Protein AF-0000000078756841 (afdb_homodimer)

Sequence (1114 aa):
MSICERQRCGQIFNPTATHSRAKPRNRSRGTRVDTTYYTQLTDLILSEFYPRICCGEKVTKQSPTRELVLRCPTCHKEHSKLAGPFRKLRVPRWTISYLLKEAQVQYPKVLTVAEIKRRLGLSSTGTAYLLKRRIQLFASDLVPRMQEAFYRDNKLRFGDFRFPRDREADLTELVKDKPIPQADTLVLYSVGNLSNKGRKRFRRKGQTSSIYRSSSVDGRGEQVGTLVNTVAVKNGPAFFDSIPNQKAETVNPILFKYIPVHNPVFTDGGYSLPSMNHRTINHSLKSKDKRHTWSRGRWSKNGIHTQVAEGRQGILKRAFRSYGWLNPKYSTLALNEFTAIGNLRYFGLEDLLPDESKENPVRYQLDDNWSLRDSRNRNMPGHRGPVSELVSKQTYDAKTLLEIQHDERKSDAQRIKDTLTKVPDLKIRRRLQLENHRYRRWLKGKTTQDQRRKQRYYQTLAESIWHTIPSDSLIEIHDLARRHRISGKHIYRLLGIWTAAGLIETIDLNRKTKNKIIEYYDIRRLSPALLPILYIMPKAAVPEFNKRWHAKARRIAMSICERQRCGQIFNPTATHSRAKPRNRSRGTRVDTTYYTQLTDLILSEFYPRICCGEKVTKQSPTRELVLRCPTCHKEHSKLAGPFRKLRVPRWTISYLLKEAQVQYPKVLTVAEIKRRLGLSSTGTAYLLKRRIQLFASDLVPRMQEAFYRDNKLRFGDFRFPRDREADLTELVKDKPIPQADTLVLYSVGNLSNKGRKRFRRKGQTSSIYRSSSVDGRGEQVGTLVNTVAVKNGPAFFDSIPNQKAETVNPILFKYIPVHNPVFTDGGYSLPSMNHRTINHSLKSKDKRHTWSRGRWSKNGIHTQVAEGRQGILKRAFRSYGWLNPKYSTLALNEFTAIGNLRYFGLEDLLPDESKENPVRYQLDDNWSLRDSRNRNMPGHRGPVSELVSKQTYDAKTLLEIQHDERKSDAQRIKDTLTKVPDLKIRRRLQLENHRYRRWLKGKTTQDQRRKQRYYQTLAESIWHTIPSDSLIEIHDLARRHRISGKHIYRLLGIWTAAGLIETIDLNRKTKNKIIEYYDIRRLSPALLPILYIMPKAAVPEFNKRWHAKARRIA

Nearest PDB structures (foldseek):
  5f7q-assembly1_C  TM=6.980E-01  e=3.955E-01  Listeria monocytogenes EGD-e
  6cmv-assembly3_F  TM=5.482E-01  e=1.275E-01  Sulfolobus acidocaldarius
  5f7q-assembly1_J  TM=7.320E-01  e=6.967E-01  Listeria monocytogenes EGD-e
  8clj-assembly1_A  TM=6.416E-01  e=4.859E-01  Homo sapiens
  5f7q-assembly1_C  TM=6.870E-01  e=3.530E-01  Listeria monocytogenes EGD-e

Solvent-accessible surface area (backbone atoms only — not comparable to full-atom values): 63037 Å² total; per-residue (Å²): 136,87,76,86,86,86,75,66,73,80,47,71,98,62,89,70,91,76,72,94,68,72,75,70,69,85,68,71,84,55,63,60,47,50,54,65,60,22,32,52,51,31,49,49,48,30,55,59,72,44,58,51,72,52,97,92,35,76,48,77,46,67,41,92,86,41,89,57,33,28,34,27,87,83,82,57,51,78,38,68,53,53,44,78,57,45,46,87,62,89,62,68,61,25,54,55,37,46,50,51,51,48,39,49,42,45,51,77,47,68,80,49,50,69,35,48,20,57,55,58,60,49,91,46,67,66,58,26,43,52,51,51,49,30,52,21,47,50,21,49,62,45,37,62,49,52,35,48,53,47,23,51,51,49,45,69,73,27,67,85,48,73,60,68,89,56,84,81,51,71,37,43,80,78,43,69,90,47,73,56,38,13,34,42,75,46,74,46,61,60,59,54,64,73,44,47,65,48,23,68,77,69,77,64,71,66,73,68,45,39,20,37,42,21,49,73,67,72,64,49,26,36,49,57,21,38,39,32,41,33,42,20,29,64,99,54,57,52,44,56,40,72,42,94,59,75,46,46,83,58,45,46,64,58,47,49,60,45,38,53,74,62,34,57,35,28,27,39,59,72,62,68,68,100,32,80,24,52,47,67,34,46,67,78,38,52,26,88,50,82,89,34,69,58,24,76,56,21,56,47,48,53,66,39,47,43,60,58,26,51,51,54,46,51,50,50,54,36,26,50,38,71,61,63,77,61,62,33,43,49,39,36,34,55,35,22,30,54,27,32,53,65,27,43,81,76,44,46,71,75,76,59,44,69,60,84,83,62,76,77,55,91,66,75,74,71,71,74,84,68,61,81,71,78,90,70,82,82,85,62,88,79,80,65,52,74,55,52,52,56,47,62,73,45,45,37,82,61,53,42,25,45,52,45,49,43,66,65,49,58,57,73,64,50,49,50,50,56,58,43,64,66,43,80,53,60,71,53,28,51,52,47,47,52,49,47,51,51,48,49,50,43,53,65,69,76,41,52,73,66,46,49,49,48,28,47,49,47,44,26,44,46,53,57,49,53,70,67,52,60,78,67,33,80,43,46,46,58,55,52,15,60,73,66,71,44,62,54,68,59,53,50,50,50,52,50,47,31,36,74,37,57,38,31,45,70,44,73,58,58,64,82,67,87,81,76,78,73,46,41,33,36,34,34,61,56,40,90,64,92,69,98,61,84,63,69,54,56,81,89,53,59,50,71,57,45,44,50,48,33,57,51,47,45,71,67,84,137,88,78,86,84,88,77,70,73,86,47,70,100,58,90,68,90,79,78,86,74,76,72,72,69,83,69,69,84,54,64,59,46,50,54,66,60,22,33,50,50,31,50,47,49,31,55,60,73,44,58,48,69,50,96,92,33,76,49,77,45,67,41,92,86,42,89,57,33,27,35,26,86,85,82,57,51,78,39,67,53,55,44,79,58,45,47,86,62,89,61,68,62,24,54,56,38,46,50,51,50,48,39,50,42,46,52,75,44,68,82,50,51,69,34,48,19,56,56,60,60,50,90,46,67,65,60,24,44,51,51,50,48,27,50,22,46,51,21,52,62,45,38,60,48,52,36,50,51,47,22,52,52,48,44,70,73,28,66,85,48,73,59,68,90,55,83,82,52,71,36,42,81,76,43,68,90,47,71,57,38,13,32,40,76,46,73,46,60,62,57,55,63,72,46,46,66,49,20,71,76,75,75,64,72,66,71,68,46,39,20,36,42,20,48,72,68,72,64,49,25,38,49,57,20,38,38,32,42,32,42,20,29,63,100,54,56,53,44,55,40,71,41,94,58,73,46,48,84,57,45,45,63,57,48,49,60,45,38,53,72,63,35,57,36,28,26,38,61,72,62,67,69,99,32,81,24,52,46,67,34,46,66,78,38,51,26,88,49,82,89,35,69,57,25,77,56,23,55,48,49,52,64,40,47,43,59,57,24,51,51,54,46,50,49,48,55,37,27,51,38,71,62,65,75,61,62,35,44,49,41,37,35,55,35,24,32,53,29,32,53,64,30,43,83,77,43,42,70,76,75,58,43,69,59,82,84,58,73,80,60,83,60,75,72,69,68,74,82,68,60,82,70,71,88,72,80,83,83,65,85,79,78,65,52,74,58,53,51,56,48,62,74,44,45,37,82,64,54,44,25,44,53,45,48,40,67,64,50,58,57,72,64,51,51,51,49,57,58,42,64,66,44,80,53,61,71,52,28,51,52,48,48,52,49,45,51,52,48,50,50,43,51,65,69,76,41,53,74,66,47,47,50,48,28,46,49,49,45,24,45,45,54,56,47,54,71,68,50,60,76,67,34,80,42,47,46,58,55,52,16,60,72,66,72,44,62,53,66,59,53,50,52,50,53,50,48,31,37,58,34,54,36,31,46,69,44,74,62,62,64,88,62,85,86,68,74,77,48,41,32,37,35,32,62,58,43,92,64,90,68,98,66,82,64,70,56,58,78,82,59,34,31,66,64,34,33,59,51,32,59,52,45,50,73,67,88

Foldseek 3Di:
DDPDPPPPPVCVVPPDDDDPCPPPPPPQPFQPDDLVVLLVVLLVCLCQQPFDDDPNDTFDAADPVDRQWTARPPPRDIDGSQDDLRPPPPDRSSLLSVVLVVQLVPPVAHDDLVNSCVNGVPPDSVNSVSSLLSLLLVLVQLVLLVLVVLAVVLCVVCVPPADDLDLQAQCQVVCVPPFAKEKEKDKADFDDVVQVVLQPPPLPDDRLQRQFGRCPPPVWRFGFIWMWMWIDTVVAAIAIDTWNDLDQVTVVVVVCSRYPLAGAYEYEPSYDHPYNNYHYAHLCDQDPPPVTRGDPCRAPHSNGHRVRRVVVVVSVNVNCVVVVGDGQFQVQSRRSSSRSSRNCVVQPVVNSGPPPPPPPRVPPPPPPPPPPPDDPPDPDDDPQPPSRVSSNVRTDDTDTSLRVCLVSDDDLLVVLVVVLVPQPDPVLSVVLNVLVVVVVCCCVPVDDPVLNVVLSSLQSVLQSLVVVDDAQDKDWLVVSCVVRVHDSVSVVLSVLLCVLLVQWDWDFPPDPDDDDPGTIIGIHGLAPDDHRARSSDDSVCSDPSSNVNSVSRSVRD/DDPDDPPDPVQVVPPDDDDDDPPPPPPQPFQPDDLVVLLVVLLVCLCQAPFDDDPNDTFDAADPPDRQWTADPPPRDIDGSQDDLRPPPPDRSSLLSVVLVVQLVPPVAHDDLVNSCVNGVPPDSVNSVSSLLSLLLVLVLLVLLVLVVLAVVLCVQFVPPFDDLPLQAQCQVVCVPPFAKEKEKDKADFDDVVQVVLQPPPLDDDRLQRQFGRCPPPVWRFGFIWMWMWIDTDVAAIAIDTWNDLDQVTVVVVVCSRYPLAGAYEYEPSYDHPYNNYHYAHLCDQDPPPVTRGDPCRAPHSNGHRVRRVVVVVSVNVNCVVVVGDGQFQVQSRRSSSRSSRNCVVQPVVNSRPPPPDPPPCPPPPVPPPPPPDPPDDPDDDPQPPSRVSSNVRTDDTDISLRVCLVSDDDPLVVLVVVLVPQPDPVLSVVLNVLSVVVVCCCVPVDDPVLNVVLSSLVSVLQSLVVVDDAQDKDWLVVSCVVRVHDSVSVVLSVLLCVLLVQWDWDFPQDPDPVSPTTIIGIHGLAPDDHRARSSDDSVVRCVSSVVNSVSRSVRD

Secondary structure (DSSP, 8-state):
-------SGGGTT-----S-------------B-HHHHHHHHHHHHHHHS--EETTEE--PBPSS-TTEEE-TTT--EEES--GGGTT--S-THHHHHHHHHHHHHTTSPPPHHHHHHHHT-S-HHHHHHHHHHHHHHHHHHHHHHHHHHHHHHHHHHTT----S-TTS--HHHHTTS---EEEEEEES---HHHHHSS-SSSS-SGGGGGB--HHHHS---B-SEEEEEEE-TTS-EEEEEES---HHHHHHHHHTTS-TTS-EEEETT-----TTEEEE-TT-B-SSTT-SB-GGGTEETTEE-HHHHHHHHHHHHHHGGGSS--GGGHHHHHHHHHHHHHTTTS-GGGGS--TTS---------TT-----S----S-----HHHHHHHHT---PPPHHHHHHHHS--HHHHHHHHHHT---HHHHHHHHHHHHHHHHHHHHHS-HHHHHHHHHHHHHHHHHHHHS-TTEEEEHHHHHHHHT--HHHHHHHHHHHHHHTSEEEEE-----SS----EEEEEE--SS------SS-GGG--HHHHHHHHHHHTT-/-------SGGGTT-------------------B-HHHHHHHHHHHHHHHS--EETTEE--PBPSS-TTEEE-TTT--EEES--GGGTT--S-THHHHHHHHHHHHHTTSPPPHHHHHHHHT-S-HHHHHHHHHHHHHHHHHHHHHHHHHHHHHHHHHHTT----S-TTS--HHHHTTS---EEEEEEES---HHHHHTS-SSSS-SGGGGGB--HHHHS---B-SEEEEEEE-TTS-EEEEEES---HHHHHHHHHTTS-TTS-EEEETT-----TTEEEE-TT-B-SSTT-SB-GGGTEETTEE-HHHHHHHHHHHHHHGGGSS--GGGHHHHHHHHHHHHHTTTS-GGGGS--SSS---------TT-----TT---S-----HHHHHHHTT---PPPHHHHHHHHS--HHHHHHHHHHT---HHHHHHHHHHHHHHHHHHHHHS-HHHHHHHHHHHHHHHHHHHHS-TTEEEEHHHHHHHHT--HHHHHHHHHHHHHHTSEEEEE---S-SS--S-EEEEEE--SS------SS-TTTHHHHHHHHHHHHHTT-

Organism: Turneriella parva (strain ATCC BAA-1111 / DSM 21527 / NCTC 11395 / H) (NCBI:txid869212)

InterPro domains:
  IPR024445 ISXO2-like transposase domain [SM01126] (193-343)

pLDDT: mean 70.06, std 20.76, range [16.78, 97.31]

Radius of gyration: 36.75 Å; Cα contacts (8 Å, |Δi|>4): 1505; chains: 2; bounding box: 94×83×104 Å

Structure (mmCIF, N/CA/C/O backbone):
data_AF-0000000078756841-model_v1
#
loop_
_entity.id
_entity.type
_entity.pdbx_description
1 polymer 'ISXO2-like transposase domain-containing protein'
#
loop_
_atom_site.group_PDB
_atom_site.id
_atom_site.type_symbol
_atom_site.label_atom_id
_atom_site.label_alt_id
_atom_site.label_comp_id
_atom_site.label_asym_id
_atom_site.label_entity_id
_atom_site.label_seq_id
_atom_site.pdbx_PDB_ins_code
_atom_site.Cartn_x
_atom_site.Cartn_y
_atom_site.Cartn_z
_atom_site.occupancy
_atom_site.B_iso_or_equiv
_atom_site.auth_seq_id
_atom_site.auth_comp_id
_atom_site.auth_asym_id
_atom_site.auth_atom_id
_atom_site.pdbx_PDB_model_num
ATOM 1 N N . MET A 1 1 ? 17.844 -32.281 27.297 1 16.78 1 MET A N 1
ATOM 2 C CA . MET A 1 1 ? 19.125 -31.625 27.047 1 16.78 1 MET A CA 1
ATOM 3 C C . MET A 1 1 ? 19.109 -30.922 25.688 1 16.78 1 MET A C 1
ATOM 5 O O . MET A 1 1 ? 18.234 -31.172 24.859 1 16.78 1 MET A O 1
ATOM 9 N N . SER A 1 2 ? 20.406 -30.188 25.25 1 17.03 2 SER A N 1
ATOM 10 C CA . SER A 1 2 ? 20.844 -28.875 24.797 1 17.03 2 SER A CA 1
ATOM 11 C C . SER A 1 2 ? 20.75 -28.75 23.266 1 17.03 2 SER A C 1
ATOM 13 O O . SER A 1 2 ? 21.562 -29.344 22.547 1 17.03 2 SER A O 1
ATOM 15 N N . ILE A 1 3 ? 19.672 -29 22.703 1 20.23 3 ILE A N 1
ATOM 16 C CA . ILE A 1 3 ? 19.438 -29.016 21.266 1 20.23 3 ILE A CA 1
ATOM 17 C C . ILE A 1 3 ? 20.078 -27.781 20.641 1 20.23 3 ILE A C 1
ATOM 19 O O . ILE A 1 3 ? 19.922 -26.656 21.141 1 20.23 3 ILE A O 1
ATOM 23 N N . CYS A 1 4 ? 21.094 -27.828 19.578 1 19.42 4 CYS A N 1
ATOM 24 C CA . CYS A 1 4 ? 22.141 -27.047 18.938 1 19.42 4 CYS A CA 1
ATOM 25 C C . CYS A 1 4 ? 21.609 -25.656 18.562 1 19.42 4 CYS A C 1
ATOM 27 O O . CYS A 1 4 ? 20.422 -25.484 18.359 1 19.42 4 CYS A O 1
ATOM 29 N N . GLU A 1 5 ? 22.469 -24.469 18.641 1 20.86 5 GLU A N 1
ATOM 30 C CA . GLU A 1 5 ? 23.094 -23.156 18.469 1 20.86 5 GLU A CA 1
ATOM 31 C C . GLU A 1 5 ? 23.156 -22.75 17 1 20.86 5 GLU A C 1
ATOM 33 O O . GLU A 1 5 ? 24.203 -22.891 16.359 1 20.86 5 GLU A O 1
ATOM 38 N N . ARG A 1 6 ? 22.312 -23.266 16.125 1 23.23 6 ARG A N 1
ATOM 39 C CA . ARG A 1 6 ? 22.344 -23.156 14.672 1 23.23 6 ARG A CA 1
ATOM 40 C C . ARG A 1 6 ? 22.344 -21.703 14.234 1 23.23 6 ARG A C 1
ATOM 42 O O . ARG A 1 6 ? 21.281 -21.078 14.102 1 23.23 6 ARG A O 1
ATOM 49 N N . GLN A 1 7 ? 23.25 -20.797 14.758 1 21.09 7 GLN A N 1
ATOM 50 C CA . GLN A 1 7 ? 23.688 -19.422 14.539 1 21.09 7 GLN A CA 1
ATOM 51 C C . GLN A 1 7 ? 24.047 -19.188 13.07 1 21.09 7 GLN A C 1
ATOM 53 O O . GLN A 1 7 ? 23.875 -18.094 12.547 1 21.09 7 GLN A O 1
ATOM 58 N N . ARG A 1 8 ? 24.938 -20.062 12.359 1 23.27 8 ARG A N 1
ATOM 59 C CA . ARG A 1 8 ? 25.875 -19.703 11.312 1 23.27 8 ARG A CA 1
ATOM 60 C C . ARG A 1 8 ? 25.156 -19.406 10 1 23.27 8 ARG A C 1
ATOM 62 O O . ARG A 1 8 ? 25.766 -18.953 9.031 1 23.27 8 ARG A O 1
ATOM 69 N N . CYS A 1 9 ? 24.141 -20.125 9.719 1 23.91 9 CYS A N 1
ATOM 70 C CA . CYS A 1 9 ? 23.969 -20.609 8.359 1 23.91 9 CYS A CA 1
ATOM 71 C C . CYS A 1 9 ? 23.734 -19.438 7.398 1 23.91 9 CYS A C 1
ATOM 73 O O . CYS A 1 9 ? 23.797 -19.609 6.18 1 23.91 9 CYS A O 1
ATOM 75 N N . GLY A 1 10 ? 23.016 -18.484 7.801 1 27.31 10 GLY A N 1
ATOM 76 C CA . GLY A 1 10 ? 22.547 -17.703 6.672 1 27.31 10 GLY A CA 1
ATOM 77 C C . GLY A 1 10 ? 23.656 -16.922 5.988 1 27.31 10 GLY A C 1
ATOM 78 O O . GLY A 1 10 ? 23.391 -15.969 5.262 1 27.31 10 GLY A O 1
ATOM 79 N N . GLN A 1 11 ? 25.078 -17.328 6.25 1 25.95 11 GLN A N 1
ATOM 80 C CA . GLN A 1 11 ? 26.266 -16.547 5.922 1 25.95 11 GLN A CA 1
ATOM 81 C C . GLN A 1 11 ? 26.531 -16.562 4.422 1 25.95 11 GLN A C 1
ATOM 83 O O . GLN A 1 11 ? 27.531 -16.016 3.961 1 25.95 11 GLN A O 1
ATOM 88 N N . ILE A 1 12 ? 26.062 -17.406 3.674 1 29.25 12 ILE A N 1
ATOM 89 C CA . ILE A 1 12 ? 26.734 -17.797 2.445 1 29.25 12 ILE A CA 1
ATOM 90 C C . ILE A 1 12 ? 27.094 -16.562 1.632 1 29.25 12 ILE A C 1
ATOM 92 O O . ILE A 1 12 ? 27.953 -16.609 0.745 1 29.25 12 ILE A O 1
ATOM 96 N N . PHE A 1 13 ? 26.469 -15.508 1.58 1 29.23 13 PHE A N 1
ATOM 97 C CA . PHE A 1 13 ? 27.125 -14.531 0.711 1 29.23 13 PHE A CA 1
ATOM 98 C C . PHE A 1 13 ? 28.422 -14.031 1.337 1 29.23 13 PHE A C 1
ATOM 100 O O . PHE A 1 13 ? 28.828 -12.891 1.102 1 29.23 13 PHE A O 1
ATOM 107 N N . ASN A 1 14 ? 29.281 -15.023 2.348 1 24.34 14 ASN A N 1
ATOM 108 C CA . ASN A 1 14 ? 30.469 -14.789 3.148 1 24.34 14 ASN A CA 1
ATOM 109 C C . ASN A 1 14 ? 31.734 -15.18 2.395 1 24.34 14 ASN A C 1
ATOM 111 O O . ASN A 1 14 ? 31.953 -16.359 2.117 1 24.34 14 ASN A O 1
ATOM 115 N N . PRO A 1 15 ? 32.719 -14.414 1.656 1 23.69 15 PRO A N 1
ATOM 116 C CA . PRO A 1 15 ? 34.062 -14.773 1.183 1 23.69 15 PRO A CA 1
ATOM 117 C C . PRO A 1 15 ? 35.031 -15.086 2.322 1 23.69 15 PRO A C 1
ATOM 119 O O . PRO A 1 15 ? 35.375 -14.195 3.107 1 23.69 15 PRO A O 1
ATOM 122 N N . THR A 1 16 ? 35.281 -16.203 3.086 1 25.03 16 THR A N 1
ATOM 123 C CA . THR A 1 16 ? 36.188 -16.391 4.215 1 25.03 16 THR A CA 1
ATOM 124 C C . THR A 1 16 ? 37.625 -16.641 3.734 1 25.03 16 THR A C 1
ATOM 126 O O . THR A 1 16 ? 38.438 -17.156 4.48 1 25.03 16 THR A O 1
ATOM 129 N N . ALA A 1 17 ? 38.469 -16.156 2.811 1 23 17 ALA A N 1
ATOM 130 C CA . ALA A 1 17 ? 39.812 -16.734 2.828 1 23 17 ALA A CA 1
ATOM 131 C C . ALA A 1 17 ? 40.469 -16.516 4.184 1 23 17 ALA A C 1
ATOM 133 O O . ALA A 1 17 ? 40.156 -15.547 4.887 1 23 17 ALA A O 1
ATOM 134 N N . THR A 1 18 ? 41.406 -17.375 4.867 1 23.97 18 THR A N 1
ATOM 135 C CA . THR A 1 18 ? 42.125 -17.781 6.07 1 23.97 18 THR A CA 1
ATOM 136 C C . THR A 1 18 ? 43.125 -16.719 6.488 1 23.97 18 THR A C 1
ATOM 138 O O . THR A 1 18 ? 43.625 -16.734 7.617 1 23.97 18 THR A O 1
ATOM 141 N N . HIS A 1 19 ? 44.062 -16.109 5.746 1 23.12 19 HIS A N 1
ATOM 142 C CA . HIS A 1 19 ? 45.375 -15.812 6.316 1 23.12 19 HIS A CA 1
ATOM 143 C C . HIS A 1 19 ? 45.25 -15.016 7.609 1 23.12 19 HIS A C 1
ATOM 145 O O . HIS A 1 19 ? 44.188 -14.43 7.883 1 23.12 19 HIS A O 1
ATOM 151 N N . SER A 1 20 ? 46.531 -14.523 8.312 1 23.95 20 SER A N 1
ATOM 152 C CA . SER A 1 20 ? 46.844 -13.953 9.617 1 23.95 20 SER A CA 1
ATOM 153 C C . SER A 1 20 ? 45.844 -12.836 9.977 1 23.95 20 SER A C 1
ATOM 155 O O . SER A 1 20 ? 45.75 -11.852 9.25 1 23.95 20 SER A O 1
ATOM 157 N N . ARG A 1 21 ? 44.969 -13.109 10.805 1 26.19 21 ARG A N 1
ATOM 158 C CA . ARG A 1 21 ? 43.562 -12.781 11.016 1 26.19 21 ARG A CA 1
ATOM 159 C C . ARG A 1 21 ? 43.406 -11.508 11.844 1 26.19 21 ARG A C 1
ATOM 161 O O . ARG A 1 21 ? 43.188 -11.57 13.055 1 26.19 21 ARG A O 1
ATOM 168 N N . ALA A 1 22 ? 44.469 -10.625 11.953 1 24 22 ALA A N 1
ATOM 169 C CA . ALA A 1 22 ? 44.094 -9.438 12.711 1 24 22 ALA A CA 1
ATOM 170 C C . ALA A 1 22 ? 42.719 -8.914 12.25 1 24 22 ALA A C 1
ATOM 172 O O . ALA A 1 22 ? 42.5 -8.75 11.055 1 24 22 ALA A O 1
ATOM 173 N N . LYS A 1 23 ? 41.688 -9.102 13.133 1 27.48 23 LYS A N 1
ATOM 174 C CA . LYS A 1 23 ? 40.25 -8.922 12.984 1 27.48 23 LYS A CA 1
ATOM 175 C C . LYS A 1 23 ? 39.938 -7.594 12.305 1 27.48 23 LYS A C 1
ATOM 177 O O . LYS A 1 23 ? 40.188 -6.527 12.875 1 27.48 23 LYS A O 1
ATOM 182 N N . PRO A 1 24 ? 40.375 -7.586 11.023 1 26.84 24 PRO A N 1
ATOM 183 C CA . PRO A 1 24 ? 40.25 -6.199 10.57 1 26.84 24 PRO A CA 1
ATOM 184 C C . PRO A 1 24 ? 38.938 -5.555 11.008 1 26.84 24 PRO A C 1
ATOM 186 O O . PRO A 1 24 ? 37.938 -6.258 11.227 1 26.84 24 PRO A O 1
ATOM 189 N N . ARG A 1 25 ? 39 -4.414 11.602 1 26.88 25 ARG A N 1
ATOM 190 C CA . ARG A 1 25 ? 37.938 -3.469 11.992 1 26.88 25 ARG A CA 1
ATOM 191 C C . ARG A 1 25 ? 36.719 -3.611 11.094 1 26.88 25 ARG A C 1
ATOM 193 O O . ARG A 1 25 ? 36.812 -4.129 9.977 1 26.88 25 ARG A O 1
ATOM 200 N N . ASN A 1 26 ? 35.531 -3.334 11.734 1 26.2 26 ASN A N 1
ATOM 201 C CA . ASN A 1 26 ? 34.125 -3.297 11.336 1 26.2 26 ASN A CA 1
ATOM 202 C C . ASN A 1 26 ? 33.969 -2.91 9.867 1 26.2 26 ASN A C 1
ATOM 204 O O . ASN A 1 26 ? 33.875 -1.726 9.539 1 26.2 26 ASN A O 1
ATOM 208 N N . ARG A 1 27 ? 34.719 -3.455 9.039 1 28.3 27 ARG A N 1
ATOM 209 C CA . ARG A 1 27 ? 34.5 -3.035 7.656 1 28.3 27 ARG A CA 1
ATOM 210 C C . ARG A 1 27 ? 33.031 -3.109 7.281 1 28.3 27 ARG A C 1
ATOM 212 O O . ARG A 1 27 ? 32.375 -4.133 7.5 1 28.3 27 ARG A O 1
ATOM 219 N N . SER A 1 28 ? 32.312 -1.962 7.328 1 30.31 28 SER A N 1
ATOM 220 C CA . SER A 1 28 ? 30.906 -1.626 7.062 1 30.31 28 SER A CA 1
ATOM 221 C C . SER A 1 28 ? 30.344 -2.49 5.945 1 30.31 28 SER A C 1
ATOM 223 O O . SER A 1 28 ? 30.906 -2.572 4.859 1 30.31 28 SER A O 1
ATOM 225 N N . ARG A 1 29 ? 30.078 -3.637 6.023 1 37.28 29 ARG A N 1
ATOM 226 C CA . ARG A 1 29 ? 29.203 -4.402 5.137 1 37.28 29 ARG A CA 1
ATOM 227 C C . ARG A 1 29 ? 28.359 -3.48 4.273 1 37.28 29 ARG A C 1
ATOM 229 O O . ARG A 1 29 ? 27.172 -3.297 4.539 1 37.28 29 ARG A O 1
ATOM 236 N N . GLY A 1 30 ? 28.703 -2.139 4.039 1 40.84 30 GLY A N 1
ATOM 237 C CA . GLY A 1 30 ? 28.109 -0.903 3.559 1 40.84 30 GLY A CA 1
ATOM 238 C C . GLY A 1 30 ? 27.609 -1.001 2.133 1 40.84 30 GLY A C 1
ATOM 239 O O . GLY A 1 30 ? 27.906 -1.964 1.425 1 40.84 30 GLY A O 1
ATOM 240 N N . THR A 1 31 ? 26.656 0.024 1.727 1 54.31 31 THR A N 1
ATOM 241 C CA . THR A 1 31 ? 25.922 0.36 0.512 1 54.31 31 THR A CA 1
ATOM 242 C C . THR A 1 31 ? 26.875 0.531 -0.667 1 54.31 31 THR A C 1
ATOM 244 O O . THR A 1 31 ? 27.922 1.151 -0.533 1 54.31 31 THR A O 1
ATOM 247 N N . ARG A 1 32 ? 27.125 -0.546 -1.362 1 66.75 32 ARG A N 1
ATOM 248 C CA . ARG A 1 32 ? 27.891 -0.486 -2.602 1 66.75 32 ARG A CA 1
ATOM 249 C C . ARG A 1 32 ? 27.406 0.652 -3.492 1 66.75 32 ARG A C 1
ATOM 251 O O . ARG A 1 32 ? 26.953 0.418 -4.609 1 66.75 32 ARG A O 1
ATOM 258 N N . VAL A 1 33 ? 27.406 1.793 -2.754 1 78.44 33 VAL A N 1
ATOM 259 C CA . VAL A 1 33 ? 26.969 3 -3.441 1 78.44 33 VAL A CA 1
ATOM 260 C C . VAL A 1 33 ? 28.125 3.986 -3.557 1 78.44 33 VAL A C 1
ATOM 262 O O . VAL A 1 33 ? 29.156 3.828 -2.891 1 78.44 33 VAL A O 1
ATOM 265 N N . ASP A 1 34 ? 28.078 4.793 -4.469 1 79.19 34 ASP A N 1
ATOM 266 C CA . ASP A 1 34 ? 29.047 5.867 -4.633 1 79.19 34 ASP A CA 1
ATOM 267 C C . ASP A 1 34 ? 28.969 6.867 -3.482 1 79.19 34 ASP A C 1
ATOM 269 O O . ASP A 1 34 ? 28.25 7.863 -3.57 1 79.19 34 ASP A O 1
ATOM 273 N N . THR A 1 35 ? 29.797 6.684 -2.451 1 86.5 35 THR A N 1
ATOM 274 C CA . THR A 1 35 ? 29.703 7.484 -1.236 1 86.5 35 THR A CA 1
ATOM 275 C C . THR A 1 35 ? 30.25 8.891 -1.477 1 86.5 35 THR A C 1
ATOM 277 O O . THR A 1 35 ? 29.812 9.844 -0.828 1 86.5 35 THR A O 1
ATOM 280 N N . THR A 1 36 ? 31.125 9.055 -2.4 1 83.5 36 THR A N 1
ATOM 281 C CA . THR A 1 36 ? 31.703 10.359 -2.672 1 83.5 36 THR A CA 1
ATOM 282 C C . THR A 1 36 ? 30.688 11.297 -3.299 1 83.5 36 THR A C 1
ATOM 284 O O . THR A 1 36 ? 30.547 12.453 -2.889 1 83.5 36 THR A O 1
ATOM 287 N N . TYR A 1 37 ? 30.031 10.742 -4.199 1 85.62 37 TYR A N 1
ATOM 288 C CA . TYR A 1 37 ? 29 11.539 -4.863 1 85.62 37 TYR A CA 1
ATOM 289 C C . TYR A 1 37 ? 27.953 12.008 -3.871 1 85.62 37 TYR A C 1
ATOM 291 O O . TYR A 1 37 ? 27.578 13.188 -3.855 1 85.62 37 TYR A O 1
ATOM 299 N N . TYR A 1 38 ? 27.5 11.172 -3.064 1 89 38 TYR A N 1
ATOM 300 C CA . TYR A 1 38 ? 26.422 11.508 -2.141 1 89 38 TYR A CA 1
ATOM 301 C C . TYR A 1 38 ? 26.922 12.43 -1.035 1 89 38 TYR A C 1
ATOM 303 O O . TYR A 1 38 ? 26.156 13.25 -0.517 1 89 38 TYR A O 1
ATOM 311 N N . THR A 1 39 ? 28.172 12.305 -0.702 1 89.88 39 THR A N 1
ATOM 312 C CA . THR A 1 39 ? 28.734 13.234 0.27 1 89.88 39 THR A CA 1
ATOM 313 C C . THR A 1 39 ? 28.781 14.656 -0.297 1 89.88 39 THR A C 1
ATOM 315 O O . THR A 1 39 ? 28.406 15.609 0.386 1 89.88 39 THR A O 1
ATOM 318 N N . GLN A 1 40 ? 29.141 14.703 -1.543 1 86.62 40 GLN A N 1
ATOM 319 C CA . GLN A 1 40 ? 29.203 16.016 -2.189 1 86.62 40 GLN A CA 1
ATOM 320 C C . GLN A 1 40 ? 27.812 16.625 -2.316 1 86.62 40 GLN A C 1
ATOM 322 O O . GLN A 1 40 ? 27.625 17.828 -2.133 1 86.62 40 GLN A O 1
ATOM 327 N N . LEU A 1 41 ? 26.922 15.789 -2.66 1 88.88 41 LEU A N 1
ATOM 328 C CA . LEU A 1 41 ? 25.547 16.266 -2.797 1 88.88 41 LEU A CA 1
ATOM 329 C C . LEU A 1 41 ? 25 16.766 -1.459 1 88.88 41 LEU A C 1
ATOM 331 O O . LEU A 1 41 ? 24.297 17.766 -1.406 1 88.88 41 LEU A O 1
ATOM 335 N N . THR A 1 42 ? 25.312 16.078 -0.385 1 91.5 42 THR A N 1
ATOM 336 C CA . THR A 1 42 ? 24.875 16.5 0.942 1 91.5 42 THR A CA 1
ATOM 337 C C . THR A 1 42 ? 25.531 17.828 1.319 1 91.5 42 THR A C 1
ATOM 339 O O . THR A 1 42 ? 24.875 18.703 1.896 1 91.5 42 THR A O 1
ATOM 342 N N . ASP A 1 43 ? 26.734 17.938 0.951 1 87.56 43 ASP A N 1
ATOM 343 C CA . ASP A 1 43 ? 27.438 19.188 1.234 1 87.56 43 ASP A CA 1
ATOM 344 C C . ASP A 1 43 ? 26.812 20.359 0.472 1 87.56 43 ASP A C 1
ATOM 346 O O . ASP A 1 43 ? 26.719 21.469 0.995 1 87.56 43 ASP A O 1
ATOM 350 N N . LEU A 1 44 ? 26.453 20.047 -0.684 1 85.94 44 LEU A N 1
ATOM 351 C CA . LEU A 1 44 ? 25.781 21.078 -1.485 1 85.94 44 LEU A CA 1
ATOM 352 C C . LEU A 1 44 ? 24.453 21.484 -0.858 1 85.94 44 LEU A C 1
ATOM 354 O O . LEU A 1 44 ? 24.109 22.656 -0.813 1 85.94 44 LEU A O 1
ATOM 358 N N . ILE A 1 45 ? 23.703 20.531 -0.386 1 87.88 45 ILE A N 1
ATOM 359 C CA . ILE A 1 45 ? 22.422 20.781 0.25 1 87.88 45 ILE A CA 1
ATOM 360 C C . ILE A 1 45 ? 22.625 21.641 1.5 1 87.88 45 ILE A C 1
ATOM 362 O O . ILE A 1 45 ? 21.891 22.609 1.729 1 87.88 45 ILE A O 1
ATOM 366 N N . LEU A 1 46 ? 23.625 21.328 2.238 1 88.38 46 LEU A N 1
ATOM 367 C CA . LEU A 1 46 ? 23.922 22.062 3.465 1 88.38 46 LEU A CA 1
ATOM 368 C C . LEU A 1 46 ? 24.344 23.5 3.152 1 88.38 46 LEU A C 1
ATOM 370 O O . LEU A 1 46 ? 23.891 24.438 3.814 1 88.38 46 LEU A O 1
ATOM 374 N N . SER A 1 47 ? 25.109 23.656 2.127 1 84.81 47 SER A N 1
ATOM 375 C CA . SER A 1 47 ? 25.609 24.969 1.77 1 84.81 47 SER A CA 1
ATOM 376 C C . SER A 1 47 ? 24.516 25.844 1.177 1 84.81 47 SER A C 1
ATOM 378 O O . SER A 1 47 ? 24.5 27.062 1.399 1 84.81 47 SER A O 1
ATOM 380 N N . GLU A 1 48 ? 23.641 25.219 0.491 1 83.75 48 GLU A N 1
ATOM 381 C CA . GLU A 1 48 ? 22.641 26 -0.238 1 83.75 48 GLU A CA 1
ATOM 382 C C . GLU A 1 48 ? 21.391 26.234 0.61 1 83.75 48 GLU A C 1
ATOM 384 O O . GLU A 1 48 ? 20.812 27.312 0.572 1 83.75 48 GLU A O 1
ATOM 389 N N . PHE A 1 49 ? 21 25.297 1.339 1 86.75 49 PHE A N 1
ATOM 390 C CA . PHE A 1 49 ? 19.734 25.406 2.051 1 86.75 49 PHE A CA 1
ATOM 391 C C . PHE A 1 49 ? 19.953 25.875 3.484 1 86.75 49 PHE A C 1
ATOM 393 O O . PHE A 1 49 ? 19.062 26.469 4.094 1 86.75 49 PHE A O 1
ATOM 400 N N . TYR A 1 50 ? 21.172 25.547 3.979 1 86.75 50 TYR A N 1
ATOM 401 C CA . TYR A 1 50 ? 21.484 25.938 5.348 1 86.75 50 TYR A CA 1
ATOM 402 C C . TYR A 1 50 ? 22.828 26.641 5.418 1 86.75 50 TYR A C 1
ATOM 404 O O . TYR A 1 50 ? 23.734 26.188 6.125 1 86.75 50 TYR A O 1
ATOM 412 N N . PRO A 1 51 ? 22.891 27.766 4.773 1 85.88 51 PRO A N 1
ATOM 413 C CA . PRO A 1 51 ? 24.188 28.453 4.77 1 85.88 51 PRO A CA 1
ATOM 414 C C . PRO A 1 51 ? 24.562 29 6.145 1 85.88 51 PRO A C 1
ATOM 416 O O . PRO A 1 51 ? 23.703 29.469 6.887 1 85.88 51 PRO A O 1
ATOM 419 N N . ARG A 1 52 ? 25.859 28.859 6.398 1 84.19 52 ARG A N 1
ATOM 420 C CA . ARG A 1 52 ? 26.391 29.469 7.617 1 84.19 52 ARG A CA 1
ATOM 421 C C . ARG A 1 52 ? 26.844 30.906 7.363 1 84.19 52 ARG A C 1
ATOM 423 O O . ARG A 1 52 ? 27.703 31.141 6.508 1 84.19 52 ARG A O 1
ATOM 430 N N . ILE A 1 53 ? 26.188 31.766 8.055 1 85.06 53 ILE A N 1
ATOM 431 C CA . ILE A 1 53 ? 26.5 33.188 7.871 1 85.06 53 ILE A CA 1
ATOM 432 C C . ILE A 1 53 ? 27.266 33.688 9.086 1 85.06 53 ILE A C 1
ATOM 434 O O . ILE A 1 53 ? 26.844 33.5 10.227 1 85.06 53 ILE A O 1
ATOM 438 N N . CYS A 1 54 ? 28.438 34.125 8.797 1 83.69 54 CYS A N 1
ATOM 439 C CA . CYS A 1 54 ? 29.297 34.75 9.797 1 83.69 54 CYS A CA 1
ATOM 440 C C . CYS A 1 54 ? 29.859 36.062 9.281 1 83.69 54 CYS A C 1
ATOM 442 O O . CYS A 1 54 ? 30.406 36.125 8.18 1 83.69 54 CYS A O 1
ATOM 444 N N . CYS A 1 55 ? 29.75 37.156 10.07 1 87.5 55 CYS A N 1
ATOM 445 C CA . CYS A 1 55 ? 30.25 38.469 9.719 1 87.5 55 CYS A CA 1
ATOM 446 C C . CYS A 1 55 ? 29.594 38.969 8.438 1 87.5 55 CYS A C 1
ATOM 448 O O . CYS A 1 55 ? 30.266 39.562 7.578 1 87.5 55 CYS A O 1
ATOM 450 N N . GLY A 1 56 ? 28.297 38.625 8.25 1 79.5 56 GLY A N 1
ATOM 451 C CA . GLY A 1 56 ? 27.484 39.125 7.152 1 79.5 56 GLY A CA 1
ATOM 452 C C . GLY A 1 56 ? 27.672 38.344 5.859 1 79.5 56 GLY A C 1
ATOM 453 O O . GLY A 1 56 ? 27.078 38.688 4.84 1 79.5 56 GLY A O 1
ATOM 454 N N . GLU A 1 57 ? 28.609 37.406 5.898 1 82.12 57 GLU A N 1
ATOM 455 C CA . GLU A 1 57 ? 28.875 36.688 4.668 1 82.12 57 GLU A CA 1
ATOM 456 C C . GLU A 1 57 ? 28.719 35.156 4.879 1 82.12 57 GLU A C 1
ATOM 458 O O . GLU A 1 57 ? 28.797 34.688 6.008 1 82.12 57 GLU A O 1
ATOM 463 N N . LYS A 1 58 ? 28.484 34.5 3.715 1 86.31 58 LYS A N 1
ATOM 464 C CA . LYS A 1 58 ? 28.422 33.031 3.725 1 86.31 58 LYS A CA 1
ATOM 465 C C . LYS A 1 58 ? 29.812 32.438 3.918 1 86.31 58 LYS A C 1
ATOM 467 O O . LYS A 1 58 ? 30.766 32.812 3.23 1 86.31 58 LYS A O 1
ATOM 472 N N . VAL A 1 59 ? 29.859 31.578 4.941 1 87.06 59 VAL A N 1
ATOM 473 C CA . VAL A 1 59 ? 31.141 30.953 5.234 1 87.06 59 VAL A CA 1
ATOM 474 C C . VAL A 1 59 ? 31.344 29.734 4.328 1 87.06 59 VAL A C 1
ATOM 476 O O . VAL A 1 59 ? 30.547 28.781 4.375 1 87.06 59 VAL A O 1
ATOM 479 N N . THR A 1 60 ? 32.25 29.672 3.412 1 83.25 60 THR A N 1
ATOM 480 C CA . THR A 1 60 ? 32.438 28.578 2.463 1 83.25 60 THR A CA 1
ATOM 481 C C . THR A 1 60 ? 33.781 27.906 2.646 1 83.25 60 THR A C 1
ATOM 483 O O . THR A 1 60 ? 34 26.797 2.158 1 83.25 60 THR A O 1
ATOM 486 N N . LYS A 1 61 ? 34.656 28.578 3.389 1 84.12 61 LYS A N 1
ATOM 487 C CA . LYS A 1 61 ? 36 28.047 3.494 1 84.12 61 LYS A CA 1
ATOM 488 C C . LYS A 1 61 ? 36.062 26.875 4.477 1 84.12 61 LYS A C 1
ATOM 490 O O . LYS A 1 61 ? 35.719 27.031 5.648 1 84.12 61 LYS A O 1
ATOM 495 N N . GLN A 1 62 ? 36.531 25.656 3.98 1 86.75 62 GLN A N 1
ATOM 496 C CA . GLN A 1 62 ? 36.625 24.453 4.793 1 86.75 62 GLN A CA 1
ATOM 497 C C . GLN A 1 62 ? 38 24.375 5.504 1 86.75 62 GLN A C 1
ATOM 499 O O . GLN A 1 62 ? 39 24.766 4.945 1 86.75 62 GLN A O 1
ATOM 504 N N . SER A 1 63 ? 37.906 23.891 6.707 1 83.19 63 SER A N 1
ATOM 505 C CA . SER A 1 63 ? 39.156 23.641 7.438 1 83.19 63 SER A CA 1
ATOM 506 C C . SER A 1 63 ? 39.938 22.516 6.797 1 83.19 63 SER A C 1
ATOM 508 O O . SER A 1 63 ? 39.375 21.5 6.375 1 83.19 63 SER A O 1
ATOM 510 N N . PRO A 1 64 ? 41.156 22.641 6.641 1 78.5 64 PRO A N 1
ATOM 511 C CA . PRO A 1 64 ? 42 21.609 6.012 1 78.5 64 PRO A CA 1
ATOM 512 C C . PRO A 1 64 ? 42.094 20.328 6.855 1 78.5 64 PRO A C 1
ATOM 514 O O . PRO A 1 64 ? 42.281 19.25 6.312 1 78.5 64 PRO A O 1
ATOM 517 N N . THR A 1 65 ? 41.875 20.438 8.172 1 78.06 65 THR A N 1
ATOM 518 C CA . THR A 1 65 ? 42.125 19.297 9.055 1 78.06 65 THR A CA 1
ATOM 519 C C . THR A 1 65 ? 40.781 18.625 9.43 1 78.06 65 THR A C 1
ATOM 521 O O . THR A 1 65 ? 40.75 17.422 9.672 1 78.06 65 THR A O 1
ATOM 524 N N . ARG A 1 66 ? 39.844 19.438 9.531 1 81.81 66 ARG A N 1
ATOM 525 C CA . ARG A 1 66 ? 38.562 18.906 9.969 1 81.81 66 ARG A CA 1
ATOM 526 C C . ARG A 1 66 ? 37.5 19.047 8.867 1 81.81 66 ARG A C 1
ATOM 528 O O . ARG A 1 66 ? 37.094 20.156 8.531 1 81.81 66 ARG A O 1
ATOM 535 N N . GLU A 1 67 ? 37.031 18.016 8.398 1 84 67 GLU A N 1
ATOM 536 C CA . GLU A 1 67 ? 36.156 17.969 7.234 1 84 67 GLU A CA 1
ATOM 537 C C . GLU A 1 67 ? 34.781 18.594 7.539 1 84 67 GLU A C 1
ATOM 539 O O . GLU A 1 67 ? 34.125 19.125 6.641 1 84 67 GLU A O 1
ATOM 544 N N . LEU A 1 68 ? 34.375 18.672 8.758 1 88.19 68 LEU A N 1
ATOM 545 C CA . LEU A 1 68 ? 33 19.125 9.078 1 88.19 68 LEU A CA 1
ATOM 546 C C . LEU A 1 68 ? 33.031 20.531 9.664 1 88.19 68 LEU A C 1
ATOM 548 O O . LEU A 1 68 ? 32 21.016 10.141 1 88.19 68 LEU A O 1
ATOM 552 N N . VAL A 1 69 ? 34.188 21.25 9.547 1 90.44 69 VAL A N 1
ATOM 553 C CA . VAL A 1 69 ? 34.312 22.578 10.164 1 90.44 69 VAL A CA 1
ATOM 554 C C . VAL A 1 69 ? 34.594 23.625 9.086 1 90.44 69 VAL A C 1
ATOM 556 O O . VAL A 1 69 ? 35.375 23.391 8.172 1 90.44 69 VAL A O 1
ATOM 559 N N . LEU A 1 70 ? 33.844 24.703 9.156 1 89.94 70 LEU A N 1
ATOM 560 C CA . LEU A 1 70 ? 34.031 25.875 8.297 1 89.94 70 LEU A CA 1
ATOM 561 C C . LEU A 1 70 ? 34.625 27.031 9.086 1 89.94 70 LEU A C 1
ATOM 563 O O . LEU A 1 70 ? 34.312 27.203 10.266 1 89.94 70 LEU A O 1
ATOM 567 N N . ARG A 1 71 ? 35.469 27.75 8.414 1 89.75 71 ARG A N 1
ATOM 568 C CA . ARG A 1 71 ? 36.125 28.875 9.078 1 89.75 71 ARG A CA 1
ATOM 569 C C . ARG A 1 71 ? 35.781 30.188 8.359 1 89.75 71 ARG A C 1
ATOM 571 O O . ARG A 1 71 ? 35.969 30.297 7.145 1 89.75 71 ARG A O 1
ATOM 578 N N . CYS A 1 72 ? 35.312 31.125 9.156 1 89.06 72 CYS A N 1
ATOM 579 C CA . CYS A 1 72 ? 35.031 32.438 8.609 1 89.06 72 CYS A CA 1
ATOM 580 C C . CYS A 1 72 ? 36.312 33.156 8.172 1 89.06 72 CYS A C 1
ATOM 582 O O . CYS A 1 72 ? 37.281 33.156 8.914 1 89.06 72 CYS A O 1
ATOM 584 N N . PRO A 1 73 ? 36.25 33.688 7.07 1 85.44 73 PRO A N 1
ATOM 585 C CA . PRO A 1 73 ? 37.469 34.375 6.602 1 85.44 73 PRO A CA 1
ATOM 586 C C . PRO A 1 73 ? 37.719 35.688 7.32 1 85.44 73 PRO A C 1
ATOM 588 O O . PRO A 1 73 ? 38.844 36.156 7.406 1 85.44 73 PRO A O 1
ATOM 591 N N . THR A 1 74 ? 36.719 36.25 7.848 1 89.06 74 THR A N 1
ATOM 592 C CA . THR A 1 74 ? 36.812 37.562 8.477 1 89.06 74 THR A CA 1
ATOM 593 C C . THR A 1 74 ? 37.219 37.438 9.945 1 89.06 74 THR A C 1
ATOM 595 O O . THR A 1 74 ? 38.25 37.938 10.359 1 89.06 74 THR A O 1
ATOM 598 N N . CYS A 1 75 ? 36.469 36.75 10.75 1 90.12 75 CYS A N 1
ATOM 599 C CA . CYS A 1 75 ? 36.688 36.656 12.188 1 90.12 75 CYS A CA 1
ATOM 600 C C . CYS A 1 75 ? 37.375 35.375 12.562 1 90.12 75 CYS A C 1
ATOM 602 O O . CYS A 1 75 ? 37.812 35.188 13.711 1 90.12 75 CYS A O 1
ATOM 604 N N . HIS A 1 76 ? 37.438 34.406 11.742 1 86.88 76 HIS A N 1
ATOM 605 C CA . HIS A 1 76 ? 38.125 33.125 11.898 1 86.88 76 HIS A CA 1
ATOM 606 C C . HIS A 1 76 ? 37.406 32.219 12.898 1 86.88 76 HIS A C 1
ATOM 608 O O . HIS A 1 76 ? 37.969 31.234 13.367 1 86.88 76 HIS A O 1
ATOM 614 N N . LYS A 1 77 ? 36.219 32.594 13.148 1 88.19 77 LYS A N 1
ATOM 615 C CA . LYS A 1 77 ? 35.406 31.734 14 1 88.19 77 LYS A CA 1
ATOM 616 C C . LYS A 1 77 ? 35.062 30.438 13.281 1 88.19 77 LYS A C 1
ATOM 618 O O . LYS A 1 77 ? 34.781 30.438 12.07 1 88.19 77 LYS A O 1
ATOM 623 N N . GLU A 1 78 ? 35.031 29.328 14.062 1 88.25 78 GLU A N 1
ATOM 624 C CA . GLU A 1 78 ? 34.75 28.016 13.484 1 88.25 78 GLU A CA 1
ATOM 625 C C . GLU A 1 78 ? 33.25 27.672 13.617 1 88.25 78 GLU A C 1
ATOM 627 O O . GLU A 1 78 ? 32.625 27.938 14.648 1 88.25 78 GLU A O 1
ATOM 632 N N . HIS A 1 79 ? 32.781 27.266 12.453 1 86.62 79 HIS A N 1
ATOM 633 C CA . HIS A 1 79 ? 31.391 26.844 12.422 1 86.62 79 HIS A CA 1
ATOM 634 C C . HIS A 1 79 ? 31.266 25.406 11.922 1 86.62 79 HIS A C 1
ATOM 636 O O . HIS A 1 79 ? 32.094 24.938 11.133 1 86.62 79 HIS A O 1
ATOM 642 N N . SER A 1 80 ? 30.312 24.734 12.477 1 86.5 80 SER A N 1
ATOM 643 C CA . SER A 1 80 ? 30.047 23.391 11.984 1 86.5 80 SER A CA 1
ATOM 644 C C . SER A 1 80 ? 29.344 23.422 10.633 1 86.5 80 SER A C 1
ATOM 646 O O . SER A 1 80 ? 28.484 24.266 10.391 1 86.5 80 SER A O 1
ATOM 648 N N . LYS A 1 81 ? 29.672 22.5 9.758 1 86.94 81 LYS A N 1
ATOM 649 C CA . LYS A 1 81 ? 29.031 22.359 8.453 1 86.94 81 LYS A CA 1
ATOM 650 C C . LYS A 1 81 ? 27.609 21.828 8.594 1 86.94 81 LYS A C 1
ATOM 652 O O . LYS A 1 81 ? 26.766 22.062 7.734 1 86.94 81 LYS A O 1
ATOM 657 N N . LEU A 1 82 ? 27.422 21.031 9.625 1 88.5 82 LEU A N 1
ATOM 658 C CA . LEU A 1 82 ? 26.125 20.422 9.859 1 88.5 82 LEU A CA 1
ATOM 659 C C . LEU A 1 82 ? 25.156 21.422 10.484 1 88.5 82 LEU A C 1
ATOM 661 O O . LEU A 1 82 ? 25.469 22.031 11.508 1 88.5 82 LEU A O 1
ATOM 665 N N . ALA A 1 83 ? 24.062 21.688 9.789 1 86.25 83 ALA A N 1
ATOM 666 C CA . ALA A 1 83 ? 23.109 22.703 10.219 1 86.25 83 ALA A CA 1
ATOM 667 C C . ALA A 1 83 ? 21.672 22.234 10.039 1 86.25 83 ALA A C 1
ATOM 669 O O . ALA A 1 83 ? 21.422 21.234 9.367 1 86.25 83 ALA A O 1
ATOM 670 N N . GLY A 1 84 ? 20.797 22.891 10.758 1 86.75 84 GLY A N 1
ATOM 671 C CA . GLY A 1 84 ? 19.391 22.578 10.609 1 86.75 84 GLY A CA 1
ATOM 672 C C . GLY A 1 84 ? 19.016 21.219 11.141 1 86.75 84 GLY A C 1
ATOM 673 O O . GLY A 1 84 ? 19.344 20.875 12.273 1 86.75 84 GLY A O 1
ATOM 674 N N . PRO A 1 85 ? 18.266 20.469 10.266 1 90.38 85 PRO A N 1
ATOM 675 C CA . PRO A 1 85 ? 17.859 19.125 10.68 1 90.38 85 PRO A CA 1
ATOM 676 C C . PRO A 1 85 ? 19.031 18.156 10.797 1 90.38 85 PRO A C 1
ATOM 678 O O . PRO A 1 85 ? 18.906 17.078 11.383 1 90.38 85 PRO A O 1
ATOM 681 N N . PHE A 1 86 ? 20.203 18.609 10.32 1 90.88 86 PHE A N 1
ATOM 682 C CA . PHE A 1 86 ? 21.328 17.672 10.242 1 90.88 86 PHE A CA 1
ATOM 683 C C . PHE A 1 86 ? 22.375 18 11.297 1 90.88 86 PHE A C 1
ATOM 685 O O . PHE A 1 86 ? 23.5 17.484 11.242 1 90.88 86 PHE A O 1
ATOM 692 N N . ARG A 1 87 ? 21.969 18.766 12.25 1 86.81 87 ARG A N 1
ATOM 693 C CA . ARG A 1 87 ? 22.859 19.078 13.359 1 86.81 87 ARG A CA 1
ATOM 694 C C . ARG A 1 87 ? 23.156 17.828 14.18 1 86.81 87 ARG A C 1
ATOM 696 O O . ARG A 1 87 ? 22.266 17.016 14.438 1 86.81 87 ARG A O 1
ATOM 703 N N . LYS A 1 88 ? 24.406 17.641 14.547 1 83.5 88 LYS A N 1
ATOM 704 C CA . LYS A 1 88 ? 24.875 16.547 15.398 1 83.5 88 LYS A CA 1
ATOM 705 C C . LYS A 1 88 ? 24.625 15.195 14.742 1 83.5 88 LYS A C 1
ATOM 707 O O . LYS A 1 88 ? 24.219 14.234 15.414 1 83.5 88 LYS A O 1
ATOM 712 N N . LEU A 1 89 ? 24.812 15.156 13.484 1 88 89 LEU A N 1
ATOM 713 C CA . LEU A 1 89 ? 24.688 13.914 12.734 1 88 89 LEU A CA 1
ATOM 714 C C . LEU A 1 89 ? 25.797 12.938 13.102 1 88 89 LEU A C 1
ATOM 716 O O . LEU A 1 89 ? 26.984 13.289 13.031 1 88 89 LEU A O 1
ATOM 720 N N . ARG A 1 90 ? 25.422 11.734 13.508 1 82.06 90 ARG A N 1
ATOM 721 C CA . ARG A 1 90 ? 26.406 10.75 13.945 1 82.06 90 ARG A CA 1
ATOM 722 C C . ARG A 1 90 ? 26.641 9.688 12.875 1 82.06 90 ARG A C 1
ATOM 724 O O . ARG A 1 90 ? 27.406 8.75 13.07 1 82.06 90 ARG A O 1
ATOM 731 N N . VAL A 1 91 ? 25.953 9.75 11.781 1 88.81 91 VAL A N 1
ATOM 732 C CA . VAL A 1 91 ? 26.125 8.852 10.641 1 88.81 91 VAL A CA 1
ATOM 733 C C . VAL A 1 91 ? 26.844 9.586 9.508 1 88.81 91 VAL A C 1
ATOM 735 O O . VAL A 1 91 ? 26.859 10.812 9.477 1 88.81 91 VAL A O 1
ATOM 738 N N . PRO A 1 92 ? 27.453 8.812 8.656 1 89.94 92 PRO A N 1
ATOM 739 C CA . PRO A 1 92 ? 28.141 9.484 7.547 1 89.94 92 PRO A CA 1
ATOM 740 C C . PRO A 1 92 ? 27.203 10.375 6.734 1 89.94 92 PRO A C 1
ATOM 742 O O . PRO A 1 92 ? 26.031 10.031 6.547 1 89.94 92 PRO A O 1
ATOM 745 N N . ARG A 1 93 ? 27.781 11.406 6.207 1 90.19 93 ARG A N 1
ATOM 746 C CA . ARG A 1 93 ? 27 12.453 5.559 1 90.19 93 ARG A CA 1
ATOM 747 C C . ARG A 1 93 ? 26.375 11.938 4.27 1 90.19 93 ARG A C 1
ATOM 749 O O . ARG A 1 93 ? 25.328 12.438 3.842 1 90.19 93 ARG A O 1
ATOM 756 N N . TRP A 1 94 ? 26.984 10.969 3.658 1 90.69 94 TRP A N 1
ATOM 757 C CA . TRP A 1 94 ? 26.469 10.5 2.375 1 90.69 94 TRP A CA 1
ATOM 758 C C . TRP A 1 94 ? 25.109 9.852 2.541 1 90.69 94 TRP A C 1
ATOM 760 O O . TRP A 1 94 ? 24.344 9.742 1.577 1 90.69 94 TRP A O 1
ATOM 770 N N . THR A 1 95 ? 24.734 9.43 3.742 1 93.62 95 THR A N 1
ATOM 771 C CA . THR A 1 95 ? 23.5 8.703 3.982 1 93.62 95 THR A CA 1
ATOM 772 C C . THR A 1 95 ? 22.297 9.602 3.711 1 93.62 95 THR A C 1
ATOM 774 O O . THR A 1 95 ? 21.25 9.125 3.252 1 93.62 95 THR A O 1
ATOM 777 N N . ILE A 1 96 ? 22.484 10.852 3.9 1 93.5 96 ILE A N 1
ATOM 778 C CA . ILE A 1 96 ? 21.375 11.789 3.76 1 93.5 96 ILE A CA 1
ATOM 779 C C . ILE A 1 96 ? 20.953 11.867 2.295 1 93.5 96 ILE A C 1
ATOM 781 O O . ILE A 1 96 ? 19.797 11.617 1.962 1 93.5 96 ILE A O 1
ATOM 785 N N . SER A 1 97 ? 21.906 12.242 1.488 1 91.62 97 SER A N 1
ATOM 786 C CA . SER A 1 97 ? 21.578 12.391 0.074 1 91.62 97 SER A CA 1
ATOM 787 C C . SER A 1 97 ? 21.219 11.055 -0.559 1 91.62 97 SER A C 1
ATOM 789 O O . SER A 1 97 ? 20.391 10.992 -1.464 1 91.62 97 SER A O 1
ATOM 791 N N . TYR A 1 98 ? 21.844 10.039 -0.043 1 93.31 98 TYR A N 1
ATOM 792 C CA . TYR A 1 98 ? 21.516 8.711 -0.539 1 93.31 98 TYR A CA 1
ATOM 793 C C . TYR A 1 98 ? 20.047 8.367 -0.269 1 93.31 98 TYR A C 1
ATOM 795 O O . TYR A 1 98 ? 19.344 7.887 -1.158 1 93.31 98 TYR A O 1
ATOM 803 N N . LEU A 1 99 ? 19.578 8.633 0.914 1 94.69 99 LEU A N 1
ATOM 804 C CA . LEU A 1 99 ? 18.203 8.344 1.288 1 94.69 99 LEU A CA 1
ATOM 805 C C . LEU A 1 99 ? 17.219 9.258 0.545 1 94.69 99 LEU A C 1
ATOM 807 O O . LEU A 1 99 ? 16.125 8.836 0.181 1 94.69 99 LEU A O 1
ATOM 811 N N . LEU A 1 100 ? 17.609 10.461 0.348 1 92.62 100 LEU A N 1
ATOM 812 C CA . LEU A 1 100 ? 16.766 11.383 -0.41 1 92.62 100 LEU A CA 1
ATOM 813 C C . LEU A 1 100 ? 16.609 10.906 -1.849 1 92.62 100 LEU A C 1
ATOM 815 O O . LEU A 1 100 ? 15.5 10.945 -2.395 1 92.62 100 LEU A O 1
ATOM 819 N N . LYS A 1 101 ? 17.672 10.516 -2.406 1 90.69 101 LYS A N 1
ATOM 820 C CA . LYS A 1 101 ? 17.609 10 -3.771 1 90.69 101 LYS A CA 1
ATOM 821 C C . LYS A 1 101 ? 16.766 8.734 -3.84 1 90.69 101 LYS A C 1
ATOM 823 O O . LYS A 1 101 ? 15.977 8.547 -4.773 1 90.69 101 LYS A O 1
ATOM 828 N N . GLU A 1 102 ? 16.953 7.906 -2.871 1 93 102 GLU A N 1
ATOM 829 C CA . GLU A 1 102 ? 16.141 6.688 -2.816 1 93 102 GLU A CA 1
ATOM 830 C C . GLU A 1 102 ? 14.664 7.016 -2.688 1 93 102 GLU A C 1
ATOM 832 O O . GLU A 1 102 ? 13.82 6.363 -3.311 1 93 102 GLU A O 1
ATOM 837 N N . ALA A 1 103 ? 14.352 7.973 -1.879 1 93.75 103 ALA A N 1
ATOM 838 C CA . ALA A 1 103 ? 12.961 8.398 -1.725 1 93.75 103 ALA A CA 1
ATOM 839 C C . ALA A 1 103 ? 12.391 8.906 -3.047 1 93.75 103 ALA A C 1
ATOM 841 O O . ALA A 1 103 ? 11.227 8.641 -3.371 1 93.75 103 ALA A O 1
ATOM 842 N N . GLN A 1 104 ? 13.203 9.562 -3.787 1 90.5 104 GLN A N 1
ATOM 843 C CA . GLN A 1 104 ? 12.773 10.094 -5.074 1 90.5 104 GLN A CA 1
ATOM 844 C C . GLN A 1 104 ? 12.523 8.977 -6.082 1 90.5 104 GLN A C 1
ATOM 846 O O . GLN A 1 104 ? 11.516 8.984 -6.793 1 90.5 104 GLN A O 1
ATOM 851 N N . VAL A 1 105 ? 13.414 8.039 -6.082 1 90.94 105 VAL A N 1
ATOM 852 C CA . VAL A 1 105 ? 13.352 6.973 -7.074 1 90.94 105 VAL A CA 1
ATOM 853 C C . VAL A 1 105 ? 12.172 6.051 -6.77 1 90.94 105 VAL A C 1
ATOM 855 O O . VAL A 1 105 ? 11.508 5.559 -7.684 1 90.94 105 VAL A O 1
ATOM 858 N N . GLN A 1 106 ? 11.883 5.852 -5.539 1 93.5 106 GLN A N 1
ATOM 859 C CA . GLN A 1 106 ? 10.844 4.906 -5.145 1 93.5 106 GLN A CA 1
ATOM 860 C C . GLN A 1 106 ? 9.469 5.566 -5.152 1 93.5 106 GLN A C 1
ATOM 862 O O . GLN A 1 106 ? 8.445 4.883 -5.113 1 93.5 106 GLN A O 1
ATOM 867 N N . TYR A 1 107 ? 9.461 6.879 -5.23 1 92.38 107 TYR A N 1
ATOM 868 C CA . TYR A 1 107 ? 8.172 7.559 -5.242 1 92.38 107 TYR A CA 1
ATOM 869 C C . TYR A 1 107 ? 7.273 6.996 -6.336 1 92.38 107 TYR A C 1
ATOM 871 O O . TYR A 1 107 ? 7.715 6.793 -7.469 1 92.38 107 TYR A O 1
ATOM 879 N N . PRO A 1 108 ? 6.012 6.613 -6.035 1 92.06 108 PRO A N 1
ATOM 880 C CA . PRO A 1 108 ? 5.211 7.148 -4.93 1 92.06 108 PRO A CA 1
ATOM 881 C C . PRO A 1 108 ? 5.227 6.246 -3.699 1 92.06 108 PRO A C 1
ATOM 883 O O . PRO A 1 108 ? 4.473 6.477 -2.75 1 92.06 108 PRO A O 1
ATOM 886 N N . LYS A 1 109 ? 6.086 5.266 -3.641 1 92.56 109 LYS A N 1
ATOM 887 C CA . LYS A 1 109 ? 6.258 4.492 -2.414 1 92.56 109 LYS A CA 1
ATOM 888 C C . LYS A 1 109 ? 7.031 5.285 -1.366 1 92.56 109 LYS A C 1
ATOM 890 O O . LYS A 1 109 ? 7.855 6.137 -1.708 1 92.56 109 LYS A O 1
ATOM 895 N N . VAL A 1 110 ? 6.758 5.023 -0.104 1 93.44 110 VAL A N 1
ATOM 896 C CA . VAL A 1 110 ? 7.422 5.762 0.964 1 93.44 110 VAL A CA 1
ATOM 897 C C . VAL A 1 110 ? 8.578 4.93 1.526 1 93.44 110 VAL A C 1
ATOM 899 O O . VAL A 1 110 ? 8.57 3.701 1.427 1 93.44 110 VAL A O 1
ATOM 902 N N . LEU A 1 111 ? 9.555 5.582 2 1 94.06 111 LEU A N 1
ATOM 903 C CA . LEU A 1 111 ? 10.672 4.93 2.67 1 94.06 111 LEU A CA 1
ATOM 904 C C . LEU A 1 111 ? 10.344 4.652 4.133 1 94.06 111 LEU A C 1
ATOM 906 O O . LEU A 1 111 ? 10.102 5.582 4.906 1 94.06 111 LEU A O 1
ATOM 910 N N . THR A 1 112 ? 10.352 3.406 4.496 1 93 112 THR A N 1
ATOM 911 C CA . THR A 1 112 ? 10.047 3.051 5.879 1 93 112 THR A CA 1
ATOM 912 C C . THR A 1 112 ? 11.32 2.984 6.715 1 93 112 THR A C 1
ATOM 914 O O . THR A 1 112 ? 12.422 2.891 6.172 1 93 112 THR A O 1
ATOM 917 N N . VAL A 1 113 ? 11.148 3.082 8.047 1 93.12 113 VAL A N 1
ATOM 918 C CA . VAL A 1 113 ? 12.266 3.025 8.977 1 93.12 113 VAL A CA 1
ATOM 919 C C . VAL A 1 113 ? 12.961 1.669 8.875 1 93.12 113 VAL A C 1
ATOM 921 O O . VAL A 1 113 ? 14.195 1.592 8.867 1 93.12 113 VAL A O 1
ATOM 924 N N . ALA A 1 114 ? 12.188 0.626 8.758 1 90.5 114 ALA A N 1
ATOM 925 C CA . ALA A 1 114 ? 12.742 -0.718 8.625 1 90.5 114 ALA A CA 1
ATOM 926 C C . ALA A 1 114 ? 13.602 -0.838 7.371 1 90.5 114 ALA A C 1
ATOM 928 O O . ALA A 1 114 ? 14.656 -1.466 7.395 1 90.5 114 ALA A O 1
ATOM 929 N N . GLU A 1 115 ? 13.156 -0.253 6.312 1 93.38 115 GLU A N 1
ATOM 930 C CA . GLU A 1 115 ? 13.922 -0.285 5.074 1 93.38 115 GLU A CA 1
ATOM 931 C C . GLU A 1 115 ? 15.242 0.478 5.219 1 93.38 115 GLU A C 1
ATOM 933 O O . GLU A 1 115 ? 16.281 0.032 4.73 1 93.38 115 GLU A O 1
ATOM 938 N N . ILE A 1 116 ? 15.203 1.635 5.852 1 94.38 116 ILE A N 1
ATOM 939 C CA . ILE A 1 116 ? 16.406 2.436 6.07 1 94.38 116 ILE A CA 1
ATOM 940 C C . ILE A 1 116 ? 17.422 1.632 6.879 1 94.38 116 ILE A C 1
ATOM 942 O O . ILE A 1 116 ? 18.609 1.634 6.57 1 94.38 116 ILE A O 1
ATOM 946 N N . LYS A 1 117 ? 16.938 0.964 7.883 1 92.5 117 LYS A N 1
ATOM 947 C CA . LYS A 1 117 ? 17.812 0.142 8.719 1 92.5 117 LYS A CA 1
ATOM 948 C C . LYS A 1 117 ? 18.484 -0.951 7.902 1 92.5 117 LYS A C 1
ATOM 950 O O . LYS A 1 117 ? 19.703 -1.145 8 1 92.5 117 LYS A O 1
ATOM 955 N N . ARG A 1 118 ? 17.781 -1.588 7.051 1 88.12 118 ARG A N 1
ATOM 956 C CA . ARG A 1 118 ? 18.312 -2.678 6.242 1 88.12 118 ARG A CA 1
ATOM 957 C C . ARG A 1 118 ? 19.266 -2.15 5.168 1 88.12 118 ARG A C 1
ATOM 959 O O . ARG A 1 118 ? 20.312 -2.742 4.91 1 88.12 118 ARG A O 1
ATOM 966 N N . ARG A 1 119 ? 18.875 -1.056 4.582 1 90.69 119 ARG A N 1
ATOM 967 C CA . ARG A 1 119 ? 19.641 -0.478 3.48 1 90.69 119 ARG A CA 1
ATOM 968 C C . ARG A 1 119 ? 21.016 -0.005 3.949 1 90.69 119 ARG A C 1
ATOM 970 O O . ARG A 1 119 ? 22 -0.178 3.244 1 90.69 119 ARG A O 1
ATOM 977 N N . LEU A 1 120 ? 21.062 0.534 5.109 1 91 120 LEU A N 1
ATOM 978 C CA . LEU A 1 120 ? 22.312 1.104 5.609 1 91 120 LEU A CA 1
ATOM 979 C C . LEU A 1 120 ? 23.031 0.126 6.539 1 91 120 LEU A C 1
ATOM 981 O O . LEU A 1 120 ? 24.141 0.395 6.992 1 91 120 LEU A O 1
ATOM 985 N N . GLY A 1 121 ? 22.391 -1.005 6.781 1 86.38 121 GLY A N 1
ATOM 986 C CA . GLY A 1 121 ? 22.984 -1.992 7.664 1 86.38 121 GLY A CA 1
ATOM 987 C C . GLY A 1 121 ? 23.203 -1.479 9.078 1 86.38 121 GLY A C 1
ATOM 988 O O . GLY A 1 121 ? 24.25 -1.709 9.68 1 86.38 121 GLY A O 1
ATOM 989 N N . LEU A 1 122 ? 22.219 -0.76 9.531 1 88.06 122 LEU A N 1
ATOM 990 C CA . LEU A 1 122 ? 22.328 -0.193 10.875 1 88.06 122 LEU A CA 1
ATOM 991 C C . LEU A 1 122 ? 21.922 -1.215 11.93 1 88.06 122 LEU A C 1
ATOM 993 O O . LEU A 1 122 ? 21.031 -2.033 11.695 1 88.06 122 LEU A O 1
ATOM 997 N N . SER A 1 123 ? 22.5 -1.183 13.047 1 82 123 SER A N 1
ATOM 998 C CA . SER A 1 123 ? 22.203 -2.111 14.125 1 82 123 SER A CA 1
ATOM 999 C C . SER A 1 123 ? 21.031 -1.614 14.969 1 82 123 SER A C 1
ATOM 1001 O O . SER A 1 123 ? 20.219 -2.412 15.453 1 82 123 SER A O 1
ATOM 1003 N N . SER A 1 124 ? 20.969 -0.295 15.031 1 86.06 124 SER A N 1
ATOM 1004 C CA . SER A 1 124 ? 19.938 0.28 15.891 1 86.06 124 SER A CA 1
ATOM 1005 C C . SER A 1 124 ? 18.766 0.83 15.07 1 86.06 124 SER A C 1
ATOM 1007 O O . SER A 1 124 ? 18.984 1.546 14.094 1 86.06 124 SER A O 1
ATOM 1009 N N . THR A 1 125 ? 17.594 0.49 15.508 1 89.12 125 THR A N 1
ATOM 1010 C CA . THR A 1 125 ? 16.391 1.043 14.891 1 89.12 125 THR A CA 1
ATOM 1011 C C . THR A 1 125 ? 16.234 2.521 15.234 1 89.12 125 THR A C 1
ATOM 1013 O O . THR A 1 125 ? 15.672 3.291 14.453 1 89.12 125 THR A O 1
ATOM 1016 N N . GLY A 1 126 ? 16.812 2.898 16.375 1 88.38 126 GLY A N 1
ATOM 1017 C CA . GLY A 1 126 ? 16.75 4.293 16.797 1 88.38 126 GLY A CA 1
ATOM 1018 C C . GLY A 1 126 ? 17.484 5.227 15.844 1 88.38 126 GLY A C 1
ATOM 1019 O O . GLY A 1 126 ? 17 6.32 15.555 1 88.38 126 GLY A O 1
ATOM 1020 N N . THR A 1 127 ? 18.609 4.754 15.375 1 90.06 127 THR A N 1
ATOM 1021 C CA . THR A 1 127 ? 19.375 5.562 14.438 1 90.06 127 THR A CA 1
ATOM 1022 C C . THR A 1 127 ? 18.625 5.723 13.125 1 90.06 127 THR A C 1
ATOM 1024 O O . THR A 1 127 ? 18.609 6.809 12.539 1 90.06 127 THR A O 1
ATOM 1027 N N . ALA A 1 128 ? 18.016 4.672 12.656 1 93.12 128 ALA A N 1
ATOM 1028 C CA . ALA A 1 128 ? 17.219 4.73 11.43 1 93.12 128 ALA A CA 1
ATOM 1029 C C . ALA A 1 128 ? 16.031 5.672 11.594 1 93.12 128 ALA A C 1
ATOM 1031 O O . ALA A 1 128 ? 15.711 6.434 10.68 1 93.12 128 ALA A O 1
ATOM 1032 N N . TYR A 1 129 ? 15.469 5.582 12.734 1 92 129 TYR A N 1
ATOM 1033 C CA . TYR A 1 129 ? 14.328 6.434 13.039 1 92 129 TYR A CA 1
ATOM 1034 C C . TYR A 1 129 ? 14.727 7.902 13.039 1 92 129 TYR A C 1
ATOM 1036 O O . TYR A 1 129 ? 14.016 8.742 12.484 1 92 129 TYR A O 1
ATOM 1044 N N . LEU A 1 130 ? 15.812 8.195 13.633 1 90.94 130 LEU A N 1
ATOM 1045 C CA . LEU A 1 130 ? 16.281 9.578 13.68 1 90.94 130 LEU A CA 1
ATOM 1046 C C . LEU A 1 130 ? 16.625 10.086 12.281 1 90.94 130 LEU A C 1
ATOM 1048 O O . LEU A 1 130 ? 16.375 11.25 11.969 1 90.94 130 LEU A O 1
ATOM 1052 N N . LEU A 1 131 ? 17.203 9.242 11.484 1 93.62 131 LEU A N 1
ATOM 1053 C CA . LEU A 1 131 ? 17.531 9.633 10.117 1 93.62 131 LEU A CA 1
ATOM 1054 C C . LEU A 1 131 ? 16.266 9.945 9.328 1 93.62 131 LEU A C 1
ATOM 1056 O O . LEU A 1 131 ? 16.219 10.914 8.57 1 93.62 131 LEU A O 1
ATOM 1060 N N . LYS A 1 132 ? 15.266 9.141 9.508 1 94.62 132 LYS A N 1
ATOM 1061 C CA . LYS A 1 132 ? 13.984 9.391 8.844 1 94.62 132 LYS A CA 1
ATOM 1062 C C . LYS A 1 132 ? 13.398 10.727 9.273 1 94.62 132 LYS A C 1
ATOM 1064 O O . LYS A 1 132 ? 12.906 11.492 8.438 1 94.62 132 LYS A O 1
ATOM 1069 N N . ARG A 1 133 ? 13.523 10.984 10.531 1 93.44 133 ARG A N 1
ATOM 1070 C CA . ARG A 1 133 ? 13.008 12.242 11.047 1 93.44 133 ARG A CA 1
ATOM 1071 C C . ARG A 1 133 ? 13.758 13.43 10.453 1 93.44 133 ARG A C 1
ATOM 1073 O O . ARG A 1 133 ? 13.148 14.453 10.117 1 93.44 133 ARG A O 1
ATOM 1080 N N . ARG A 1 134 ? 14.992 13.281 10.289 1 93.75 134 ARG A N 1
ATOM 1081 C CA . ARG A 1 134 ? 15.797 14.352 9.719 1 93.75 134 ARG A CA 1
ATOM 1082 C C . ARG A 1 134 ? 15.406 14.617 8.266 1 93.75 134 ARG A C 1
ATOM 1084 O O . ARG A 1 134 ? 15.312 15.773 7.844 1 93.75 134 ARG A O 1
ATOM 1091 N N . ILE A 1 135 ? 15.156 13.562 7.539 1 94.88 135 ILE A N 1
ATOM 1092 C CA . ILE A 1 135 ? 14.719 13.703 6.152 1 94.88 135 ILE A CA 1
ATOM 1093 C C . ILE A 1 135 ? 13.352 14.375 6.109 1 94.88 135 ILE A C 1
ATOM 1095 O O . ILE A 1 135 ? 13.102 15.242 5.266 1 94.88 135 ILE A O 1
ATOM 1099 N N . GLN A 1 136 ? 12.508 13.992 7 1 95.69 136 GLN A N 1
ATOM 1100 C CA . GLN A 1 136 ? 11.172 14.57 7.07 1 95.69 136 GLN A CA 1
ATOM 1101 C C . GLN A 1 136 ? 11.227 16.062 7.422 1 95.69 136 GLN A C 1
ATOM 1103 O O . GLN A 1 136 ? 10.438 16.859 6.906 1 95.69 136 GLN A O 1
ATOM 1108 N N . LEU A 1 137 ? 12.156 16.375 8.258 1 93.94 137 LEU A N 1
ATOM 1109 C CA . LEU A 1 137 ? 12.32 17.781 8.641 1 93.94 137 LEU A CA 1
ATOM 1110 C C . LEU A 1 137 ? 12.836 18.594 7.465 1 93.94 137 LEU A C 1
ATOM 1112 O O . LEU A 1 137 ? 12.375 19.719 7.238 1 93.94 137 LEU A O 1
ATOM 1116 N N . PHE A 1 138 ? 13.773 18.094 6.77 1 93.81 138 PHE A N 1
ATOM 1117 C CA . PHE A 1 138 ? 14.258 18.781 5.578 1 93.81 138 PHE A CA 1
ATOM 1118 C C . PHE A 1 138 ? 13.133 18.984 4.578 1 93.81 138 PHE A C 1
ATOM 1120 O O . PHE A 1 138 ? 12.992 20.078 4.008 1 93.81 138 PHE A O 1
ATOM 1127 N N . ALA A 1 139 ? 12.344 17.922 4.355 1 94 139 ALA A N 1
ATOM 1128 C CA . ALA A 1 139 ? 11.188 18.016 3.467 1 94 139 ALA A CA 1
ATOM 1129 C C . ALA A 1 139 ? 10.203 19.078 3.945 1 94 139 ALA A C 1
ATOM 1131 O O . ALA A 1 139 ? 9.617 19.797 3.137 1 94 139 ALA A O 1
ATOM 1132 N N . SER A 1 140 ? 10.023 19.125 5.273 1 93.38 140 SER A N 1
ATOM 1133 C CA . SER A 1 140 ? 9.094 20.094 5.859 1 93.38 140 SER A CA 1
ATOM 1134 C C . SER A 1 140 ? 9.57 21.531 5.625 1 93.38 140 SER A C 1
ATOM 1136 O O . SER A 1 140 ? 8.758 22.453 5.59 1 93.38 140 SER A O 1
ATOM 1138 N N . ASP A 1 141 ? 10.844 21.672 5.434 1 90.06 141 ASP A N 1
ATOM 1139 C CA . ASP A 1 141 ? 11.391 23 5.129 1 90.06 141 ASP A CA 1
ATOM 1140 C C . ASP A 1 141 ? 11.18 23.344 3.658 1 90.06 141 ASP A C 1
ATOM 1142 O O . ASP A 1 141 ? 11.125 24.531 3.301 1 90.06 141 ASP A O 1
ATOM 1146 N N . LEU A 1 142 ? 11.07 22.375 2.822 1 90.75 142 LEU A N 1
ATOM 1147 C CA . LEU A 1 142 ? 10.93 22.594 1.389 1 90.75 142 LEU A CA 1
ATOM 1148 C C . LEU A 1 142 ? 9.484 22.922 1.031 1 90.75 142 LEU A C 1
ATOM 1150 O O . LEU A 1 142 ? 9.219 23.656 0.081 1 90.75 142 LEU A O 1
ATOM 1154 N N . VAL A 1 143 ? 8.508 22.375 1.794 1 93 143 VAL A N 1
ATOM 1155 C CA . VAL A 1 143 ? 7.094 22.422 1.431 1 93 143 VAL A CA 1
ATOM 1156 C C . VAL A 1 143 ? 6.605 23.875 1.408 1 93 143 VAL A C 1
ATOM 1158 O O . VAL A 1 143 ? 5.949 24.297 0.455 1 93 143 VAL A O 1
ATOM 1161 N N . PRO A 1 144 ? 6.973 24.734 2.418 1 89.56 144 PRO A N 1
ATOM 1162 C CA . PRO A 1 144 ? 6.508 26.125 2.375 1 89.56 144 PRO A CA 1
ATOM 1163 C C . PRO A 1 144 ? 7.027 26.875 1.154 1 89.56 144 PRO A C 1
ATOM 1165 O O . PRO A 1 144 ? 6.32 27.734 0.606 1 89.56 144 PRO A O 1
ATOM 1168 N N . ARG A 1 145 ? 8.188 26.531 0.724 1 87.5 145 ARG A N 1
ATOM 1169 C CA . ARG A 1 145 ? 8.742 27.172 -0.464 1 87.5 145 ARG A CA 1
ATOM 1170 C C . ARG A 1 145 ? 8 26.734 -1.721 1 87.5 145 ARG A C 1
ATOM 1172 O O . ARG A 1 145 ? 7.754 27.547 -2.617 1 87.5 145 ARG A O 1
ATOM 1179 N N . MET A 1 146 ? 7.742 25.5 -1.749 1 91.06 146 MET A N 1
ATOM 1180 C CA . MET A 1 146 ? 6.961 24.984 -2.869 1 91.06 146 MET A CA 1
ATOM 1181 C C . MET A 1 146 ? 5.562 25.594 -2.885 1 91.06 146 MET A C 1
ATOM 1183 O O . MET A 1 146 ? 5.027 25.906 -3.949 1 91.06 146 MET A O 1
ATOM 1187 N N . GLN A 1 147 ? 5.016 25.734 -1.711 1 92.12 147 GLN A N 1
ATOM 1188 C CA . GLN A 1 147 ? 3.691 26.328 -1.562 1 92.12 147 GLN A CA 1
ATOM 1189 C C . GLN A 1 147 ? 3.674 27.766 -2.074 1 92.12 147 GLN A C 1
ATOM 1191 O O . GLN A 1 147 ? 2.742 28.172 -2.771 1 92.12 147 GLN A O 1
ATOM 1196 N N . GLU A 1 148 ? 4.684 28.5 -1.737 1 87.88 148 GLU A N 1
ATOM 1197 C CA . GLU A 1 148 ? 4.781 29.891 -2.182 1 87.88 148 GLU A CA 1
ATOM 1198 C C . GLU A 1 148 ? 4.91 29.969 -3.701 1 87.88 148 GLU A C 1
ATOM 1200 O O . GLU A 1 148 ? 4.301 30.844 -4.332 1 87.88 148 GLU A O 1
ATOM 1205 N N . ALA A 1 149 ? 5.777 29.156 -4.199 1 86.31 149 ALA A N 1
ATOM 1206 C CA . ALA A 1 149 ? 5.938 29.125 -5.652 1 86.31 149 ALA A CA 1
ATOM 1207 C C . ALA A 1 149 ? 4.617 28.781 -6.34 1 86.31 149 ALA A C 1
ATOM 1209 O O . ALA A 1 149 ? 4.27 29.375 -7.363 1 86.31 149 ALA A O 1
ATOM 1210 N N . PHE A 1 150 ? 3.908 27.844 -5.809 1 90.12 150 PHE A N 1
ATOM 1211 C CA . PHE A 1 150 ? 2.615 27.438 -6.34 1 90.12 150 PHE A CA 1
ATOM 1212 C C . PHE A 1 150 ? 1.609 28.578 -6.273 1 90.12 150 PHE A C 1
ATOM 1214 O O . PHE A 1 150 ? 0.853 28.797 -7.219 1 90.12 150 PHE A O 1
ATOM 1221 N N . TYR A 1 151 ? 1.589 29.25 -5.16 1 90.44 151 TYR A N 1
ATOM 1222 C CA . TYR A 1 151 ? 0.714 30.406 -4.969 1 90.44 151 TYR A CA 1
ATOM 1223 C C . TYR A 1 151 ? 0.99 31.484 -6.016 1 90.44 151 TYR A C 1
ATOM 1225 O O . TYR A 1 151 ? 0.063 32 -6.648 1 90.44 151 TYR A O 1
ATOM 1233 N N . ARG A 1 152 ? 2.244 31.797 -6.242 1 86 152 ARG A N 1
ATOM 1234 C CA . ARG A 1 152 ? 2.643 32.812 -7.203 1 86 152 ARG A CA 1
ATOM 1235 C C . ARG A 1 152 ? 2.26 32.406 -8.625 1 86 152 ARG A C 1
ATOM 1237 O O . ARG A 1 152 ? 1.776 33.25 -9.398 1 86 152 ARG A O 1
ATOM 1244 N N . ASP A 1 153 ? 2.508 31.219 -8.898 1 85.62 153 ASP A N 1
ATOM 1245 C CA . ASP A 1 153 ? 2.176 30.719 -10.227 1 85.62 153 ASP A CA 1
ATOM 1246 C C . ASP A 1 153 ? 0.677 30.828 -10.492 1 85.62 153 ASP A C 1
ATOM 1248 O O . ASP A 1 153 ? 0.263 31.203 -11.594 1 85.62 153 ASP A O 1
ATOM 1252 N N . ASN A 1 154 ? -0.148 30.5 -9.523 1 87.31 154 ASN A N 1
ATOM 1253 C CA . ASN A 1 154 ? -1.597 30.578 -9.672 1 87.31 154 ASN A CA 1
ATOM 1254 C C . ASN A 1 154 ? -2.07 32.031 -9.781 1 87.31 154 ASN A C 1
ATOM 1256 O O . ASN A 1 154 ? -2.975 32.344 -10.562 1 87.31 154 ASN A O 1
ATOM 1260 N N . LYS A 1 155 ? -1.458 32.844 -9.039 1 87 155 LYS A N 1
ATOM 1261 C CA . LYS A 1 155 ? -1.807 34.281 -9.102 1 87 155 LYS A CA 1
ATOM 1262 C C . LYS A 1 155 ? -1.511 34.844 -10.484 1 87 155 LYS A C 1
ATOM 1264 O O . LYS A 1 155 ? -2.312 35.625 -11.023 1 87 155 LYS A O 1
ATOM 1269 N N . LEU A 1 156 ? -0.438 34.438 -11.023 1 85.94 156 LEU A N 1
ATOM 1270 C CA . LEU A 1 156 ? -0.036 34.938 -12.336 1 85.94 156 LEU A CA 1
ATOM 1271 C C . LEU A 1 156 ? -0.922 34.375 -13.43 1 85.94 156 LEU A C 1
ATOM 1273 O O . LEU A 1 156 ? -1.296 35.062 -14.375 1 85.94 156 LEU A O 1
ATOM 1277 N N . ARG A 1 157 ? -1.277 33.188 -13.297 1 84.94 157 ARG A N 1
ATOM 1278 C CA . ARG A 1 157 ? -2.016 32.5 -14.336 1 84.94 157 ARG A CA 1
ATOM 1279 C C . ARG A 1 157 ? -3.484 32.906 -14.344 1 84.94 157 ARG A C 1
ATOM 1281 O O . ARG A 1 157 ? -4.094 33.031 -15.406 1 84.94 157 ARG A O 1
ATOM 1288 N N . PHE A 1 158 ? -4.074 33.094 -13.133 1 87 158 PHE A N 1
ATOM 1289 C CA . PHE A 1 158 ? -5.52 33.281 -13.055 1 87 158 PHE A CA 1
ATOM 1290 C C . PHE A 1 158 ? -5.883 34.625 -12.461 1 87 158 PHE A C 1
ATOM 1292 O O . PHE A 1 158 ? -7.023 34.844 -12.047 1 87 158 PHE A O 1
ATOM 1299 N N . GLY A 1 159 ? -5.035 35.469 -12.305 1 76.62 159 GLY A N 1
ATOM 1300 C CA . GLY A 1 159 ? -5.277 36.75 -11.664 1 76.62 159 GLY A CA 1
ATOM 1301 C C . GLY A 1 159 ? -6.523 37.438 -12.18 1 76.62 159 GLY A C 1
ATOM 1302 O O . GLY A 1 159 ? -7.301 38 -11.391 1 76.62 159 GLY A O 1
ATOM 1303 N N . ASP A 1 160 ? -6.809 37.375 -13.43 1 80.75 160 ASP A N 1
ATOM 1304 C CA . ASP A 1 160 ? -7.93 38.094 -13.992 1 80.75 160 ASP A CA 1
ATOM 1305 C C . ASP A 1 160 ? -9.023 37.156 -14.484 1 80.75 160 ASP A C 1
ATOM 1307 O O . ASP A 1 160 ? -9.984 37.594 -15.133 1 80.75 160 ASP A O 1
ATOM 1311 N N . PHE A 1 161 ? -8.883 36 -14.141 1 85.56 161 PHE A N 1
ATOM 1312 C CA . PHE A 1 161 ? -9.82 35 -14.617 1 85.56 161 PHE A CA 1
ATOM 1313 C C . PHE A 1 161 ? -11.039 34.906 -13.703 1 85.56 161 PHE A C 1
ATOM 1315 O O . PHE A 1 161 ? -10.898 34.875 -12.477 1 85.56 161 PHE A O 1
ATOM 1322 N N . ARG A 1 162 ? -12.266 34.969 -14.305 1 85.75 162 ARG A N 1
ATOM 1323 C CA . ARG A 1 162 ? -13.5 34.844 -13.531 1 85.75 162 ARG A CA 1
ATOM 1324 C C . ARG A 1 162 ? -14.477 33.875 -14.195 1 85.75 162 ARG A C 1
ATOM 1326 O O . ARG A 1 162 ? -14.625 33.875 -15.422 1 85.75 162 ARG A O 1
ATOM 1333 N N . PHE A 1 163 ? -15.078 33.062 -13.336 1 87.88 163 PHE A N 1
ATOM 1334 C CA . PHE A 1 163 ? -16.172 32.25 -13.828 1 87.88 163 PHE A CA 1
ATOM 1335 C C . PHE A 1 163 ? -17.422 33.062 -14.086 1 87.88 163 PHE A C 1
ATOM 1337 O O . PHE A 1 163 ? -17.594 34.125 -13.484 1 87.88 163 PHE A O 1
ATOM 1344 N N . PRO A 1 164 ? -18.172 32.531 -15.031 1 83.75 164 PRO A N 1
ATOM 1345 C CA . PRO A 1 164 ? -19.453 33.219 -15.25 1 83.75 164 PRO A CA 1
ATOM 1346 C C . PRO A 1 164 ? -20.328 33.25 -14 1 83.75 164 PRO A C 1
ATOM 1348 O O . PRO A 1 164 ? -20.219 32.344 -13.148 1 83.75 164 PRO A O 1
ATOM 1351 N N . ARG A 1 165 ? -21.188 34.25 -13.852 1 81.06 165 ARG A N 1
ATOM 1352 C CA . ARG A 1 165 ? -22.047 34.438 -12.688 1 81.06 165 ARG A CA 1
ATOM 1353 C C . ARG A 1 165 ? -23.078 33.344 -12.586 1 81.06 165 ARG A C 1
ATOM 1355 O O . ARG A 1 165 ? -23.5 32.969 -11.484 1 81.06 165 ARG A O 1
ATOM 1362 N N . ASP A 1 166 ? -23.391 32.75 -13.742 1 78.12 166 ASP A N 1
ATOM 1363 C CA . ASP A 1 166 ? -24.328 31.625 -13.742 1 78.12 166 ASP A CA 1
ATOM 1364 C C . ASP A 1 166 ? -23.656 30.359 -13.25 1 78.12 166 ASP A C 1
ATOM 1366 O O . ASP A 1 166 ? -22.766 29.812 -13.922 1 78.12 166 ASP A O 1
ATOM 1370 N N . ARG A 1 167 ? -24.078 29.922 -12.094 1 76.69 167 ARG A N 1
ATOM 1371 C CA . ARG A 1 167 ? -23.469 28.766 -11.461 1 76.69 167 ARG A CA 1
ATOM 1372 C C . ARG A 1 167 ? -23.766 27.484 -12.234 1 76.69 167 ARG A C 1
ATOM 1374 O O . ARG A 1 167 ? -23.078 26.484 -12.086 1 76.69 167 ARG A O 1
ATOM 1381 N N . GLU A 1 168 ? -24.719 27.5 -13.031 1 77.38 168 GLU A N 1
ATOM 1382 C CA . GLU A 1 168 ? -25.109 26.312 -13.781 1 77.38 168 GLU A CA 1
ATOM 1383 C C . GLU A 1 168 ? -24.547 26.344 -15.203 1 77.38 168 GLU A C 1
ATOM 1385 O O . GLU A 1 168 ? -24.812 25.453 -16 1 77.38 168 GLU A O 1
ATOM 1390 N N . ALA A 1 169 ? -23.75 27.312 -15.414 1 80.31 169 ALA A N 1
ATOM 1391 C CA . ALA A 1 169 ? -23.188 27.438 -16.75 1 80.31 169 ALA A CA 1
ATOM 1392 C C . ALA A 1 169 ? -22.203 26.297 -17.031 1 80.31 169 ALA A C 1
ATOM 1394 O O . ALA A 1 169 ? -21.531 25.812 -16.125 1 80.31 169 ALA A O 1
ATOM 1395 N N . ASP A 1 170 ? -22.234 25.828 -18.234 1 84 170 ASP A N 1
ATOM 1396 C CA . ASP A 1 170 ? -21.297 24.797 -18.656 1 84 170 ASP A CA 1
ATOM 1397 C C . ASP A 1 170 ? -19.906 25.391 -18.891 1 84 170 ASP A C 1
ATOM 1399 O O . ASP A 1 170 ? -19.703 26.203 -19.781 1 84 170 ASP A O 1
ATOM 1403 N N . LEU A 1 171 ? -18.984 25.016 -18.094 1 87.5 171 LEU A N 1
ATOM 1404 C CA . LEU A 1 171 ? -17.625 25.578 -18.094 1 87.5 171 LEU A CA 1
ATOM 1405 C C . LEU A 1 171 ? -16.688 24.688 -18.906 1 87.5 171 LEU A C 1
ATOM 1407 O O . LEU A 1 171 ? -15.469 24.938 -18.922 1 87.5 171 LEU A O 1
ATOM 1411 N N . THR A 1 172 ? -17.109 23.672 -19.562 1 86.5 172 THR A N 1
ATOM 1412 C CA . THR A 1 172 ? -16.266 22.672 -20.234 1 86.5 172 THR A CA 1
ATOM 1413 C C . THR A 1 172 ? -15.289 23.328 -21.188 1 86.5 172 THR A C 1
ATOM 1415 O O . THR A 1 172 ? -14.094 23.031 -21.172 1 86.5 172 THR A O 1
ATOM 1418 N N . GLU A 1 173 ? -15.789 24.25 -21.969 1 84.62 173 GLU A N 1
ATOM 1419 C CA . GLU A 1 173 ? -14.922 24.891 -22.953 1 84.62 173 GLU A CA 1
ATOM 1420 C C . GLU A 1 173 ? -14.008 25.922 -22.297 1 84.62 173 GLU A C 1
ATOM 1422 O O . GLU A 1 173 ? -12.859 26.094 -22.719 1 84.62 173 GLU A O 1
ATOM 1427 N N . LEU A 1 174 ? -14.492 26.5 -21.25 1 85.19 174 LEU A N 1
ATOM 1428 C CA . LEU A 1 174 ? -13.742 27.547 -20.562 1 85.19 174 LEU A CA 1
ATOM 1429 C C . LEU A 1 174 ? -12.562 26.953 -19.797 1 85.19 174 LEU A C 1
ATOM 1431 O O . LEU A 1 174 ? -11.516 27.594 -19.672 1 85.19 174 LEU A O 1
ATOM 1435 N N . VAL A 1 175 ? -12.688 25.734 -19.297 1 85.56 175 VAL A N 1
ATOM 1436 C CA . VAL A 1 175 ? -11.703 25.188 -18.375 1 85.56 175 VAL A CA 1
ATOM 1437 C C . VAL A 1 175 ? -10.836 24.156 -19.109 1 85.56 175 VAL A C 1
ATOM 1439 O O . VAL A 1 175 ? -9.852 23.672 -18.547 1 85.56 175 VAL A O 1
ATOM 1442 N N . LYS A 1 176 ? -11.094 23.703 -20.281 1 79.62 176 LYS A N 1
ATOM 1443 C CA . LYS A 1 176 ? -10.461 22.609 -21.016 1 79.62 176 LYS A CA 1
ATOM 1444 C C . LYS A 1 176 ? -8.938 22.734 -20.969 1 79.62 176 LYS A C 1
ATOM 1446 O O . LYS A 1 176 ? -8.234 21.766 -20.719 1 79.62 176 LYS A O 1
ATOM 1451 N N . ASP A 1 177 ? -8.32 23.875 -21.188 1 78.31 177 ASP A N 1
ATOM 1452 C CA . ASP A 1 177 ? -6.867 23.953 -21.266 1 78.31 177 ASP A CA 1
ATOM 1453 C C . ASP A 1 177 ? -6.297 24.766 -20.094 1 78.31 177 ASP A C 1
ATOM 1455 O O . ASP A 1 177 ? -5.184 25.281 -20.188 1 78.31 177 ASP A O 1
ATOM 1459 N N . LYS A 1 178 ? -7.102 24.734 -19.016 1 85.25 178 LYS A N 1
ATOM 1460 C CA . LYS A 1 178 ? -6.621 25.484 -17.844 1 85.25 178 LYS A CA 1
ATOM 1461 C C . LYS A 1 178 ? -6.477 24.562 -16.641 1 85.25 178 LYS A C 1
ATOM 1463 O O . LYS A 1 178 ? -7.414 23.859 -16.266 1 85.25 178 LYS A O 1
ATOM 1468 N N . PRO A 1 179 ? -5.254 24.516 -16.156 1 88.25 179 PRO A N 1
ATOM 1469 C CA . PRO A 1 179 ? -5.039 23.688 -14.977 1 88.25 179 PRO A CA 1
ATOM 1470 C C . PRO A 1 179 ? -5.645 24.297 -13.711 1 88.25 179 PRO A C 1
ATOM 1472 O O . PRO A 1 179 ? -4.926 24.859 -12.891 1 88.25 179 PRO A O 1
ATOM 1475 N N . ILE A 1 180 ? -6.914 24.078 -13.531 1 91.31 180 ILE A N 1
ATOM 1476 C CA . ILE A 1 180 ? -7.617 24.625 -12.375 1 91.31 180 ILE A CA 1
ATOM 1477 C C . ILE A 1 180 ? -7.312 23.781 -11.133 1 91.31 180 ILE A C 1
ATOM 1479 O O . ILE A 1 180 ? -7.434 22.562 -11.164 1 91.31 180 ILE A O 1
ATOM 1483 N N . PRO A 1 181 ? -6.863 24.438 -10.062 1 92.75 181 PRO A N 1
ATOM 1484 C CA . PRO A 1 181 ? -6.613 23.703 -8.82 1 92.75 181 PRO A CA 1
ATOM 1485 C C . PRO A 1 181 ? -7.871 23.047 -8.266 1 92.75 181 PRO A C 1
ATOM 1487 O O . PRO A 1 181 ? -8.961 23.609 -8.352 1 92.75 181 PRO A O 1
ATOM 1490 N N . GLN A 1 182 ? -7.711 21.859 -7.754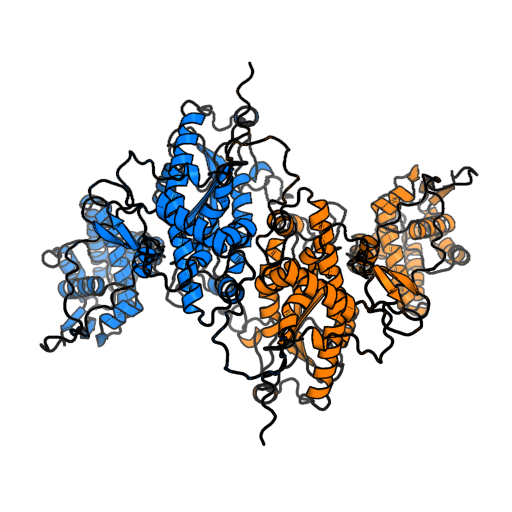 1 93.38 182 GLN A N 1
ATOM 1491 C CA . GLN A 1 182 ? -8.789 21.094 -7.141 1 93.38 182 GLN A CA 1
ATOM 1492 C C . GLN A 1 182 ? -8.469 20.75 -5.688 1 93.38 182 GLN A C 1
ATOM 1494 O O . GLN A 1 182 ? -7.312 20.5 -5.348 1 93.38 182 GLN A O 1
ATOM 1499 N N . ALA A 1 183 ? -9.484 20.766 -4.836 1 92.19 183 ALA A N 1
ATOM 1500 C CA . ALA A 1 183 ? -9.289 20.438 -3.426 1 92.19 183 ALA A CA 1
ATOM 1501 C C . ALA A 1 183 ? -10.32 19.406 -2.961 1 92.19 183 ALA A C 1
ATOM 1503 O O . ALA A 1 183 ? -11.469 19.422 -3.396 1 92.19 183 ALA A O 1
ATOM 1504 N N . ASP A 1 184 ? -9.891 18.5 -2.148 1 91.31 184 ASP A N 1
ATOM 1505 C CA . ASP A 1 184 ? -10.719 17.438 -1.574 1 91.31 184 ASP A CA 1
ATOM 1506 C C . ASP A 1 184 ? -10.133 16.938 -0.256 1 91.31 184 ASP A C 1
ATOM 1508 O O . ASP A 1 184 ? -8.984 17.25 0.077 1 91.31 184 ASP A O 1
ATOM 1512 N N . THR A 1 185 ? -10.992 16.297 0.516 1 89.75 185 THR A N 1
ATOM 1513 C CA . THR A 1 185 ? -10.523 15.766 1.786 1 89.75 185 THR A CA 1
ATOM 1514 C C . THR A 1 185 ? -10.461 14.242 1.736 1 89.75 185 THR A C 1
ATOM 1516 O O . THR A 1 185 ? -11.219 13.609 1.002 1 89.75 185 THR A O 1
ATOM 1519 N N . LEU A 1 186 ? -9.523 13.695 2.455 1 90.38 186 LEU A N 1
ATOM 1520 C CA . LEU A 1 186 ? -9.305 12.25 2.512 1 90.38 186 LEU A CA 1
ATOM 1521 C C . LEU A 1 186 ? -9.055 11.797 3.945 1 90.38 186 LEU A C 1
ATOM 1523 O O . LEU A 1 186 ? -8.375 12.484 4.711 1 90.38 186 LEU A O 1
ATOM 1527 N N . VAL A 1 187 ? -9.609 10.672 4.281 1 86.75 187 VAL A N 1
ATOM 1528 C CA . VAL A 1 187 ? -9.32 10.055 5.57 1 86.75 187 VAL A CA 1
ATOM 1529 C C . VAL A 1 187 ? -8.273 8.961 5.395 1 86.75 187 VAL A C 1
ATOM 1531 O O . VAL A 1 187 ? -8.438 8.07 4.555 1 86.75 187 VAL A O 1
ATOM 1534 N N . LEU A 1 188 ? -7.129 9.195 6.098 1 88.12 188 LEU A N 1
ATOM 1535 C CA . LEU A 1 188 ? -6.113 8.148 6.18 1 88.12 188 LEU A CA 1
ATOM 1536 C C . LEU A 1 188 ? -6.246 7.363 7.477 1 88.12 188 LEU A C 1
ATOM 1538 O O . LEU A 1 188 ? -6.328 7.949 8.555 1 88.12 188 LEU A O 1
ATOM 1542 N N . TYR A 1 189 ? -6.324 6.113 7.5 1 77.12 189 TYR A N 1
ATOM 1543 C CA . TYR A 1 189 ? -6.426 5.215 8.648 1 77.12 189 TYR A CA 1
ATOM 1544 C C . TYR A 1 189 ? -7.738 5.43 9.391 1 77.12 189 TYR A C 1
ATOM 1546 O O . TYR A 1 189 ? -8.086 6.559 9.742 1 77.12 189 TYR A O 1
ATOM 1554 N N . SER A 1 190 ? -8.562 4.512 9.289 1 71.06 190 SER A N 1
ATOM 1555 C CA . SER A 1 190 ? -9.859 4.602 9.961 1 71.06 190 SER A CA 1
ATOM 1556 C C . SER A 1 190 ? -9.984 3.557 11.062 1 71.06 190 SER A C 1
ATOM 1558 O O . SER A 1 190 ? -9.242 2.572 11.086 1 71.06 190 SER A O 1
ATOM 1560 N N . VAL A 1 191 ? -10.695 3.982 12.023 1 61.84 191 VAL A N 1
ATOM 1561 C CA . VAL A 1 191 ? -10.969 3.059 13.117 1 61.84 191 VAL A CA 1
ATOM 1562 C C . VAL A 1 191 ? -11.844 1.908 12.617 1 61.84 191 VAL A C 1
ATOM 1564 O O . VAL A 1 191 ? -12.742 2.111 11.797 1 61.84 191 VAL A O 1
ATOM 1567 N N . GLY A 1 192 ? -11.352 0.553 12.523 1 53.03 192 GLY A N 1
ATOM 1568 C CA . GLY A 1 192 ? -12.102 -0.621 12.109 1 53.03 192 GLY A CA 1
ATOM 1569 C C . GLY A 1 192 ? -13.484 -0.699 12.742 1 53.03 192 GLY A C 1
ATOM 1570 O O . GLY A 1 192 ? -13.828 0.121 13.594 1 53.03 192 GLY A O 1
ATOM 1571 N N . ASN A 1 193 ? -14.289 -1.695 12.219 1 45.56 193 ASN A N 1
ATOM 1572 C CA . ASN A 1 193 ? -15.656 -1.962 12.641 1 45.56 193 ASN A CA 1
ATOM 1573 C C . ASN A 1 193 ? -15.766 -2.039 14.164 1 45.56 193 ASN A C 1
ATOM 1575 O O . ASN A 1 193 ? -16.797 -1.685 14.734 1 45.56 193 ASN A O 1
ATOM 1579 N N . LEU A 1 194 ? -14.914 -2.729 14.75 1 42.78 194 LEU A N 1
ATOM 1580 C CA . LEU A 1 194 ? -15.102 -2.832 16.188 1 42.78 194 LEU A CA 1
ATOM 1581 C C . LEU A 1 194 ? -15.336 -1.459 16.812 1 42.78 194 LEU A C 1
ATOM 1583 O O . LEU A 1 194 ? -16.156 -1.314 17.719 1 42.78 194 LEU A O 1
ATOM 1587 N N . SER A 1 195 ? -14.367 -0.609 16.438 1 44 195 SER A N 1
ATOM 1588 C CA . SER A 1 195 ? -14.5 0.717 17.031 1 44 195 SER A CA 1
ATOM 1589 C C . SER A 1 195 ? -15.789 1.397 16.578 1 44 195 SER A C 1
ATOM 1591 O O . SER A 1 195 ? -16.344 2.232 17.297 1 44 195 SER A O 1
ATOM 1593 N N . ASN A 1 196 ? -16.188 1.036 15.375 1 40 196 ASN A N 1
ATOM 1594 C CA . ASN A 1 196 ? -17.406 1.635 14.852 1 40 196 ASN A CA 1
ATOM 1595 C C . ASN A 1 196 ? -18.641 1.075 15.547 1 40 196 ASN A C 1
ATOM 1597 O O . ASN A 1 196 ? -19.672 1.745 15.617 1 40 196 ASN A O 1
ATOM 1601 N N . LYS A 1 197 ? -18.625 -0.18 15.703 1 38.69 197 LYS A N 1
ATOM 1602 C CA . LYS A 1 197 ? -19.844 -0.705 16.312 1 38.69 197 LYS A CA 1
ATOM 1603 C C . LYS A 1 197 ? -20.141 -0.006 17.641 1 38.69 197 LYS A C 1
ATOM 1605 O O . LYS A 1 197 ? -21.312 0.146 18.016 1 38.69 197 LYS A O 1
ATOM 1610 N N . GLY A 1 198 ? -19.125 0.056 18.484 1 38.44 198 GLY A N 1
ATOM 1611 C CA . GLY A 1 198 ? -19.469 0.802 19.688 1 38.44 198 GLY A CA 1
ATOM 1612 C C . GLY A 1 198 ? -19.719 2.273 19.422 1 38.44 198 GLY A C 1
ATOM 1613 O O . GLY A 1 198 ? -19.844 3.064 20.359 1 38.44 198 GLY A O 1
ATOM 1614 N N . ARG A 1 199 ? -19.203 2.623 18.312 1 41 199 ARG A N 1
ATOM 1615 C CA . ARG A 1 199 ? -19.594 3.984 17.969 1 41 199 ARG A CA 1
ATOM 1616 C C . ARG A 1 199 ? -21.109 4.16 18.078 1 41 199 ARG A C 1
ATOM 1618 O O . ARG A 1 199 ? -21.875 3.369 17.516 1 41 199 ARG A O 1
ATOM 1625 N N . LYS A 1 200 ? -21.547 4.387 19.203 1 36.34 200 LYS A N 1
ATOM 1626 C CA . LYS A 1 200 ? -22.891 4.938 19.094 1 36.34 200 LYS A CA 1
ATOM 1627 C C . LYS A 1 200 ? -23.172 5.414 17.672 1 36.34 200 LYS A C 1
ATOM 1629 O O . LYS A 1 200 ? -22.281 5.977 17.016 1 36.34 200 LYS A O 1
ATOM 1634 N N . ARG A 1 201 ? -24.125 4.887 16.922 1 35.66 201 ARG A N 1
ATOM 1635 C CA . ARG A 1 201 ? -24.625 5.293 15.609 1 35.66 201 ARG A CA 1
ATOM 1636 C C . ARG A 1 201 ? -24.016 6.629 15.188 1 35.66 201 ARG A C 1
ATOM 1638 O O . ARG A 1 201 ? -23.453 7.348 16.016 1 35.66 201 ARG A O 1
ATOM 1645 N N . PHE A 1 202 ? -24.734 7.465 14.297 1 38.28 202 PHE A N 1
ATOM 1646 C CA . PHE A 1 202 ? -24.969 8.539 13.344 1 38.28 202 PHE A CA 1
ATOM 1647 C C . PHE A 1 202 ? -24.641 9.898 13.961 1 38.28 202 PHE A C 1
ATOM 1649 O O . PHE A 1 202 ? -25.141 10.93 13.508 1 38.28 202 PHE A O 1
ATOM 1656 N N . ARG A 1 203 ? -24.234 9.898 15.18 1 37.84 203 ARG A N 1
ATOM 1657 C CA . ARG A 1 203 ? -24.328 11.336 15.406 1 37.84 203 ARG A CA 1
ATOM 1658 C C . ARG A 1 203 ? -23.391 12.102 14.484 1 37.84 203 ARG A C 1
ATOM 1660 O O . ARG A 1 203 ? -23.672 13.242 14.102 1 37.84 203 ARG A O 1
ATOM 1667 N N . ARG A 1 204 ? -22.062 11.633 14.484 1 45.12 204 ARG A N 1
ATOM 1668 C CA . ARG A 1 204 ? -21.266 12.43 13.555 1 45.12 204 ARG A CA 1
ATOM 1669 C C . ARG A 1 204 ? -21.203 11.766 12.188 1 45.12 204 ARG A C 1
ATOM 1671 O O . ARG A 1 204 ? -20.953 10.562 12.078 1 45.12 204 ARG A O 1
ATOM 1678 N N . LYS A 1 205 ? -22.062 12.133 11.422 1 50.22 205 LYS A N 1
ATOM 1679 C CA . LYS A 1 205 ? -22.156 11.82 10 1 50.22 205 LYS A CA 1
ATOM 1680 C C . LYS A 1 205 ? -20.938 12.336 9.234 1 50.22 205 LYS A C 1
ATOM 1682 O O . LYS A 1 205 ? -20.297 13.297 9.664 1 50.22 205 LYS A O 1
ATOM 1687 N N . GLY A 1 206 ? -20.172 11.57 8.492 1 58.59 206 GLY A N 1
ATOM 1688 C CA . GLY A 1 206 ? -19.219 12 7.48 1 58.59 206 GLY A CA 1
ATOM 1689 C C . GLY A 1 206 ? -17.844 11.406 7.672 1 58.59 206 GLY A C 1
ATOM 1690 O O . GLY A 1 206 ? -17.656 10.477 8.461 1 58.59 206 GLY A O 1
ATOM 1691 N N . GLN A 1 207 ? -16.844 11.734 7.074 1 62.22 207 GLN A N 1
ATOM 1692 C CA . GLN A 1 207 ? -15.461 11.25 7.027 1 62.22 207 GLN A CA 1
ATOM 1693 C C . GLN A 1 207 ? -14.75 11.484 8.359 1 62.22 207 GLN A C 1
ATOM 1695 O O . GLN A 1 207 ? -13.883 10.703 8.75 1 62.22 207 GLN A O 1
ATOM 1700 N N . THR A 1 208 ? -15.141 12.453 9.148 1 68 208 THR A N 1
ATOM 1701 C CA . THR A 1 208 ? -14.453 12.844 10.375 1 68 208 THR A CA 1
ATOM 1702 C C . THR A 1 208 ? -14.742 11.844 11.492 1 68 208 THR A C 1
ATOM 1704 O O . THR A 1 208 ? -13.922 11.672 12.398 1 68 208 THR A O 1
ATOM 1707 N N . SER A 1 209 ? -15.836 11.242 11.414 1 66.94 209 SER A N 1
ATOM 1708 C CA . SER A 1 209 ? -16.203 10.32 12.477 1 66.94 209 SER A CA 1
ATOM 1709 C C . SER A 1 209 ? -15.375 9.047 12.422 1 66.94 209 SER A C 1
ATOM 1711 O O . SER A 1 209 ? -15.211 8.359 13.438 1 66.94 209 SER A O 1
ATOM 1713 N N . SER A 1 210 ? -14.812 8.852 11.352 1 72.56 210 SER A N 1
ATOM 1714 C CA . SER A 1 210 ? -14.117 7.582 11.172 1 72.56 210 SER A CA 1
ATOM 1715 C C . SER A 1 210 ? -12.688 7.652 11.711 1 72.56 210 SER A C 1
ATOM 1717 O O . SER A 1 210 ? -11.984 6.641 11.75 1 72.56 210 SER A O 1
ATOM 1719 N N . ILE A 1 211 ? -12.352 8.773 12.18 1 78.38 211 ILE A N 1
ATOM 1720 C CA . ILE A 1 211 ? -10.953 8.867 12.578 1 78.38 211 ILE A CA 1
ATOM 1721 C C . ILE A 1 211 ? -10.859 8.945 14.102 1 78.38 211 ILE A C 1
ATOM 1723 O O . ILE A 1 211 ? -9.758 9.016 14.656 1 78.38 211 ILE A O 1
ATOM 1727 N N . TYR A 1 212 ? -12.023 8.945 14.75 1 72.62 212 TYR A N 1
ATOM 1728 C CA . TYR A 1 212 ? -12.039 9.039 16.203 1 72.62 212 TYR A CA 1
ATOM 1729 C C . TYR A 1 212 ? -12.555 7.75 16.828 1 72.62 212 TYR A C 1
ATOM 1731 O O . TYR A 1 212 ? -13.492 7.133 16.312 1 72.62 212 TYR A O 1
ATOM 1739 N N . ARG A 1 213 ? -11.922 7.293 17.859 1 67.75 213 ARG A N 1
ATOM 1740 C CA . ARG A 1 213 ? -12.375 6.117 18.594 1 67.75 213 ARG A CA 1
ATOM 1741 C C . ARG A 1 213 ? -13.656 6.418 19.375 1 67.75 213 ARG A C 1
ATOM 1743 O O . ARG A 1 213 ? -13.914 7.574 19.719 1 67.75 213 ARG A O 1
ATOM 1750 N N . SER A 1 214 ? -14.523 5.254 19.531 1 58.34 214 SER A N 1
ATOM 1751 C CA . SER A 1 214 ? -15.766 5.418 20.281 1 58.34 214 SER A CA 1
ATOM 1752 C C . SER A 1 214 ? -15.492 5.723 21.75 1 58.34 214 SER A C 1
ATOM 1754 O O . SER A 1 214 ? -14.539 5.203 22.328 1 58.34 214 SER A O 1
ATOM 1756 N N . SER A 1 215 ? -16.109 6.789 22.266 1 51.81 215 SER A N 1
ATOM 1757 C CA . SER A 1 215 ? -15.984 7.141 23.672 1 51.81 215 SER A CA 1
ATOM 1758 C C . SER A 1 215 ? -16.344 5.961 24.578 1 51.81 215 SER A C 1
ATOM 1760 O O . SER A 1 215 ? -15.859 5.867 25.703 1 51.81 215 SER A O 1
ATOM 1762 N N . SER A 1 216 ? -17.297 5.176 24 1 47.47 216 SER A N 1
ATOM 1763 C CA . SER A 1 216 ? -17.781 4.105 24.875 1 47.47 216 SER A CA 1
ATOM 1764 C C . SER A 1 216 ? -16.734 3.002 25 1 47.47 216 SER A C 1
ATOM 1766 O O . SER A 1 216 ? -16.812 2.172 25.906 1 47.47 216 SER A O 1
ATOM 1768 N N . VAL A 1 217 ? -16.172 2.771 23.922 1 44.69 217 VAL A N 1
ATOM 1769 C CA . VAL A 1 217 ? -15.328 1.586 23.969 1 44.69 217 VAL A CA 1
ATOM 1770 C C . VAL A 1 217 ? -14.156 1.836 24.922 1 44.69 217 VAL A C 1
ATOM 1772 O O . VAL A 1 217 ? -13.867 1.016 25.797 1 44.69 217 VAL A O 1
ATOM 1775 N N . ASP A 1 218 ? -13.305 2.68 24.609 1 44.75 218 ASP A N 1
ATOM 1776 C CA . ASP A 1 218 ? -12.141 2.777 25.5 1 44.75 218 ASP A CA 1
ATOM 1777 C C . ASP A 1 218 ? -12.156 4.094 26.266 1 44.75 218 ASP A C 1
ATOM 1779 O O . ASP A 1 218 ? -11.219 4.383 27.016 1 44.75 218 ASP A O 1
ATOM 1783 N N . GLY A 1 219 ? -13.266 4.633 26.422 1 44.31 219 GLY A N 1
ATOM 1784 C CA . GLY A 1 219 ? -13.375 5.875 27.172 1 44.31 219 GLY A CA 1
ATOM 1785 C C . GLY A 1 219 ? -12.57 7.008 26.578 1 44.31 219 GLY A C 1
ATOM 1786 O O . GLY A 1 219 ? -12.641 8.148 27.047 1 44.31 219 GLY A O 1
ATOM 1787 N N . ARG A 1 220 ? -11.609 6.781 25.719 1 50.69 220 ARG A N 1
ATOM 1788 C CA . ARG A 1 220 ? -10.578 7.77 25.422 1 50.69 220 ARG A CA 1
ATOM 1789 C C . ARG A 1 220 ? -10.906 8.539 24.141 1 50.69 220 ARG A C 1
ATOM 1791 O O . ARG A 1 220 ? -10.453 9.672 23.953 1 50.69 220 ARG A O 1
ATOM 1798 N N . GLY A 1 221 ? -11.984 8.32 23.312 1 59.59 221 GLY A N 1
ATOM 1799 C CA . GLY A 1 221 ? -12.391 9.062 22.125 1 59.59 221 GLY A CA 1
ATOM 1800 C C . GLY A 1 221 ? -11.227 9.664 21.375 1 59.59 221 GLY A C 1
ATOM 1801 O O . GLY A 1 221 ? -11.359 10.727 20.75 1 59.59 221 GLY A O 1
ATOM 1802 N N . GLU A 1 222 ? -10.031 9.258 21.469 1 66.88 222 GLU A N 1
ATOM 1803 C CA . GLU A 1 222 ? -8.805 9.805 20.891 1 66.88 222 GLU A CA 1
ATOM 1804 C C . GLU A 1 222 ? -8.805 9.664 19.359 1 66.88 222 GLU A C 1
ATOM 1806 O O . GLU A 1 222 ? -9.492 8.797 18.812 1 66.88 222 GLU A O 1
ATOM 1811 N N . GLN A 1 223 ? -8.289 10.719 18.766 1 76.06 223 GLN A N 1
ATOM 1812 C CA . GLN A 1 223 ? -8.102 10.648 17.328 1 76.06 223 GLN A CA 1
ATOM 1813 C C . GLN A 1 223 ? -7.102 9.555 16.953 1 76.06 223 GLN A C 1
ATOM 1815 O O . GLN A 1 223 ? -5.977 9.539 17.453 1 76.06 223 GLN A O 1
ATOM 1820 N N . VAL A 1 224 ? -7.516 8.664 16.109 1 77.06 224 VAL A N 1
ATOM 1821 C CA . VAL A 1 224 ? -6.645 7.566 15.711 1 77.06 224 VAL A CA 1
ATOM 1822 C C . VAL A 1 224 ? -6.305 7.691 14.227 1 77.06 224 VAL A C 1
ATOM 1824 O O . VAL A 1 224 ? -5.23 7.273 13.789 1 77.06 224 VAL A O 1
ATOM 1827 N N . GLY A 1 225 ? -7.191 8.281 13.508 1 82.44 225 GLY A N 1
ATOM 1828 C CA . GLY A 1 225 ? -6.953 8.438 12.078 1 82.44 225 GLY A CA 1
ATOM 1829 C C . GLY A 1 225 ? -6.52 9.836 11.695 1 82.44 225 GLY A C 1
ATOM 1830 O O . GLY A 1 225 ? -6.348 10.695 12.562 1 82.44 225 GLY A O 1
ATOM 1831 N N . THR A 1 226 ? -6.141 10.031 10.484 1 87.75 226 THR A N 1
ATOM 1832 C CA . THR A 1 226 ? -5.676 11.32 9.977 1 87.75 226 THR A CA 1
ATOM 1833 C C . THR A 1 226 ? -6.586 11.82 8.852 1 87.75 226 THR A C 1
ATOM 1835 O O . THR A 1 226 ? -6.906 11.07 7.93 1 87.75 226 THR A O 1
ATOM 1838 N N . LEU A 1 227 ? -7.109 13.016 9.055 1 88.94 227 LEU A N 1
ATOM 1839 C CA . LEU A 1 227 ? -7.84 13.711 8 1 88.94 227 LEU A CA 1
ATOM 1840 C C . LEU A 1 227 ? -6.906 14.602 7.191 1 88.94 227 LEU A C 1
ATOM 1842 O O . LEU A 1 227 ? -6.125 15.367 7.762 1 88.94 227 LEU A O 1
ATOM 1846 N N . VAL A 1 228 ? -6.957 14.453 5.855 1 93.69 228 VAL A N 1
ATOM 1847 C CA . VAL A 1 228 ? -6 15.148 5 1 93.69 228 VAL A CA 1
ATOM 1848 C C . VAL A 1 228 ? -6.746 16.047 4.016 1 93.69 228 VAL A C 1
ATOM 1850 O O . VAL A 1 228 ? -7.723 15.625 3.395 1 93.69 228 VAL A O 1
ATOM 1853 N N . ASN A 1 229 ? -6.367 17.281 3.975 1 93.31 229 ASN A N 1
ATOM 1854 C CA . ASN A 1 229 ? -6.789 18.172 2.9 1 93.31 229 ASN A CA 1
ATOM 1855 C C . ASN A 1 229 ? -5.832 18.109 1.712 1 93.31 229 ASN A C 1
ATOM 1857 O O . ASN A 1 229 ? -4.621 18.25 1.878 1 93.31 229 ASN A O 1
ATOM 1861 N N . THR A 1 230 ? -6.371 17.891 0.538 1 95.81 230 THR A N 1
ATOM 1862 C CA . THR A 1 230 ? -5.566 17.734 -0.67 1 95.81 230 THR A CA 1
ATOM 1863 C C . THR A 1 230 ? -5.824 18.891 -1.637 1 95.81 230 THR A C 1
ATOM 1865 O O . THR A 1 230 ? -6.977 19.234 -1.905 1 95.81 230 THR A O 1
ATOM 1868 N N . VAL A 1 231 ? -4.793 19.531 -2.086 1 95.56 231 VAL A N 1
ATOM 1869 C CA . VAL A 1 231 ? -4.828 20.5 -3.172 1 95.56 231 VAL A CA 1
ATOM 1870 C C . VAL A 1 231 ? -3.967 20.016 -4.336 1 95.56 231 VAL A C 1
ATOM 1872 O O . VAL A 1 231 ? -2.779 19.719 -4.16 1 95.56 231 VAL A O 1
ATOM 1875 N N . ALA A 1 232 ? -4.57 19.875 -5.508 1 95.44 232 ALA A N 1
ATOM 1876 C CA . ALA A 1 232 ? -3.82 19.312 -6.629 1 95.44 232 ALA A CA 1
ATOM 1877 C C . ALA A 1 232 ? -4.227 19.984 -7.941 1 95.44 232 ALA A C 1
ATOM 1879 O O . ALA A 1 232 ? -5.34 20.5 -8.062 1 95.44 232 ALA A O 1
ATOM 1880 N N . VAL A 1 233 ? -3.352 20.031 -8.828 1 93.38 233 VAL A N 1
ATOM 1881 C CA . VAL A 1 233 ? -3.58 20.516 -10.18 1 93.38 233 VAL A CA 1
ATOM 1882 C C . VAL A 1 233 ? -3.211 19.438 -11.195 1 93.38 233 VAL A C 1
ATOM 1884 O O . VAL A 1 233 ? -2.295 18.641 -10.961 1 93.38 233 VAL A O 1
ATOM 1887 N N . LYS A 1 234 ? -3.939 19.422 -12.266 1 89.44 234 LYS A N 1
ATOM 1888 C CA . LYS A 1 234 ? -3.666 18.438 -13.312 1 89.44 234 LYS A CA 1
ATOM 1889 C C . LYS A 1 234 ? -2.264 18.625 -13.883 1 89.44 234 LYS A C 1
ATOM 1891 O O . LYS A 1 234 ? -1.865 19.75 -14.227 1 89.44 234 LYS A O 1
ATOM 1896 N N . ASN A 1 235 ? -1.456 17.547 -13.945 1 84.94 235 ASN A N 1
ATOM 1897 C CA . ASN A 1 235 ? -0.082 17.547 -14.438 1 84.94 235 ASN A CA 1
ATOM 1898 C C . ASN A 1 235 ? 0.777 18.562 -13.688 1 84.94 235 ASN A C 1
ATOM 1900 O O . ASN A 1 235 ? 1.602 19.25 -14.297 1 84.94 235 ASN A O 1
ATOM 1904 N N . GLY A 1 236 ? 0.444 18.75 -12.445 1 90.25 236 GLY A N 1
ATOM 1905 C CA . GLY A 1 236 ? 1.152 19.703 -11.594 1 90.25 236 GLY A CA 1
ATOM 1906 C C . GLY A 1 236 ? 1.373 19.188 -10.18 1 90.25 236 GLY A C 1
ATOM 1907 O O . GLY A 1 236 ? 1.274 17.984 -9.938 1 90.25 236 GLY A O 1
ATOM 1908 N N . PRO A 1 237 ? 1.755 20.109 -9.344 1 93.25 237 PRO A N 1
ATOM 1909 C CA . PRO A 1 237 ? 2.072 19.703 -7.973 1 93.25 237 PRO A CA 1
ATOM 1910 C C . PRO A 1 237 ? 0.827 19.375 -7.152 1 93.25 237 PRO A C 1
ATOM 1912 O O . PRO A 1 237 ? -0.289 19.719 -7.551 1 93.25 237 PRO A O 1
ATOM 1915 N N . ALA A 1 238 ? 1 18.609 -6.129 1 96.19 238 ALA A N 1
ATOM 1916 C CA . ALA A 1 238 ? -0.041 18.25 -5.168 1 96.19 238 ALA A CA 1
ATOM 1917 C C . ALA A 1 238 ? 0.431 18.5 -3.736 1 96.19 238 ALA A C 1
ATOM 1919 O O . ALA A 1 238 ? 1.591 18.234 -3.406 1 96.19 238 ALA A O 1
ATOM 1920 N N . PHE A 1 239 ? -0.398 19.031 -2.928 1 97 239 PHE A N 1
ATOM 1921 C CA . PHE A 1 239 ? -0.093 19.328 -1.534 1 97 239 PHE A CA 1
ATOM 1922 C C . PHE A 1 239 ? -1.06 18.609 -0.6 1 97 239 PHE A C 1
ATOM 1924 O O . PHE A 1 239 ? -2.254 18.516 -0.888 1 97 239 PHE A O 1
ATOM 1931 N N . PHE A 1 240 ? -0.563 18.141 0.472 1 96.88 240 PHE A N 1
ATOM 1932 C CA . PHE A 1 240 ? -1.338 17.391 1.459 1 96.88 240 PHE A CA 1
ATOM 1933 C C . PHE A 1 240 ? -1.145 17.984 2.852 1 96.88 240 PHE A C 1
ATOM 1935 O O . PHE A 1 240 ? -0.017 18.078 3.344 1 96.88 240 PHE A O 1
ATOM 1942 N N . ASP A 1 241 ? -2.248 18.359 3.529 1 94 241 ASP A N 1
ATOM 1943 C CA . ASP A 1 241 ? -2.193 18.938 4.871 1 94 241 ASP A CA 1
ATOM 1944 C C . ASP A 1 241 ? -3.049 18.125 5.848 1 94 241 ASP A C 1
ATOM 1946 O O . ASP A 1 241 ? -4.168 17.734 5.52 1 94 241 ASP A O 1
ATOM 1950 N N . SER A 1 242 ? -2.467 17.844 7.008 1 91.31 242 SER A N 1
ATOM 1951 C CA . SER A 1 242 ? -3.258 17.25 8.086 1 91.31 242 SER A CA 1
ATOM 1952 C C . SER A 1 242 ? -4.219 18.281 8.688 1 91.31 242 SER A C 1
ATOM 1954 O O . SER A 1 242 ? -3.811 19.391 9.039 1 91.31 242 SER A O 1
ATOM 1956 N N . ILE A 1 243 ? -5.488 17.922 8.773 1 86.88 243 ILE A N 1
ATOM 1957 C CA . ILE A 1 243 ? -6.48 18.844 9.328 1 86.88 243 ILE A CA 1
ATOM 1958 C C . ILE A 1 243 ? -7.32 18.109 10.375 1 86.88 243 ILE A C 1
ATOM 1960 O O . ILE A 1 243 ? -7.527 16.891 10.281 1 86.88 243 ILE A O 1
ATOM 1964 N N . PRO A 1 244 ? -7.809 18.828 11.328 1 77.31 244 PRO A N 1
ATOM 1965 C CA . PRO A 1 244 ? -8.586 18.203 12.391 1 77.31 244 PRO A CA 1
ATOM 1966 C C . PRO A 1 244 ? -10.039 17.938 11.984 1 77.31 244 PRO A C 1
ATOM 1968 O O . PRO A 1 244 ? -10.672 17.016 12.5 1 77.31 244 PRO A O 1
ATOM 1971 N N . ASN A 1 245 ? -10.578 18.812 11.117 1 76.75 245 ASN A N 1
ATOM 1972 C CA . ASN A 1 245 ? -11.961 18.703 10.672 1 76.75 245 ASN A CA 1
ATOM 1973 C C . ASN A 1 245 ? -12.172 19.344 9.312 1 76.75 245 ASN A C 1
ATOM 1975 O O . ASN A 1 245 ? -11.25 19.938 8.75 1 76.75 245 ASN A O 1
ATOM 1979 N N . GLN A 1 246 ? -13.328 19.234 8.82 1 78.94 246 GLN A N 1
ATOM 1980 C CA . GLN A 1 246 ? -13.633 19.734 7.488 1 78.94 246 GLN A CA 1
ATOM 1981 C C . GLN A 1 246 ? -14.453 21.031 7.566 1 78.94 246 GLN A C 1
ATOM 1983 O O . GLN A 1 246 ? -15.156 21.375 6.621 1 78.94 246 GLN A O 1
ATOM 1988 N N . LYS A 1 247 ? -14.375 21.656 8.625 1 73.75 247 LYS A N 1
ATOM 1989 C CA . LYS A 1 247 ? -15.125 22.906 8.773 1 73.75 247 LYS A CA 1
ATOM 1990 C C . LYS A 1 247 ? -14.492 24.031 7.961 1 73.75 247 LYS A C 1
ATOM 1992 O O . LYS A 1 247 ? -13.273 24.047 7.762 1 73.75 247 LYS A O 1
ATOM 1997 N N . ALA A 1 248 ? -15.289 24.969 7.547 1 75.88 248 ALA A N 1
ATOM 1998 C CA . ALA A 1 248 ? -14.836 26.078 6.707 1 75.88 248 ALA A CA 1
ATOM 1999 C C . ALA A 1 248 ? -13.781 26.922 7.426 1 75.88 248 ALA A C 1
ATOM 2001 O O . ALA A 1 248 ? -12.82 27.375 6.809 1 75.88 248 ALA A O 1
ATOM 2002 N N . GLU A 1 249 ? -13.969 27.062 8.672 1 74 249 GLU A N 1
ATOM 2003 C CA . GLU A 1 249 ? -13.055 27.875 9.453 1 74 249 GLU A CA 1
ATOM 2004 C C . GLU A 1 249 ? -11.648 27.281 9.477 1 74 249 GLU A C 1
ATOM 2006 O O . GLU A 1 249 ? -10.656 28 9.609 1 74 249 GLU A O 1
ATOM 2011 N N . THR A 1 250 ? -11.586 26.016 9.297 1 78.25 250 THR A N 1
ATOM 2012 C CA . THR A 1 250 ? -10.297 25.312 9.328 1 78.25 250 THR A CA 1
ATOM 2013 C C . THR A 1 250 ? -9.734 25.172 7.918 1 78.25 250 THR A C 1
ATOM 2015 O O . THR A 1 250 ? -8.547 25.438 7.684 1 78.25 250 THR A O 1
ATOM 2018 N N . VAL A 1 251 ? -10.516 24.781 6.988 1 84.12 251 VAL A N 1
ATOM 2019 C CA . VAL A 1 251 ? -10.055 24.391 5.66 1 84.12 251 VAL A CA 1
ATOM 2020 C C . VAL A 1 251 ? -9.797 25.641 4.816 1 84.12 251 VAL A C 1
ATOM 2022 O O . VAL A 1 251 ? -8.852 25.672 4.023 1 84.12 251 VAL A O 1
ATOM 2025 N N . ASN A 1 252 ? -10.57 26.719 5.004 1 81.5 252 ASN A N 1
ATOM 2026 C CA . ASN A 1 252 ? -10.469 27.891 4.145 1 81.5 252 ASN A CA 1
ATOM 2027 C C . ASN A 1 252 ? -9.102 28.562 4.281 1 81.5 252 ASN A C 1
ATOM 2029 O O . ASN A 1 252 ? -8.43 28.812 3.283 1 81.5 252 ASN A O 1
ATOM 2033 N N . PRO A 1 253 ? -8.742 28.797 5.516 1 81.75 253 PRO A N 1
ATOM 2034 C CA . PRO A 1 253 ? -7.426 29.422 5.645 1 81.75 253 PRO A CA 1
ATOM 2035 C C . PRO A 1 253 ? -6.309 28.578 5.035 1 81.75 253 PRO A C 1
ATOM 2037 O O . PRO A 1 253 ? -5.332 29.125 4.516 1 81.75 253 PRO A O 1
ATOM 2040 N N . ILE A 1 254 ? -6.387 27.359 5.125 1 85.69 254 ILE A N 1
ATOM 2041 C CA . ILE A 1 254 ? -5.367 26.469 4.586 1 85.69 254 ILE A CA 1
ATOM 2042 C C . ILE A 1 254 ? -5.367 26.547 3.061 1 85.69 254 ILE A C 1
ATOM 2044 O O . ILE A 1 254 ? -4.309 26.609 2.434 1 85.69 254 ILE A O 1
ATOM 2048 N N . LEU A 1 255 ? -6.5 26.562 2.459 1 87.75 255 LEU A N 1
ATOM 2049 C CA . LEU A 1 255 ? -6.621 26.641 1.007 1 87.75 255 LEU A CA 1
ATOM 2050 C C . LEU A 1 255 ? -6.047 27.953 0.476 1 87.75 255 LEU A C 1
ATOM 2052 O O . LEU A 1 255 ? -5.422 27.969 -0.586 1 87.75 255 LEU A O 1
ATOM 2056 N N . PHE A 1 256 ? -6.246 28.984 1.234 1 86.12 256 PHE A N 1
ATOM 2057 C CA . PHE A 1 256 ? -5.836 30.312 0.781 1 86.12 256 PHE A CA 1
ATOM 2058 C C . PHE A 1 256 ? -4.32 30.469 0.859 1 86.12 256 PHE A C 1
ATOM 2060 O O . PHE A 1 256 ? -3.754 31.391 0.282 1 86.12 256 PHE A O 1
ATOM 2067 N N . LYS A 1 257 ? -3.689 29.531 1.55 1 85.44 257 LYS A N 1
ATOM 2068 C CA . LYS A 1 257 ? -2.23 29.5 1.51 1 85.44 257 LYS A CA 1
ATOM 2069 C C . LYS A 1 257 ? -1.723 29.062 0.141 1 85.44 257 LYS A C 1
ATOM 2071 O O . LYS A 1 257 ? -0.602 29.391 -0.249 1 85.44 257 LYS A O 1
ATOM 2076 N N . TYR A 1 258 ? -2.535 28.328 -0.583 1 89.06 258 TYR A N 1
ATOM 2077 C CA . TYR A 1 258 ? -2.133 27.75 -1.862 1 89.06 258 TYR A CA 1
ATOM 2078 C C . TYR A 1 258 ? -2.73 28.531 -3.023 1 89.06 258 TYR A C 1
ATOM 2080 O O . TYR A 1 258 ? -2.111 28.656 -4.082 1 89.06 258 TYR A O 1
ATOM 2088 N N . ILE A 1 259 ? -3.949 29 -2.787 1 88.5 259 ILE A N 1
ATOM 2089 C CA . ILE A 1 259 ? -4.723 29.594 -3.869 1 88.5 259 ILE A CA 1
ATOM 2090 C C . ILE A 1 259 ? -5.234 30.969 -3.441 1 88.5 259 ILE A C 1
ATOM 2092 O O . ILE A 1 259 ? -5.945 31.094 -2.441 1 88.5 259 ILE A O 1
ATOM 2096 N N . PRO A 1 260 ? -4.914 31.875 -4.27 1 84.69 260 PRO A N 1
ATOM 2097 C CA . PRO A 1 260 ? -5.473 33.188 -3.951 1 84.69 260 PRO A CA 1
ATOM 2098 C C . PRO A 1 260 ? -7 33.188 -3.914 1 84.69 260 PRO A C 1
ATOM 2100 O O . PRO A 1 260 ? -7.641 32.438 -4.672 1 84.69 260 PRO A O 1
ATOM 2103 N N . VAL A 1 261 ? -7.617 34 -3.137 1 80.69 261 VAL A N 1
ATOM 2104 C CA . VAL A 1 261 ? -9.039 34.031 -2.811 1 80.69 261 VAL A CA 1
ATOM 2105 C C . VAL A 1 261 ? -9.859 34.188 -4.086 1 80.69 261 VAL A C 1
ATOM 2107 O O . VAL A 1 261 ? -10.922 33.562 -4.23 1 80.69 261 VAL A O 1
ATOM 2110 N N . HIS A 1 262 ? -9.422 34.875 -5.09 1 81.31 262 HIS A N 1
ATOM 2111 C CA . HIS A 1 262 ? -10.242 35.156 -6.266 1 81.31 262 HIS A CA 1
ATOM 2112 C C . HIS A 1 262 ? -9.883 34.219 -7.418 1 81.31 262 HIS A C 1
ATOM 2114 O O . HIS A 1 262 ? -10.461 34.312 -8.5 1 81.31 262 HIS A O 1
ATOM 2120 N N . ASN A 1 263 ? -8.953 33.312 -7.195 1 88.12 263 ASN A N 1
ATOM 2121 C CA . ASN A 1 263 ? -8.57 32.344 -8.219 1 88.12 263 ASN A CA 1
ATOM 2122 C C . ASN A 1 263 ? -9.586 31.219 -8.328 1 88.12 263 ASN A C 1
ATOM 2124 O O . ASN A 1 263 ? -10.297 30.938 -7.367 1 88.12 263 ASN A O 1
ATOM 2128 N N . PRO A 1 264 ? -9.734 30.656 -9.469 1 89.88 264 PRO A N 1
ATOM 2129 C CA . PRO A 1 264 ? -10.672 29.531 -9.641 1 89.88 264 PRO A CA 1
ATOM 2130 C C . PRO A 1 264 ? -10.234 28.281 -8.883 1 89.88 264 PRO A C 1
ATOM 2132 O O . PRO A 1 264 ? -9.039 27.984 -8.82 1 89.88 264 PRO A O 1
ATOM 2135 N N . VAL A 1 265 ? -11.195 27.594 -8.289 1 90.56 265 VAL A N 1
ATOM 2136 C CA . VAL A 1 265 ? -10.922 26.375 -7.551 1 90.56 265 VAL A CA 1
ATOM 2137 C C . VAL A 1 265 ? -12.141 25.453 -7.602 1 90.56 265 VAL A C 1
ATOM 2139 O O . VAL A 1 265 ? -13.281 25.922 -7.484 1 90.56 265 VAL A O 1
ATOM 2142 N N . PHE A 1 266 ? -11.922 24.188 -7.887 1 90.62 266 PHE A N 1
ATOM 2143 C CA . PHE A 1 266 ? -12.953 23.156 -7.801 1 90.62 266 PHE A CA 1
ATOM 2144 C C . PHE A 1 266 ? -12.828 22.375 -6.5 1 90.62 266 PHE A C 1
ATOM 2146 O O . PHE A 1 266 ? -11.734 21.922 -6.141 1 90.62 266 PHE A O 1
ATOM 2153 N N . THR A 1 267 ? -13.883 22.266 -5.746 1 89.31 267 THR A N 1
ATOM 2154 C CA . THR A 1 267 ? -13.844 21.484 -4.516 1 89.31 267 THR A CA 1
ATOM 2155 C C . THR A 1 267 ? -15.023 20.516 -4.453 1 89.31 267 THR A C 1
ATOM 2157 O O . THR A 1 267 ? -15.938 20.594 -5.27 1 89.31 267 THR A O 1
ATOM 2160 N N . ASP A 1 268 ? -14.844 19.578 -3.512 1 82.31 268 ASP A N 1
ATOM 2161 C CA . ASP A 1 268 ? -15.984 18.719 -3.211 1 82.31 268 ASP A CA 1
ATOM 2162 C C . ASP A 1 268 ? -17.078 19.5 -2.498 1 82.31 268 ASP A C 1
ATOM 2164 O O . ASP A 1 268 ? -16.859 20.625 -2.043 1 82.31 268 ASP A O 1
ATOM 2168 N N . GLY A 1 269 ? -18.266 18.969 -2.471 1 75.31 269 GLY A N 1
ATOM 2169 C CA . GLY A 1 269 ? -19.422 19.641 -1.911 1 75.31 269 GLY A CA 1
ATOM 2170 C C . GLY A 1 269 ? -19.281 19.969 -0.437 1 75.31 269 GLY A C 1
ATOM 2171 O O . GLY A 1 269 ? -20.016 20.781 0.101 1 75.31 269 GLY A O 1
ATOM 2172 N N . GLY A 1 270 ? -18.266 19.453 0.135 1 71.69 270 GLY A N 1
ATOM 2173 C CA . GLY A 1 270 ? -18.094 19.703 1.559 1 71.69 270 GLY A CA 1
ATOM 2174 C C . GLY A 1 270 ? -17.406 21.016 1.862 1 71.69 270 GLY A C 1
ATOM 2175 O O . GLY A 1 270 ? -17.422 21.484 3 1 71.69 270 GLY A O 1
ATOM 2176 N N . TYR A 1 271 ? -16.891 21.703 0.857 1 78.12 271 TYR A N 1
ATOM 2177 C CA . TYR A 1 271 ? -16.172 22.953 1.05 1 78.12 271 TYR A CA 1
ATOM 2178 C C . TYR A 1 271 ? -17.094 24.141 0.875 1 78.12 271 TYR A C 1
ATOM 2180 O O . TYR A 1 271 ? -18 24.125 0.036 1 78.12 271 TYR A O 1
ATOM 2188 N N . SER A 1 272 ? -17.031 25.109 1.719 1 76.62 272 SER A N 1
ATOM 2189 C CA . SER A 1 272 ? -17.734 26.375 1.556 1 76.62 272 SER A CA 1
ATOM 2190 C C . SER A 1 272 ? -16.75 27.547 1.467 1 76.62 272 SER A C 1
ATOM 2192 O O . SER A 1 272 ? -16.094 27.891 2.455 1 76.62 272 SER A O 1
ATOM 2194 N N . LEU A 1 273 ? -16.531 27.984 0.218 1 76.44 273 LEU A N 1
ATOM 2195 C CA . LEU A 1 273 ? -15.641 29.125 0.022 1 76.44 273 LEU A CA 1
ATOM 2196 C C . LEU A 1 273 ? -16.422 30.359 -0.419 1 76.44 273 LEU A C 1
ATOM 2198 O O . LEU A 1 273 ? -17.344 30.25 -1.238 1 76.44 273 LEU A O 1
ATOM 2202 N N . PRO A 1 274 ? -16.109 31.5 0.208 1 69.19 274 PRO A N 1
ATOM 2203 C CA . PRO A 1 274 ? -16.797 32.75 -0.143 1 69.19 274 PRO A CA 1
ATOM 2204 C C . PRO A 1 274 ? -16.328 33.312 -1.479 1 69.19 274 PRO A C 1
ATOM 2206 O O . PRO A 1 274 ? -16.359 34.531 -1.67 1 69.19 274 PRO A O 1
ATOM 2209 N N . SER A 1 275 ? -15.961 32.562 -2.475 1 72.75 275 SER A N 1
ATOM 2210 C CA . SER A 1 275 ? -15.461 33.094 -3.732 1 72.75 275 SER A CA 1
ATOM 2211 C C . SER A 1 275 ? -16.391 32.75 -4.895 1 72.75 275 SER A C 1
ATOM 2213 O O . SER A 1 275 ? -16.984 31.688 -4.922 1 72.75 275 SER A O 1
ATOM 2215 N N . MET A 1 276 ? -16.5 33.812 -5.781 1 70.19 276 MET A N 1
ATOM 2216 C CA . MET A 1 276 ? -17.281 33.625 -6.996 1 70.19 276 MET A CA 1
ATOM 2217 C C . MET A 1 276 ? -16.609 32.625 -7.926 1 70.19 276 MET A C 1
ATOM 2219 O O . MET A 1 276 ? -17.25 32.031 -8.789 1 70.19 276 MET A O 1
ATOM 2223 N N . ASN A 1 277 ? -15.375 32.438 -7.758 1 82.56 277 ASN A N 1
ATOM 2224 C CA . ASN A 1 277 ? -14.641 31.547 -8.648 1 82.56 277 ASN A CA 1
ATOM 2225 C C . ASN A 1 277 ? -14.5 30.141 -8.062 1 82.56 277 ASN A C 1
ATOM 2227 O O . ASN A 1 277 ? -13.625 29.375 -8.461 1 82.56 277 ASN A O 1
ATOM 2231 N N . HIS A 1 278 ? -15.344 29.906 -7.121 1 84.88 278 HIS A N 1
ATOM 2232 C CA . HIS A 1 278 ? -15.398 28.594 -6.5 1 84.88 278 HIS A CA 1
ATOM 2233 C C . HIS A 1 278 ? -16.562 27.766 -7.043 1 84.88 278 HIS A C 1
ATOM 2235 O O . HIS A 1 278 ? -17.688 28.266 -7.113 1 84.88 278 HIS A O 1
ATOM 2241 N N . ARG A 1 279 ? -16.266 26.625 -7.512 1 86.19 279 ARG A N 1
ATOM 2242 C CA . ARG A 1 279 ? -17.312 25.688 -7.953 1 86.19 279 ARG A CA 1
ATOM 2243 C C . ARG A 1 279 ? -17.188 24.359 -7.234 1 86.19 279 ARG A C 1
ATOM 2245 O O . ARG A 1 279 ? -16.078 23.922 -6.91 1 86.19 279 ARG A O 1
ATOM 2252 N N . THR A 1 280 ? -18.297 23.75 -6.969 1 83.31 280 THR A N 1
ATOM 2253 C CA . THR A 1 280 ? -18.297 22.516 -6.199 1 83.31 280 THR A CA 1
ATOM 2254 C C . THR A 1 280 ? -19 21.406 -6.973 1 83.31 280 THR A C 1
ATOM 2256 O O . THR A 1 280 ? -19.797 21.672 -7.867 1 83.31 280 THR A O 1
ATOM 2259 N N . ILE A 1 281 ? -18.562 20.188 -6.738 1 77.69 281 ILE A N 1
ATOM 2260 C CA . ILE A 1 281 ? -19.219 19 -7.273 1 77.69 281 ILE A CA 1
ATOM 2261 C C . ILE A 1 281 ? -19.688 18.109 -6.129 1 77.69 281 ILE A C 1
ATOM 2263 O O . ILE A 1 281 ? -19 17.969 -5.113 1 77.69 281 ILE A O 1
ATOM 2267 N N . ASN A 1 282 ? -20.875 17.656 -6.242 1 69.06 282 ASN A N 1
ATOM 2268 C CA . ASN A 1 282 ? -21.453 16.781 -5.227 1 69.06 282 ASN A CA 1
ATOM 2269 C C . ASN A 1 282 ? -21.281 15.305 -5.598 1 69.06 282 ASN A C 1
ATOM 2271 O O . ASN A 1 282 ? -21.953 14.805 -6.496 1 69.06 282 ASN A O 1
ATOM 2275 N N . HIS A 1 283 ? -20.453 14.68 -4.906 1 64.25 283 HIS A N 1
ATOM 2276 C CA . HIS A 1 283 ? -20.156 13.281 -5.191 1 64.25 283 HIS A CA 1
ATOM 2277 C C . HIS A 1 283 ? -21.266 12.367 -4.664 1 64.25 283 HIS A C 1
ATOM 2279 O O . HIS A 1 283 ? -21.312 11.18 -5 1 64.25 283 HIS A O 1
ATOM 2285 N N . SER A 1 284 ? -22.141 12.875 -3.898 1 59.91 284 SER A N 1
ATOM 2286 C CA . SER A 1 284 ? -23.188 12.055 -3.303 1 59.91 284 SER A CA 1
ATOM 2287 C C . SER A 1 284 ? -24.453 12.062 -4.16 1 59.91 284 SER A C 1
ATOM 2289 O O . SER A 1 284 ? -25.469 11.484 -3.779 1 59.91 284 SER A O 1
ATOM 2291 N N . LEU A 1 285 ? -24.219 12.719 -5.285 1 60.16 285 LEU A N 1
ATOM 2292 C CA . LEU A 1 285 ? -25.406 12.844 -6.109 1 60.16 285 LEU A CA 1
ATOM 2293 C C . LEU A 1 285 ? -25.875 11.477 -6.602 1 60.16 285 LEU A C 1
ATOM 2295 O O . LEU A 1 285 ? -25.078 10.703 -7.137 1 60.16 285 LEU A O 1
ATOM 2299 N N . LYS A 1 286 ? -27 11.031 -6.203 1 56.69 286 LYS A N 1
ATOM 2300 C CA . LYS A 1 286 ? -27.625 9.766 -6.574 1 56.69 286 LYS A CA 1
ATOM 2301 C C . LYS A 1 286 ? -28.344 9.883 -7.91 1 56.69 286 LYS A C 1
ATOM 2303 O O . LYS A 1 286 ? -28.766 10.977 -8.305 1 56.69 286 LYS A O 1
ATOM 2308 N N . SER A 1 287 ? -28.172 8.844 -8.734 1 51.25 287 SER A N 1
ATOM 2309 C CA . SER A 1 287 ? -28.875 8.828 -10.008 1 51.25 287 SER A CA 1
ATOM 2310 C C . SER A 1 287 ? -30.391 8.836 -9.812 1 51.25 287 SER A C 1
ATOM 2312 O O . SER A 1 287 ? -30.906 8.281 -8.828 1 51.25 287 SER A O 1
ATOM 2314 N N . LYS A 1 288 ? -31.062 9.742 -10.406 1 53.22 288 LYS A N 1
ATOM 2315 C CA . LYS A 1 288 ? -32.531 9.695 -10.445 1 53.22 288 LYS A CA 1
ATOM 2316 C C . LYS A 1 288 ? -33 8.328 -10.914 1 53.22 288 LYS A C 1
ATOM 2318 O O . LYS A 1 288 ? -34.156 7.93 -10.617 1 53.22 288 LYS A O 1
ATOM 2323 N N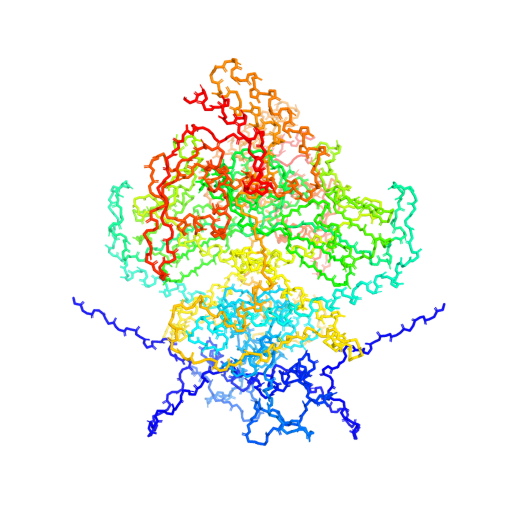 . ASP A 1 289 ? -32.188 7.754 -11.727 1 44.81 289 ASP A N 1
ATOM 2324 C CA . ASP A 1 289 ? -32.562 6.426 -12.219 1 44.81 289 ASP A CA 1
ATOM 2325 C C . ASP A 1 289 ? -32.219 5.352 -11.188 1 44.81 289 ASP A C 1
ATOM 2327 O O . ASP A 1 289 ? -31.062 5.234 -10.766 1 44.81 289 ASP A O 1
ATOM 2331 N N . LYS A 1 290 ? -33.156 4.754 -10.586 1 45.91 290 LYS A N 1
ATOM 2332 C CA . LYS A 1 290 ? -33.125 3.752 -9.523 1 45.91 290 LYS A CA 1
ATOM 2333 C C . LYS A 1 290 ? -32.094 2.668 -9.828 1 45.91 290 LYS A C 1
ATOM 2335 O O . LYS A 1 290 ? -31.609 1.989 -8.922 1 45.91 290 LYS A O 1
ATOM 2340 N N . ARG A 1 291 ? -31.844 2.494 -11.07 1 44.84 291 ARG A N 1
ATOM 2341 C CA . ARG A 1 291 ? -30.953 1.424 -11.508 1 44.84 291 ARG A CA 1
ATOM 2342 C C . ARG A 1 291 ? -29.516 1.738 -11.148 1 44.84 291 ARG A C 1
ATOM 2344 O O . ARG A 1 291 ? -28.656 0.844 -11.133 1 44.84 291 ARG A O 1
ATOM 2351 N N . HIS A 1 292 ? -29.375 3.115 -11.109 1 47.75 292 HIS A N 1
ATOM 2352 C CA . HIS A 1 292 ? -28.016 3.557 -10.82 1 47.75 292 HIS A CA 1
ATOM 2353 C C . HIS A 1 292 ? -27.938 4.238 -9.461 1 47.75 292 HIS A C 1
ATOM 2355 O O . HIS A 1 292 ? -28.781 5.07 -9.125 1 47.75 292 HIS A O 1
ATOM 2361 N N . THR A 1 293 ? -27.328 3.648 -8.562 1 48.53 293 THR A N 1
ATOM 2362 C CA . THR A 1 293 ? -27.25 4.277 -7.246 1 48.53 293 THR A CA 1
ATOM 2363 C C . THR A 1 293 ? -26.578 5.645 -7.348 1 48.53 293 THR A C 1
ATOM 2365 O O . THR A 1 293 ? -27.031 6.605 -6.711 1 48.53 293 THR A O 1
ATOM 2368 N N . TRP A 1 294 ? -25.641 5.773 -8.148 1 51.66 294 TRP A N 1
ATOM 2369 C CA . TRP A 1 294 ? -24.891 7.023 -8.18 1 51.66 294 TRP A CA 1
ATOM 2370 C C . TRP A 1 294 ? -25.047 7.723 -9.531 1 51.66 294 TRP A C 1
ATOM 2372 O O . TRP A 1 294 ? -25.141 7.062 -10.562 1 51.66 294 TRP A O 1
ATOM 2382 N N . SER A 1 295 ? -25.469 8.977 -9.586 1 48.06 295 SER A N 1
ATOM 2383 C CA . SER A 1 295 ? -25.594 9.789 -10.789 1 48.06 295 SER A CA 1
ATOM 2384 C C . SER A 1 295 ? -24.25 9.945 -11.492 1 48.06 295 SER A C 1
ATOM 2386 O O . SER A 1 295 ? -23.203 9.953 -10.844 1 48.06 295 SER A O 1
ATOM 2388 N N . ARG A 1 296 ? -24.188 9.734 -12.828 1 50.41 296 ARG A N 1
ATOM 2389 C CA . ARG A 1 296 ? -23.016 10.031 -13.633 1 50.41 296 ARG A CA 1
ATOM 2390 C C . ARG A 1 296 ? -22.469 11.422 -13.312 1 50.41 296 ARG A C 1
ATOM 2392 O O . ARG A 1 296 ? -21.25 11.648 -13.398 1 50.41 296 ARG A O 1
ATOM 2399 N N . GLY A 1 297 ? -23.359 12.32 -13.008 1 49.97 297 GLY A N 1
ATOM 2400 C CA . GLY A 1 297 ? -23 13.711 -12.773 1 49.97 297 GLY A CA 1
ATOM 2401 C C . GLY A 1 297 ? -22.219 13.914 -11.484 1 49.97 297 GLY A C 1
ATOM 2402 O O . GLY A 1 297 ? -21.812 15.031 -11.172 1 49.97 297 GLY A O 1
ATOM 2403 N N . ARG A 1 298 ? -22.062 12.836 -10.789 1 55.09 298 ARG A N 1
ATOM 2404 C CA . ARG A 1 298 ? -21.391 12.922 -9.492 1 55.09 298 ARG A CA 1
ATOM 2405 C C . ARG A 1 298 ? -19.891 13.102 -9.672 1 55.09 298 ARG A C 1
ATOM 2407 O O . ARG A 1 298 ? -19.203 13.617 -8.781 1 55.09 298 ARG A O 1
ATOM 2414 N N . TRP A 1 299 ? -19.484 12.766 -10.836 1 58.88 299 TRP A N 1
ATOM 2415 C CA . TRP A 1 299 ? -18.031 12.82 -11.039 1 58.88 299 TRP A CA 1
ATOM 2416 C C . TRP A 1 299 ? -17.641 14.078 -11.789 1 58.88 299 TRP A C 1
ATOM 2418 O O . TRP A 1 299 ? -16.594 14.68 -11.508 1 58.88 299 TRP A O 1
ATOM 2428 N N . SER A 1 300 ? -18.406 14.398 -12.781 1 68.31 300 SER A N 1
ATOM 2429 C CA . SER A 1 300 ? -18.156 15.586 -13.602 1 68.31 300 SER A CA 1
ATOM 2430 C C . SER A 1 300 ? -19.469 16.203 -14.094 1 68.31 300 SER A C 1
ATOM 2432 O O . SER A 1 300 ? -20.359 15.477 -14.547 1 68.31 300 SER A O 1
ATOM 2434 N N . LYS A 1 301 ? -19.766 17.391 -13.688 1 71.81 301 LYS A N 1
ATOM 2435 C CA . LYS A 1 301 ? -20.922 18.125 -14.172 1 71.81 301 LYS A CA 1
ATOM 2436 C C . LYS A 1 301 ? -20.516 19.484 -14.75 1 71.81 301 LYS A C 1
ATOM 2438 O O . LYS A 1 301 ? -19.891 20.297 -14.07 1 71.81 301 LYS A O 1
ATOM 2443 N N . ASN A 1 302 ? -20.828 19.766 -15.961 1 76.5 302 ASN A N 1
ATOM 2444 C CA . ASN A 1 302 ? -20.594 21.047 -16.609 1 76.5 302 ASN A CA 1
ATOM 2445 C C . ASN A 1 302 ? -19.109 21.422 -16.594 1 76.5 302 ASN A C 1
ATOM 2447 O O . ASN A 1 302 ? -18.766 22.578 -16.328 1 76.5 302 ASN A O 1
ATOM 2451 N N . GLY A 1 303 ? -18.25 20.391 -16.625 1 79.56 303 GLY A N 1
ATOM 2452 C CA . GLY A 1 303 ? -16.812 20.641 -16.672 1 79.56 303 GLY A CA 1
ATOM 2453 C C . GLY A 1 303 ? -16.172 20.703 -15.297 1 79.56 303 GLY A C 1
ATOM 2454 O O . GLY A 1 303 ? -14.961 20.875 -15.18 1 79.56 303 GLY A O 1
ATOM 2455 N N . ILE A 1 304 ? -17.016 20.594 -14.328 1 84.12 304 ILE A N 1
ATOM 2456 C CA . ILE A 1 304 ? -16.531 20.656 -12.953 1 84.12 304 ILE A CA 1
ATOM 2457 C C . ILE A 1 304 ? -16.281 19.25 -12.43 1 84.12 304 ILE A C 1
ATOM 2459 O O . ILE A 1 304 ? -17.141 18.375 -12.539 1 84.12 304 ILE A O 1
ATOM 2463 N N . HIS A 1 305 ? -15.078 19.031 -11.984 1 84 305 HIS A N 1
ATOM 2464 C CA . HIS A 1 305 ? -14.758 17.734 -11.406 1 84 305 HIS A CA 1
ATOM 2465 C C . HIS A 1 305 ? -13.609 17.844 -10.406 1 84 305 HIS A C 1
ATOM 2467 O O . HIS A 1 305 ? -12.875 18.828 -10.406 1 84 305 HIS A O 1
ATOM 2473 N N . THR A 1 306 ? -13.492 16.906 -9.531 1 87.56 306 THR A N 1
ATOM 2474 C CA . THR A 1 306 ? -12.398 16.828 -8.57 1 87.56 306 THR A CA 1
ATOM 2475 C C . THR A 1 306 ? -11.609 15.539 -8.758 1 87.56 306 THR A C 1
ATOM 2477 O O . THR A 1 306 ? -11.109 14.961 -7.793 1 87.56 306 THR A O 1
ATOM 2480 N N . GLN A 1 307 ? -11.539 15.094 -9.984 1 85.19 307 GLN A N 1
ATOM 2481 C CA . GLN A 1 307 ? -10.922 13.812 -10.305 1 85.19 307 GLN A CA 1
ATOM 2482 C C . GLN A 1 307 ? -9.422 13.844 -10.055 1 85.19 307 GLN A C 1
ATOM 2484 O O . GLN A 1 307 ? -8.82 12.828 -9.703 1 85.19 307 GLN A O 1
ATOM 2489 N N . VAL A 1 308 ? -8.812 15.008 -10.273 1 89.75 308 VAL A N 1
ATOM 2490 C CA . VAL A 1 308 ? -7.371 15.141 -10.102 1 89.75 308 VAL A CA 1
ATOM 2491 C C . VAL A 1 308 ? -7.012 14.961 -8.633 1 89.75 308 VAL A C 1
ATOM 2493 O O . VAL A 1 308 ? -6.102 14.195 -8.297 1 89.75 308 VAL A O 1
ATOM 2496 N N . ALA A 1 309 ? -7.766 15.594 -7.789 1 92.56 309 ALA A N 1
ATOM 2497 C CA . ALA A 1 309 ? -7.535 15.461 -6.352 1 92.56 309 ALA A CA 1
ATOM 2498 C C . ALA A 1 309 ? -7.785 14.031 -5.887 1 92.56 309 ALA A C 1
ATOM 2500 O O . ALA A 1 309 ? -7.027 13.492 -5.078 1 92.56 309 ALA A O 1
ATOM 2501 N N . GLU A 1 310 ? -8.812 13.422 -6.363 1 88.81 310 GLU A N 1
ATOM 2502 C CA . GLU A 1 310 ? -9.133 12.047 -6 1 88.81 310 GLU A CA 1
ATOM 2503 C C . GLU A 1 310 ? -8.031 11.086 -6.449 1 88.81 310 GLU A C 1
ATOM 2505 O O . GLU A 1 310 ? -7.703 10.141 -5.734 1 88.81 310 GLU A O 1
ATOM 2510 N N . GLY A 1 311 ? -7.551 11.359 -7.648 1 90.19 311 GLY A N 1
ATOM 2511 C CA . GLY A 1 311 ? -6.449 10.547 -8.141 1 90.19 311 GLY A CA 1
ATOM 2512 C C . GLY A 1 311 ? -5.211 10.633 -7.266 1 90.19 311 GLY A C 1
ATOM 2513 O O . GLY A 1 311 ? -4.59 9.617 -6.957 1 90.19 311 GLY A O 1
ATOM 2514 N N . ARG A 1 312 ? -4.859 11.812 -6.906 1 94.25 312 ARG A N 1
ATOM 2515 C CA . ARG A 1 312 ? -3.693 12 -6.047 1 94.25 312 ARG A CA 1
ATOM 2516 C C . ARG A 1 312 ? -3.928 11.398 -4.668 1 94.25 312 ARG A C 1
ATOM 2518 O O . ARG A 1 312 ? -2.994 10.891 -4.039 1 94.25 312 ARG A O 1
ATOM 2525 N N . GLN A 1 313 ? -5.172 11.438 -4.215 1 94.31 313 GLN A N 1
ATOM 2526 C CA . GLN A 1 313 ? -5.516 10.82 -2.939 1 94.31 313 GLN A CA 1
ATOM 2527 C C . GLN A 1 313 ? -5.363 9.305 -3.004 1 94.31 313 GLN A C 1
ATOM 2529 O O . GLN A 1 313 ? -4.945 8.672 -2.029 1 94.31 313 GLN A O 1
ATOM 2534 N N . GLY A 1 314 ? -5.793 8.797 -4.121 1 91 314 GLY A N 1
ATOM 2535 C CA . GLY A 1 314 ? -5.59 7.371 -4.297 1 91 314 GLY A CA 1
ATOM 2536 C C . GLY A 1 314 ? -4.133 6.961 -4.191 1 91 314 GLY A C 1
ATOM 2537 O O . GLY A 1 314 ? -3.814 5.938 -3.578 1 91 314 GLY A O 1
ATOM 2538 N N . ILE A 1 315 ? -3.264 7.746 -4.723 1 92.25 315 ILE A N 1
ATOM 2539 C CA . ILE A 1 315 ? -1.829 7.484 -4.672 1 92.25 315 ILE A CA 1
ATOM 2540 C C . ILE A 1 315 ? -1.341 7.586 -3.227 1 92.25 315 ILE A C 1
ATOM 2542 O O . ILE A 1 315 ? -0.582 6.73 -2.764 1 92.25 315 ILE A O 1
ATOM 2546 N N . LEU A 1 316 ? -1.775 8.586 -2.564 1 94.44 316 LEU A N 1
ATOM 2547 C CA . LEU A 1 316 ? -1.395 8.789 -1.17 1 94.44 316 LEU A CA 1
ATOM 2548 C C . LEU A 1 316 ? -1.852 7.617 -0.308 1 94.44 316 LEU A C 1
ATOM 2550 O O . LEU A 1 316 ? -1.092 7.125 0.529 1 94.44 316 LEU A O 1
ATOM 2554 N N . LYS A 1 317 ? -3.059 7.188 -0.483 1 90.12 317 LYS A N 1
ATOM 2555 C CA . LYS A 1 317 ? -3.609 6.078 0.287 1 90.12 317 LYS A CA 1
ATOM 2556 C C . LYS A 1 317 ? -2.777 4.812 0.1 1 90.12 317 LYS A C 1
ATOM 2558 O O . LYS A 1 317 ? -2.471 4.117 1.07 1 90.12 317 LYS A O 1
ATOM 2563 N N . ARG A 1 318 ? -2.439 4.582 -1.072 1 88.12 318 ARG A N 1
ATOM 2564 C CA . ARG A 1 318 ? -1.649 3.391 -1.367 1 88.12 318 ARG A CA 1
ATOM 2565 C C . ARG A 1 318 ? -0.264 3.484 -0.735 1 88.12 318 ARG A C 1
ATOM 2567 O O . ARG A 1 318 ? 0.236 2.504 -0.178 1 88.12 318 ARG A O 1
ATOM 2574 N N . ALA A 1 319 ? 0.318 4.605 -0.838 1 91.75 319 ALA A N 1
ATOM 2575 C CA . ALA A 1 319 ? 1.662 4.816 -0.307 1 91.75 319 ALA A CA 1
ATOM 2576 C C . ALA A 1 319 ? 1.682 4.66 1.212 1 91.75 319 ALA A C 1
ATOM 2578 O O . ALA A 1 319 ? 2.561 3.994 1.763 1 91.75 319 ALA A O 1
ATOM 2579 N N . PHE A 1 320 ? 0.718 5.191 1.88 1 91.81 320 PHE A N 1
ATOM 2580 C CA . PHE A 1 320 ? 0.742 5.273 3.336 1 91.81 320 PHE A CA 1
ATOM 2581 C C . PHE A 1 320 ? 0.329 3.949 3.961 1 91.81 320 PHE A C 1
ATOM 2583 O O . PHE A 1 320 ? 0.506 3.742 5.164 1 91.81 320 PHE A O 1
ATOM 2590 N N . ARG A 1 321 ? -0.147 3.088 3.152 1 85.62 321 ARG A N 1
ATOM 2591 C CA . ARG A 1 321 ? -0.443 1.759 3.676 1 85.62 321 ARG A CA 1
ATOM 2592 C C . ARG A 1 321 ? 0.83 1.052 4.129 1 85.62 321 ARG A C 1
ATOM 2594 O O . ARG A 1 321 ? 0.789 0.192 5.008 1 85.62 321 ARG A O 1
ATOM 2601 N N . SER A 1 322 ? 1.905 1.448 3.562 1 86.06 322 SER A N 1
ATOM 2602 C CA . SER A 1 322 ? 3.184 0.84 3.914 1 86.06 322 SER A CA 1
ATOM 2603 C C . SER A 1 322 ? 3.57 1.162 5.355 1 86.06 322 SER A C 1
ATOM 2605 O O . SER A 1 322 ? 4.348 0.43 5.973 1 86.06 322 SER A O 1
ATOM 2607 N N . TYR A 1 323 ? 3.043 2.244 5.879 1 85.12 323 TYR A N 1
ATOM 2608 C CA . TYR A 1 323 ? 3.326 2.611 7.262 1 85.12 323 TYR A CA 1
ATOM 2609 C C . TYR A 1 323 ?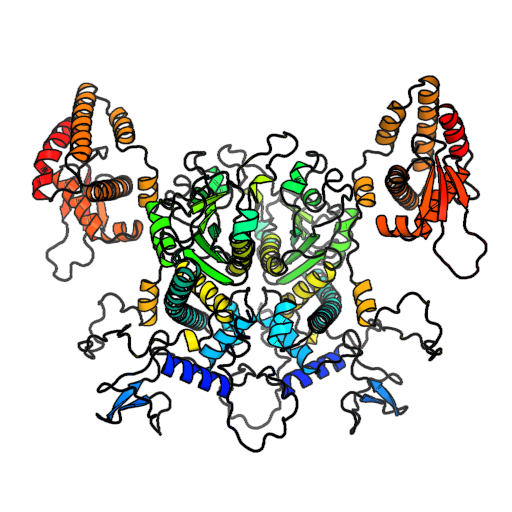 2.479 1.793 8.227 1 85.12 323 TYR A C 1
ATOM 2611 O O . TYR A 1 323 ? 2.771 1.736 9.43 1 85.12 323 TYR A O 1
ATOM 2619 N N . GLY A 1 324 ? 1.46 1.049 7.664 1 77.5 324 GLY A N 1
ATOM 2620 C CA . GLY A 1 324 ? 0.475 0.461 8.555 1 77.5 324 GLY A CA 1
ATOM 2621 C C . GLY A 1 324 ? -0.359 1.495 9.289 1 77.5 324 GLY A C 1
ATOM 2622 O O . GLY A 1 324 ? -1.128 2.232 8.672 1 77.5 324 GLY A O 1
ATOM 2623 N N . TRP A 1 325 ? -0.091 1.666 10.57 1 79.5 325 TRP A N 1
ATOM 2624 C CA . TRP A 1 325 ? -0.718 2.73 11.344 1 79.5 325 TRP A CA 1
ATOM 2625 C C . TRP A 1 325 ? 0.274 3.854 11.625 1 79.5 325 TRP A C 1
ATOM 2627 O O . TRP A 1 325 ? 1.435 3.598 11.961 1 79.5 325 TRP A O 1
ATOM 2637 N N . LEU A 1 326 ? -0.166 5.012 11.328 1 84.56 326 LEU A N 1
ATOM 2638 C CA . LEU A 1 326 ? 0.631 6.199 11.609 1 84.56 326 LEU A CA 1
ATOM 2639 C C . LEU A 1 326 ? -0.019 7.047 12.695 1 84.56 326 LEU A C 1
ATOM 2641 O O . LEU A 1 326 ? -1.19 7.414 12.586 1 84.56 326 LEU A O 1
ATOM 2645 N N . ASN A 1 327 ? 0.765 7.223 13.75 1 82.62 327 ASN A N 1
ATOM 2646 C CA . ASN A 1 327 ? 0.285 8.141 14.781 1 82.62 327 ASN A CA 1
ATOM 2647 C C . ASN A 1 327 ? -0.014 9.516 14.203 1 82.62 327 ASN A C 1
ATOM 2649 O O . ASN A 1 327 ? 0.842 10.125 13.562 1 82.62 327 ASN A O 1
ATOM 2653 N N . PRO A 1 328 ? -1.265 9.945 14.438 1 85.81 328 PRO A N 1
ATOM 2654 C CA . PRO A 1 328 ? -1.635 11.25 13.883 1 85.81 328 PRO A CA 1
ATOM 2655 C C . PRO A 1 328 ? -0.668 12.359 14.289 1 85.81 328 PRO A C 1
ATOM 2657 O O . PRO A 1 328 ? -0.501 13.336 13.555 1 85.81 328 PRO A O 1
ATOM 2660 N N . LYS A 1 329 ? 0.019 12.242 15.398 1 82.56 329 LYS A N 1
ATOM 2661 C CA . LYS A 1 329 ? 0.975 13.234 15.883 1 82.56 329 LYS A CA 1
ATOM 2662 C C . LYS A 1 329 ? 2.055 13.508 14.836 1 82.56 329 LYS A C 1
ATOM 2664 O O . LYS A 1 329 ? 2.506 14.648 14.688 1 82.56 329 LYS A O 1
ATOM 2669 N N . TYR A 1 330 ? 2.387 12.555 14.109 1 89.44 330 TYR A N 1
ATOM 2670 C CA . TYR A 1 330 ? 3.488 12.688 13.156 1 89.44 330 TYR A CA 1
ATOM 2671 C C . TYR A 1 330 ? 2.973 12.742 11.727 1 89.44 330 TYR A C 1
ATOM 2673 O O . TYR A 1 330 ? 3.744 12.594 10.773 1 89.44 330 TYR A O 1
ATOM 2681 N N . SER A 1 331 ? 1.675 12.977 11.562 1 92.56 331 SER A N 1
ATOM 2682 C CA . SER A 1 331 ? 1.061 12.969 10.242 1 92.56 331 SER A CA 1
ATOM 2683 C C . SER A 1 331 ? 1.598 14.109 9.375 1 92.56 331 SER A C 1
ATOM 2685 O O . SER A 1 331 ? 1.837 13.922 8.18 1 92.56 331 SER A O 1
ATOM 2687 N N . THR A 1 332 ? 1.868 15.227 10 1 93.69 332 THR A N 1
ATOM 2688 C CA . THR A 1 332 ? 2.363 16.375 9.242 1 93.69 332 THR A CA 1
ATOM 2689 C C . THR A 1 332 ? 3.732 16.078 8.641 1 93.69 332 THR A C 1
ATOM 2691 O O . THR A 1 332 ? 3.992 16.406 7.48 1 93.69 332 THR A O 1
ATOM 2694 N N . LEU A 1 333 ? 4.574 15.469 9.43 1 94.88 333 LEU A N 1
ATOM 2695 C CA . LEU A 1 333 ? 5.914 15.125 8.961 1 94.88 333 LEU A CA 1
ATOM 2696 C C . LEU A 1 333 ? 5.848 14.133 7.801 1 94.88 333 LEU A C 1
ATOM 2698 O O . LEU A 1 333 ? 6.531 14.312 6.789 1 94.88 333 LEU A O 1
ATOM 2702 N N . ALA A 1 334 ? 5.051 13.164 7.965 1 95.38 334 ALA A N 1
ATOM 2703 C CA . ALA A 1 334 ? 4.926 12.141 6.93 1 95.38 334 ALA A CA 1
ATOM 2704 C C . ALA A 1 334 ? 4.34 12.727 5.648 1 95.38 334 ALA A C 1
ATOM 2706 O O . ALA A 1 334 ? 4.809 12.422 4.547 1 95.38 334 ALA A O 1
ATOM 2707 N N . LEU A 1 335 ? 3.344 13.547 5.785 1 96.62 335 LEU A N 1
ATOM 2708 C CA . LEU A 1 335 ? 2.701 14.156 4.625 1 96.62 335 LEU A CA 1
ATOM 2709 C C . LEU A 1 335 ? 3.643 15.133 3.934 1 96.62 335 LEU A C 1
ATOM 271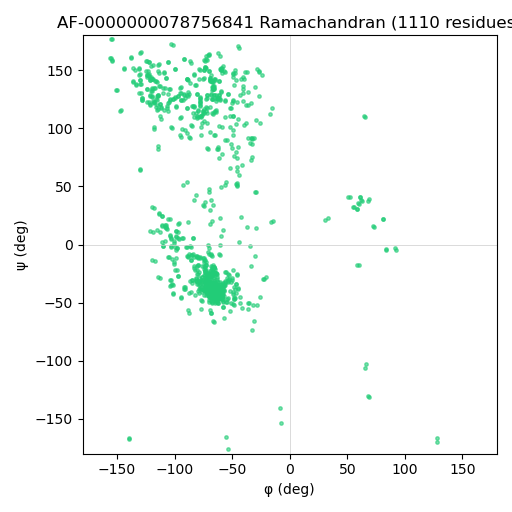1 O O . LEU A 1 335 ? 3.674 15.203 2.703 1 96.62 335 LEU A O 1
ATOM 2715 N N . ASN A 1 336 ? 4.414 15.883 4.73 1 96.69 336 ASN A N 1
ATOM 2716 C CA . ASN A 1 336 ? 5.391 16.797 4.152 1 96.69 336 ASN A CA 1
ATOM 2717 C C . ASN A 1 336 ? 6.449 16.047 3.348 1 96.69 336 ASN A C 1
ATOM 2719 O O . ASN A 1 336 ? 6.867 16.5 2.283 1 96.69 336 ASN A O 1
ATOM 2723 N N . GLU A 1 337 ? 6.871 14.977 3.889 1 96.5 337 GLU A N 1
ATOM 2724 C CA . GLU A 1 337 ? 7.844 14.156 3.166 1 96.5 337 GLU A CA 1
ATOM 2725 C C . GLU A 1 337 ? 7.297 13.727 1.809 1 96.5 337 GLU A C 1
ATOM 2727 O O . GLU A 1 337 ? 7.973 13.875 0.787 1 96.5 337 GLU A O 1
ATOM 2732 N N . PHE A 1 338 ? 6.129 13.219 1.827 1 97.25 338 PHE A N 1
ATOM 2733 C CA . PHE A 1 338 ? 5.508 12.734 0.602 1 97.25 338 PHE A CA 1
ATOM 2734 C C . PHE A 1 338 ? 5.297 13.867 -0.391 1 97.25 338 PHE A C 1
ATOM 2736 O O . PHE A 1 338 ? 5.531 13.703 -1.59 1 97.25 338 PHE A O 1
ATOM 2743 N N . THR A 1 339 ? 4.832 14.992 0.11 1 96.81 339 THR A N 1
ATOM 2744 C CA . THR A 1 339 ? 4.574 16.156 -0.717 1 96.81 339 THR A CA 1
ATOM 2745 C C . THR A 1 339 ? 5.867 16.672 -1.349 1 96.81 339 THR A C 1
ATOM 2747 O O . THR A 1 339 ? 5.926 16.906 -2.559 1 96.81 339 THR A O 1
ATOM 2750 N N . ALA A 1 340 ? 6.867 16.844 -0.558 1 95.25 340 ALA A N 1
ATOM 2751 C CA . ALA A 1 340 ? 8.125 17.422 -1.033 1 95.25 340 ALA A CA 1
ATOM 2752 C C . ALA A 1 340 ? 8.773 16.531 -2.088 1 95.25 340 ALA A C 1
ATOM 2754 O O . ALA A 1 340 ? 9.164 17 -3.156 1 95.25 340 ALA A O 1
ATOM 2755 N N . ILE A 1 341 ? 8.836 15.266 -1.799 1 94.25 341 ILE A N 1
ATOM 2756 C CA . ILE A 1 341 ? 9.492 14.344 -2.715 1 94.25 341 ILE A CA 1
ATOM 2757 C C . ILE A 1 341 ? 8.711 14.266 -4.023 1 94.25 341 ILE A C 1
ATOM 2759 O O . ILE A 1 341 ? 9.297 14.234 -5.105 1 94.25 341 ILE A O 1
ATOM 2763 N N . GLY A 1 342 ? 7.434 14.227 -3.932 1 92.5 342 GLY A N 1
ATOM 2764 C CA . GLY A 1 342 ? 6.598 14.148 -5.117 1 92.5 342 GLY A CA 1
ATOM 2765 C C . GLY A 1 342 ? 6.668 15.391 -5.984 1 92.5 342 GLY A C 1
ATOM 2766 O O . GLY A 1 342 ? 6.543 15.312 -7.207 1 92.5 342 GLY A O 1
ATOM 2767 N N . ASN A 1 343 ? 6.836 16.5 -5.348 1 93.12 343 ASN A N 1
ATOM 2768 C CA . ASN A 1 343 ? 6.777 17.766 -6.074 1 93.12 343 ASN A CA 1
ATOM 2769 C C . ASN A 1 343 ? 8.148 18.172 -6.594 1 93.12 343 ASN A C 1
ATOM 2771 O O . ASN A 1 343 ? 8.281 19.172 -7.309 1 93.12 343 ASN A O 1
ATOM 2775 N N . LEU A 1 344 ? 9.172 17.406 -6.305 1 87.38 344 LEU A N 1
ATOM 2776 C CA . LEU A 1 344 ? 10.516 17.719 -6.789 1 87.38 344 LEU A CA 1
ATOM 2777 C C . LEU A 1 344 ? 10.578 17.609 -8.305 1 87.38 344 LEU A C 1
ATOM 2779 O O . LEU A 1 344 ? 11.484 18.172 -8.938 1 87.38 344 LEU A O 1
ATOM 2783 N N . ARG A 1 345 ? 9.68 16.953 -8.867 1 79.94 345 ARG A N 1
ATOM 2784 C CA . ARG A 1 345 ? 9.641 16.828 -10.32 1 79.94 345 ARG A CA 1
ATOM 2785 C C . ARG A 1 345 ? 9.172 18.109 -10.977 1 79.94 345 ARG A C 1
ATOM 2787 O O . ARG A 1 345 ? 9.445 18.359 -12.148 1 79.94 345 ARG A O 1
ATOM 2794 N N . TYR A 1 346 ? 8.5 18.875 -10.156 1 82.81 346 TYR A N 1
ATOM 2795 C CA . TYR A 1 346 ? 7.934 20.094 -10.711 1 82.81 346 TYR A CA 1
ATOM 2796 C C . TYR A 1 346 ? 8.75 21.312 -10.297 1 82.81 346 TYR A C 1
ATOM 2798 O O . TYR A 1 346 ? 8.75 22.328 -10.984 1 82.81 346 TYR A O 1
ATOM 2806 N N . PHE A 1 347 ? 9.336 21.125 -9.039 1 80.12 347 PHE A N 1
ATOM 2807 C CA . PHE A 1 347 ? 10.102 22.25 -8.492 1 80.12 347 PHE A CA 1
ATOM 2808 C C . PHE A 1 347 ? 11.578 21.891 -8.375 1 80.12 347 PHE A C 1
ATOM 2810 O O . PHE A 1 347 ? 11.945 20.984 -7.621 1 80.12 347 PHE A O 1
ATOM 2817 N N . GLY A 1 348 ? 12.383 21.953 -9.32 1 68.94 348 GLY A N 1
ATOM 2818 C CA . GLY A 1 348 ? 13.797 21.656 -9.133 1 68.94 348 GLY A CA 1
ATOM 2819 C C . GLY A 1 348 ? 14.352 22.219 -7.84 1 68.94 348 GLY A C 1
ATOM 2820 O O . GLY A 1 348 ? 13.867 23.234 -7.344 1 68.94 348 GLY A O 1
ATOM 2821 N N . LEU A 1 349 ? 15.227 21.609 -7.164 1 69.69 349 LEU A N 1
ATOM 2822 C CA . LEU A 1 349 ? 15.82 22.047 -5.906 1 69.69 349 LEU A CA 1
ATOM 2823 C C . LEU A 1 349 ? 16.406 23.453 -6.047 1 69.69 349 LEU A C 1
ATOM 2825 O O . LEU A 1 349 ? 16.406 24.219 -5.086 1 69.69 349 LEU A O 1
ATOM 2829 N N . GLU A 1 350 ? 16.812 23.766 -7.203 1 64.88 350 GLU A N 1
ATOM 2830 C CA . GLU A 1 350 ? 17.422 25.062 -7.445 1 64.88 350 GLU A CA 1
ATOM 2831 C C . GLU A 1 350 ? 16.391 26.188 -7.312 1 64.88 350 GLU A C 1
ATOM 2833 O O . GLU A 1 350 ? 16.719 27.281 -6.871 1 64.88 350 GLU A O 1
ATOM 2838 N N . ASP A 1 351 ? 15.172 25.812 -7.691 1 66.31 351 ASP A N 1
ATOM 2839 C CA . ASP A 1 351 ? 14.109 26.812 -7.629 1 66.31 351 ASP A CA 1
ATOM 2840 C C . ASP A 1 351 ? 13.656 27.047 -6.188 1 66.31 351 ASP A C 1
ATOM 2842 O O . ASP A 1 351 ? 12.992 28.031 -5.891 1 66.31 351 ASP A O 1
ATOM 2846 N N . LEU A 1 352 ? 14.141 26.141 -5.371 1 71.19 352 LEU A N 1
ATOM 2847 C CA . LEU A 1 352 ? 13.648 26.188 -4 1 71.19 352 LEU A CA 1
ATOM 2848 C C . LEU A 1 352 ? 14.688 26.797 -3.068 1 71.19 352 LEU A C 1
ATOM 2850 O O . LEU A 1 352 ? 14.508 26.812 -1.849 1 71.19 352 LEU A O 1
ATOM 2854 N N . LEU A 1 353 ? 15.719 27.281 -3.756 1 70.31 353 LEU A N 1
ATOM 2855 C CA . LEU A 1 353 ? 16.781 27.891 -2.969 1 70.31 353 LEU A CA 1
ATOM 2856 C C . LEU A 1 353 ? 16.297 29.188 -2.32 1 70.31 353 LEU A C 1
ATOM 2858 O O . LEU A 1 353 ? 15.469 29.906 -2.889 1 70.31 353 LEU A O 1
ATOM 2862 N N . PRO A 1 354 ? 16.516 29.312 -1.022 1 58.06 354 PRO A N 1
ATOM 2863 C CA . PRO A 1 354 ? 16.094 30.547 -0.356 1 58.06 354 PRO A CA 1
ATOM 2864 C C . PRO A 1 354 ? 16.562 31.797 -1.087 1 58.06 354 PRO A C 1
ATOM 2866 O O . PRO A 1 354 ? 17.625 31.797 -1.699 1 58.06 354 PRO A O 1
ATOM 2869 N N . ASP A 1 355 ? 15.641 32.594 -1.718 1 52.62 355 ASP A N 1
ATOM 2870 C CA . ASP A 1 355 ? 16.031 33.906 -2.268 1 52.62 355 ASP A CA 1
ATOM 2871 C C . ASP A 1 355 ? 17 34.625 -1.337 1 52.62 355 ASP A C 1
ATOM 2873 O O . ASP A 1 355 ? 16.719 34.812 -0.153 1 52.62 355 ASP A O 1
ATOM 2877 N N . GLU A 1 356 ? 18.25 34.656 -1.62 1 45.88 356 GLU A N 1
ATOM 2878 C CA . GLU A 1 356 ? 19.25 35.438 -0.871 1 45.88 356 GLU A CA 1
ATOM 2879 C C . GLU A 1 356 ? 18.672 36.75 -0.371 1 45.88 356 GLU A C 1
ATOM 2881 O O . GLU A 1 356 ? 19.094 37.281 0.664 1 45.88 356 GLU A O 1
ATOM 2886 N N . SER A 1 357 ? 18 37.594 -1.185 1 38.16 357 SER A N 1
ATOM 2887 C CA . SER A 1 357 ? 17.531 38.906 -0.776 1 38.16 357 SER A CA 1
ATOM 2888 C C . SER A 1 357 ? 16.484 38.812 0.327 1 38.16 357 SER A C 1
ATOM 2890 O O . SER A 1 357 ? 16.172 39.812 0.991 1 38.16 357 SER A O 1
ATOM 2892 N N . LYS A 1 358 ? 15.508 38.062 0.306 1 39.31 358 LYS A N 1
ATOM 2893 C CA . LYS A 1 358 ? 14.5 38 1.359 1 39.31 358 LYS A CA 1
ATOM 2894 C C . LYS A 1 358 ? 15.055 37.344 2.621 1 39.31 358 LYS A C 1
ATOM 2896 O O . LYS A 1 358 ? 15.719 36.312 2.551 1 39.31 358 LYS A O 1
ATOM 2901 N N . GLU A 1 359 ? 15.25 38.031 3.838 1 31.86 359 GLU A N 1
ATOM 2902 C CA . GLU A 1 359 ? 15.742 37.844 5.199 1 31.86 359 GLU A CA 1
ATOM 2903 C C . GLU A 1 359 ? 15.25 36.531 5.781 1 31.86 359 GLU A C 1
ATOM 2905 O O . GLU A 1 359 ? 15.797 36.031 6.773 1 31.86 359 GLU A O 1
ATOM 2910 N N . ASN A 1 360 ? 13.984 36.281 5.582 1 28.97 360 ASN A N 1
ATOM 2911 C CA . ASN A 1 360 ? 13.438 35.469 6.668 1 28.97 360 ASN A CA 1
ATOM 2912 C C . ASN A 1 360 ? 14.016 34.062 6.656 1 28.97 360 ASN A C 1
ATOM 2914 O O . ASN A 1 360 ? 13.477 33.156 6.004 1 28.97 360 ASN A O 1
ATOM 2918 N N . PRO A 1 361 ? 15.156 33.844 6.395 1 30.97 361 PRO A N 1
ATOM 2919 C CA . PRO A 1 361 ? 15.461 32.406 6.566 1 30.97 361 PRO A CA 1
ATOM 2920 C C . PRO A 1 361 ? 14.922 31.859 7.879 1 30.97 361 PRO A C 1
ATOM 2922 O O . PRO A 1 361 ? 14.648 32.625 8.812 1 30.97 361 PRO A O 1
ATOM 2925 N N . VAL A 1 362 ? 14.367 30.609 8 1 31.3 362 VAL A N 1
ATOM 2926 C CA . VAL A 1 362 ? 14.242 30 9.312 1 31.3 362 VAL A CA 1
ATOM 2927 C C . VAL A 1 362 ? 15.523 30.203 10.117 1 31.3 362 VAL A C 1
ATOM 2929 O O . VAL A 1 362 ? 16.547 29.578 9.836 1 31.3 362 VAL A O 1
ATOM 2932 N N . ARG A 1 363 ? 15.977 31.422 10.391 1 27.56 363 ARG A N 1
ATOM 2933 C CA . ARG A 1 363 ? 17 31.672 11.391 1 27.56 363 ARG A CA 1
ATOM 2934 C C . ARG A 1 363 ? 16.719 30.891 12.672 1 27.56 363 ARG A C 1
ATOM 2936 O O . ARG A 1 363 ? 15.727 31.141 13.352 1 27.56 363 ARG A O 1
ATOM 2943 N N . TYR A 1 364 ? 17.078 29.703 12.758 1 28.62 364 TYR A N 1
ATOM 2944 C CA . TYR A 1 364 ? 17.188 29.219 14.125 1 28.62 364 TYR A CA 1
ATOM 2945 C C . TYR A 1 364 ? 18.047 30.156 14.969 1 28.62 364 TYR A C 1
ATOM 2947 O O . TYR A 1 364 ? 19.234 30.328 14.703 1 28.62 364 TYR A O 1
ATOM 2955 N N . GLN A 1 365 ? 17.719 31.422 15.289 1 26.06 365 GLN A N 1
ATOM 2956 C CA . GLN A 1 365 ? 18.453 32.125 16.344 1 26.06 365 GLN A CA 1
ATOM 2957 C C . GLN A 1 365 ? 18.891 31.156 17.438 1 26.06 365 GLN A C 1
ATOM 2959 O O . GLN A 1 365 ? 18.047 30.516 18.078 1 26.06 365 GLN A O 1
ATOM 2964 N N . LEU A 1 366 ? 20.047 30.641 17.297 1 26.3 366 LEU A N 1
ATOM 2965 C CA . LEU A 1 366 ? 20.75 30.172 18.484 1 26.3 366 LEU A CA 1
ATOM 2966 C C . LEU A 1 366 ? 20.719 31.234 19.578 1 26.3 366 LEU A C 1
ATOM 2968 O O . LEU A 1 366 ? 21.203 32.344 19.375 1 26.3 366 LEU A O 1
ATOM 2972 N N . ASP A 1 367 ? 19.766 31.578 20.359 1 25.89 367 ASP A N 1
ATOM 2973 C CA . ASP A 1 367 ? 20.031 32.344 21.578 1 25.89 367 ASP A CA 1
ATOM 2974 C C . ASP A 1 367 ? 21.422 32.031 22.125 1 25.89 367 ASP A C 1
ATOM 2976 O O . ASP A 1 367 ? 21.844 30.891 22.188 1 25.89 367 ASP A O 1
ATOM 2980 N N . ASP A 1 368 ? 22.422 32.906 22.031 1 26.03 368 ASP A N 1
ATOM 2981 C CA . ASP A 1 368 ? 23.719 33.031 22.688 1 26.03 368 ASP A CA 1
ATOM 2982 C C . ASP A 1 368 ? 23.672 32.5 24.125 1 26.03 368 ASP A C 1
ATOM 2984 O O . ASP A 1 368 ? 24.703 32.125 24.672 1 26.03 368 ASP A O 1
ATOM 2988 N N . ASN A 1 369 ? 22.672 32.969 24.984 1 25.28 369 ASN A N 1
ATOM 2989 C CA . ASN A 1 369 ? 22.781 32.594 26.391 1 25.28 369 ASN A CA 1
ATOM 2990 C C . ASN A 1 369 ? 22.797 31.078 26.594 1 25.28 369 ASN A C 1
ATOM 2992 O O . ASN A 1 369 ? 22.453 30.594 27.672 1 25.28 369 ASN A O 1
ATOM 2996 N N . TRP A 1 370 ? 22.953 30.312 25.609 1 25.38 370 TRP A N 1
ATOM 2997 C CA . TRP A 1 370 ? 23.281 28.953 26.062 1 25.38 370 TRP A CA 1
ATOM 2998 C C . TRP A 1 370 ? 24.688 28.906 26.656 1 25.38 370 TRP A C 1
ATOM 3000 O O . TRP A 1 370 ? 25.672 28.844 25.922 1 25.38 370 TRP A O 1
ATOM 3010 N N . SER A 1 371 ? 25.031 29.859 27.562 1 23.53 371 SER A N 1
ATOM 3011 C CA . SER A 1 371 ? 26.078 29.469 28.516 1 23.53 371 SER A CA 1
ATOM 3012 C C . SER A 1 371 ? 26.047 27.984 28.797 1 23.53 371 SER A C 1
ATOM 3014 O O . SER A 1 371 ? 25 27.344 28.688 1 23.53 371 SER A O 1
ATOM 3016 N N . LEU A 1 372 ? 27.312 27.375 28.797 1 25.34 372 LEU A N 1
ATOM 3017 C CA . LEU A 1 372 ? 27.875 26.141 29.328 1 25.34 372 LEU A CA 1
ATOM 3018 C C . LEU A 1 372 ? 27.25 25.812 30.688 1 25.34 372 LEU A C 1
ATOM 3020 O O . LEU A 1 372 ? 27.891 26 31.734 1 25.34 372 LEU A O 1
ATOM 3024 N N . ARG A 1 373 ? 26.125 26.406 31.109 1 25.42 373 ARG A N 1
ATOM 3025 C CA . ARG A 1 373 ? 25.859 26.062 32.5 1 25.42 373 ARG A CA 1
ATOM 3026 C C . ARG A 1 373 ? 26.172 24.594 32.75 1 25.42 373 ARG A C 1
ATOM 3028 O O . ARG A 1 373 ? 26.047 23.75 31.875 1 25.42 373 ARG A O 1
ATOM 3035 N N . ASP A 1 374 ? 26.938 24.359 33.938 1 24.06 374 ASP A N 1
ATOM 3036 C CA . ASP A 1 374 ? 27.484 23.234 34.656 1 24.06 374 ASP A CA 1
ATOM 3037 C C . ASP A 1 374 ? 26.547 22.031 34.594 1 24.06 374 ASP A C 1
ATOM 3039 O O . ASP A 1 374 ? 25.328 22.172 34.531 1 24.06 374 ASP A O 1
ATOM 3043 N N . SER A 1 375 ? 27.031 20.812 34.25 1 25.88 375 SER A N 1
ATOM 3044 C CA . SER A 1 375 ? 26.797 19.375 34.188 1 25.88 375 SER A CA 1
ATOM 3045 C C . SER A 1 375 ? 25.781 18.953 35.25 1 25.88 375 SER A C 1
ATOM 3047 O O . SER A 1 375 ? 25.25 17.844 35.188 1 25.88 375 SER A O 1
ATOM 3049 N N . ARG A 1 376 ? 25.812 19.406 36.594 1 26.39 376 ARG A N 1
ATOM 3050 C CA . ARG A 1 376 ? 25.422 18.625 37.75 1 26.39 376 ARG A CA 1
ATOM 3051 C C . ARG A 1 376 ? 23.906 18.656 37.938 1 26.39 376 ARG A C 1
ATOM 3053 O O . ARG A 1 376 ? 23.375 18.047 38.875 1 26.39 376 ARG A O 1
ATOM 3060 N N . ASN A 1 377 ? 23.312 19.875 37.781 1 25.27 377 ASN A N 1
ATOM 3061 C CA . ASN A 1 377 ? 22 19.75 38.406 1 25.27 377 ASN A CA 1
ATOM 3062 C C . ASN A 1 377 ? 21.078 18.828 37.625 1 25.27 377 ASN A C 1
ATOM 3064 O O . ASN A 1 377 ? 20.766 19.094 36.469 1 25.27 377 ASN A O 1
ATOM 3068 N N . ARG A 1 378 ? 20.781 17.516 37.781 1 30.23 378 ARG A N 1
ATOM 3069 C CA . ARG A 1 378 ? 20.203 16.172 37.625 1 30.23 378 ARG A CA 1
ATOM 3070 C C . ARG A 1 378 ? 18.734 16.266 37.219 1 30.23 378 ARG A C 1
ATOM 3072 O O . ARG A 1 378 ? 18.219 15.391 36.531 1 30.23 378 ARG A O 1
ATOM 3079 N N . ASN A 1 379 ? 17.75 16.953 37.906 1 27.53 379 ASN A N 1
ATOM 3080 C CA . ASN A 1 379 ? 16.297 16.922 38 1 27.53 379 ASN A CA 1
ATOM 3081 C C . ASN A 1 379 ? 15.664 17.766 36.906 1 27.53 379 ASN A C 1
ATOM 3083 O O . ASN A 1 379 ? 14.539 18.25 37.062 1 27.53 379 ASN A O 1
ATOM 3087 N N . MET A 1 380 ? 16.344 18.641 36.031 1 31.14 380 MET A N 1
ATOM 3088 C CA . MET A 1 380 ? 15.648 19.594 35.188 1 31.14 380 MET A CA 1
ATOM 3089 C C . MET A 1 380 ? 14.859 18.891 34.094 1 31.14 380 MET A C 1
ATOM 3091 O O . MET A 1 380 ? 15.281 17.859 33.594 1 31.14 380 MET A O 1
ATOM 3095 N N . PRO A 1 381 ? 13.586 19.297 33.531 1 35.62 381 PRO A N 1
ATOM 3096 C CA . PRO A 1 381 ? 12.797 18.531 32.562 1 35.62 381 PRO A CA 1
ATOM 3097 C C . PRO A 1 381 ? 13.586 18.188 31.297 1 35.62 381 PRO A C 1
ATOM 3099 O O . PRO A 1 381 ? 14.453 18.953 30.875 1 35.62 381 PRO A O 1
ATOM 3102 N N . GLY A 1 382 ? 14.07 16.984 30.844 1 39.69 382 GLY A N 1
ATOM 3103 C CA . GLY A 1 382 ? 14.945 16.328 29.891 1 39.69 382 GLY A CA 1
ATOM 3104 C C . GLY A 1 382 ? 15.07 17.062 28.578 1 39.69 382 GLY A C 1
ATOM 3105 O O . GLY A 1 382 ? 14.062 17.469 27.984 1 39.69 382 GLY A O 1
ATOM 3106 N N . HIS A 1 383 ? 16 18.016 28.188 1 44.94 383 HIS A N 1
ATOM 3107 C CA . HIS A 1 383 ? 16.391 18.766 26.984 1 44.94 383 HIS A CA 1
ATOM 3108 C C . HIS A 1 383 ? 16.172 17.922 25.734 1 44.94 383 HIS A C 1
ATOM 3110 O O . HIS A 1 383 ? 16.703 16.828 25.609 1 44.94 383 HIS A O 1
ATOM 3116 N N . ARG A 1 384 ? 15.094 17.984 25.109 1 57.03 384 ARG A N 1
ATOM 3117 C CA . ARG A 1 384 ? 14.859 17.312 23.844 1 57.03 384 ARG A CA 1
ATOM 3118 C C . ARG A 1 384 ? 15.953 17.641 22.844 1 57.03 384 ARG A C 1
ATOM 3120 O O . ARG A 1 384 ? 16.516 18.734 22.859 1 57.03 384 ARG A O 1
ATOM 3127 N N . GLY A 1 385 ? 16.797 16.75 22.312 1 64.75 385 GLY A N 1
ATOM 3128 C CA . GLY A 1 385 ? 17.75 16.922 21.234 1 64.75 385 GLY A CA 1
ATOM 3129 C C . GLY A 1 385 ? 17.25 17.828 20.125 1 64.75 385 GLY A C 1
ATOM 3130 O O . GLY A 1 385 ? 16.047 18.094 20.031 1 64.75 385 GLY A O 1
ATOM 3131 N N . PRO A 1 386 ? 18.25 18.578 19.453 1 69.94 386 PRO A N 1
ATOM 3132 C CA . PRO A 1 386 ? 17.875 19.531 18.422 1 69.94 386 PRO A CA 1
ATOM 3133 C C . PRO A 1 386 ? 16.828 18.969 17.453 1 69.94 386 PRO A C 1
ATOM 3135 O O . PRO A 1 386 ? 15.914 19.688 17.047 1 69.94 386 PRO A O 1
ATOM 3138 N N . VAL A 1 387 ? 16.953 17.797 17.141 1 77.25 387 VAL A N 1
ATOM 3139 C CA . VAL A 1 387 ? 16.031 17.188 16.188 1 77.25 387 VAL A CA 1
ATOM 3140 C C . VAL A 1 387 ? 14.648 17.062 16.828 1 77.25 387 VAL A C 1
ATOM 3142 O O . VAL A 1 387 ? 13.633 17.328 16.188 1 77.25 387 VAL A O 1
ATOM 3145 N N . SER A 1 388 ? 14.711 16.688 18.062 1 76.38 388 SER A N 1
ATOM 3146 C CA . SER A 1 388 ? 13.438 16.531 18.766 1 76.38 388 SER A CA 1
ATOM 3147 C C . SER A 1 388 ? 12.695 17.859 18.859 1 76.38 388 SER A C 1
ATOM 3149 O O . SER A 1 388 ? 11.461 17.891 18.766 1 76.38 388 SER A O 1
ATOM 3151 N N . GLU A 1 389 ? 13.422 18.875 19 1 75.19 389 GLU A N 1
ATOM 3152 C CA . GLU A 1 389 ? 12.82 20.203 19.062 1 75.19 389 GLU A CA 1
ATOM 3153 C C . GLU A 1 389 ? 12.195 20.578 17.719 1 75.19 389 GLU A C 1
ATOM 3155 O O . GLU A 1 389 ? 11.086 21.125 17.672 1 75.19 389 GLU A O 1
ATOM 3160 N N . LEU A 1 390 ? 12.961 20.328 16.703 1 80.75 390 LEU A N 1
ATOM 3161 C CA . LEU A 1 390 ? 12.453 20.641 15.367 1 80.75 390 LEU A CA 1
ATOM 3162 C C . LEU A 1 390 ? 11.219 19.797 15.055 1 80.75 390 LEU A C 1
ATOM 3164 O O . LEU A 1 390 ? 10.281 20.297 14.414 1 80.75 390 LEU A O 1
ATOM 3168 N N . VAL A 1 391 ? 11.203 18.609 15.508 1 81.5 391 VAL A N 1
ATOM 3169 C CA . VAL A 1 391 ? 10.086 17.719 15.258 1 81.5 391 VAL A CA 1
ATOM 3170 C C . VAL A 1 391 ? 8.844 18.219 16 1 81.5 391 VAL A C 1
ATOM 3172 O O . VAL A 1 391 ? 7.734 18.156 15.461 1 81.5 391 VAL A O 1
ATOM 3175 N N . SER A 1 392 ? 9.078 18.719 17.125 1 77.44 392 SER A N 1
ATOM 3176 C CA . SER A 1 392 ? 7.961 19.188 17.938 1 77.44 392 SER A CA 1
ATOM 3177 C C . SER A 1 392 ? 7.223 20.328 17.266 1 77.44 392 SER A C 1
ATOM 3179 O O . SER A 1 392 ? 6.016 20.5 17.438 1 77.44 392 SER A O 1
ATOM 3181 N N . LYS A 1 393 ? 7.934 21.016 16.422 1 74.62 393 LYS A N 1
ATOM 3182 C CA . LYS A 1 393 ? 7.328 22.156 15.734 1 74.62 393 LYS A CA 1
ATOM 3183 C C . LYS A 1 393 ? 6.473 21.688 14.562 1 74.62 393 LYS A C 1
ATOM 3185 O O . LYS A 1 393 ? 5.645 22.438 14.047 1 74.62 393 LYS A O 1
ATOM 3190 N N . GLN A 1 394 ? 6.684 20.484 14.148 1 81.56 394 GLN A N 1
ATOM 3191 C CA . GLN A 1 394 ? 5.984 19.969 12.977 1 81.56 394 GLN A CA 1
ATOM 3192 C C . GLN A 1 394 ? 4.977 18.891 13.359 1 81.56 394 GLN A C 1
ATOM 3194 O O . GLN A 1 394 ? 4.531 18.109 12.516 1 81.56 394 GLN A O 1
ATOM 3199 N N . THR A 1 395 ? 4.652 18.781 14.5 1 79.5 395 THR A N 1
ATOM 3200 C CA . THR A 1 395 ? 3.725 17.75 14.93 1 79.5 395 THR A CA 1
ATOM 3201 C C . THR A 1 395 ? 2.283 18.25 14.844 1 79.5 395 THR A C 1
ATOM 3203 O O . THR A 1 395 ? 2.021 19.438 14.961 1 79.5 395 THR A O 1
ATOM 3206 N N . TYR A 1 396 ? 1.418 17.328 14.453 1 79.06 396 TYR A N 1
ATOM 3207 C CA . TYR A 1 396 ? -0.023 17.547 14.398 1 79.06 396 TYR A CA 1
ATOM 3208 C C . TYR A 1 396 ? -0.657 17.391 15.773 1 79.06 396 TYR A C 1
ATOM 3210 O O . TYR A 1 396 ? -0.354 16.438 16.5 1 79.06 396 TYR A O 1
ATOM 3218 N N . ASP A 1 397 ? -1.395 18.359 16.094 1 69.25 397 ASP A N 1
ATOM 3219 C CA . ASP A 1 397 ? -2.088 18.281 17.375 1 69.25 397 ASP A CA 1
ATOM 3220 C C . ASP A 1 397 ? -3.414 17.547 17.234 1 69.25 397 ASP A C 1
ATOM 3222 O O . ASP A 1 397 ? -4.438 18.141 16.906 1 69.25 397 ASP A O 1
ATOM 3226 N N . ALA A 1 398 ? -3.371 16.25 17.453 1 68.69 398 ALA A N 1
ATOM 3227 C CA . ALA A 1 398 ? -4.57 15.422 17.344 1 68.69 398 ALA A CA 1
ATOM 3228 C C . ALA A 1 398 ? -5.586 15.789 18.422 1 68.69 398 ALA A C 1
ATOM 3230 O O . ALA A 1 398 ? -5.211 16.094 19.562 1 68.69 398 ALA A O 1
ATOM 3231 N N . LYS A 1 399 ? -6.844 15.922 18.016 1 62 399 LYS A N 1
ATOM 3232 C CA . LYS A 1 399 ? -7.887 16.297 18.969 1 62 399 LYS A CA 1
ATOM 3233 C C . LYS A 1 399 ? -8.055 15.227 20.047 1 62 399 LYS A C 1
ATOM 3235 O O . LYS A 1 399 ? -8.039 14.031 19.75 1 62 399 LYS A O 1
ATOM 3240 N N . THR A 1 400 ? -7.957 15.734 21.188 1 56.94 400 THR A N 1
ATOM 3241 C CA . THR A 1 400 ? -8.164 14.836 22.328 1 56.94 400 THR A CA 1
ATOM 3242 C C . THR A 1 400 ? -9.641 14.469 22.453 1 56.94 400 THR A C 1
ATOM 3244 O O . THR A 1 400 ? -10.5 15.078 21.812 1 56.94 400 THR A O 1
ATOM 3247 N N . LEU A 1 401 ? -9.828 13.438 23.094 1 55.78 401 LEU A N 1
ATOM 3248 C CA . LEU A 1 401 ? -11.203 13.008 23.344 1 55.78 401 LEU A CA 1
ATOM 3249 C C . LEU A 1 401 ? -12.039 14.156 23.875 1 55.78 401 LEU A C 1
ATOM 3251 O O . LEU A 1 401 ? -13.195 14.336 23.484 1 55.78 401 LEU A O 1
ATOM 3255 N N . LEU A 1 402 ? -11.414 14.891 24.781 1 51.81 402 LEU A N 1
ATOM 3256 C CA . LEU A 1 402 ? -12.125 15.992 25.422 1 51.81 402 LEU A CA 1
ATOM 3257 C C . LEU A 1 402 ? -12.508 17.062 24.406 1 51.81 402 LEU A C 1
ATOM 3259 O O . LEU A 1 402 ? -13.609 17.609 24.453 1 51.81 402 LEU A O 1
ATOM 3263 N N . GLU A 1 403 ? -11.648 17.25 23.484 1 56.81 403 GLU A N 1
ATOM 3264 C CA . GLU A 1 403 ? -11.906 18.25 22.469 1 56.81 403 GLU A CA 1
ATOM 3265 C C . GLU A 1 403 ? -13 17.812 21.5 1 56.81 403 GLU A C 1
ATOM 3267 O O . GLU A 1 403 ? -13.844 18.609 21.094 1 56.81 403 GLU A O 1
ATOM 3272 N N . ILE A 1 404 ? -12.938 16.594 21.234 1 57.84 404 ILE A N 1
ATOM 3273 C CA . ILE A 1 404 ? -13.914 16.031 20.312 1 57.84 404 ILE A CA 1
ATOM 3274 C C . ILE A 1 404 ? -15.305 16.062 20.938 1 57.84 404 ILE A C 1
ATOM 3276 O O . ILE A 1 404 ? -16.281 16.406 20.281 1 57.84 404 ILE A O 1
ATOM 3280 N N . GLN A 1 405 ? -15.281 15.562 22.156 1 53.38 405 GLN A N 1
ATOM 3281 C CA . GLN A 1 405 ? -16.547 15.602 22.891 1 53.38 405 GLN A CA 1
ATOM 3282 C C . GLN A 1 405 ? -17.094 17.016 22.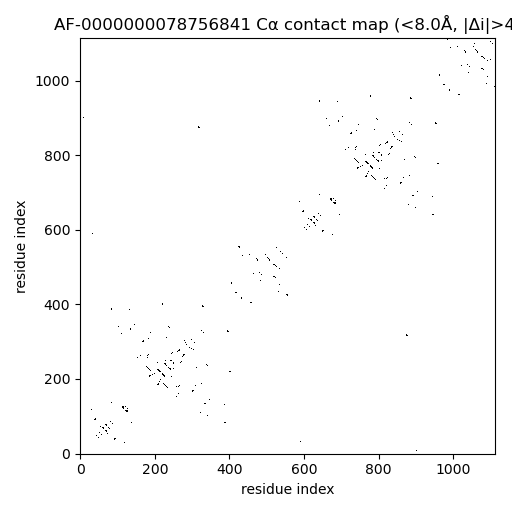984 1 53.38 405 GLN A C 1
ATOM 3284 O O . GLN A 1 405 ? -18.297 17.234 22.891 1 53.38 405 GLN A O 1
ATOM 3289 N N . HIS A 1 406 ? -16.109 17.812 23.078 1 50.38 406 HIS A N 1
ATOM 3290 C CA . HIS A 1 406 ? -16.5 19.219 23.141 1 50.38 406 HIS A CA 1
ATOM 3291 C C . HIS A 1 406 ? -17.125 19.688 21.828 1 50.38 406 HIS A C 1
ATOM 3293 O O . HIS A 1 406 ? -18.109 20.438 21.828 1 50.38 406 HIS A O 1
ATOM 3299 N N . ASP A 1 407 ? -16.5 19.141 20.844 1 52.12 407 ASP A N 1
ATOM 3300 C CA . ASP A 1 407 ? -16.969 19.547 19.531 1 52.12 407 ASP A CA 1
ATOM 3301 C C . ASP A 1 407 ? -18.344 18.938 19.234 1 52.12 407 ASP A C 1
ATOM 3303 O O . ASP A 1 407 ? -19.156 19.547 18.531 1 52.12 407 ASP A O 1
ATOM 3307 N N . GLU A 1 408 ? -18.516 17.688 19.594 1 49.06 408 GLU A N 1
ATOM 3308 C CA . GLU A 1 408 ? -19.766 16.953 19.344 1 49.06 408 GLU A CA 1
ATOM 3309 C C . GLU A 1 408 ? -20.875 17.422 20.266 1 49.06 408 GLU A C 1
ATOM 3311 O O . GLU A 1 408 ? -22.062 17.203 19.984 1 49.06 408 GLU A O 1
ATOM 3316 N N . ARG A 1 409 ? -20.531 17.688 21.5 1 45.94 409 ARG A N 1
ATOM 3317 C CA . ARG A 1 409 ? -21.578 17.969 22.469 1 45.94 409 ARG A CA 1
ATOM 3318 C C . ARG A 1 409 ? -22.547 19.031 21.953 1 45.94 409 ARG A C 1
ATOM 3320 O O . ARG A 1 409 ? -22.125 19.984 21.281 1 45.94 409 ARG A O 1
ATOM 3327 N N . LYS A 1 410 ? -23.766 18.531 21.938 1 45.91 410 LYS A N 1
ATOM 3328 C CA . LYS A 1 410 ? -24.969 19.344 21.781 1 45.91 410 LYS A CA 1
ATOM 3329 C C . LYS A 1 410 ? -24.734 20.766 22.281 1 45.91 410 LYS A C 1
ATOM 3331 O O . LYS A 1 410 ? -23.828 21.016 23.078 1 45.91 410 LYS A O 1
ATOM 3336 N N . SER A 1 411 ? -25.359 21.703 21.734 1 47.78 411 SER A N 1
ATOM 3337 C CA . SER A 1 411 ? -25.391 23.078 22.219 1 47.78 411 SER A CA 1
ATOM 3338 C C . SER A 1 411 ? -25.391 23.125 23.75 1 47.78 411 SER A C 1
ATOM 3340 O O . SER A 1 411 ? -25.891 22.203 24.391 1 47.78 411 SER A O 1
ATOM 3342 N N . ASP A 1 412 ? -24.312 23.797 24.375 1 48.72 412 ASP A N 1
ATOM 3343 C CA . ASP A 1 412 ? -24.312 24.031 25.828 1 48.72 412 ASP A CA 1
ATOM 3344 C C . ASP A 1 412 ? -25.734 24 26.375 1 48.72 412 ASP A C 1
ATOM 3346 O O . ASP A 1 412 ? -25.969 23.438 27.453 1 48.72 412 ASP A O 1
ATOM 3350 N N . ALA A 1 413 ? -26.5 24.391 25.469 1 51.84 413 ALA A N 1
ATOM 3351 C CA . ALA A 1 413 ? -27.875 24.531 25.906 1 51.84 413 ALA A CA 1
ATOM 3352 C C . ALA A 1 413 ? -28.516 23.156 26.109 1 51.84 413 ALA A C 1
ATOM 3354 O O . ALA A 1 413 ? -29.219 22.938 27.109 1 51.84 413 ALA A O 1
ATOM 3355 N N . GLN A 1 414 ? -28.219 22.297 25.281 1 55.72 414 GLN A N 1
ATOM 3356 C CA . GLN A 1 414 ? -28.875 21 25.391 1 55.72 414 GLN A CA 1
ATOM 3357 C C . GLN A 1 414 ? -28.25 20.141 26.484 1 55.72 414 GLN A C 1
ATOM 3359 O O . GLN A 1 414 ? -28.953 19.438 27.203 1 55.72 414 GLN A O 1
ATOM 3364 N N . ARG A 1 415 ? -27.156 20.25 26.703 1 55.31 415 ARG A N 1
ATOM 3365 C CA . ARG A 1 415 ? -26.453 19.516 27.75 1 55.31 415 ARG A CA 1
ATOM 3366 C C . ARG A 1 415 ? -26.906 19.984 29.141 1 55.31 415 ARG A C 1
ATOM 3368 O O . ARG A 1 415 ? -27.109 19.172 30.031 1 55.31 415 ARG A O 1
ATOM 3375 N N . ILE A 1 416 ? -26.922 21.203 29.172 1 57.16 416 ILE A N 1
ATOM 3376 C CA . ILE A 1 416 ? -27.422 21.797 30.406 1 57.16 416 ILE A CA 1
ATOM 3377 C C . ILE A 1 416 ? -28.859 21.312 30.656 1 57.16 416 ILE A C 1
ATOM 3379 O O . ILE A 1 416 ? -29.219 20.969 31.781 1 57.16 416 ILE A O 1
ATOM 3383 N N . LYS A 1 417 ? -29.484 21.25 29.531 1 59.56 417 LYS A N 1
ATOM 3384 C CA . LYS A 1 417 ? -30.859 20.781 29.656 1 59.56 417 LYS A CA 1
ATOM 3385 C C . LYS A 1 417 ? -30.922 19.344 30.141 1 59.56 417 LYS A C 1
ATOM 3387 O O . LYS A 1 417 ? -31.719 19 31.016 1 59.56 417 LYS A O 1
ATOM 3392 N N . ASP A 1 418 ? -30.047 18.609 29.688 1 61.53 418 ASP A N 1
ATOM 3393 C CA . ASP A 1 418 ? -30.047 17.203 30.016 1 61.53 418 ASP A CA 1
ATOM 3394 C C . ASP A 1 418 ? -29.594 16.969 31.453 1 61.53 418 ASP A C 1
ATOM 3396 O O . ASP A 1 418 ? -30.109 16.109 32.156 1 61.53 418 ASP A O 1
ATOM 3400 N N . THR A 1 419 ? -28.609 17.703 31.875 1 58.44 419 THR A N 1
ATOM 3401 C CA . THR A 1 419 ? -28.109 17.625 33.25 1 58.44 419 THR A CA 1
ATOM 3402 C C . THR A 1 419 ? -29.156 18.125 34.25 1 58.44 419 THR A C 1
ATOM 3404 O O . THR A 1 419 ? -29.312 17.562 35.312 1 58.44 419 THR A O 1
ATOM 3407 N N . LEU A 1 420 ? -29.859 19.109 33.719 1 62 420 LEU A N 1
ATOM 3408 C CA . LEU A 1 420 ? -30.891 19.703 34.562 1 62 420 LEU A CA 1
ATOM 3409 C C . LEU A 1 420 ? -32.062 18.75 34.75 1 62 420 LEU A C 1
ATOM 3411 O O . LEU A 1 420 ? -32.719 18.766 35.781 1 62 420 LEU A O 1
ATOM 3415 N N . THR A 1 421 ? -32.125 17.938 33.812 1 64.88 421 THR A N 1
ATOM 3416 C CA . THR A 1 421 ? -33.25 16.984 33.906 1 64.88 421 THR A CA 1
ATOM 3417 C C . THR A 1 421 ? -32.969 15.938 34.969 1 64.88 421 THR A C 1
ATOM 3419 O O . THR A 1 421 ? -33.875 15.328 35.531 1 64.88 421 THR A O 1
ATOM 3422 N N . LYS A 1 422 ? -31.797 15.852 35.375 1 60.66 422 LYS A N 1
ATOM 3423 C CA . LYS A 1 422 ? -31.406 14.859 36.375 1 60.66 422 LYS A CA 1
ATOM 3424 C C . LYS A 1 422 ? -31.594 15.398 37.812 1 60.66 422 LYS A C 1
ATOM 3426 O O . LYS A 1 422 ? -31.484 14.648 38.781 1 60.66 422 LYS A O 1
ATOM 3431 N N . VAL A 1 423 ? -31.828 16.578 37.875 1 59.88 423 VAL A N 1
ATOM 3432 C CA . VAL A 1 423 ? -32.094 17.172 39.156 1 59.88 423 VAL A CA 1
ATOM 3433 C C . VAL A 1 423 ? -33.531 16.844 39.594 1 59.88 423 VAL A C 1
ATOM 3435 O O . VAL A 1 423 ? -34.5 17.203 38.906 1 59.88 423 VAL A O 1
ATOM 3438 N N . PRO A 1 424 ? -33.562 16.016 40.594 1 64.25 424 PRO A N 1
ATOM 3439 C CA . PRO A 1 424 ? -34.875 15.523 41.031 1 64.25 424 PRO A CA 1
ATOM 3440 C C . PRO A 1 424 ? -35.812 16.641 41.5 1 64.25 424 PRO A C 1
ATOM 3442 O O . PRO A 1 424 ? -37.031 16.594 41.25 1 64.25 424 PRO A O 1
ATOM 3445 N N . ASP A 1 425 ? -35.344 17.625 42.281 1 64.5 425 ASP A N 1
ATOM 3446 C CA . ASP A 1 425 ? -36.188 18.688 42.812 1 64.5 425 ASP A CA 1
ATOM 3447 C C . ASP A 1 425 ? -36.562 19.703 41.75 1 64.5 425 ASP A C 1
ATOM 3449 O O . ASP A 1 425 ? -35.688 20.344 41.156 1 64.5 425 ASP A O 1
ATOM 3453 N N . LEU A 1 426 ? -37.781 19.766 41.5 1 69.69 426 LEU A N 1
ATOM 3454 C CA . LEU A 1 426 ? -38.312 20.594 40.406 1 69.69 426 LEU A CA 1
ATOM 3455 C C . LEU A 1 426 ? -38.031 22.062 40.656 1 69.69 426 LEU A C 1
ATOM 3457 O O . LEU A 1 426 ? -37.75 22.812 39.719 1 69.69 426 LEU A O 1
ATOM 3461 N N . LYS A 1 427 ? -38.188 22.438 41.938 1 65.94 427 LYS A N 1
ATOM 3462 C CA . LYS A 1 427 ? -37.938 23.844 42.25 1 65.94 427 LYS A CA 1
ATOM 3463 C C . LYS A 1 427 ? -36.469 24.203 42 1 65.94 427 LYS A C 1
ATOM 3465 O O . LYS A 1 427 ? -36.188 25.266 41.438 1 65.94 427 LYS A O 1
ATOM 3470 N N . ILE A 1 428 ? -35.656 23.344 42.312 1 63.75 428 ILE A N 1
ATOM 3471 C CA . ILE A 1 428 ? -34.219 23.562 42.094 1 63.75 428 ILE A CA 1
ATOM 3472 C C . ILE A 1 428 ? -33.906 23.484 40.594 1 63.75 428 ILE A C 1
ATOM 3474 O O . ILE A 1 428 ? -33.125 24.266 40.094 1 63.75 428 ILE A O 1
ATOM 3478 N N . ARG A 1 429 ? -34.625 22.672 40 1 66.19 429 ARG A N 1
ATOM 3479 C CA . ARG A 1 429 ? -34.438 22.5 38.562 1 66.19 429 ARG A CA 1
ATOM 3480 C C . ARG A 1 429 ? -34.781 23.781 37.812 1 66.19 429 ARG A C 1
ATOM 3482 O O . ARG A 1 429 ? -34.062 24.219 36.906 1 66.19 429 ARG A O 1
ATOM 3489 N N . ARG A 1 430 ? -35.906 24.25 38.188 1 70.81 430 ARG A N 1
ATOM 3490 C CA . ARG A 1 430 ? -36.344 25.469 37.562 1 70.81 430 ARG A CA 1
ATOM 3491 C C . ARG A 1 430 ? -35.406 26.625 37.844 1 70.81 430 ARG A C 1
ATOM 3493 O O . ARG A 1 430 ? -35.125 27.438 36.969 1 70.81 430 ARG A O 1
ATOM 3500 N N . ARG A 1 431 ? -34.906 26.719 39 1 67.38 431 ARG A N 1
ATOM 3501 C CA . ARG A 1 431 ? -34 27.781 39.375 1 67.38 431 ARG A CA 1
ATOM 3502 C C . ARG A 1 431 ? -32.688 27.625 38.594 1 67.38 431 ARG A C 1
ATOM 3504 O O . ARG A 1 431 ? -32.125 28.625 38.125 1 67.38 431 ARG A O 1
ATOM 3511 N N . LEU A 1 432 ? -32.375 26.422 38.5 1 67.06 432 LEU A N 1
ATOM 3512 C CA . LEU A 1 432 ? -31.141 26.156 37.75 1 67.06 432 LEU A CA 1
ATOM 3513 C C . LEU A 1 432 ? -31.312 26.422 36.281 1 67.06 432 LEU A C 1
ATOM 3515 O O . LEU A 1 432 ? -30.391 26.891 35.625 1 67.06 432 LEU A O 1
ATOM 3519 N N . GLN A 1 433 ? -32.469 26.203 35.875 1 69.31 433 GLN A N 1
ATOM 3520 C CA . GLN A 1 433 ? -32.75 26.5 34.469 1 69.31 433 GLN A CA 1
ATOM 3521 C C . GLN A 1 433 ? -32.719 28 34.219 1 69.31 433 GLN A C 1
ATOM 3523 O O . GLN A 1 433 ? -32.188 28.438 33.188 1 69.31 433 GLN A O 1
ATOM 3528 N N . LEU A 1 434 ? -33.25 28.703 35.125 1 69.94 434 LEU A N 1
ATOM 3529 C CA . LEU A 1 434 ? -33.25 30.156 35 1 69.94 434 LEU A CA 1
ATOM 3530 C C . LEU A 1 434 ? -31.828 30.688 35.031 1 69.94 434 LEU A C 1
ATOM 3532 O O . LEU A 1 434 ? -31.469 31.578 34.25 1 69.94 434 LEU A O 1
ATOM 3536 N N . GLU A 1 435 ? -31.062 30.109 35.906 1 66.38 435 GLU A N 1
ATOM 3537 C CA . GLU A 1 435 ? -29.656 30.531 36 1 66.38 435 GLU A CA 1
ATOM 3538 C C . GLU A 1 435 ? -28.891 30.141 34.719 1 66.38 435 GLU A C 1
ATOM 3540 O O . GLU A 1 435 ? -28.016 30.891 34.281 1 66.38 435 GLU A O 1
ATOM 3545 N N . ASN A 1 436 ? -29.25 29.062 34.25 1 64.19 436 ASN A N 1
ATOM 3546 C CA . ASN A 1 436 ? -28.641 28.641 33 1 64.19 436 ASN A CA 1
ATOM 3547 C C . ASN A 1 436 ? -28.969 29.594 31.859 1 64.19 436 ASN A C 1
ATOM 3549 O O . ASN A 1 436 ? -28.109 29.875 31.031 1 64.19 436 ASN A O 1
ATOM 3553 N N . HIS A 1 437 ? -30.141 29.984 31.844 1 67.56 437 HIS A N 1
ATOM 3554 C CA . HIS A 1 437 ? -30.547 30.953 30.828 1 67.56 437 HIS A CA 1
ATOM 3555 C C . HIS A 1 437 ? -29.766 32.25 30.969 1 67.56 437 HIS A C 1
ATOM 3557 O O . HIS A 1 437 ? -29.344 32.844 29.969 1 67.56 437 HIS A O 1
ATOM 3563 N N . ARG A 1 438 ? -29.594 32.656 32.156 1 65.69 438 ARG A N 1
ATOM 3564 C CA . ARG A 1 438 ? -28.812 33.844 32.406 1 65.69 438 ARG A CA 1
ATOM 3565 C C . ARG A 1 438 ? -27.359 33.656 31.984 1 65.69 438 ARG A C 1
ATOM 3567 O O . ARG A 1 438 ? -26.75 34.562 31.391 1 65.69 438 ARG A O 1
ATOM 3574 N N . TYR A 1 439 ? -26.891 32.5 32.281 1 63.47 439 TYR A N 1
ATOM 3575 C CA . TYR A 1 439 ? -25.531 32.125 31.922 1 63.47 439 TYR A CA 1
ATOM 3576 C C . TYR A 1 439 ? -25.344 32.156 30.422 1 63.47 439 TYR A C 1
ATOM 3578 O O . TYR A 1 439 ? -24.375 32.75 29.922 1 63.47 439 TYR A O 1
ATOM 3586 N N . ARG A 1 440 ? -26.219 31.625 29.812 1 65.94 440 ARG A N 1
ATOM 3587 C CA . ARG A 1 440 ? -26.125 31.562 28.359 1 65.94 440 ARG A CA 1
ATOM 3588 C C . ARG A 1 440 ? -26.234 32.969 27.75 1 65.94 440 ARG A C 1
ATOM 3590 O O . ARG A 1 440 ? -25.531 33.25 26.781 1 65.94 440 ARG A O 1
ATOM 3597 N N . ARG A 1 441 ? -27.094 33.688 28.266 1 66.38 441 ARG A N 1
ATOM 3598 C CA . ARG A 1 441 ? -27.234 35.062 27.797 1 66.38 441 ARG A CA 1
ATOM 3599 C C . ARG A 1 441 ? -25.953 35.875 28.031 1 66.38 441 ARG A C 1
ATOM 3601 O O . ARG A 1 441 ? -25.531 36.656 27.172 1 66.38 441 ARG A O 1
ATOM 3608 N N . TRP A 1 442 ? -25.406 35.594 29.156 1 67.12 442 TRP A N 1
ATOM 3609 C CA . TRP A 1 442 ? -24.172 36.281 29.484 1 67.12 442 TRP A CA 1
ATOM 3610 C C . TRP A 1 442 ? -23.047 35.844 28.547 1 67.12 442 TRP A C 1
ATOM 3612 O O . TRP A 1 442 ? -22.281 36.656 28.031 1 67.12 442 TRP A O 1
ATOM 3622 N N . LEU A 1 443 ? -22.969 34.594 28.312 1 66.06 443 LEU A N 1
ATOM 3623 C CA . LEU A 1 443 ? -21.938 34 27.453 1 66.06 443 LEU A CA 1
ATOM 3624 C C . LEU A 1 443 ? -22.062 34.531 26.031 1 66.06 443 LEU A C 1
ATOM 3626 O O . LEU A 1 443 ? -21.062 34.812 25.359 1 66.06 443 LEU A O 1
ATOM 3630 N N . LYS A 1 444 ? -23.188 34.625 25.609 1 68.44 444 LYS A N 1
ATOM 3631 C CA . LYS A 1 444 ? -23.438 35.094 24.266 1 68.44 444 LYS A CA 1
ATOM 3632 C C . LYS A 1 444 ? -23.25 36.594 24.172 1 68.44 444 LYS A C 1
ATOM 3634 O O . LYS A 1 444 ? -22.75 37.125 23.156 1 68.44 444 LYS A O 1
ATOM 3639 N N . GLY A 1 445 ? -23.656 37.281 25.125 1 67.81 445 GLY A N 1
ATOM 3640 C CA . GLY A 1 445 ? -23.688 38.719 25.078 1 67.81 445 GLY A CA 1
ATOM 3641 C C . GLY A 1 445 ? -22.375 39.375 25.469 1 67.81 445 GLY A C 1
ATOM 3642 O O . GLY A 1 445 ? -21.969 40.375 24.875 1 67.81 445 GLY A O 1
ATOM 3643 N N . LYS A 1 446 ? -21.656 38.844 26.547 1 64 446 LYS A N 1
ATOM 3644 C CA . LYS A 1 446 ? -20.562 39.625 27.141 1 64 446 LYS A CA 1
ATOM 3645 C C . LYS A 1 446 ? -19.219 38.969 26.844 1 64 446 LYS A C 1
ATOM 3647 O O . LYS A 1 446 ? -18.172 39.406 27.328 1 64 446 LYS A O 1
ATOM 3652 N N . THR A 1 447 ? -19.219 37.906 26.109 1 65.75 447 THR A N 1
ATOM 3653 C CA . THR A 1 447 ? -17.938 37.25 25.891 1 65.75 447 THR A CA 1
ATOM 3654 C C . THR A 1 447 ? -17.594 37.219 24.406 1 65.75 447 THR A C 1
ATOM 3656 O O . THR A 1 447 ? -18.469 37.312 23.547 1 65.75 447 THR A O 1
ATOM 3659 N N . THR A 1 448 ? -16.281 37.406 24.203 1 68.38 448 THR A N 1
ATOM 3660 C CA . THR A 1 448 ? -15.766 37.312 22.844 1 68.38 448 THR A CA 1
ATOM 3661 C C . THR A 1 448 ? -15.773 35.875 22.344 1 68.38 448 THR A C 1
ATOM 3663 O O . THR A 1 448 ? -15.922 34.938 23.125 1 68.38 448 THR A O 1
ATOM 3666 N N . GLN A 1 449 ? -15.664 35.75 21.094 1 64.44 449 GLN A N 1
ATOM 3667 C CA . GLN A 1 449 ? -15.641 34.438 20.453 1 64.44 449 GLN A CA 1
ATOM 3668 C C . GLN A 1 449 ? -14.508 33.594 21 1 64.44 449 GLN A C 1
ATOM 3670 O O . GLN A 1 449 ? -14.672 32.375 21.203 1 64.44 449 GLN A O 1
ATOM 3675 N N . ASP A 1 450 ? -13.453 34.219 21.266 1 66.75 450 ASP A N 1
ATOM 3676 C CA . ASP A 1 450 ? -12.305 33.5 21.797 1 66.75 450 ASP A CA 1
ATOM 3677 C C . ASP A 1 450 ? -12.586 33 23.219 1 66.75 450 ASP A C 1
ATOM 3679 O O . ASP A 1 450 ? -12.203 31.875 23.562 1 66.75 450 ASP A O 1
ATOM 3683 N N . GLN A 1 451 ? -13.25 33.781 23.953 1 70.62 451 GLN A N 1
ATOM 3684 C CA . GLN A 1 451 ? -13.609 33.375 25.312 1 70.62 451 GLN A CA 1
ATOM 3685 C C . GLN A 1 451 ? -14.602 32.219 25.328 1 70.62 451 GLN A C 1
ATOM 3687 O O . GLN A 1 451 ? -14.508 31.328 26.156 1 70.62 451 GLN A O 1
ATOM 3692 N N . ARG A 1 452 ? -15.352 32.375 24.391 1 68.75 452 ARG A N 1
ATOM 3693 C CA . ARG A 1 452 ? -16.328 31.281 24.297 1 68.75 452 ARG A CA 1
ATOM 3694 C C . ARG A 1 452 ? -15.648 29.969 23.922 1 68.75 452 ARG A C 1
ATOM 3696 O O . ARG A 1 452 ? -16.016 28.906 24.422 1 68.75 452 ARG A O 1
ATOM 3703 N N . ARG A 1 453 ? -14.711 30.156 23.172 1 68.44 453 ARG A N 1
ATOM 3704 C CA . ARG A 1 453 ? -13.938 28.984 22.781 1 68.44 453 ARG A CA 1
ATOM 3705 C C . ARG A 1 453 ? -13.203 28.391 23.984 1 68.44 453 ARG A C 1
ATOM 3707 O O . ARG A 1 453 ? -13.18 27.172 24.172 1 68.44 453 ARG A O 1
ATOM 3714 N N . LYS A 1 454 ? -12.656 29.25 24.734 1 70.75 454 LYS A N 1
ATOM 3715 C CA . LYS A 1 454 ? -11.945 28.828 25.938 1 70.75 454 LYS A CA 1
ATOM 3716 C C . LYS A 1 454 ? -12.898 28.172 26.938 1 70.75 454 LYS A C 1
ATOM 3718 O O . LYS A 1 454 ? -12.562 27.172 27.578 1 70.75 454 LYS A O 1
ATOM 3723 N N . GLN A 1 455 ? -14 28.781 27.047 1 72.12 455 GLN A N 1
ATOM 3724 C CA . GLN A 1 455 ? -15.016 28.234 27.953 1 72.12 455 GLN A CA 1
ATOM 3725 C C . GLN A 1 455 ? -15.422 26.828 27.547 1 72.12 455 GLN A C 1
ATOM 3727 O O . GLN A 1 455 ? -15.516 25.938 28.391 1 72.12 455 GLN A O 1
ATOM 3732 N N . ARG A 1 456 ? -15.625 26.766 26.359 1 69.12 456 ARG A N 1
ATOM 3733 C CA . ARG A 1 456 ? -16.016 25.453 25.859 1 69.12 456 ARG A CA 1
ATOM 3734 C C . ARG A 1 456 ? -14.914 24.422 26.109 1 69.12 456 ARG A C 1
ATOM 3736 O O . ARG A 1 456 ? -15.203 23.281 26.484 1 69.12 456 ARG A O 1
ATOM 3743 N N . TYR A 1 457 ? -13.75 24.859 25.891 1 70.19 457 TYR A N 1
ATOM 3744 C CA . TYR A 1 457 ? -12.602 24 26.125 1 70.19 457 TYR A CA 1
ATOM 3745 C C . TYR A 1 457 ? -12.562 23.516 27.578 1 70.19 457 TYR A C 1
ATOM 3747 O O . TYR A 1 457 ? -12.492 22.312 27.844 1 70.19 457 TYR A O 1
ATOM 3755 N N . TYR A 1 458 ? -12.609 24.422 28.469 1 73.69 458 TYR A N 1
ATOM 3756 C CA . TYR A 1 458 ? -12.492 24.078 29.891 1 73.69 458 TYR A CA 1
ATOM 3757 C C . TYR A 1 458 ? -13.719 23.312 30.375 1 73.69 458 TYR A C 1
ATOM 3759 O O . TYR A 1 458 ? -13.617 22.453 31.234 1 73.69 458 TYR A O 1
ATOM 3767 N N . GLN A 1 459 ? -14.766 23.547 29.75 1 71 459 GLN A N 1
ATOM 3768 C CA . GLN A 1 459 ? -15.961 22.828 30.141 1 71 459 GLN A CA 1
ATOM 3769 C C . GLN A 1 459 ? -15.867 21.344 29.75 1 71 459 GLN A C 1
ATOM 3771 O O . GLN A 1 459 ? -16.219 20.469 30.531 1 71 459 GLN A O 1
ATOM 3776 N N . THR A 1 460 ? -15.43 21.219 28.672 1 70.5 460 THR A N 1
ATOM 3777 C CA . THR A 1 460 ? -15.25 19.859 28.203 1 70.5 460 THR A CA 1
ATOM 3778 C C . THR A 1 460 ? -14.219 19.125 29.047 1 70.5 460 THR A C 1
ATOM 3780 O O . THR A 1 460 ? -14.414 17.969 29.406 1 70.5 460 THR A O 1
ATOM 3783 N N . LEU A 1 461 ? -13.211 19.781 29.203 1 73.31 461 LEU A N 1
ATOM 3784 C CA . LEU A 1 461 ? -12.164 19.219 30.047 1 73.31 461 LEU A CA 1
ATOM 3785 C C . LEU A 1 461 ? -12.703 18.906 31.438 1 73.31 461 LEU A C 1
ATOM 3787 O O . LEU A 1 461 ? -12.398 17.844 32 1 73.31 461 LEU A O 1
ATOM 3791 N N . ALA A 1 462 ? -13.398 19.75 31.922 1 75.31 462 ALA A N 1
ATOM 3792 C CA . ALA A 1 462 ? -13.969 19.609 33.25 1 75.31 462 ALA A CA 1
ATOM 3793 C C . ALA A 1 462 ? -14.883 18.391 33.344 1 75.31 462 ALA A C 1
ATOM 3795 O O . ALA A 1 462 ? -14.82 17.625 34.312 1 75.31 462 ALA A O 1
ATOM 3796 N N . GLU A 1 463 ? -15.602 18.219 32.406 1 70.5 463 GLU A N 1
ATOM 3797 C CA . GLU A 1 463 ? -16.516 17.094 32.406 1 70.5 463 GLU A CA 1
ATOM 3798 C C . GLU A 1 463 ? -15.758 15.766 32.344 1 70.5 463 GLU A C 1
ATOM 3800 O O . GLU A 1 463 ? -16.125 14.805 33.031 1 70.5 463 GLU A O 1
ATOM 3805 N N . SER A 1 464 ? -14.781 15.781 31.578 1 70.38 464 SER A N 1
ATOM 3806 C CA . SER A 1 464 ? -13.969 14.578 31.469 1 70.38 464 SER A CA 1
ATOM 3807 C C . SER A 1 464 ? -13.281 14.242 32.781 1 70.38 464 SER A C 1
ATOM 3809 O O . SER A 1 464 ? -13.25 13.078 33.188 1 70.38 464 SER A O 1
ATOM 3811 N N . ILE A 1 465 ? -12.82 15.266 33.312 1 73.75 465 ILE A N 1
ATOM 3812 C CA . ILE A 1 465 ? -12.047 15.062 34.531 1 73.75 465 ILE A CA 1
ATOM 3813 C C . ILE A 1 465 ? -12.992 14.789 35.719 1 73.75 465 ILE A C 1
ATOM 3815 O O . ILE A 1 465 ? -12.68 13.992 36.594 1 73.75 465 ILE A O 1
ATOM 3819 N N . TRP A 1 466 ? -14.086 15.328 35.688 1 74.19 466 TRP A N 1
ATOM 3820 C CA . TRP A 1 466 ? -15.047 15.195 36.75 1 74.19 466 TRP A CA 1
ATOM 3821 C C . TRP A 1 466 ? -15.445 13.742 36.969 1 74.19 466 TRP A C 1
ATOM 3823 O O . TRP A 1 466 ? -15.523 13.266 38.094 1 74.19 466 TRP A O 1
ATOM 3833 N N . HIS A 1 467 ? -15.531 13.117 35.844 1 68.81 467 HIS A N 1
ATOM 3834 C CA . HIS A 1 467 ? -15.984 11.734 35.938 1 68.81 467 HIS A CA 1
ATOM 3835 C C . HIS A 1 467 ? -14.859 10.805 36.344 1 68.81 467 HIS A C 1
ATOM 3837 O O . HIS A 1 467 ? -15.102 9.711 36.844 1 68.81 467 HIS A O 1
ATOM 3843 N N . THR A 1 468 ? -13.719 11.203 36.125 1 68.75 468 THR A N 1
ATOM 3844 C CA . THR A 1 468 ? -12.578 10.367 36.5 1 68.75 468 THR A CA 1
ATOM 3845 C C . THR A 1 468 ? -12.211 10.547 37.969 1 68.75 468 THR A C 1
ATOM 3847 O O . THR A 1 468 ? -11.453 9.75 38.531 1 68.75 468 THR A O 1
ATOM 3850 N N . ILE A 1 469 ? -12.633 11.562 38.562 1 65.31 469 ILE A N 1
ATOM 3851 C CA . ILE A 1 469 ? -12.305 11.828 39.938 1 65.31 469 ILE A CA 1
ATOM 3852 C C . ILE A 1 469 ? -13.305 11.109 40.844 1 65.31 469 ILE A C 1
ATOM 3854 O O . ILE A 1 469 ? -14.508 11.383 40.812 1 65.31 469 ILE A O 1
ATOM 3858 N N . PRO A 1 470 ? -12.789 10.016 41.375 1 63.03 470 PRO A N 1
ATOM 3859 C CA . PRO A 1 470 ? -13.68 9.344 42.312 1 63.03 470 PRO A CA 1
ATOM 3860 C C . PRO A 1 470 ? -14.078 10.242 43.5 1 63.03 470 PRO A C 1
ATOM 3862 O O . PRO A 1 470 ? -13.367 11.203 43.812 1 63.03 470 PRO A O 1
ATOM 3865 N N . SER A 1 471 ? -15.305 9.977 44.062 1 62.38 471 SER A N 1
ATOM 3866 C CA . SER A 1 471 ? -15.742 10.656 45.25 1 62.38 471 SER A CA 1
ATOM 3867 C C . SER A 1 471 ? -14.82 10.336 46.438 1 62.38 471 SER A C 1
ATOM 3869 O O . SER A 1 471 ? -14.477 9.172 46.656 1 62.38 471 SER A O 1
ATOM 3871 N N . ASP A 1 472 ? -14.234 11.398 47.156 1 60.97 472 ASP A N 1
ATOM 3872 C CA . ASP A 1 472 ? -13.469 11.305 48.406 1 60.97 472 ASP A CA 1
ATOM 3873 C C . ASP A 1 472 ? -12.133 10.602 48.156 1 60.97 472 ASP A C 1
ATOM 3875 O O . ASP A 1 472 ? -11.812 9.625 48.844 1 60.97 472 ASP A O 1
ATOM 3879 N N . SER A 1 473 ? -11.555 10.867 47.125 1 66.06 473 SER A N 1
ATOM 3880 C CA . SER A 1 473 ? -10.305 10.148 46.844 1 66.06 473 SER A CA 1
ATOM 3881 C C . SER A 1 473 ? -9.133 11.117 46.688 1 66.06 473 SER A C 1
ATOM 3883 O O . SER A 1 473 ? -9.328 12.289 46.375 1 66.06 473 SER A O 1
ATOM 3885 N N . LEU A 1 474 ? -7.973 10.508 47 1 63.53 474 LEU A N 1
ATOM 3886 C CA . LEU A 1 474 ? -6.684 11.164 46.812 1 63.53 474 LEU A CA 1
ATOM 3887 C C . LEU A 1 474 ? -6.254 11.086 45.344 1 63.53 474 LEU A C 1
ATOM 3889 O O . LEU A 1 474 ? -6.25 10.008 44.75 1 63.53 474 LEU A O 1
ATOM 3893 N N . ILE A 1 475 ? -6.188 12.336 44.75 1 66.44 475 ILE A N 1
ATOM 3894 C CA . ILE A 1 475 ? -5.824 12.328 43.344 1 66.44 475 ILE A CA 1
ATOM 3895 C C . ILE A 1 475 ? -4.469 13.016 43.156 1 66.44 475 ILE A C 1
ATOM 3897 O O . ILE A 1 475 ? -4.184 14.023 43.812 1 66.44 475 ILE A O 1
ATOM 3901 N N . GLU A 1 476 ? -3.547 12.367 42.469 1 65.69 476 GLU A N 1
ATOM 3902 C CA . GLU A 1 476 ? -2.281 12.953 42.062 1 65.69 476 GLU A CA 1
ATOM 3903 C C . GLU A 1 476 ? -2.447 13.719 40.75 1 65.69 476 GLU A C 1
ATOM 3905 O O . GLU A 1 476 ? -2.871 13.141 39.719 1 65.69 476 GLU A O 1
ATOM 3910 N N . ILE A 1 477 ? -2.162 15.07 40.781 1 68 477 ILE A N 1
ATOM 3911 C CA . ILE A 1 477 ? -2.383 15.961 39.625 1 68 477 ILE A CA 1
ATOM 3912 C C . ILE A 1 477 ? -1.571 15.477 38.438 1 68 477 ILE A C 1
ATOM 3914 O O . ILE A 1 477 ? -2.051 15.5 37.312 1 68 477 ILE A O 1
ATOM 3918 N N . HIS A 1 478 ? -0.43 15.062 38.719 1 64.81 478 HIS A N 1
ATOM 3919 C CA . HIS A 1 478 ? 0.408 14.617 37.625 1 64.81 478 HIS A CA 1
ATOM 3920 C C . HIS A 1 478 ? -0.166 13.367 36.969 1 64.81 478 HIS A C 1
ATOM 3922 O O . HIS A 1 478 ? -0.08 13.203 35.75 1 64.81 478 HIS A O 1
ATOM 3928 N N . ASP A 1 479 ? -0.732 12.617 37.781 1 67.06 479 ASP A N 1
ATOM 3929 C CA . ASP A 1 479 ? -1.353 11.414 37.219 1 67.06 479 ASP A CA 1
ATOM 3930 C C . ASP A 1 479 ? -2.553 11.758 36.344 1 67.06 479 ASP A C 1
ATOM 3932 O O . ASP A 1 479 ? -2.732 11.18 35.281 1 67.06 479 ASP A O 1
ATOM 3936 N N . LEU A 1 480 ? -3.287 12.664 36.844 1 69.81 480 LEU A N 1
ATOM 3937 C CA . LEU A 1 480 ? -4.445 13.109 36.094 1 69.81 480 LEU A CA 1
ATOM 3938 C C . LEU A 1 480 ? -4.012 13.789 34.812 1 69.81 480 LEU A C 1
ATOM 3940 O O . LEU A 1 480 ? -4.629 13.594 33.75 1 69.81 480 LEU A O 1
ATOM 3944 N N . ALA A 1 481 ? -2.982 14.508 34.938 1 71.44 481 ALA A N 1
ATOM 3945 C CA . ALA A 1 481 ? -2.439 15.203 33.75 1 71.44 481 ALA A CA 1
ATOM 3946 C C . ALA A 1 481 ? -1.934 14.219 32.719 1 71.44 481 ALA A C 1
ATOM 3948 O O . ALA A 1 481 ? -2.164 14.398 31.516 1 71.44 481 ALA A O 1
ATOM 3949 N N . ARG A 1 482 ? -1.287 13.289 33.219 1 65.19 482 ARG A N 1
ATOM 3950 C CA . ARG A 1 482 ? -0.773 12.25 32.312 1 65.19 482 ARG A CA 1
ATOM 3951 C C . ARG A 1 482 ? -1.912 11.469 31.672 1 65.19 482 ARG A C 1
ATOM 3953 O O . ARG A 1 482 ? -1.872 11.195 30.469 1 65.19 482 ARG A O 1
ATOM 3960 N N . ARG A 1 483 ? -2.859 11.242 32.5 1 64.81 483 ARG A N 1
ATOM 3961 C CA . ARG A 1 483 ? -3.982 10.438 32.031 1 64.81 483 ARG A CA 1
ATOM 3962 C C . ARG A 1 483 ? -4.754 11.164 30.938 1 64.81 483 ARG A C 1
ATOM 3964 O O . ARG A 1 483 ? -5.215 10.539 29.984 1 64.81 483 ARG A O 1
ATOM 3971 N N . HIS A 1 484 ? -4.789 12.445 31.172 1 66.81 484 HIS A N 1
ATOM 3972 C CA . HIS A 1 484 ? -5.594 13.227 30.234 1 66.81 484 HIS A CA 1
ATOM 3973 C C . HIS A 1 484 ? -4.711 13.969 29.234 1 66.81 484 HIS A C 1
ATOM 3975 O O . HIS A 1 484 ? -5.211 14.734 28.422 1 66.81 484 HIS A O 1
ATOM 3981 N N . ARG A 1 485 ? -3.375 13.648 29.359 1 62.28 485 ARG A N 1
ATOM 3982 C CA . ARG A 1 485 ? -2.361 14.203 28.453 1 62.28 485 ARG A CA 1
ATOM 3983 C C . ARG A 1 485 ? -2.488 15.719 28.359 1 62.28 485 ARG A C 1
ATOM 3985 O O . ARG A 1 485 ? -2.49 16.281 27.266 1 62.28 485 ARG A O 1
ATOM 3992 N N . ILE A 1 486 ? -2.732 16.391 29.484 1 69.38 486 ILE A N 1
ATOM 3993 C CA . ILE A 1 486 ? -2.826 17.844 29.594 1 69.38 486 ILE A CA 1
ATOM 3994 C C . ILE A 1 486 ? -1.808 18.359 30.609 1 69.38 486 ILE A C 1
ATOM 3996 O O . ILE A 1 486 ? -1.295 17.594 31.422 1 69.38 486 ILE A O 1
ATOM 4000 N N . SER A 1 487 ? -1.504 19.656 30.391 1 70.75 487 SER A N 1
ATOM 4001 C CA . SER A 1 487 ? -0.606 20.297 31.344 1 70.75 487 SER A CA 1
ATOM 4002 C C . SER A 1 487 ? -1.248 20.375 32.719 1 70.75 487 SER A C 1
ATOM 4004 O O . SER A 1 487 ? -2.467 20.531 32.844 1 70.75 487 SER A O 1
ATOM 4006 N N . GLY A 1 488 ? -0.462 20.188 33.688 1 70.31 488 GLY A N 1
ATOM 4007 C CA . GLY A 1 488 ? -0.926 20.297 35.062 1 70.31 488 GLY A CA 1
ATOM 4008 C C . GLY A 1 488 ? -1.56 21.641 35.375 1 70.31 488 GLY A C 1
ATOM 4009 O O . GLY A 1 488 ? -2.436 21.75 36.219 1 70.31 488 GLY A O 1
ATOM 4010 N N . LYS A 1 489 ? -1.177 22.609 34.594 1 73.56 489 LYS A N 1
ATOM 4011 C CA . LYS A 1 489 ? -1.704 23.953 34.812 1 73.56 489 LYS A CA 1
ATOM 4012 C C . LYS A 1 489 ? -3.211 24 34.562 1 73.56 489 LYS A C 1
ATOM 4014 O O . LYS A 1 489 ? -3.939 24.688 35.281 1 73.56 489 LYS A O 1
ATOM 4019 N N . HIS A 1 490 ? -3.668 23.266 33.688 1 75.81 490 HIS A N 1
ATOM 4020 C CA . HIS A 1 490 ? -5.094 23.25 33.375 1 75.81 490 HIS A CA 1
ATOM 4021 C C . HIS A 1 490 ? -5.883 22.531 34.469 1 75.81 490 HIS A C 1
ATOM 4023 O O . HIS A 1 490 ? -6.996 22.938 34.812 1 75.81 490 HIS A O 1
ATOM 4029 N N . ILE A 1 491 ? -5.227 21.609 35 1 77 491 ILE A N 1
ATOM 4030 C CA . ILE A 1 491 ? -5.895 20.859 36.062 1 77 491 ILE A CA 1
ATOM 4031 C C . ILE A 1 491 ? -5.996 21.719 37.312 1 77 491 ILE A C 1
ATOM 4033 O O . ILE A 1 491 ? -7.039 21.75 37.969 1 77 491 ILE A O 1
ATOM 4037 N N . TYR A 1 492 ? -4.93 22.469 37.531 1 75.31 492 TYR A N 1
ATOM 4038 C CA . TYR A 1 492 ? -4.934 23.391 38.656 1 75.31 492 TYR A CA 1
ATOM 4039 C C . TYR A 1 492 ? -6.023 24.438 38.531 1 75.31 492 TYR A C 1
ATOM 4041 O O . TYR A 1 492 ? -6.703 24.781 39.5 1 75.31 492 TYR A O 1
ATOM 4049 N N . ARG A 1 493 ? -6.156 24.844 37.438 1 76.12 493 ARG A N 1
ATOM 4050 C CA . ARG A 1 493 ? -7.184 25.859 37.156 1 76.12 493 ARG A CA 1
ATOM 4051 C C . ARG A 1 493 ? -8.578 25.281 37.406 1 76.12 493 ARG A C 1
ATOM 4053 O O . ARG A 1 493 ? -9.414 25.922 38.062 1 76.12 493 ARG A O 1
ATOM 4060 N N . LEU A 1 494 ? -8.773 24.141 37 1 79.94 494 LEU A N 1
ATOM 4061 C CA . LEU A 1 494 ? -10.078 23.5 37.156 1 79.94 494 LEU A CA 1
ATOM 4062 C C . LEU A 1 494 ? -10.375 23.25 38.625 1 79.94 494 LEU A C 1
ATOM 4064 O O . LEU A 1 494 ? -11.461 23.578 39.125 1 79.94 494 LEU A O 1
ATOM 4068 N N . LEU A 1 495 ? -9.391 22.797 39.281 1 76.62 495 LEU A N 1
ATOM 4069 C CA . LEU A 1 495 ? -9.578 22.5 40.719 1 76.62 495 LEU A CA 1
ATOM 4070 C C . LEU A 1 495 ? -9.789 23.781 41.5 1 76.62 495 LEU A C 1
ATOM 4072 O O . LEU A 1 495 ? -10.602 23.812 42.438 1 76.62 495 LEU A O 1
ATOM 4076 N N . GLY A 1 496 ? -9.039 24.75 41.062 1 73.31 496 GLY A N 1
ATOM 4077 C CA . GLY A 1 496 ? -9.211 26.047 41.719 1 73.31 496 GLY A CA 1
ATOM 4078 C C . GLY A 1 496 ? -10.602 26.625 41.531 1 73.31 496 GLY A C 1
ATOM 4079 O O . GLY A 1 496 ? -11.211 27.094 42.5 1 73.31 496 GLY A O 1
ATOM 4080 N N . ILE A 1 497 ? -11.102 26.469 40.375 1 75.12 497 ILE A N 1
ATOM 4081 C CA . ILE A 1 497 ? -12.414 27.031 40.062 1 75.12 497 ILE A CA 1
ATOM 4082 C C . ILE A 1 497 ? -13.5 26.188 40.75 1 75.12 497 ILE A C 1
ATOM 4084 O O . ILE A 1 497 ? -14.461 26.734 41.281 1 75.12 497 ILE A O 1
ATOM 4088 N N . TRP A 1 498 ? -13.281 24.969 40.812 1 77.06 498 TRP A N 1
ATOM 4089 C CA . TRP A 1 498 ? -14.25 24.078 41.438 1 77.06 498 TRP A CA 1
ATOM 4090 C C . TRP A 1 498 ? -14.297 24.328 42.938 1 77.06 498 TRP A C 1
ATOM 4092 O O . TRP A 1 498 ? -15.367 24.312 43.531 1 77.06 498 TRP A O 1
ATOM 4102 N N . THR A 1 499 ? -13.156 24.594 43.5 1 73.81 499 THR A N 1
ATOM 4103 C CA . THR A 1 499 ? -13.078 24.875 44.906 1 73.81 499 THR A CA 1
ATOM 4104 C C . THR A 1 499 ? -13.742 26.219 45.219 1 73.81 499 THR A C 1
ATOM 4106 O O . THR A 1 499 ? -14.5 26.328 46.188 1 73.81 499 THR A O 1
ATOM 4109 N N . ALA A 1 500 ? -13.406 27.094 44.375 1 71.75 500 ALA A N 1
ATOM 4110 C CA . ALA A 1 500 ? -13.992 28.422 44.562 1 71.75 500 ALA A CA 1
ATOM 4111 C C . ALA A 1 500 ? -15.508 28.375 44.375 1 71.75 500 ALA A C 1
ATOM 4113 O O . ALA A 1 500 ? -16.234 29.125 45.031 1 71.75 500 ALA A O 1
ATOM 4114 N N . ALA A 1 501 ? -15.898 27.484 43.5 1 69.94 501 ALA A N 1
ATOM 4115 C CA . ALA A 1 501 ? -17.328 27.359 43.219 1 69.94 501 ALA A CA 1
ATOM 4116 C C . ALA A 1 501 ? -18 26.469 44.281 1 69.94 501 ALA A C 1
ATOM 4118 O O . ALA A 1 501 ? -19.234 26.359 44.281 1 69.94 501 ALA A O 1
ATOM 4119 N N . GLY A 1 502 ? -17.203 25.812 45.094 1 68.69 502 GLY A N 1
ATOM 4120 C CA . GLY A 1 502 ? -17.75 24.984 46.156 1 68.69 502 GLY A CA 1
ATOM 4121 C C . GLY A 1 502 ? -18.188 23.609 45.656 1 68.69 502 GLY A C 1
ATOM 4122 O O . GLY A 1 502 ? -19.062 22.984 46.25 1 68.69 502 GLY A O 1
ATOM 4123 N N . LEU A 1 503 ? -17.656 23.172 44.562 1 72.69 503 LEU A N 1
ATOM 4124 C CA . LEU A 1 503 ? -18.016 21.859 44.031 1 72.69 503 LEU A CA 1
ATOM 4125 C C . LEU A 1 503 ? -17.172 20.75 44.688 1 72.69 503 LEU A C 1
ATOM 4127 O O . LEU A 1 503 ? -17.625 19.625 44.812 1 72.69 503 LEU A O 1
ATOM 4131 N N . ILE A 1 504 ? -16.016 21.219 44.938 1 73.06 504 ILE A N 1
ATOM 4132 C CA . ILE A 1 504 ? -15.102 20.266 45.562 1 73.06 504 ILE A CA 1
ATOM 4133 C C . ILE A 1 504 ? -14.383 20.938 46.719 1 73.06 504 ILE A C 1
ATOM 4135 O O . ILE A 1 504 ? -14.336 22.172 46.812 1 73.06 504 ILE A O 1
ATOM 4139 N N . GLU A 1 505 ? -14.094 20.047 47.625 1 75.25 505 GLU A N 1
ATOM 4140 C CA . GLU A 1 505 ? -13.188 20.469 48.688 1 75.25 505 GLU A CA 1
ATOM 4141 C C . GLU A 1 505 ? -11.805 19.859 48.5 1 75.25 505 GLU A C 1
ATOM 4143 O O . GLU A 1 505 ? -11.68 18.656 48.25 1 75.25 505 GLU A O 1
ATOM 4148 N N . THR A 1 506 ? -10.945 20.719 48.281 1 70.5 506 THR A N 1
ATOM 4149 C CA . THR A 1 506 ? -9.586 20.219 48.062 1 70.5 506 THR A CA 1
ATOM 4150 C C . THR A 1 506 ? -8.734 20.469 49.312 1 70.5 506 THR A C 1
ATOM 4152 O O . THR A 1 506 ? -8.852 21.5 49.969 1 70.5 506 THR A O 1
ATOM 4155 N N . ILE A 1 507 ? -8.188 19.406 49.781 1 65.38 507 ILE A N 1
ATOM 4156 C CA . ILE A 1 507 ? -7.18 19.516 50.844 1 65.38 507 ILE A CA 1
ATOM 4157 C C . ILE A 1 507 ? -5.785 19.328 50.219 1 65.38 507 ILE A C 1
ATOM 4159 O O . ILE A 1 507 ? -5.504 18.297 49.625 1 65.38 507 ILE A O 1
ATOM 4163 N N . ASP A 1 508 ? -5.141 20.422 50 1 60.16 508 ASP A N 1
ATOM 4164 C CA . ASP A 1 508 ? -3.764 20.391 49.531 1 60.16 508 ASP A CA 1
ATOM 4165 C C . ASP A 1 508 ? -2.855 19.641 50.531 1 60.16 508 ASP A C 1
ATOM 4167 O O . ASP A 1 508 ? -2.672 20.094 51.656 1 60.16 508 ASP A O 1
ATOM 4171 N N . LEU A 1 509 ? -2.639 18.438 50.094 1 56.88 509 LEU A N 1
ATOM 4172 C CA . LEU A 1 509 ? -1.775 17.672 51 1 56.88 509 LEU A CA 1
ATOM 4173 C C . LEU A 1 509 ? -0.306 17.984 50.719 1 56.88 509 LEU A C 1
ATOM 4175 O O . LEU A 1 509 ? 0.58 17.312 51.281 1 56.88 509 LEU A O 1
ATOM 4179 N N . ASN A 1 510 ? -0.111 18.922 49.844 1 50.94 510 ASN A N 1
ATOM 4180 C CA . ASN A 1 510 ? 1.289 19.219 49.562 1 50.94 510 ASN A CA 1
ATOM 4181 C C . ASN A 1 510 ? 2.037 19.641 50.812 1 50.94 510 ASN A C 1
ATOM 4183 O O . ASN A 1 510 ? 1.67 20.625 51.469 1 50.94 510 ASN A O 1
ATOM 4187 N N . ARG A 1 511 ? 2.396 18.656 51.656 1 43.25 511 ARG A N 1
ATOM 4188 C CA . ARG A 1 511 ? 3.414 19.047 52.625 1 43.25 511 ARG A CA 1
ATOM 4189 C C . ARG A 1 511 ? 4.477 19.922 51.969 1 43.25 511 ARG A C 1
ATOM 4191 O O . ARG A 1 511 ? 4.762 19.797 50.781 1 43.25 511 ARG A O 1
ATOM 4198 N N . LYS A 1 512 ? 4.977 21.078 52.594 1 38.69 512 LYS A N 1
ATOM 4199 C CA . LYS A 1 512 ? 6.039 22.062 52.375 1 38.69 512 LYS A CA 1
ATOM 4200 C C . LYS A 1 512 ? 7.27 21.422 51.75 1 38.69 512 LYS A C 1
ATOM 4202 O O . LYS A 1 512 ? 8.352 22 51.75 1 38.69 512 LYS A O 1
ATOM 4207 N N . THR A 1 513 ? 7.422 20.047 51.438 1 37.03 513 THR A N 1
ATOM 4208 C CA . THR A 1 513 ? 8.836 19.906 51.125 1 37.03 513 THR A CA 1
ATOM 4209 C C . THR A 1 513 ? 9.164 20.672 49.844 1 37.03 513 THR A C 1
ATOM 4211 O O . THR A 1 513 ? 8.32 20.797 48.969 1 37.03 513 THR A O 1
ATOM 4214 N N . LYS A 1 514 ? 10.227 21.438 49.75 1 37.09 514 LYS A N 1
ATOM 4215 C CA . LYS A 1 514 ? 10.844 22.297 48.75 1 37.09 514 LYS A CA 1
ATOM 4216 C C . LYS A 1 514 ? 10.602 21.75 47.344 1 37.09 514 LYS A C 1
ATOM 4218 O O . LYS A 1 514 ? 10.367 22.516 46.406 1 37.09 514 LYS A O 1
ATOM 4223 N N . ASN A 1 515 ? 11.312 20.625 46.969 1 35.22 515 ASN A N 1
ATOM 4224 C CA . ASN A 1 515 ? 11.609 20.203 45.594 1 35.22 515 ASN A CA 1
ATOM 4225 C C . ASN A 1 515 ? 10.391 19.562 44.938 1 35.22 515 ASN A C 1
ATOM 4227 O O . ASN A 1 515 ? 10.406 19.281 43.719 1 35.22 515 ASN A O 1
ATOM 4231 N N . LYS A 1 516 ? 9.719 18.422 45.562 1 40.59 516 LYS A N 1
ATOM 4232 C CA . LYS A 1 516 ? 9.047 17.312 44.906 1 40.59 516 LYS A CA 1
ATOM 4233 C C . LYS A 1 516 ? 7.668 17.703 44.375 1 40.59 516 LYS A C 1
ATOM 4235 O O . LYS A 1 516 ? 6.816 18.156 45.156 1 40.59 516 LYS A O 1
ATOM 4240 N N . ILE A 1 517 ? 7.48 17.969 43.125 1 39.09 517 ILE A N 1
ATOM 4241 C CA . ILE A 1 517 ? 6.516 18.406 42.125 1 39.09 517 ILE A CA 1
ATOM 4242 C C . ILE A 1 517 ? 5.23 17.594 42.25 1 39.09 517 ILE A C 1
ATOM 4244 O O . ILE A 1 517 ? 4.289 17.781 41.469 1 39.09 517 ILE A O 1
ATOM 4248 N N . ILE A 1 518 ? 5.234 16.406 42.844 1 48.75 518 ILE A N 1
ATOM 4249 C CA . ILE A 1 518 ? 4 15.656 42.625 1 48.75 518 ILE A CA 1
ATOM 4250 C C . ILE A 1 518 ? 2.893 16.219 43.531 1 48.75 518 ILE A C 1
ATOM 4252 O O . ILE A 1 518 ? 3.033 16.266 44.75 1 48.75 518 ILE A O 1
ATOM 4256 N N . GLU A 1 519 ? 2.09 17.078 43.156 1 58.41 519 GLU A N 1
ATOM 4257 C CA . GLU A 1 519 ? 0.982 17.703 43.875 1 58.41 519 GLU A CA 1
ATOM 4258 C C . GLU A 1 519 ? -0.18 16.734 44.062 1 58.41 519 GLU A C 1
ATOM 4260 O O . GLU A 1 519 ? -0.674 16.156 43.094 1 58.41 519 GLU A O 1
ATOM 4265 N N . TYR A 1 520 ? -0.269 16.219 45.438 1 59.53 520 TYR A N 1
ATOM 4266 C CA . TYR A 1 520 ? -1.413 15.391 45.781 1 59.53 520 TYR A CA 1
ATOM 4267 C C . TYR A 1 520 ? -2.562 16.234 46.312 1 59.53 520 TYR A C 1
ATOM 4269 O O . TYR A 1 520 ? -2.346 17.172 47.094 1 59.53 520 TYR A O 1
ATOM 4277 N N . TYR A 1 521 ? -3.699 16.125 45.781 1 64.81 521 TYR A N 1
ATOM 4278 C CA . TYR A 1 521 ? -4.898 16.797 46.25 1 64.81 521 TYR A CA 1
ATOM 4279 C C . TYR A 1 521 ? -5.938 15.773 46.719 1 64.81 521 TYR A C 1
ATOM 4281 O O . TYR A 1 521 ? -6.148 14.758 46.062 1 64.81 521 TYR A O 1
ATOM 4289 N N . ASP A 1 522 ? -6.258 15.883 48.031 1 66.56 522 ASP A N 1
ATOM 4290 C CA . ASP A 1 522 ? -7.453 15.172 48.5 1 66.56 522 ASP A CA 1
ATOM 4291 C C . ASP A 1 522 ? -8.719 15.906 48.062 1 66.56 522 ASP A C 1
ATOM 4293 O O . ASP A 1 522 ? -8.914 17.078 48.375 1 66.56 522 ASP A O 1
ATOM 4297 N N . ILE A 1 523 ? -9.523 15.242 47.188 1 70.19 523 ILE A N 1
ATOM 4298 C CA . ILE A 1 523 ? -10.695 15.891 46.625 1 70.19 523 ILE A CA 1
ATOM 4299 C C . ILE A 1 523 ? -11.961 15.227 47.156 1 70.19 523 ILE A C 1
ATOM 4301 O O . ILE A 1 523 ? -12.078 14 47.156 1 70.19 523 ILE A O 1
ATOM 4305 N N . ARG A 1 524 ? -12.75 16.031 47.844 1 72.69 524 ARG A N 1
ATOM 4306 C CA . ARG A 1 524 ? -14.086 15.617 48.25 1 72.69 524 ARG A CA 1
ATOM 4307 C C . ARG A 1 524 ? -15.164 16.297 47.406 1 72.69 524 ARG A C 1
ATOM 4309 O O . ARG A 1 524 ? -15.219 17.516 47.344 1 72.69 524 ARG A O 1
ATOM 4316 N N . ARG A 1 525 ? -15.945 15.492 46.781 1 72.69 525 ARG A N 1
ATOM 4317 C CA . ARG A 1 525 ? -17.031 16.016 45.938 1 72.69 525 ARG A CA 1
ATOM 4318 C C . ARG A 1 525 ? -18.203 16.469 46.812 1 72.69 525 ARG A C 1
ATOM 4320 O O . ARG A 1 525 ? -18.625 15.758 47.719 1 72.69 525 ARG A O 1
ATOM 4327 N N . LEU A 1 526 ? -18.484 17.641 46.594 1 69.31 526 LEU A N 1
ATOM 4328 C CA . LEU A 1 526 ? -19.609 18.188 47.344 1 69.31 526 LEU A CA 1
ATOM 4329 C C . LEU A 1 526 ? -20.875 18.156 46.5 1 69.31 526 LEU A C 1
ATOM 4331 O O . LEU A 1 526 ? -21.984 18.234 47.031 1 69.31 526 LEU A O 1
ATOM 4335 N N . SER A 1 527 ? -20.578 18.094 45.156 1 67.25 527 SER A N 1
ATOM 4336 C CA . SER A 1 527 ? -21.719 18.078 44.25 1 67.25 527 SER A CA 1
ATOM 4337 C C . SER A 1 527 ? -21.766 16.797 43.438 1 67.25 527 SER A C 1
ATOM 4339 O O . SER A 1 527 ? -20.734 16.297 43 1 67.25 527 SER A O 1
ATOM 4341 N N . PRO A 1 528 ? -22.875 16.281 43.375 1 63.19 528 PRO A N 1
ATOM 4342 C CA . PRO A 1 528 ? -22.984 15.023 42.625 1 63.19 528 PRO A CA 1
ATOM 4343 C C . PRO A 1 528 ? -22.766 15.203 41.125 1 63.19 528 PRO A C 1
ATOM 4345 O O . PRO A 1 528 ? -22.344 14.266 40.438 1 63.19 528 PRO A O 1
ATOM 4348 N N . ALA A 1 529 ? -23.094 16.375 40.688 1 64.88 529 ALA A N 1
ATOM 4349 C CA . ALA A 1 529 ? -22.969 16.578 39.25 1 64.88 529 ALA A CA 1
ATOM 4350 C C . ALA A 1 529 ? -22.219 17.859 38.938 1 64.88 529 ALA A C 1
ATOM 4352 O O . ALA A 1 529 ? -22.203 18.797 39.75 1 64.88 529 ALA A O 1
ATOM 4353 N N . LEU A 1 530 ? -21.469 17.766 37.844 1 68.31 530 LEU A N 1
ATOM 4354 C CA . LEU A 1 530 ? -20.781 18.969 37.375 1 68.31 530 LEU A CA 1
ATOM 4355 C C . LEU A 1 530 ? -21.734 19.859 36.594 1 68.31 530 LEU A C 1
ATOM 4357 O O . LEU A 1 530 ? -22.266 19.438 35.562 1 68.31 530 LEU A O 1
ATOM 4361 N N . LEU A 1 531 ? -22.094 20.969 37.156 1 60.97 531 LEU A N 1
ATOM 4362 C CA . LEU A 1 531 ? -22.969 21.922 36.5 1 60.97 531 LEU A CA 1
ATOM 4363 C C . LEU A 1 531 ? -22.172 22.875 35.625 1 60.97 531 LEU A C 1
ATOM 4365 O O . LEU A 1 531 ? -20.953 23.047 35.812 1 60.97 531 LEU A O 1
ATOM 4369 N N . PRO A 1 532 ? -22.734 23.5 34.656 1 62.03 532 PRO A N 1
ATOM 4370 C CA . PRO A 1 532 ? -22 24.406 33.781 1 62.03 532 PRO A CA 1
ATOM 4371 C C . PRO A 1 532 ? -21.453 25.625 34.5 1 62.03 532 PRO A C 1
ATOM 4373 O O . PRO A 1 532 ? -22.188 26.328 35.188 1 62.03 532 PRO A O 1
ATOM 4376 N N . ILE A 1 533 ? -20.062 25.734 34.594 1 67.81 533 ILE A N 1
ATOM 4377 C CA . ILE A 1 533 ? -19.344 26.797 35.281 1 67.81 533 ILE A CA 1
ATOM 4378 C C . ILE A 1 533 ? -18.547 27.594 34.25 1 67.81 533 ILE A C 1
ATOM 4380 O O . ILE A 1 533 ? -18.141 27.062 33.188 1 67.81 533 ILE A O 1
ATOM 4384 N N . LEU A 1 534 ? -18.578 28.938 34.5 1 67 534 LEU A N 1
ATOM 4385 C CA . LEU A 1 534 ? -17.734 29.797 33.688 1 67 534 LEU A CA 1
ATOM 4386 C C . LEU A 1 534 ? -16.25 29.594 34 1 67 534 LEU A C 1
ATOM 4388 O O . LEU A 1 534 ? -15.836 29.781 35.156 1 67 534 LEU A O 1
ATOM 4392 N N . TYR A 1 535 ? -15.523 29.188 33.094 1 72.38 535 TYR A N 1
ATOM 4393 C CA . TYR A 1 535 ? -14.109 28.875 33.344 1 72.38 535 TYR A CA 1
ATOM 4394 C C . TYR A 1 535 ? -13.227 30.016 32.812 1 72.38 535 TYR A C 1
ATOM 4396 O O . TYR A 1 535 ? -12.008 30 33.031 1 72.38 535 TYR A O 1
ATOM 4404 N N . ILE A 1 536 ? -13.648 30.969 32.031 1 66.75 536 ILE A N 1
ATOM 4405 C CA . ILE A 1 536 ? -12.844 32 31.422 1 66.75 536 ILE A CA 1
ATOM 4406 C C . ILE A 1 536 ? -12.562 33.125 32.438 1 66.75 536 ILE A C 1
ATOM 4408 O O . ILE A 1 536 ? -11.672 33.938 32.219 1 66.75 536 ILE A O 1
ATOM 4412 N N . MET A 1 537 ? -13.234 33.312 33.5 1 57.38 537 MET A N 1
ATOM 4413 C CA . MET A 1 537 ? -13.078 34.438 34.406 1 57.38 537 MET A CA 1
ATOM 4414 C C . MET A 1 537 ? -11.977 34.156 35.438 1 57.38 537 MET A C 1
ATOM 4416 O O . MET A 1 537 ? -11.727 33 35.781 1 57.38 537 MET A O 1
ATOM 4420 N N . PRO A 1 538 ? -11.133 35.188 35.75 1 52.47 538 PRO A N 1
ATOM 4421 C CA . PRO A 1 538 ? -10.086 35.031 36.781 1 52.47 538 PRO A CA 1
ATOM 4422 C C . PRO A 1 538 ? -10.602 34.406 38.062 1 52.47 538 PRO A C 1
ATOM 4424 O O . PRO A 1 538 ? -11.797 34.5 38.375 1 52.47 538 PRO A O 1
ATOM 4427 N N . LYS A 1 539 ? -9.727 33.594 38.781 1 50.59 539 LYS A N 1
ATOM 4428 C CA . LYS A 1 539 ? -10.023 32.906 40.031 1 50.59 539 LYS A CA 1
ATOM 4429 C C . LYS A 1 539 ? -10.781 33.812 41 1 50.59 539 LYS A C 1
ATOM 4431 O O . LYS A 1 539 ? -11.742 33.375 41.625 1 50.59 539 LYS A O 1
ATOM 4436 N N . ALA A 1 540 ? -10.18 34.938 41.125 1 49.84 540 ALA A N 1
ATOM 4437 C CA . ALA A 1 540 ? -10.648 35.875 42.125 1 49.84 540 ALA A CA 1
ATOM 4438 C C . ALA A 1 540 ? -12.039 36.406 41.75 1 49.84 540 ALA A C 1
ATOM 4440 O O . ALA A 1 540 ? -12.781 36.875 42.625 1 49.84 540 ALA A O 1
ATOM 4441 N N . ALA A 1 541 ? -12.328 36.531 40.469 1 48.28 541 ALA A N 1
ATOM 4442 C CA . ALA A 1 541 ? -13.617 37.094 40.062 1 48.28 541 ALA A CA 1
ATOM 4443 C C . ALA A 1 541 ? -14.617 36 39.75 1 48.28 541 ALA A C 1
ATOM 4445 O O . ALA A 1 541 ? -15.352 36.094 38.75 1 48.28 541 ALA A O 1
ATOM 4446 N N . VAL A 1 542 ? -14.43 34.906 40 1 48.69 542 VAL A N 1
ATOM 4447 C CA . VAL A 1 542 ? -15.461 33.875 39.875 1 48.69 542 VAL A CA 1
ATOM 4448 C C . VAL A 1 542 ? -16.828 34.469 40.188 1 48.69 542 VAL A C 1
ATOM 4450 O O . VAL A 1 542 ? -17.094 34.875 41.312 1 48.69 542 VAL A O 1
ATOM 4453 N N . PRO A 1 543 ? -17.5 35.062 39.156 1 50.16 543 PRO A N 1
ATOM 4454 C CA . PRO A 1 543 ? -18.688 35.906 39.344 1 50.16 543 PRO A CA 1
ATOM 4455 C C . PRO A 1 543 ? -19.703 35.25 40.281 1 50.16 543 PRO A C 1
ATOM 4457 O O . PRO A 1 543 ? -19.656 34.031 40.531 1 50.16 543 PRO A O 1
ATOM 4460 N N . GLU A 1 544 ? -20.438 36.125 40.969 1 55.19 544 GLU A N 1
ATOM 4461 C CA . GLU A 1 544 ? -21.656 35.906 41.719 1 55.19 544 GLU A CA 1
ATOM 4462 C C . GLU A 1 544 ? -22.516 34.812 41.062 1 55.19 544 GLU A C 1
ATOM 4464 O O . GLU A 1 544 ? -23.203 34.062 41.75 1 55.19 544 GLU A O 1
ATOM 4469 N N . PHE A 1 545 ? -22.172 34.625 39.875 1 55.03 545 PHE A N 1
ATOM 4470 C CA . PHE A 1 545 ? -23.016 33.688 39.156 1 55.03 545 PHE A CA 1
ATOM 4471 C C . PHE A 1 545 ? -22.703 32.25 39.562 1 55.03 545 PHE A C 1
ATOM 4473 O O . PHE A 1 545 ? -23.609 31.453 39.812 1 55.03 545 PHE A O 1
ATOM 4480 N N . ASN A 1 546 ? -21.438 31.938 39.562 1 58.44 546 ASN A N 1
ATOM 4481 C CA . ASN A 1 546 ? -21.078 30.578 39.906 1 58.44 546 ASN A CA 1
ATOM 4482 C C . ASN A 1 546 ? -21.484 30.234 41.344 1 58.44 546 ASN A C 1
ATOM 4484 O O . ASN A 1 546 ? -21.969 29.125 41.625 1 58.44 546 ASN A O 1
ATOM 4488 N N . LYS A 1 547 ? -21.266 31.188 42.125 1 58.5 547 LYS A N 1
ATOM 4489 C CA . LYS A 1 547 ? -21.656 30.984 43.531 1 58.5 547 LYS A CA 1
ATOM 4490 C C . LYS A 1 547 ? -23.172 30.797 43.656 1 58.5 547 LYS A C 1
ATOM 4492 O O . LYS A 1 547 ? -23.641 29.953 44.406 1 58.5 547 LYS A O 1
ATOM 4497 N N . ARG A 1 548 ? -23.828 31.594 42.906 1 56.47 548 ARG A N 1
ATOM 4498 C CA . ARG A 1 548 ? -25.281 31.516 42.938 1 56.47 548 ARG A CA 1
ATOM 4499 C C . ARG A 1 548 ? -25.781 30.188 42.375 1 56.47 548 ARG A C 1
ATOM 4501 O O . ARG A 1 548 ? -26.672 29.562 42.938 1 56.47 548 ARG A O 1
ATOM 4508 N N . TRP A 1 549 ? -25.125 29.844 41.406 1 56.22 549 TRP A N 1
ATOM 4509 C CA . TRP A 1 549 ? -25.516 28.594 40.75 1 56.22 549 TRP A CA 1
ATOM 4510 C C . TRP A 1 549 ? -25.188 27.406 41.656 1 56.22 549 TRP A C 1
ATOM 4512 O O . TRP A 1 549 ? -26.031 26.531 41.844 1 56.22 549 TRP A O 1
ATOM 4522 N N . HIS A 1 550 ? -24.062 27.422 42.125 1 56.75 550 HIS A N 1
ATOM 4523 C CA . HIS A 1 550 ? -23.625 26.297 42.938 1 56.75 550 HIS A CA 1
ATOM 4524 C C . HIS A 1 550 ? -24.312 26.281 44.281 1 56.75 550 HIS A C 1
ATOM 4526 O O . HIS A 1 550 ? -24.625 25.219 44.812 1 56.75 550 HIS A O 1
ATOM 4532 N N . ALA A 1 551 ? -24.531 27.438 44.781 1 59.22 551 ALA A N 1
ATOM 4533 C CA . ALA A 1 551 ? -25.297 27.5 46.031 1 59.22 551 ALA A CA 1
ATOM 4534 C C . ALA A 1 551 ? -26.688 26.891 45.844 1 59.22 551 ALA A C 1
ATOM 4536 O O . ALA A 1 551 ? -27.188 26.203 46.75 1 59.22 551 ALA A O 1
ATOM 4537 N N . LYS A 1 552 ? -27.125 27.125 44.656 1 55.72 552 LYS A N 1
ATOM 4538 C CA . LYS A 1 552 ? -28.453 26.594 44.406 1 55.72 552 LYS A CA 1
ATOM 4539 C C . LYS A 1 552 ? -28.406 25.109 44.062 1 55.72 552 LYS A C 1
ATOM 4541 O O . LYS A 1 552 ? -29.297 24.344 44.438 1 55.72 552 LYS A O 1
ATOM 4546 N N . ALA A 1 553 ? -27.312 24.812 43.5 1 55.62 553 ALA A N 1
ATOM 4547 C CA . ALA A 1 553 ? -27.141 23.406 43.156 1 55.62 553 ALA A CA 1
ATOM 4548 C C . ALA A 1 553 ? -26.75 22.562 44.344 1 55.62 553 ALA A C 1
ATOM 4550 O O . ALA A 1 553 ? -27.094 21.391 44.438 1 55.62 553 ALA A O 1
ATOM 4551 N N . ARG A 1 554 ? -25.969 23.094 45.25 1 54.06 554 ARG A N 1
ATOM 4552 C CA . ARG A 1 554 ? -25.609 22.438 46.5 1 54.06 554 ARG A CA 1
ATOM 4553 C C . ARG A 1 554 ? -26.859 22.047 47.281 1 54.06 554 ARG A C 1
ATOM 4555 O O . ARG A 1 554 ? -26.844 21.078 48.031 1 54.06 554 ARG A O 1
ATOM 4562 N N . ARG A 1 555 ? -27.828 22.812 47.125 1 49.94 555 ARG A N 1
ATOM 4563 C CA . ARG A 1 555 ? -29.062 22.469 47.844 1 49.94 555 ARG A CA 1
ATOM 4564 C C . ARG A 1 555 ? -29.703 21.234 47.25 1 49.94 555 ARG A C 1
ATOM 4566 O O . ARG A 1 555 ? -30.625 20.656 47.812 1 49.94 555 ARG A O 1
ATOM 4573 N N . ILE A 1 556 ? -29.141 20.891 46.219 1 47.56 556 ILE A N 1
ATOM 4574 C CA . ILE A 1 556 ? -29.656 19.703 45.531 1 47.56 556 ILE A CA 1
ATOM 4575 C C . ILE A 1 556 ? -28.891 18.469 46.031 1 47.56 556 ILE A C 1
ATOM 4577 O O . ILE A 1 556 ? -29.453 17.375 46.094 1 47.56 556 ILE A O 1
ATOM 4581 N N . ALA A 1 557 ? -27.656 18.609 46.281 1 45.28 557 ALA A N 1
ATOM 4582 C CA . ALA A 1 557 ? -26.922 17.484 46.844 1 45.28 557 ALA A CA 1
ATOM 4583 C C . ALA A 1 557 ? -27.297 17.219 48.312 1 45.28 557 ALA A C 1
ATOM 4585 O O . ALA A 1 557 ? -27.484 18.172 49.062 1 45.28 557 ALA A O 1
ATOM 4586 N N . MET B 1 1 ? 0.269 34 -32.438 1 17.14 1 MET B N 1
ATOM 4587 C CA . MET B 1 1 ? 1.688 33.719 -32.656 1 17.14 1 MET B CA 1
ATOM 4588 C C . MET B 1 1 ? 2.297 33.062 -31.422 1 17.14 1 MET B C 1
ATOM 4590 O O . MET B 1 1 ? 1.722 33.125 -30.328 1 17.14 1 MET B O 1
ATOM 4594 N N . SER B 1 2 ? 3.797 32.5 -31.5 1 17.11 2 SER B N 1
ATOM 4595 C CA . SER B 1 2 ? 4.578 31.297 -31.312 1 17.11 2 SER B CA 1
ATOM 4596 C C . SER B 1 2 ? 5.117 31.219 -29.891 1 17.11 2 SER B C 1
ATOM 4598 O O . SER B 1 2 ? 6.059 31.922 -29.531 1 17.11 2 SER B O 1
ATOM 4600 N N . ILE B 1 3 ? 4.363 31.359 -28.906 1 19.75 3 ILE B N 1
ATOM 4601 C CA . ILE B 1 3 ? 4.789 31.484 -27.516 1 19.75 3 ILE B CA 1
ATOM 4602 C C . ILE B 1 3 ? 5.781 30.375 -27.172 1 19.75 3 ILE B C 1
ATOM 4604 O O . ILE B 1 3 ? 5.566 29.203 -27.531 1 19.75 3 ILE B O 1
ATOM 4608 N N . CYS B 1 4 ? 7.121 30.609 -26.641 1 19.03 4 CYS B N 1
ATOM 4609 C CA . CYS B 1 4 ? 8.445 30.047 -26.438 1 19.03 4 CYS B CA 1
ATOM 4610 C C . CYS B 1 4 ? 8.352 28.656 -25.812 1 19.03 4 CYS B C 1
ATOM 4612 O O . CYS B 1 4 ? 7.379 28.344 -25.125 1 19.03 4 CYS B O 1
ATOM 4614 N N . GLU B 1 5 ? 9.328 27.594 -26.125 1 19.67 5 GLU B N 1
ATOM 4615 C CA . GLU B 1 5 ? 10.125 26.375 -26.219 1 19.67 5 GLU B CA 1
ATOM 4616 C C . GLU B 1 5 ? 10.758 26.031 -24.875 1 19.67 5 GLU B C 1
ATOM 4618 O O . GLU B 1 5 ? 11.93 26.344 -24.625 1 19.67 5 GLU B O 1
ATOM 4623 N N . ARG B 1 6 ? 10.258 26.469 -23.75 1 22.31 6 ARG B N 1
ATOM 4624 C CA . ARG B 1 6 ? 10.883 26.422 -22.438 1 22.31 6 ARG B CA 1
ATOM 4625 C C . ARG B 1 6 ? 11.281 25 -22.062 1 22.31 6 ARG B C 1
ATOM 4627 O O . ARG B 1 6 ? 10.461 24.234 -21.562 1 22.31 6 ARG B O 1
ATOM 4634 N N . GLN B 1 7 ? 12.086 24.203 -22.906 1 19.78 7 GLN B N 1
ATOM 4635 C CA . GLN B 1 7 ? 12.758 22.906 -22.922 1 19.78 7 GLN B CA 1
ATOM 4636 C C . GLN B 1 7 ? 13.625 22.719 -21.688 1 19.78 7 GLN B C 1
ATOM 4638 O O . GLN B 1 7 ? 13.68 21.625 -21.125 1 19.78 7 GLN B O 1
ATOM 4643 N N . ARG B 1 8 ? 14.68 23.641 -21.328 1 21.56 8 ARG B N 1
ATOM 4644 C CA . ARG B 1 8 ? 16.016 23.328 -20.812 1 21.56 8 ARG B CA 1
ATOM 4645 C C . ARG B 1 8 ? 15.961 23 -19.328 1 21.56 8 ARG B C 1
ATOM 4647 O O . ARG B 1 8 ? 16.938 22.5 -18.766 1 21.56 8 ARG B O 1
ATOM 4654 N N . CYS B 1 9 ? 15.172 23.672 -18.609 1 22.42 9 CYS B N 1
ATOM 4655 C CA . CYS B 1 9 ? 15.633 24.188 -17.328 1 22.42 9 CYS B CA 1
ATOM 4656 C C . CYS B 1 9 ? 15.93 23.062 -16.344 1 22.42 9 CYS B C 1
ATOM 4658 O O . CYS B 1 9 ? 16.453 23.297 -15.258 1 22.42 9 CYS B O 1
ATOM 4660 N N . GLY B 1 10 ? 15.18 22.031 -16.359 1 25.88 10 GLY B N 1
ATOM 4661 C CA . GLY B 1 10 ? 15.289 21.281 -15.117 1 25.88 10 GLY B CA 1
ATOM 4662 C C . GLY B 1 10 ? 16.641 20.641 -14.93 1 25.88 10 GLY B C 1
ATOM 4663 O O . GLY B 1 10 ? 16.781 19.703 -14.141 1 25.88 10 GLY B O 1
ATOM 4664 N N . GLN B 1 11 ? 17.797 21.141 -15.664 1 25.11 11 GLN B N 1
ATOM 4665 C CA . GLN B 1 11 ? 19.109 20.516 -15.852 1 25.11 11 GLN B CA 1
ATOM 4666 C C . GLN B 1 11 ? 19.922 20.562 -14.562 1 25.11 11 GLN B C 1
ATOM 4668 O O . GLN B 1 11 ? 21.094 20.141 -14.547 1 25.11 11 GLN B O 1
ATOM 4673 N N . ILE B 1 12 ? 19.719 21.359 -13.664 1 27.66 12 ILE B N 1
ATOM 4674 C CA . ILE B 1 12 ? 20.797 21.859 -12.805 1 27.66 12 ILE B CA 1
ATOM 4675 C C . ILE B 1 12 ? 21.578 20.688 -12.227 1 27.66 12 ILE B C 1
ATOM 4677 O O . ILE B 1 12 ? 22.719 20.844 -11.797 1 27.66 12 ILE B O 1
ATOM 4681 N N . PHE B 1 13 ? 21.156 19.609 -11.805 1 27.75 13 PHE B N 1
ATOM 4682 C CA . PHE B 1 13 ? 22.219 18.766 -11.266 1 27.75 13 PHE B CA 1
ATOM 4683 C C . PHE B 1 13 ? 23.172 18.328 -12.367 1 27.75 13 PHE B C 1
ATOM 4685 O O . PHE B 1 13 ? 23.531 17.141 -12.445 1 27.75 13 PHE B O 1
ATOM 4692 N N . ASN B 1 14 ? 23.469 19.344 -13.609 1 23.59 14 ASN B N 1
ATOM 4693 C CA . ASN B 1 14 ? 24.234 19.25 -14.844 1 23.59 14 ASN B CA 1
ATOM 4694 C C . ASN B 1 14 ? 25.672 19.734 -14.656 1 23.59 14 ASN B C 1
ATOM 4696 O O . ASN B 1 14 ? 25.891 20.922 -14.406 1 23.59 14 ASN B O 1
ATOM 4700 N N . PRO B 1 15 ? 26.906 19.047 -14.438 1 23.17 15 PRO B N 1
ATOM 4701 C CA . PRO B 1 15 ? 28.297 19.5 -14.555 1 23.17 15 PRO B CA 1
ATOM 4702 C C . PRO B 1 15 ? 28.656 19.953 -15.969 1 23.17 15 PRO B C 1
ATOM 4704 O O . PRO B 1 15 ? 28.719 19.125 -16.891 1 23.17 15 PRO B O 1
ATOM 4707 N N . THR B 1 16 ? 28.344 21.094 -16.688 1 24.16 16 THR B N 1
ATOM 4708 C CA . THR B 1 16 ? 28.688 21.359 -18.078 1 24.16 16 THR B CA 1
ATOM 4709 C C . THR B 1 16 ? 30.109 21.891 -18.188 1 24.16 16 THR B C 1
ATOM 4711 O O . THR B 1 16 ? 30.484 22.469 -19.203 1 24.16 16 THR B O 1
ATOM 4714 N N . ALA B 1 17 ? 31.312 21.672 -17.609 1 22.34 17 ALA B N 1
ATOM 4715 C CA . ALA B 1 17 ? 32.375 22.5 -18.156 1 22.34 17 ALA B CA 1
ATOM 4716 C C . ALA B 1 17 ? 32.531 22.297 -19.656 1 22.34 17 ALA B C 1
ATOM 4718 O O . ALA B 1 17 ? 32.156 21.25 -20.188 1 22.34 17 ALA B O 1
ATOM 4719 N N . THR B 1 18 ? 33.062 23.25 -20.656 1 23.16 18 THR B N 1
ATOM 4720 C CA . THR B 1 18 ? 33.219 23.75 -22.031 1 23.16 18 THR B CA 1
ATOM 4721 C C . THR B 1 18 ? 34.062 22.781 -22.859 1 23.16 18 THR B C 1
ATOM 4723 O O . THR B 1 18 ? 34.031 22.828 -24.094 1 23.16 18 THR B O 1
ATOM 4726 N N . HIS B 1 19 ? 35.281 22.344 -22.594 1 21.69 19 HIS B N 1
ATOM 4727 C CA . HIS B 1 19 ? 36.312 22.141 -23.625 1 21.69 19 HIS B CA 1
ATOM 4728 C C . HIS B 1 19 ? 35.781 21.203 -24.719 1 21.69 19 HIS B C 1
ATOM 4730 O O . HIS B 1 19 ? 34.812 20.484 -24.516 1 21.69 19 HIS B O 1
ATOM 4736 N N . SER B 1 20 ? 36.781 20.594 -25.703 1 23.02 20 SER B N 1
ATOM 4737 C CA . SER B 1 20 ? 36.719 20 -27.031 1 23.02 20 SER B CA 1
ATOM 4738 C C . SER B 1 20 ? 35.594 18.953 -27.094 1 23.02 20 SER B C 1
ATOM 4740 O O . SER B 1 20 ? 35.312 18.281 -26.094 1 23.02 20 SER B O 1
ATOM 4742 N N . ARG B 1 21 ? 34.719 18.891 -28.266 1 25.16 21 ARG B N 1
ATOM 4743 C CA . ARG B 1 21 ? 33.406 18.5 -28.766 1 25.16 21 ARG B CA 1
ATOM 4744 C C . ARG B 1 21 ? 33.25 16.969 -28.781 1 25.16 21 ARG B C 1
ATOM 4746 O O . ARG B 1 21 ? 32.312 16.453 -29.344 1 25.16 21 ARG B O 1
ATOM 4753 N N . ALA B 1 22 ? 34.281 16.234 -28.984 1 23.39 22 ALA B N 1
ATOM 4754 C CA . ALA B 1 22 ? 33.844 14.875 -29.297 1 23.39 22 ALA B CA 1
ATOM 4755 C C . ALA B 1 22 ? 32.875 14.352 -28.234 1 23.39 22 ALA B C 1
ATOM 4757 O O . ALA B 1 22 ? 33.188 14.359 -27.047 1 23.39 22 ALA B O 1
ATOM 4758 N N . LYS B 1 23 ? 31.531 14.391 -28.594 1 26.83 23 LYS B N 1
ATOM 4759 C CA . LYS B 1 23 ? 30.328 14.086 -27.844 1 26.83 23 LYS B CA 1
ATOM 4760 C C . LYS B 1 23 ? 30.516 12.836 -26.984 1 26.83 23 LYS B C 1
ATOM 4762 O O . LYS B 1 23 ? 30.703 11.734 -27.516 1 26.83 23 LYS B O 1
ATOM 4767 N N . PRO B 1 24 ? 31.391 13.031 -25.969 1 26.11 24 PRO B N 1
ATOM 4768 C CA . PRO B 1 24 ? 31.672 11.727 -25.375 1 26.11 24 PRO B CA 1
ATOM 4769 C C . PRO B 1 24 ? 30.422 10.859 -25.25 1 26.11 24 PRO B C 1
ATOM 4771 O O . PRO B 1 24 ? 29.312 11.383 -25.141 1 26.11 24 PRO B O 1
ATOM 4774 N N . ARG B 1 25 ? 30.484 9.672 -25.844 1 26.47 25 ARG B N 1
ATOM 4775 C CA . ARG B 1 25 ? 29.547 8.555 -25.781 1 26.47 25 ARG B CA 1
ATOM 4776 C C . ARG B 1 25 ? 28.719 8.609 -24.5 1 26.47 25 ARG B C 1
ATOM 4778 O O . ARG B 1 25 ? 29.125 9.234 -23.516 1 26.47 25 ARG B O 1
ATOM 4785 N N . ASN B 1 26 ? 27.422 8.148 -24.672 1 26.09 26 ASN B N 1
ATOM 4786 C CA . ASN B 1 26 ? 26.297 7.938 -23.781 1 26.09 26 ASN B CA 1
ATOM 4787 C C . ASN B 1 26 ? 26.75 7.605 -22.359 1 26.09 26 ASN B C 1
ATOM 4789 O O . ASN B 1 26 ? 27 6.445 -22.031 1 26.09 26 ASN B O 1
ATOM 4793 N N . ARG B 1 27 ? 27.672 8.312 -21.875 1 28.41 27 ARG B N 1
ATOM 4794 C CA . ARG B 1 27 ? 28.031 7.941 -20.516 1 28.41 27 ARG B CA 1
ATOM 4795 C C . ARG B 1 27 ? 26.797 7.832 -19.625 1 28.41 27 ARG B C 1
ATOM 4797 O O . ARG B 1 27 ? 25.984 8.766 -19.562 1 28.41 27 ARG B O 1
ATOM 4804 N N . SER B 1 28 ? 26.234 6.602 -19.469 1 30.19 28 SER B N 1
ATOM 4805 C CA . SER B 1 28 ? 25.078 6.086 -18.75 1 30.19 28 SER B CA 1
ATOM 4806 C C . SER B 1 28 ? 24.844 6.871 -17.453 1 30.19 28 SER B C 1
ATOM 4808 O O . SER B 1 28 ? 25.766 7.055 -16.656 1 30.19 28 SER B O 1
ATOM 4810 N N . ARG B 1 29 ? 24.391 7.941 -17.391 1 37.41 29 ARG B N 1
ATOM 4811 C CA . ARG B 1 29 ? 23.828 8.586 -16.203 1 37.41 29 ARG B CA 1
ATOM 4812 C C . ARG B 1 29 ? 23.531 7.57 -15.117 1 37.41 29 ARG B C 1
ATOM 4814 O O . ARG B 1 29 ? 22.359 7.266 -14.852 1 37.41 29 ARG B O 1
ATOM 4821 N N . GLY B 1 30 ? 24.125 6.289 -15.086 1 41.16 30 GLY B N 1
ATOM 4822 C CA . GLY B 1 30 ? 23.922 5.004 -14.445 1 41.16 30 GLY B CA 1
ATOM 4823 C C . GLY B 1 30 ? 24.031 5.066 -12.93 1 41.16 30 GLY B C 1
ATOM 4824 O O . GLY B 1 30 ? 24.469 6.078 -12.383 1 41.16 30 GLY B O 1
ATOM 4825 N N . THR B 1 31 ? 23.5 3.922 -12.227 1 54.19 31 THR B N 1
ATOM 4826 C CA . THR B 1 31 ? 23.359 3.523 -10.828 1 54.19 31 THR B CA 1
ATOM 4827 C C . THR B 1 31 ? 24.703 3.529 -10.125 1 54.19 31 THR B C 1
ATOM 4829 O O . THR B 1 31 ? 25.703 3.057 -10.672 1 54.19 31 THR B O 1
ATOM 4832 N N . ARG B 1 32 ? 25.047 4.656 -9.547 1 66.69 32 ARG B N 1
ATOM 4833 C CA . ARG B 1 32 ? 26.234 4.754 -8.711 1 66.69 32 ARG B CA 1
ATOM 4834 C C . ARG B 1 32 ? 26.312 3.582 -7.734 1 66.69 32 ARG B C 1
ATOM 4836 O O . ARG B 1 32 ? 26.312 3.779 -6.52 1 66.69 32 ARG B O 1
ATOM 4843 N N . VAL B 1 33 ? 26.172 2.432 -8.445 1 78.31 33 VAL B N 1
ATOM 4844 C CA . VAL B 1 33 ? 26.219 1.191 -7.676 1 78.31 33 VAL B CA 1
ATOM 4845 C C . VAL B 1 33 ? 27.469 0.395 -8.055 1 78.31 33 VAL B C 1
ATOM 4847 O O . VAL B 1 33 ? 28.125 0.687 -9.062 1 78.31 33 VAL B O 1
ATOM 4850 N N . ASP B 1 34 ? 27.906 -0.389 -7.23 1 78.94 34 ASP B N 1
ATOM 4851 C CA . ASP B 1 34 ? 29.016 -1.298 -7.496 1 78.94 34 ASP B CA 1
ATOM 4852 C C . ASP B 1 34 ? 28.625 -2.334 -8.555 1 78.94 34 ASP B C 1
ATOM 4854 O O . ASP B 1 34 ? 28.156 -3.426 -8.219 1 78.94 34 ASP B O 1
ATOM 4858 N N . THR B 1 35 ? 28.938 -2.057 -9.828 1 86.31 35 THR B N 1
ATOM 4859 C CA . THR B 1 35 ? 28.5 -2.9 -10.93 1 86.31 35 THR B CA 1
ATOM 4860 C C . THR B 1 35 ? 29.297 -4.199 -10.969 1 86.31 35 THR B C 1
ATOM 4862 O O . THR B 1 35 ? 28.797 -5.23 -11.422 1 86.31 35 THR B O 1
ATOM 4865 N N . THR B 1 36 ? 30.484 -4.199 -10.469 1 83.19 36 THR B N 1
ATOM 4866 C CA . THR B 1 36 ? 31.312 -5.395 -10.492 1 83.19 36 THR B CA 1
ATOM 4867 C C . THR B 1 36 ? 30.766 -6.453 -9.539 1 83.19 36 THR B C 1
ATOM 4869 O O . THR B 1 36 ? 30.672 -7.629 -9.898 1 83.19 36 THR B O 1
ATOM 4872 N N . TYR B 1 37 ? 30.453 -5.973 -8.438 1 85.31 37 TYR B N 1
ATOM 4873 C CA . TYR B 1 37 ? 29.906 -6.895 -7.449 1 85.31 37 TYR B CA 1
ATOM 4874 C C . TYR B 1 37 ? 28.625 -7.551 -7.961 1 85.31 37 TYR B C 1
ATOM 4876 O O . TYR B 1 37 ? 28.469 -8.773 -7.875 1 85.31 37 TYR B O 1
ATOM 4884 N N . TYR B 1 38 ? 27.781 -6.816 -8.5 1 88.94 38 TYR B N 1
ATOM 4885 C CA . TYR B 1 38 ? 26.484 -7.336 -8.93 1 88.94 38 TYR B CA 1
ATOM 4886 C C . TYR B 1 38 ? 26.641 -8.211 -10.172 1 88.94 38 TYR B C 1
ATOM 4888 O O . TYR B 1 38 ? 25.859 -9.148 -10.375 1 88.94 38 TYR B O 1
ATOM 4896 N N . THR B 1 39 ? 27.625 -7.902 -10.969 1 89.69 39 THR B N 1
ATOM 4897 C CA . THR B 1 39 ? 27.891 -8.766 -12.117 1 89.69 39 THR B CA 1
ATOM 4898 C C . THR B 1 39 ? 28.359 -10.141 -11.656 1 89.69 39 THR B C 1
ATOM 4900 O O . THR B 1 39 ? 27.906 -11.164 -12.172 1 89.69 39 THR B O 1
ATOM 4903 N N . GLN B 1 40 ? 29.188 -10.109 -10.656 1 86.38 40 GLN B N 1
ATOM 4904 C CA . GLN B 1 40 ? 29.688 -11.367 -10.125 1 86.38 40 GLN B CA 1
ATOM 4905 C C . GLN B 1 40 ? 28.578 -12.18 -9.484 1 86.38 40 GLN B C 1
ATOM 4907 O O . GLN B 1 40 ? 28.516 -13.398 -9.617 1 86.38 40 GLN B O 1
ATOM 4912 N N . LEU B 1 41 ? 27.781 -11.477 -8.797 1 88.69 41 LEU B N 1
ATOM 4913 C CA . LEU B 1 41 ? 26.656 -12.148 -8.148 1 88.69 41 LEU B CA 1
ATOM 4914 C C . LEU B 1 41 ? 25.719 -12.766 -9.18 1 88.69 41 LEU B C 1
ATOM 4916 O O . LEU B 1 41 ? 25.203 -13.867 -8.977 1 88.69 41 LEU B O 1
ATOM 4920 N N . THR B 1 42 ? 25.453 -12.07 -10.242 1 91.44 42 THR B N 1
ATOM 4921 C CA . THR B 1 42 ? 24.609 -12.602 -11.312 1 91.44 42 THR B CA 1
ATOM 4922 C C . THR B 1 42 ? 25.25 -13.82 -11.953 1 91.44 42 THR B C 1
ATOM 4924 O O . THR B 1 42 ? 24.578 -14.805 -12.258 1 91.44 42 THR B O 1
ATOM 4927 N N . ASP B 1 43 ? 26.516 -13.742 -12.102 1 87.44 43 ASP B N 1
ATOM 4928 C CA . ASP B 1 43 ? 27.234 -14.875 -12.68 1 87.44 43 ASP B CA 1
ATOM 4929 C C . ASP B 1 43 ? 27.141 -16.109 -11.773 1 87.44 43 ASP B C 1
ATOM 4931 O O . ASP B 1 43 ? 27.016 -17.234 -12.25 1 87.44 43 ASP B O 1
ATOM 4935 N N . LEU B 1 44 ? 27.203 -15.82 -10.555 1 85.81 44 LEU B N 1
ATOM 4936 C CA . LEU B 1 44 ? 27.078 -16.906 -9.586 1 85.81 44 LEU B CA 1
ATOM 4937 C C . LEU B 1 44 ? 25.688 -17.516 -9.656 1 85.81 44 LEU B C 1
ATOM 4939 O O . LEU B 1 44 ? 25.531 -18.75 -9.602 1 85.81 44 LEU B O 1
ATOM 4943 N N . ILE B 1 45 ? 24.672 -16.719 -9.758 1 87.75 45 ILE B N 1
ATOM 4944 C CA . ILE B 1 45 ? 23.297 -17.188 -9.844 1 87.75 45 ILE B CA 1
ATOM 4945 C C . ILE B 1 45 ? 23.109 -18.047 -11.102 1 87.75 45 ILE B C 1
ATOM 4947 O O . ILE B 1 45 ? 22.5 -19.109 -11.055 1 87.75 45 ILE B O 1
ATOM 4951 N N . LEU B 1 46 ? 23.688 -17.594 -12.164 1 88.38 46 LEU B N 1
ATOM 4952 C CA . LEU B 1 46 ? 23.578 -18.312 -13.43 1 88.38 46 LEU B CA 1
ATOM 4953 C C . LEU B 1 46 ? 24.312 -19.656 -13.352 1 88.38 46 LEU B C 1
ATOM 4955 O O . LEU B 1 46 ? 23.781 -20.672 -13.82 1 88.38 46 LEU B O 1
ATOM 4959 N N . SER B 1 47 ? 25.422 -19.672 -12.719 1 84.56 47 SER B N 1
ATOM 4960 C CA . SER B 1 47 ? 26.219 -20.875 -12.633 1 84.56 47 SER B CA 1
ATOM 4961 C C . SER B 1 47 ? 25.594 -21.891 -11.68 1 84.56 47 SER B C 1
ATOM 4963 O O . SER B 1 47 ? 25.672 -23.109 -11.914 1 84.56 47 SER B O 1
ATOM 4965 N N . GLU B 1 48 ? 24.969 -21.375 -10.695 1 83.69 48 GLU B N 1
ATOM 4966 C CA . GLU B 1 48 ? 24.469 -22.281 -9.656 1 83.69 48 GLU B CA 1
ATOM 4967 C C . GLU B 1 48 ? 23.047 -22.719 -9.953 1 83.69 48 GLU B C 1
ATOM 4969 O O . GLU B 1 48 ? 22.688 -23.875 -9.727 1 83.69 48 GLU B O 1
ATOM 4974 N N . PHE B 1 49 ? 22.266 -21.891 -10.43 1 86.56 49 PHE B N 1
ATOM 4975 C CA . PHE B 1 49 ? 20.844 -22.219 -10.594 1 86.56 49 PHE B CA 1
ATOM 4976 C C . PHE B 1 49 ? 20.547 -22.688 -12.016 1 86.56 49 PHE B C 1
ATOM 4978 O O . PHE B 1 49 ? 19.594 -23.422 -12.242 1 86.56 49 PHE B O 1
ATOM 4985 N N . TYR B 1 50 ? 21.406 -22.172 -12.93 1 86.69 50 TYR B N 1
ATOM 4986 C CA . TYR B 1 50 ? 21.203 -22.562 -14.32 1 86.69 50 TYR B CA 1
ATOM 4987 C C . TYR B 1 50 ? 22.516 -23.047 -14.945 1 86.69 50 TYR B C 1
ATOM 4989 O O . TYR B 1 50 ? 22.984 -22.484 -15.938 1 86.69 50 TYR B O 1
ATOM 4997 N N . PRO B 1 51 ? 22.984 -24.141 -14.414 1 85.88 51 PRO B N 1
ATOM 4998 C CA . PRO B 1 51 ? 24.266 -24.625 -14.938 1 85.88 51 PRO B CA 1
ATOM 4999 C C . PRO B 1 51 ? 24.156 -25.141 -16.375 1 85.88 51 PRO B C 1
ATOM 5001 O O . PRO B 1 51 ? 23.141 -25.766 -16.734 1 85.88 51 PRO B O 1
ATOM 5004 N N . ARG B 1 52 ? 25.203 -24.812 -17.109 1 83.94 52 ARG B N 1
ATOM 5005 C CA . ARG B 1 52 ? 25.297 -25.375 -18.453 1 83.94 52 ARG B CA 1
ATOM 5006 C C . ARG B 1 52 ? 26.031 -26.719 -18.438 1 83.94 52 ARG B C 1
ATOM 5008 O O . ARG B 1 52 ? 27.172 -26.797 -18 1 83.94 52 ARG B O 1
ATOM 5015 N N . ILE B 1 53 ? 25.281 -27.703 -18.844 1 85 53 ILE B N 1
ATOM 5016 C CA . ILE B 1 53 ? 25.859 -29.047 -18.844 1 85 53 ILE B CA 1
ATOM 5017 C C . ILE B 1 53 ? 26.156 -29.484 -20.281 1 85 53 ILE B C 1
ATOM 5019 O O . ILE B 1 53 ? 25.281 -29.406 -21.141 1 85 53 ILE B O 1
ATOM 5023 N N . CYS B 1 54 ? 27.375 -29.688 -20.484 1 83.69 54 CYS B N 1
ATOM 5024 C CA . CYS B 1 54 ? 27.859 -30.203 -21.75 1 83.69 54 CYS B CA 1
ATOM 5025 C C . CYS B 1 54 ? 28.781 -31.406 -21.547 1 83.69 54 CYS B C 1
ATOM 5027 O O . CYS B 1 54 ? 29.703 -31.344 -20.75 1 83.69 54 CYS B O 1
ATOM 5029 N N . CYS B 1 55 ? 28.547 -32.531 -22.266 1 87.25 55 CYS B N 1
ATOM 5030 C CA . CYS B 1 55 ? 29.328 -33.75 -22.172 1 87.25 55 CYS B CA 1
ATOM 5031 C C . CYS B 1 55 ? 29.312 -34.312 -20.75 1 87.25 55 CYS B C 1
ATOM 5033 O O . CYS B 1 55 ? 30.344 -34.75 -20.25 1 87.25 55 CYS B O 1
ATOM 5035 N N . GLY B 1 56 ? 28.156 -34.156 -20.062 1 79.5 56 GLY B N 1
ATOM 5036 C CA . GLY B 1 56 ? 27.922 -34.75 -18.766 1 79.5 56 GLY B CA 1
ATOM 5037 C C . GLY B 1 56 ? 28.5 -33.906 -17.625 1 79.5 56 GLY B C 1
ATOM 5038 O O . GLY B 1 56 ? 28.406 -34.312 -16.453 1 79.5 56 GLY B O 1
ATOM 5039 N N . GLU B 1 57 ? 29.172 -32.844 -17.984 1 82.19 57 GLU B N 1
ATOM 5040 C CA . GLU B 1 57 ? 29.797 -32.062 -16.938 1 82.19 57 GLU B CA 1
ATOM 5041 C C . GLU B 1 57 ? 29.344 -30.594 -17.016 1 82.19 57 GLU B C 1
ATOM 5043 O O . GLU B 1 57 ? 28.891 -30.141 -18.078 1 82.19 57 GLU B O 1
ATOM 5048 N N . LYS B 1 58 ? 29.484 -29.906 -15.844 1 86.25 58 LYS B N 1
ATOM 5049 C CA . LYS B 1 58 ? 29.203 -28.469 -15.789 1 86.25 58 LYS B CA 1
ATOM 5050 C C . LYS B 1 58 ? 30.297 -27.672 -16.484 1 86.25 58 LYS B C 1
ATOM 5052 O O . LYS B 1 58 ? 31.484 -27.891 -16.234 1 86.25 58 LYS B O 1
ATOM 5057 N N . VAL B 1 59 ? 29.828 -26.875 -17.422 1 86.94 59 VAL B N 1
ATOM 5058 C CA . VAL B 1 59 ? 30.766 -26.062 -18.172 1 86.94 59 VAL B CA 1
ATOM 5059 C C . VAL B 1 59 ? 31.125 -24.797 -17.375 1 86.94 59 VAL B C 1
ATOM 5061 O O . VAL B 1 59 ? 30.25 -23.984 -17.078 1 86.94 59 VAL B O 1
ATOM 5064 N N . THR B 1 60 ? 32.312 -24.578 -16.906 1 83.19 60 THR B N 1
ATOM 5065 C CA . THR B 1 60 ? 32.656 -23.438 -16.062 1 83.19 60 THR B CA 1
ATOM 5066 C C . THR B 1 60 ? 33.719 -22.578 -16.734 1 83.19 60 THR B C 1
ATOM 5068 O O . THR B 1 60 ? 33.969 -21.438 -16.344 1 83.19 60 THR B O 1
ATOM 5071 N N . LYS B 1 61 ? 34.344 -23.141 -17.797 1 84 61 LYS B N 1
ATOM 5072 C CA . LYS B 1 61 ? 35.438 -22.406 -18.406 1 84 61 LYS B CA 1
ATOM 5073 C C . LYS B 1 61 ? 34.938 -21.281 -19.297 1 84 61 LYS B C 1
ATOM 5075 O O . LYS B 1 61 ? 34.188 -21.516 -20.234 1 84 61 LYS B O 1
ATOM 5080 N N . GLN B 1 62 ? 35.375 -20 -18.984 1 86.81 62 GLN B N 1
ATOM 5081 C CA . GLN B 1 62 ? 34.969 -18.812 -19.734 1 86.81 62 GLN B CA 1
ATOM 5082 C C . GLN B 1 62 ? 35.906 -18.547 -20.906 1 86.81 62 GLN B C 1
ATOM 5084 O O . GLN B 1 62 ? 37.094 -18.766 -20.797 1 86.81 62 GLN B O 1
ATOM 5089 N N . SER B 1 63 ? 35.281 -18.125 -21.969 1 83.19 63 SER B N 1
ATOM 5090 C CA . SER B 1 63 ? 36.094 -17.703 -23.125 1 83.19 63 SER B CA 1
ATOM 5091 C C . SER B 1 63 ? 36.906 -16.453 -22.812 1 83.19 63 SER B C 1
ATOM 5093 O O . SER B 1 63 ? 36.406 -15.531 -22.172 1 83.19 63 SER B O 1
ATOM 5095 N N . PRO B 1 64 ? 38.094 -16.406 -23.156 1 78.38 64 PRO B N 1
ATOM 5096 C CA . PRO B 1 64 ? 38.938 -15.242 -22.875 1 78.38 64 PRO B CA 1
ATOM 5097 C C . PRO B 1 64 ? 38.5 -14 -23.656 1 78.38 64 PRO B C 1
ATOM 5099 O O . PRO B 1 64 ? 38.75 -12.875 -23.203 1 78.38 64 PRO B O 1
ATOM 5102 N N . THR B 1 65 ? 37.812 -14.156 -24.781 1 77.94 65 THR B N 1
ATOM 5103 C CA . THR B 1 65 ? 37.5 -13.023 -25.656 1 77.94 65 THR B CA 1
ATOM 5104 C C . THR B 1 65 ? 36.062 -12.57 -25.453 1 77.94 65 THR B C 1
ATOM 5106 O O . THR B 1 65 ? 35.75 -11.391 -25.641 1 77.94 65 THR B O 1
ATOM 5109 N N . ARG B 1 66 ? 35.281 -13.508 -25.203 1 81.69 66 ARG B N 1
ATOM 5110 C CA . ARG B 1 66 ? 33.844 -13.195 -25.078 1 81.69 66 ARG B CA 1
ATOM 5111 C C . ARG B 1 66 ? 33.344 -13.445 -23.656 1 81.69 66 ARG B C 1
ATOM 5113 O O . ARG B 1 66 ? 33.281 -14.594 -23.219 1 81.69 66 ARG B O 1
ATOM 5120 N N . GLU B 1 67 ? 32.938 -12.492 -23.016 1 83.81 67 GLU B N 1
ATOM 5121 C CA . GLU B 1 67 ? 32.594 -12.539 -21.594 1 83.81 67 GLU B CA 1
ATOM 5122 C C . GLU B 1 67 ? 31.328 -13.375 -21.359 1 83.81 67 GLU B C 1
ATOM 5124 O O . GLU B 1 67 ? 31.156 -13.969 -20.297 1 83.81 67 GLU B O 1
ATOM 5129 N N . LEU B 1 68 ? 30.469 -13.555 -22.312 1 88.19 68 LEU B N 1
ATOM 5130 C CA . LEU B 1 68 ? 29.188 -14.203 -22.078 1 88.19 68 LEU B CA 1
ATOM 5131 C C . LEU B 1 68 ? 29.172 -15.609 -22.672 1 88.19 68 LEU B C 1
ATOM 5133 O O . LEU B 1 68 ? 28.125 -16.266 -22.719 1 88.19 68 LEU B O 1
ATOM 5137 N N . VAL B 1 69 ? 30.406 -16.156 -23.047 1 90.44 69 VAL B N 1
ATOM 5138 C CA . VAL B 1 69 ? 30.453 -17.453 -23.703 1 90.44 69 VAL B CA 1
ATOM 5139 C C . VAL B 1 69 ? 31.281 -18.422 -22.859 1 90.44 69 VAL B C 1
ATOM 5141 O O . VAL B 1 69 ? 32.344 -18.047 -22.328 1 90.44 69 VAL B O 1
ATOM 5144 N N . LEU B 1 70 ? 30.734 -19.594 -22.656 1 89.81 70 LEU B N 1
ATOM 5145 C CA . LEU B 1 70 ? 31.422 -20.688 -21.969 1 89.81 70 LEU B CA 1
ATOM 5146 C C . LEU B 1 70 ? 31.828 -21.781 -22.969 1 89.81 70 LEU B C 1
ATOM 5148 O O . LEU B 1 70 ? 31.109 -22.031 -23.938 1 89.81 70 LEU B O 1
ATOM 5152 N N . ARG B 1 71 ? 32.969 -22.328 -22.703 1 89.88 71 ARG B N 1
ATOM 5153 C CA . ARG B 1 71 ? 33.469 -23.375 -23.594 1 89.88 71 ARG B CA 1
ATOM 5154 C C . ARG B 1 71 ? 33.656 -24.688 -22.859 1 89.88 71 ARG B C 1
ATOM 5156 O O . ARG B 1 71 ? 34.281 -24.734 -21.797 1 89.88 71 ARG B O 1
ATOM 5163 N N . CYS B 1 72 ? 33.031 -25.719 -23.438 1 89.06 72 CYS B N 1
ATOM 5164 C CA . CYS B 1 72 ? 33.188 -27.047 -22.859 1 89.06 72 CYS B CA 1
ATOM 5165 C C . CYS B 1 72 ? 34.625 -27.547 -22.984 1 89.06 72 CYS B C 1
ATOM 5167 O O . CYS B 1 72 ? 35.219 -27.453 -24.047 1 89.06 72 CYS B O 1
ATOM 5169 N N . PRO B 1 73 ? 35.094 -28.047 -21.969 1 85.38 73 PRO B N 1
ATOM 5170 C CA . PRO B 1 73 ? 36.469 -28.531 -22.016 1 85.38 73 PRO B CA 1
ATOM 5171 C C . PRO B 1 73 ? 36.594 -29.828 -22.812 1 85.38 73 PRO B C 1
ATOM 5173 O O . PRO B 1 73 ? 37.688 -30.109 -23.359 1 85.38 73 PRO B O 1
ATOM 5176 N N . THR B 1 74 ? 35.562 -30.562 -22.922 1 89.06 74 THR B N 1
ATOM 5177 C CA . THR B 1 74 ? 35.625 -31.859 -23.594 1 89.06 74 THR B CA 1
ATOM 5178 C C . THR B 1 74 ? 35.375 -31.719 -25.094 1 89.06 74 THR B C 1
ATOM 5180 O O . THR B 1 74 ? 36.25 -32.062 -25.891 1 89.06 74 THR B O 1
ATOM 5183 N N . CYS B 1 75 ? 34.281 -31.156 -25.516 1 90.12 75 CYS B N 1
ATOM 5184 C CA . CYS B 1 75 ? 33.906 -31.094 -26.922 1 90.12 75 CYS B CA 1
ATOM 5185 C C . CYS B 1 75 ? 34.219 -29.719 -27.5 1 90.12 75 CYS B C 1
ATOM 5187 O O . CYS B 1 75 ? 34.094 -29.516 -28.719 1 90.12 75 CYS B O 1
ATOM 5189 N N . HIS B 1 76 ? 34.438 -28.719 -26.734 1 86.94 76 HIS B N 1
ATOM 5190 C CA . HIS B 1 76 ? 34.812 -27.359 -27.109 1 86.94 76 HIS B CA 1
ATOM 5191 C C . HIS B 1 76 ? 33.625 -26.609 -27.719 1 86.94 76 HIS B C 1
ATOM 5193 O O . HIS B 1 76 ? 33.812 -25.562 -28.344 1 86.94 76 HIS B O 1
ATOM 5199 N N . LYS B 1 77 ? 32.5 -27.172 -27.516 1 88.12 77 LYS B N 1
ATOM 5200 C CA . LYS B 1 77 ? 31.312 -26.453 -27.953 1 88.12 77 LYS B CA 1
ATOM 5201 C C . LYS B 1 77 ? 31.078 -25.219 -27.094 1 88.12 77 LYS B C 1
ATOM 5203 O O . LYS B 1 77 ? 31.297 -25.219 -25.891 1 88.12 77 LYS B O 1
ATOM 5208 N N . GLU B 1 78 ? 30.594 -24.141 -27.781 1 88.06 78 GLU B N 1
ATOM 5209 C CA . GLU B 1 78 ? 30.359 -22.875 -27.094 1 88.06 78 GLU B CA 1
ATOM 5210 C C . GLU B 1 78 ? 28.906 -22.75 -26.625 1 88.06 78 GLU B C 1
ATOM 5212 O O . GLU B 1 78 ? 27.984 -23.141 -27.344 1 88.06 78 GLU B O 1
ATOM 5217 N N . HIS B 1 79 ? 28.859 -22.391 -25.359 1 86.56 79 HIS B N 1
ATOM 5218 C CA . HIS B 1 79 ? 27.547 -22.172 -24.766 1 86.56 79 HIS B CA 1
ATOM 5219 C C . HIS B 1 79 ? 27.422 -20.766 -24.219 1 86.56 79 HIS B C 1
ATOM 5221 O O . HIS B 1 79 ? 28.422 -20.156 -23.812 1 86.56 79 HIS B O 1
ATOM 5227 N N . SER B 1 80 ? 26.234 -20.266 -24.312 1 86.38 80 SER B N 1
ATOM 5228 C CA . SER B 1 80 ? 25.984 -18.953 -23.719 1 86.38 80 SER B CA 1
ATOM 5229 C C . SER B 1 80 ? 25.891 -19.047 -22.203 1 86.38 80 SER B C 1
ATOM 5231 O O . SER B 1 80 ? 25.328 -20 -21.656 1 86.38 80 SER B O 1
ATOM 5233 N N . LYS B 1 81 ? 26.406 -18.047 -21.5 1 86.81 81 LYS B N 1
ATOM 5234 C CA . LYS B 1 81 ? 26.328 -17.984 -20.047 1 86.81 81 LYS B CA 1
ATOM 5235 C C . LYS B 1 81 ? 24.906 -17.656 -19.594 1 86.81 81 LYS B C 1
ATOM 5237 O O . LYS B 1 81 ? 24.5 -18.016 -18.484 1 86.81 81 LYS B O 1
ATOM 5242 N N . LEU B 1 82 ? 24.203 -16.922 -20.438 1 88.44 82 LEU B N 1
ATOM 5243 C CA . LEU B 1 82 ? 22.844 -16.531 -20.125 1 88.44 82 LEU B CA 1
ATOM 5244 C C . LEU B 1 82 ? 21.875 -17.688 -20.359 1 88.44 82 LEU B C 1
ATOM 5246 O O . LEU B 1 82 ? 21.828 -18.266 -21.453 1 88.44 82 LEU B O 1
ATOM 5250 N N . ALA B 1 83 ? 21.188 -18.094 -19.281 1 86 83 ALA B N 1
ATOM 5251 C CA . ALA B 1 83 ? 20.312 -19.266 -19.344 1 86 83 ALA B CA 1
ATOM 5252 C C . ALA B 1 83 ? 19 -19.016 -18.594 1 86 83 ALA B C 1
ATOM 5254 O O . ALA B 1 83 ? 18.891 -18.047 -17.844 1 86 83 ALA B O 1
ATOM 5255 N N . GLY B 1 84 ? 18.031 -19.828 -18.922 1 86.62 84 GLY B N 1
ATOM 5256 C CA . GLY B 1 84 ? 16.766 -19.734 -18.234 1 86.62 84 GLY B CA 1
ATOM 5257 C C . GLY B 1 84 ? 16 -18.453 -18.531 1 86.62 84 GLY B C 1
ATOM 5258 O O . GLY B 1 84 ? 15.812 -18.094 -19.688 1 86.62 84 GLY B O 1
ATOM 5259 N N . PRO B 1 85 ? 15.555 -17.797 -17.406 1 90.31 85 PRO B N 1
ATOM 5260 C CA . PRO B 1 85 ? 14.82 -16.547 -17.594 1 90.31 85 PRO B CA 1
ATOM 5261 C C . PRO B 1 85 ? 15.695 -15.414 -18.125 1 90.31 85 PRO B C 1
ATOM 5263 O O . PRO B 1 85 ? 15.18 -14.391 -18.578 1 90.31 85 PRO B O 1
ATOM 5266 N N . PHE B 1 86 ? 17.016 -15.664 -18.156 1 90.75 86 PHE B N 1
ATOM 5267 C CA . PHE B 1 86 ? 17.922 -14.57 -18.5 1 90.75 86 PHE B CA 1
ATOM 5268 C C . PHE B 1 86 ? 18.5 -14.758 -19.891 1 90.75 86 PHE B C 1
ATOM 5270 O O . PHE B 1 86 ? 19.453 -14.078 -20.266 1 90.75 86 PHE B O 1
ATOM 5277 N N . ARG B 1 87 ? 17.875 -15.609 -20.641 1 86.56 87 ARG B N 1
ATOM 5278 C CA . ARG B 1 87 ? 18.297 -15.805 -22.016 1 86.56 87 ARG B CA 1
ATOM 5279 C C . ARG B 1 87 ? 18.062 -14.547 -22.844 1 86.56 87 ARG B C 1
ATOM 5281 O O . ARG B 1 87 ? 17.031 -13.891 -22.703 1 86.56 87 ARG B O 1
ATOM 5288 N N . LYS B 1 88 ? 19.016 -14.18 -23.672 1 83.44 88 LYS B N 1
ATOM 5289 C CA . LYS B 1 88 ? 18.922 -13.062 -24.609 1 83.44 88 LYS B CA 1
ATOM 5290 C C . LYS B 1 88 ? 18.75 -11.742 -23.859 1 83.44 88 LYS B C 1
ATOM 5292 O O . LYS B 1 88 ? 17.984 -10.875 -24.281 1 83.44 88 LYS B O 1
ATOM 5297 N N . LEU B 1 89 ? 19.422 -11.648 -22.766 1 87.94 89 LEU B N 1
ATOM 5298 C CA . LEU B 1 89 ? 19.422 -10.414 -21.984 1 87.94 89 LEU B CA 1
ATOM 5299 C C . LEU B 1 89 ? 20.141 -9.305 -22.734 1 87.94 89 LEU B C 1
ATOM 5301 O O . LEU B 1 89 ? 21.297 -9.469 -23.141 1 87.94 89 LEU B O 1
ATOM 5305 N N . ARG B 1 90 ? 19.453 -8.18 -22.922 1 81.88 90 ARG B N 1
ATOM 5306 C CA . ARG B 1 90 ? 20.047 -7.074 -23.672 1 81.88 90 ARG B CA 1
ATOM 5307 C C . ARG B 1 90 ? 20.516 -5.961 -22.75 1 81.88 90 ARG B C 1
ATOM 5309 O O . ARG B 1 90 ? 21.016 -4.934 -23.203 1 81.88 90 ARG B O 1
ATOM 5316 N N . VAL B 1 91 ? 20.328 -6.094 -21.469 1 88.69 91 VAL B N 1
ATOM 5317 C CA . VAL B 1 91 ? 20.797 -5.145 -20.469 1 88.69 91 VAL B CA 1
ATOM 5318 C C . VAL B 1 91 ? 22 -5.73 -19.734 1 88.69 91 VAL B C 1
ATOM 5320 O O . VAL B 1 91 ? 22.219 -6.945 -19.75 1 88.69 91 VAL B O 1
ATOM 5323 N N . PRO B 1 92 ? 22.781 -4.848 -19.172 1 89.88 92 PRO B N 1
ATOM 5324 C CA . PRO B 1 92 ? 23.938 -5.375 -18.438 1 89.88 92 PRO B CA 1
ATOM 5325 C C . PRO B 1 92 ? 23.531 -6.367 -17.344 1 89.88 92 PRO B C 1
ATOM 5327 O O . PRO B 1 92 ? 22.484 -6.195 -16.703 1 89.88 92 PRO B O 1
ATOM 5330 N N . ARG B 1 93 ? 24.438 -7.293 -17.141 1 90.19 93 ARG B N 1
ATOM 5331 C CA . ARG B 1 93 ? 24.125 -8.422 -16.266 1 90.19 93 ARG B CA 1
ATOM 5332 C C . ARG B 1 93 ? 23.984 -7.969 -14.812 1 90.19 93 ARG B C 1
ATOM 5334 O O . ARG B 1 93 ? 23.281 -8.602 -14.023 1 90.19 93 ARG B O 1
ATOM 5341 N N . TRP B 1 94 ? 24.641 -6.902 -14.461 1 90.62 94 TRP B N 1
ATOM 5342 C CA . TRP B 1 94 ? 24.609 -6.477 -13.062 1 90.62 94 TRP B CA 1
ATOM 5343 C C . TRP B 1 94 ? 23.203 -6.047 -12.656 1 90.62 94 TRP B C 1
ATOM 5345 O O . TRP B 1 94 ? 22.875 -6.027 -11.469 1 90.62 94 TRP B O 1
ATOM 5355 N N . THR B 1 95 ? 22.344 -5.715 -13.609 1 93.69 95 THR B N 1
ATOM 5356 C CA . THR B 1 95 ? 21.016 -5.191 -13.32 1 93.69 95 THR B CA 1
ATOM 5357 C C . THR B 1 95 ? 20.156 -6.25 -12.625 1 93.69 95 THR B C 1
ATOM 5359 O O . THR B 1 95 ? 19.328 -5.922 -11.781 1 93.69 95 THR B O 1
ATOM 5362 N N . ILE B 1 96 ? 20.438 -7.453 -12.914 1 93.5 96 ILE B N 1
ATOM 5363 C CA . ILE B 1 96 ? 19.625 -8.539 -12.383 1 93.5 96 ILE B CA 1
ATOM 5364 C C . ILE B 1 96 ? 19.828 -8.641 -10.875 1 93.5 96 ILE B C 1
ATOM 5366 O O . ILE B 1 96 ? 18.875 -8.555 -10.102 1 93.5 96 ILE B O 1
ATOM 5370 N N . SER B 1 97 ? 21.062 -8.859 -10.516 1 91.5 97 SER B N 1
ATOM 5371 C CA . SER B 1 97 ? 21.359 -9.016 -9.094 1 91.5 97 SER B CA 1
ATOM 5372 C C . SER B 1 97 ? 21.078 -7.723 -8.328 1 91.5 97 SER B C 1
ATOM 5374 O O . SER B 1 97 ? 20.672 -7.762 -7.16 1 91.5 97 SER B O 1
ATOM 5376 N N . TYR B 1 98 ? 21.297 -6.641 -9.008 1 93.19 98 TYR B N 1
ATOM 5377 C CA . TYR B 1 98 ? 21 -5.355 -8.383 1 93.19 98 TYR B CA 1
ATOM 5378 C C . TYR B 1 98 ? 19.516 -5.246 -8.047 1 93.19 98 TYR B C 1
ATOM 5380 O O . TYR B 1 98 ? 19.156 -4.848 -6.938 1 93.19 98 TYR B O 1
ATOM 5388 N N . LEU B 1 99 ? 18.656 -5.629 -8.953 1 94.69 99 LEU B N 1
ATOM 5389 C CA . LEU B 1 99 ? 17.203 -5.559 -8.742 1 94.69 99 LEU B CA 1
ATOM 5390 C C . LEU B 1 99 ? 16.75 -6.582 -7.711 1 94.69 99 LEU B C 1
ATOM 5392 O O . LEU B 1 99 ? 15.836 -6.32 -6.93 1 94.69 99 LEU B O 1
ATOM 5396 N N . LEU B 1 100 ? 17.375 -7.699 -7.715 1 92.56 100 LEU B N 1
ATOM 5397 C CA . LEU B 1 100 ? 17.047 -8.711 -6.715 1 92.56 100 LEU B CA 1
ATOM 5398 C C . LEU B 1 100 ? 17.391 -8.219 -5.312 1 92.56 100 LEU B C 1
ATOM 5400 O O . LEU B 1 100 ? 16.609 -8.406 -4.379 1 92.56 100 LEU B O 1
ATOM 5404 N N . LYS B 1 101 ? 18.516 -7.66 -5.211 1 90.5 101 LYS B N 1
ATOM 5405 C CA . LYS B 1 101 ? 18.922 -7.121 -3.914 1 90.5 101 LYS B CA 1
ATOM 5406 C C . LYS B 1 101 ? 17.984 -5.992 -3.48 1 90.5 101 LYS B C 1
ATOM 5408 O O . LYS B 1 101 ? 17.625 -5.898 -2.307 1 90.5 101 LYS B O 1
ATOM 5413 N N . GLU B 1 102 ? 17.656 -5.172 -4.418 1 92.94 102 GLU B N 1
ATOM 5414 C CA . GLU B 1 102 ? 16.719 -4.094 -4.113 1 92.94 102 GLU B CA 1
ATOM 5415 C C . GLU B 1 102 ? 15.375 -4.645 -3.656 1 92.94 102 GLU B C 1
ATOM 5417 O O . GLU B 1 102 ? 14.758 -4.109 -2.73 1 92.94 102 GLU B O 1
ATOM 5422 N N . ALA B 1 103 ? 14.914 -5.664 -4.305 1 93.69 103 ALA B N 1
ATOM 5423 C CA . ALA B 1 103 ? 13.656 -6.297 -3.91 1 93.69 103 ALA B CA 1
ATOM 5424 C C . ALA B 1 103 ? 13.742 -6.844 -2.486 1 93.69 103 ALA B C 1
ATOM 5426 O O . ALA B 1 103 ? 12.773 -6.75 -1.725 1 93.69 103 ALA B O 1
ATOM 5427 N N . GLN B 1 104 ? 14.859 -7.34 -2.145 1 90.5 104 GLN B N 1
ATOM 5428 C CA . GLN B 1 104 ? 15.062 -7.891 -0.807 1 90.5 104 GLN B CA 1
ATOM 5429 C C . GLN B 1 104 ? 15.062 -6.785 0.247 1 90.5 104 GLN B C 1
ATOM 5431 O O . GLN B 1 104 ? 14.438 -6.922 1.297 1 90.5 104 GLN B O 1
ATOM 5436 N N . VAL B 1 105 ? 15.734 -5.738 -0.074 1 90.75 105 VAL B N 1
ATOM 5437 C CA . VAL B 1 105 ? 15.906 -4.66 0.893 1 90.75 105 VAL B CA 1
ATOM 5438 C C . VAL B 1 105 ? 14.578 -3.936 1.106 1 90.75 105 VAL B C 1
ATOM 5440 O O . VAL B 1 105 ? 14.266 -3.52 2.225 1 90.75 105 VAL B O 1
ATOM 5443 N N . GLN B 1 106 ? 13.797 -3.818 0.099 1 93.5 106 GLN B N 1
ATOM 5444 C CA . GLN B 1 106 ? 12.562 -3.053 0.175 1 93.5 106 GLN B CA 1
ATOM 5445 C C . GLN B 1 106 ? 11.414 -3.914 0.7 1 93.5 106 GLN B C 1
ATOM 5447 O O . GLN B 1 106 ? 10.367 -3.393 1.087 1 93.5 106 GLN B O 1
ATOM 5452 N N . TYR B 1 107 ? 11.641 -5.211 0.73 1 92.25 107 TYR B N 1
ATOM 5453 C CA . TYR B 1 107 ? 10.57 -6.074 1.228 1 92.25 107 TYR B CA 1
ATOM 5454 C C . TYR B 1 107 ? 10.102 -5.621 2.605 1 92.25 107 TYR B C 1
ATOM 5456 O O . TYR B 1 107 ? 10.922 -5.32 3.479 1 92.25 107 TYR B O 1
ATOM 5464 N N . PRO B 1 108 ? 8.789 -5.445 2.838 1 92.06 108 PRO B N 1
ATOM 5465 C CA . PRO B 1 108 ? 7.707 -6.129 2.121 1 92.06 108 PRO B CA 1
ATOM 5466 C C . PRO B 1 108 ? 7.102 -5.27 1.013 1 92.06 108 PRO B C 1
ATOM 5468 O O . PRO B 1 108 ? 6.074 -5.637 0.436 1 92.06 108 PRO B O 1
ATOM 5471 N N . LYS B 1 109 ? 7.707 -4.172 0.647 1 92.56 109 LYS B N 1
ATOM 5472 C CA . LYS B 1 109 ? 7.262 -3.418 -0.52 1 92.56 109 LYS B CA 1
ATOM 5473 C C . LYS B 1 109 ? 7.668 -4.113 -1.815 1 92.56 109 LYS B C 1
ATOM 5475 O O . LYS B 1 109 ? 8.68 -4.82 -1.856 1 92.56 109 LYS B O 1
ATOM 5480 N N . VAL B 1 110 ? 6.891 -3.934 -2.857 1 93.44 110 VAL B N 1
ATOM 5481 C CA . VAL B 1 110 ? 7.18 -4.594 -4.125 1 93.44 110 VAL B CA 1
ATOM 5482 C C . VAL B 1 110 ? 7.875 -3.617 -5.07 1 93.44 110 VAL B C 1
ATOM 5484 O O . VAL B 1 110 ? 7.727 -2.4 -4.938 1 93.44 110 VAL B O 1
ATOM 5487 N N . LEU B 1 111 ? 8.672 -4.133 -5.926 1 94.06 111 LEU B N 1
ATOM 5488 C CA . LEU B 1 111 ? 9.32 -3.336 -6.957 1 94.06 111 LEU B CA 1
ATOM 5489 C C . LEU B 1 111 ? 8.406 -3.154 -8.164 1 94.06 111 LEU B C 1
ATOM 5491 O O . LEU B 1 111 ? 8.008 -4.133 -8.797 1 94.06 111 LEU B O 1
ATOM 5495 N N . THR B 1 112 ? 8.086 -1.93 -8.469 1 93.12 112 THR B N 1
ATOM 5496 C CA . THR B 1 112 ? 7.215 -1.665 -9.602 1 93.12 112 THR B CA 1
ATOM 5497 C C . THR B 1 112 ? 8.031 -1.436 -10.875 1 93.12 112 THR B C 1
ATOM 5499 O O . THR B 1 112 ? 9.234 -1.162 -10.805 1 93.12 112 THR B O 1
ATOM 5502 N N . VAL B 1 113 ? 7.379 -1.596 -12.031 1 93.25 113 VAL B N 1
ATOM 5503 C CA . VAL B 1 113 ? 8.023 -1.398 -13.328 1 93.25 113 VAL B CA 1
ATOM 5504 C C . VAL B 1 113 ? 8.492 0.05 -13.453 1 93.25 113 VAL B C 1
ATOM 5506 O O . VAL B 1 113 ? 9.602 0.312 -13.922 1 93.25 113 VAL B O 1
ATOM 5509 N N . ALA B 1 114 ? 7.676 0.962 -13.016 1 90.62 114 ALA B N 1
ATOM 5510 C CA . ALA B 1 114 ? 8.031 2.379 -13.062 1 90.62 114 ALA B CA 1
ATOM 5511 C C . ALA B 1 114 ? 9.281 2.662 -12.242 1 90.62 114 ALA B C 1
ATOM 5513 O O . ALA B 1 114 ? 10.148 3.439 -12.656 1 90.62 114 ALA B O 1
ATOM 5514 N N . GLU B 1 115 ? 9.383 2.047 -11.109 1 93.38 115 GLU B N 1
ATOM 5515 C CA . GLU B 1 115 ? 10.562 2.23 -10.273 1 93.38 115 GLU B CA 1
ATOM 5516 C C . GLU B 1 115 ? 11.812 1.666 -10.945 1 93.38 115 GLU B C 1
ATOM 5518 O O . GLU B 1 115 ? 12.883 2.275 -10.891 1 93.38 115 GLU B O 1
ATOM 5523 N N . ILE B 1 116 ? 11.695 0.497 -11.555 1 94.38 116 ILE B N 1
ATOM 5524 C CA . ILE B 1 116 ? 12.82 -0.122 -12.25 1 94.38 116 ILE B CA 1
ATOM 5525 C C . ILE B 1 116 ? 13.305 0.797 -13.367 1 94.38 116 ILE B C 1
ATOM 5527 O O . ILE B 1 116 ? 14.508 0.98 -13.555 1 94.38 116 ILE B O 1
ATOM 5531 N N . LYS B 1 117 ? 12.383 1.363 -14.078 1 92.62 117 LYS B N 1
ATOM 5532 C CA . LYS B 1 117 ? 12.719 2.279 -15.164 1 92.62 117 LYS B CA 1
ATOM 5533 C C . LYS B 1 117 ? 13.492 3.484 -14.648 1 92.62 117 LYS B C 1
ATOM 5535 O O . LYS B 1 117 ? 14.531 3.852 -15.211 1 92.62 117 LYS B O 1
ATOM 5540 N N . ARG B 1 118 ? 13.086 4.027 -13.57 1 88.19 118 ARG B N 1
ATOM 5541 C CA . ARG B 1 118 ? 13.734 5.211 -13 1 88.19 118 ARG B CA 1
ATOM 5542 C C . ARG B 1 118 ? 15.094 4.859 -12.406 1 88.19 118 ARG B C 1
ATOM 5544 O O . ARG B 1 118 ? 16.062 5.605 -12.562 1 88.19 118 ARG B O 1
ATOM 5551 N N . ARG B 1 119 ? 15.133 3.74 -11.75 1 90.81 119 ARG B N 1
ATOM 5552 C CA . ARG B 1 119 ? 16.344 3.314 -11.047 1 90.81 119 ARG B CA 1
ATOM 5553 C C . ARG B 1 119 ? 17.469 3.035 -12.031 1 90.81 119 ARG B C 1
ATOM 5555 O O . ARG B 1 119 ? 18.625 3.371 -11.766 1 90.81 119 ARG B O 1
ATOM 5562 N N . LEU B 1 120 ? 17.141 2.482 -13.141 1 91.06 120 LEU B N 1
ATOM 5563 C CA . LEU B 1 120 ? 18.172 2.088 -14.102 1 91.06 120 LEU B CA 1
ATOM 5564 C C . LEU B 1 120 ? 18.297 3.133 -15.203 1 91.06 120 LEU B C 1
ATOM 5566 O O . LEU B 1 120 ? 19.172 3.018 -16.078 1 91.06 120 LEU B O 1
ATOM 5570 N N . GLY B 1 121 ? 17.469 4.152 -15.141 1 86.44 121 GLY B N 1
ATOM 5571 C CA . GLY B 1 121 ? 17.516 5.191 -16.156 1 86.44 121 GLY B CA 1
ATOM 5572 C C . GLY B 1 121 ? 17.234 4.676 -17.547 1 86.44 121 GLY B C 1
ATOM 5573 O O . GLY B 1 121 ? 17.906 5.043 -18.516 1 86.44 121 GLY B O 1
ATOM 5574 N N . LEU B 1 122 ? 16.266 3.803 -17.609 1 88.19 122 LEU B N 1
ATOM 5575 C CA . LEU B 1 122 ? 15.922 3.215 -18.891 1 88.19 122 LEU B CA 1
ATOM 5576 C C . LEU B 1 122 ? 14.984 4.133 -19.672 1 88.19 122 LEU B C 1
ATOM 5578 O O . LEU B 1 122 ? 14.148 4.816 -19.094 1 88.19 122 LEU B O 1
ATOM 5582 N N . SER B 1 123 ? 15.094 4.16 -20.938 1 82.25 123 SER B N 1
ATOM 5583 C CA . SER B 1 123 ? 14.25 5 -21.781 1 82.25 123 SER B CA 1
ATOM 5584 C C . SER B 1 123 ? 12.938 4.309 -22.109 1 82.25 123 SER B C 1
ATOM 5586 O O . SER B 1 123 ? 11.898 4.961 -22.234 1 82.25 123 SER B O 1
ATOM 5588 N N . SER B 1 124 ? 13.047 2.996 -22.172 1 86.31 124 SER B N 1
ATOM 5589 C CA . SER B 1 124 ? 11.867 2.248 -22.594 1 86.31 124 SER B CA 1
ATOM 5590 C C . SER B 1 124 ? 11.211 1.555 -21.391 1 86.31 124 SER B C 1
ATOM 5592 O O . SER B 1 124 ? 11.883 0.91 -20.594 1 86.31 124 SER B O 1
ATOM 5594 N N . THR B 1 125 ? 9.914 1.692 -21.328 1 89.25 125 THR B N 1
ATOM 5595 C CA . THR B 1 125 ? 9.148 0.986 -20.297 1 89.25 125 THR B CA 1
ATOM 5596 C C . THR B 1 125 ? 9.094 -0.508 -20.609 1 89.25 125 THR B C 1
ATOM 5598 O O . THR B 1 125 ? 9.008 -1.331 -19.688 1 89.25 125 THR B O 1
ATOM 5601 N N . GLY B 1 126 ? 9.211 -0.829 -21.891 1 88.44 126 GLY B N 1
ATOM 5602 C CA . GLY B 1 126 ? 9.203 -2.227 -22.297 1 88.44 126 GLY B CA 1
ATOM 5603 C C . GLY B 1 126 ? 10.375 -3.014 -21.75 1 88.44 126 GLY B C 1
ATOM 5604 O O . GLY B 1 126 ? 10.219 -4.164 -21.328 1 88.44 126 GLY B O 1
ATOM 5605 N N . THR B 1 127 ? 11.516 -2.363 -21.734 1 90.19 127 THR B N 1
ATOM 5606 C CA . THR B 1 127 ? 12.703 -3.023 -21.203 1 90.19 127 THR B CA 1
ATOM 5607 C C . THR B 1 127 ? 12.562 -3.258 -19.703 1 90.19 127 THR B C 1
ATOM 5609 O O . THR B 1 127 ? 12.938 -4.316 -19.203 1 90.19 127 THR B O 1
ATOM 5612 N N . ALA B 1 128 ? 12.031 -2.281 -19.016 1 93.19 128 ALA B N 1
ATOM 5613 C CA . ALA B 1 128 ? 11.805 -2.426 -17.578 1 93.19 128 ALA B CA 1
ATOM 5614 C C . ALA B 1 128 ? 10.805 -3.537 -17.297 1 93.19 128 ALA B C 1
ATOM 5616 O O . ALA B 1 128 ? 10.977 -4.316 -16.359 1 93.19 128 ALA B O 1
ATOM 5617 N N . TYR B 1 129 ? 9.82 -3.566 -18.125 1 91.94 129 TYR B N 1
ATOM 5618 C CA . TYR B 1 129 ? 8.789 -4.586 -17.984 1 91.94 129 TYR B CA 1
ATOM 5619 C C . TYR B 1 129 ? 9.367 -5.98 -18.188 1 91.94 129 TYR B C 1
ATOM 5621 O O . TYR B 1 129 ? 9.07 -6.902 -17.422 1 91.94 129 TYR B O 1
ATOM 5629 N N . LEU B 1 130 ? 10.172 -6.125 -19.156 1 90.88 130 LEU B N 1
ATOM 5630 C CA . LEU B 1 130 ? 10.789 -7.414 -19.438 1 90.88 130 LEU B CA 1
ATOM 5631 C C . LEU B 1 130 ? 11.719 -7.828 -18.297 1 90.88 130 LEU B C 1
ATOM 5633 O O . LEU B 1 130 ? 11.789 -9.008 -17.953 1 90.88 130 LEU B O 1
ATOM 5637 N N . LEU B 1 131 ? 12.438 -6.891 -17.766 1 93.62 131 LEU B N 1
ATOM 5638 C CA . LEU B 1 131 ? 13.328 -7.188 -16.641 1 93.62 131 LEU B CA 1
ATOM 5639 C C . LEU B 1 131 ? 12.531 -7.664 -15.438 1 93.62 131 LEU B C 1
ATOM 5641 O O . LEU B 1 131 ? 12.938 -8.609 -14.758 1 93.62 131 LEU B O 1
ATOM 5645 N N . LYS B 1 132 ? 11.438 -7.023 -15.172 1 94.56 132 LYS B N 1
ATOM 5646 C CA . LYS B 1 132 ? 10.578 -7.445 -14.07 1 94.56 132 LYS B CA 1
ATOM 5647 C C . LYS B 1 132 ? 10.078 -8.867 -14.273 1 94.56 132 LYS B C 1
ATOM 5649 O O . LYS B 1 132 ? 10.07 -9.672 -13.344 1 94.56 132 LYS B O 1
ATOM 5654 N N . ARG B 1 133 ? 9.727 -9.133 -15.484 1 93.38 133 ARG B N 1
ATOM 5655 C CA . ARG B 1 133 ? 9.242 -10.477 -15.797 1 93.38 133 ARG B CA 1
ATOM 5656 C C . ARG B 1 133 ? 10.336 -11.516 -15.578 1 93.38 133 ARG B C 1
ATOM 5658 O O . ARG B 1 133 ? 10.062 -12.609 -15.07 1 93.38 133 ARG B O 1
ATOM 5665 N N . ARG B 1 134 ? 11.492 -11.172 -15.914 1 93.75 134 ARG B N 1
ATOM 5666 C CA . ARG B 1 134 ? 12.609 -12.102 -15.734 1 93.75 134 ARG B CA 1
ATOM 5667 C C . ARG B 1 134 ? 12.859 -12.375 -14.258 1 93.75 134 ARG B C 1
ATOM 5669 O O . ARG B 1 134 ? 13.117 -13.523 -13.875 1 93.75 134 ARG B O 1
ATOM 5676 N N . ILE B 1 135 ? 12.766 -11.352 -13.453 1 94.81 135 ILE B N 1
ATOM 5677 C CA . ILE B 1 135 ? 12.938 -11.516 -12.016 1 94.81 135 ILE B CA 1
ATOM 5678 C C . ILE B 1 135 ? 11.812 -12.383 -11.461 1 94.81 135 ILE B C 1
ATOM 5680 O O . ILE B 1 135 ? 12.055 -13.25 -10.617 1 94.81 135 ILE B O 1
ATOM 5684 N N . GLN B 1 136 ? 10.648 -12.156 -11.93 1 95.69 136 GLN B N 1
ATOM 5685 C CA . GLN B 1 136 ? 9.492 -12.93 -11.492 1 95.69 136 GLN B CA 1
ATOM 5686 C C . GLN B 1 136 ? 9.625 -14.398 -11.883 1 95.69 136 GLN B C 1
ATOM 5688 O O . GLN B 1 136 ? 9.234 -15.289 -11.117 1 95.69 136 GLN B O 1
ATOM 5693 N N . LEU B 1 137 ? 10.195 -14.602 -13.023 1 93.81 137 LEU B N 1
ATOM 5694 C CA . LEU B 1 137 ? 10.398 -15.969 -13.484 1 93.81 137 LEU B CA 1
ATOM 5695 C C . LEU B 1 137 ? 11.453 -16.672 -12.633 1 93.81 137 LEU B C 1
ATOM 5697 O O . LEU B 1 137 ? 11.289 -17.844 -12.273 1 93.81 137 LEU B O 1
ATOM 5701 N N . PHE B 1 138 ? 12.5 -16 -12.352 1 93.69 138 PHE B N 1
ATOM 5702 C CA . PHE B 1 138 ? 13.516 -16.578 -11.469 1 93.69 138 PHE B CA 1
ATOM 5703 C C . PHE B 1 138 ? 12.914 -16.922 -10.109 1 93.69 138 PHE B C 1
ATOM 5705 O O . PHE B 1 138 ? 13.18 -18 -9.57 1 93.69 138 PHE B O 1
ATOM 5712 N N . ALA B 1 139 ? 12.125 -15.984 -9.562 1 94 139 ALA B N 1
ATOM 5713 C CA . ALA B 1 139 ? 11.438 -16.219 -8.297 1 94 139 ALA B CA 1
ATOM 5714 C C . ALA B 1 139 ? 10.516 -17.422 -8.383 1 94 139 ALA B C 1
ATOM 5716 O O . ALA B 1 139 ? 10.414 -18.203 -7.434 1 94 139 ALA B O 1
ATOM 5717 N N . SER B 1 140 ? 9.836 -17.562 -9.531 1 93.31 140 SER B N 1
ATOM 5718 C CA . SER B 1 140 ? 8.906 -18.672 -9.742 1 93.31 140 SER B CA 1
ATOM 5719 C C . SER B 1 140 ? 9.641 -20 -9.758 1 93.31 140 SER B C 1
ATOM 5721 O O . SER B 1 140 ? 9.055 -21.047 -9.438 1 93.31 140 SER B O 1
ATOM 5723 N N . ASP B 1 141 ? 10.891 -19.953 -10.078 1 89.94 141 ASP B N 1
ATOM 5724 C CA . ASP B 1 141 ? 11.703 -21.172 -10.047 1 89.94 141 ASP B CA 1
ATOM 5725 C C . ASP B 1 141 ? 12.148 -21.5 -8.625 1 89.94 141 ASP B C 1
ATOM 5727 O O . ASP B 1 141 ? 12.414 -22.656 -8.312 1 89.94 141 ASP B O 1
ATOM 5731 N N . LEU B 1 142 ? 12.234 -20.531 -7.793 1 90.62 142 LEU B N 1
ATOM 5732 C CA . LEU B 1 142 ? 12.703 -20.719 -6.422 1 90.62 142 LEU B CA 1
ATOM 5733 C C . LEU B 1 142 ? 11.578 -21.234 -5.535 1 90.62 142 LEU B C 1
ATOM 5735 O O . LEU B 1 142 ? 11.828 -21.984 -4.586 1 90.62 142 LEU B O 1
ATOM 5739 N N . VAL B 1 143 ? 10.312 -20.891 -5.836 1 93 143 VAL B N 1
ATOM 5740 C CA . VAL B 1 143 ? 9.18 -21.125 -4.949 1 93 143 VAL B CA 1
ATOM 5741 C C . VAL B 1 143 ? 8.961 -22.625 -4.785 1 93 143 VAL B C 1
ATOM 5743 O O . VAL B 1 143 ? 8.812 -23.125 -3.662 1 93 143 VAL B O 1
ATOM 5746 N N . PRO B 1 144 ? 9.031 -23.453 -5.883 1 89.5 144 PRO B N 1
ATOM 5747 C CA . PRO B 1 144 ? 8.828 -24.891 -5.703 1 89.5 144 PRO B CA 1
ATOM 5748 C C . PRO B 1 144 ? 9.891 -25.531 -4.812 1 89.5 144 PRO B C 1
ATOM 5750 O O . PRO B 1 144 ? 9.602 -26.453 -4.059 1 89.5 144 PRO B O 1
ATOM 5753 N N . ARG B 1 145 ? 11.062 -25 -4.863 1 87.38 145 ARG B N 1
ATOM 5754 C CA . ARG B 1 145 ? 12.133 -25.516 -4.012 1 87.38 145 ARG B CA 1
ATOM 5755 C C . ARG B 1 145 ? 11.891 -25.156 -2.549 1 87.38 145 ARG B C 1
ATOM 5757 O O . ARG B 1 145 ? 12.141 -25.969 -1.656 1 87.38 145 ARG B O 1
ATOM 5764 N N . MET B 1 146 ? 11.484 -23.984 -2.383 1 90.88 146 MET B N 1
ATOM 5765 C CA . MET B 1 146 ? 11.141 -23.562 -1.029 1 90.88 146 MET B CA 1
ATOM 5766 C C . MET B 1 146 ? 9.969 -24.359 -0.483 1 90.88 146 MET B C 1
ATOM 5768 O O . MET B 1 146 ? 9.945 -24.719 0.697 1 90.88 146 MET B O 1
ATOM 5772 N N . GLN B 1 147 ? 9.023 -24.609 -1.354 1 92 147 GLN B N 1
ATOM 5773 C CA . GLN B 1 147 ? 7.852 -25.391 -0.988 1 92 147 GLN B CA 1
ATOM 5774 C C . GLN B 1 147 ? 8.25 -26.797 -0.559 1 92 147 GLN B C 1
ATOM 5776 O O . GLN B 1 147 ? 7.742 -27.328 0.436 1 92 147 GLN B O 1
ATOM 5781 N N . GLU B 1 148 ? 9.141 -27.406 -1.292 1 87.69 148 GLU B N 1
ATOM 5782 C CA . GLU B 1 148 ? 9.609 -28.75 -0.97 1 87.69 148 GLU B CA 1
ATOM 5783 C C . GLU B 1 148 ? 10.344 -28.766 0.37 1 87.69 148 GLU B C 1
ATOM 5785 O O . GLU B 1 148 ? 10.164 -29.688 1.164 1 87.69 148 GLU B O 1
ATOM 5790 N N . ALA B 1 149 ? 11.203 -27.812 0.517 1 86.25 149 ALA B N 1
ATOM 5791 C CA . ALA B 1 149 ? 11.922 -27.719 1.788 1 86.25 149 ALA B CA 1
ATOM 5792 C C . ALA B 1 149 ? 10.945 -27.547 2.951 1 86.25 149 ALA B C 1
ATOM 5794 O O . ALA B 1 149 ? 11.117 -28.172 4.008 1 86.25 149 ALA B O 1
ATOM 5795 N N . PHE B 1 150 ? 9.953 -26.75 2.779 1 90 150 PHE B N 1
ATOM 5796 C CA . PHE B 1 150 ? 8.93 -26.516 3.793 1 90 150 PHE B CA 1
ATOM 5797 C C . PHE B 1 150 ? 8.164 -27.797 4.09 1 90 150 PHE B C 1
ATOM 5799 O O . PHE B 1 150 ? 7.887 -28.109 5.25 1 90 150 PHE B O 1
ATOM 5806 N N . TYR B 1 151 ? 7.805 -28.5 3.047 1 90.38 151 TYR B N 1
ATOM 5807 C CA . TYR B 1 151 ? 7.105 -29.781 3.18 1 90.38 151 TYR B CA 1
ATOM 5808 C C . TYR B 1 151 ? 7.93 -30.766 3.994 1 90.38 151 TYR B C 1
ATOM 5810 O O . TYR B 1 151 ? 7.414 -31.406 4.922 1 90.38 151 TYR B O 1
ATOM 5818 N N . ARG B 1 152 ? 9.203 -30.891 3.703 1 85.81 152 ARG B N 1
ATOM 5819 C CA . ARG B 1 152 ? 10.094 -31.812 4.395 1 85.81 152 ARG B CA 1
ATOM 5820 C C . ARG B 1 152 ? 10.25 -31.438 5.863 1 85.81 152 ARG B C 1
ATOM 5822 O O . ARG B 1 152 ? 10.242 -32.312 6.738 1 85.81 152 ARG B O 1
ATOM 5829 N N . ASP B 1 153 ? 10.406 -30.203 6.051 1 85.44 153 ASP B N 1
ATOM 5830 C CA . ASP B 1 153 ? 10.555 -29.719 7.422 1 85.44 153 ASP B CA 1
ATOM 5831 C C . ASP B 1 153 ? 9.32 -30.031 8.258 1 85.44 153 ASP B C 1
ATOM 5833 O O . ASP B 1 153 ? 9.43 -30.438 9.414 1 85.44 153 ASP B O 1
ATOM 5837 N N . ASN B 1 154 ? 8.141 -29.875 7.703 1 87.19 154 ASN B N 1
ATOM 5838 C CA . ASN B 1 154 ? 6.895 -30.172 8.406 1 87.19 154 ASN B CA 1
ATOM 5839 C C . ASN B 1 154 ? 6.727 -31.656 8.648 1 87.19 154 ASN B C 1
ATOM 5841 O O . ASN B 1 154 ? 6.258 -32.062 9.711 1 87.19 154 ASN B O 1
ATOM 5845 N N . LYS B 1 155 ? 7.113 -32.406 7.695 1 86.94 155 LYS B N 1
ATOM 5846 C CA . LYS B 1 155 ? 7.031 -33.844 7.844 1 86.94 155 LYS B CA 1
ATOM 5847 C C . LYS B 1 155 ? 7.934 -34.344 8.977 1 86.94 155 LYS B C 1
ATOM 5849 O O . LYS B 1 155 ? 7.531 -35.188 9.766 1 86.94 155 LYS B O 1
ATOM 5854 N N . LEU B 1 156 ? 9.055 -33.781 9.055 1 85.88 156 LEU B N 1
ATOM 5855 C CA . LEU B 1 156 ? 10.008 -34.156 10.086 1 85.88 156 LEU B CA 1
ATOM 5856 C C . LEU B 1 156 ? 9.547 -33.688 11.461 1 85.88 156 LEU B C 1
ATOM 5858 O O . LEU B 1 156 ? 9.68 -34.438 12.453 1 85.88 156 LEU B O 1
ATOM 5862 N N . ARG B 1 157 ? 8.992 -32.594 11.523 1 84.88 157 ARG B N 1
ATOM 5863 C CA . ARG B 1 157 ? 8.625 -31.969 12.789 1 84.88 157 ARG B CA 1
ATOM 5864 C C . ARG B 1 157 ? 7.355 -32.594 13.359 1 84.88 157 ARG B C 1
ATOM 5866 O O . ARG B 1 157 ? 7.242 -32.781 14.57 1 84.88 157 ARG B O 1
ATOM 5873 N N . PHE B 1 158 ? 6.383 -32.938 12.477 1 86.88 158 PHE B N 1
ATOM 5874 C CA . PHE B 1 158 ? 5.066 -33.312 12.961 1 86.88 158 PHE B CA 1
ATOM 5875 C C . PHE B 1 158 ? 4.703 -34.719 12.508 1 86.88 158 PHE B C 1
ATOM 5877 O O . PHE B 1 158 ? 3.539 -35.125 12.562 1 86.88 158 PHE B O 1
ATOM 5884 N N . GLY B 1 159 ? 5.543 -35.438 12.016 1 76.56 159 GLY B N 1
ATOM 5885 C CA . GLY B 1 159 ? 5.258 -36.75 11.477 1 76.56 159 GLY B CA 1
ATOM 5886 C C . GLY B 1 159 ? 4.438 -37.625 12.414 1 76.56 159 GLY B C 1
ATOM 5887 O O . GLY B 1 159 ? 3.51 -38.312 11.984 1 76.56 159 GLY B O 1
ATOM 5888 N N . ASP B 1 160 ? 4.664 -37.531 13.68 1 80.62 160 ASP B N 1
ATOM 5889 C CA . ASP B 1 160 ? 3.98 -38.438 14.617 1 80.62 160 ASP B CA 1
ATOM 5890 C C . ASP B 1 160 ? 3.041 -37.625 15.531 1 80.62 160 ASP B C 1
ATOM 5892 O O . ASP B 1 160 ? 2.492 -38.188 16.484 1 80.62 160 ASP B O 1
ATOM 5896 N N . PHE B 1 161 ? 2.854 -36.469 15.18 1 85.31 161 PHE B N 1
ATOM 5897 C CA . PHE B 1 161 ? 2.041 -35.625 16.031 1 85.31 161 PHE B CA 1
ATOM 5898 C C . PHE B 1 161 ? 0.564 -35.75 15.672 1 85.31 161 PHE B C 1
ATOM 5900 O O . PHE B 1 161 ? 0.205 -35.75 14.492 1 85.31 161 PHE B O 1
ATOM 5907 N N . ARG B 1 162 ? -0.303 -35.969 16.703 1 85.44 162 ARG B N 1
ATOM 5908 C CA . ARG B 1 162 ? -1.742 -36.062 16.484 1 85.44 162 ARG B CA 1
ATOM 5909 C C . ARG B 1 162 ? -2.51 -35.219 17.516 1 85.44 162 ARG B C 1
ATOM 5911 O O . ARG B 1 162 ? -2.16 -35.219 18.703 1 85.44 162 ARG B O 1
ATOM 5918 N N . PHE B 1 163 ? -3.518 -34.531 16.984 1 87.75 163 PHE B N 1
ATOM 5919 C CA . PHE B 1 163 ? -4.43 -33.844 17.906 1 87.75 163 PHE B CA 1
ATOM 5920 C C . PHE B 1 163 ? -5.34 -34.844 18.609 1 87.75 163 PHE B C 1
ATOM 5922 O O . PHE B 1 163 ? -5.586 -35.938 18.094 1 87.75 163 PHE B O 1
ATOM 5929 N N . PRO B 1 164 ? -5.742 -34.406 19.797 1 83.56 164 PRO B N 1
ATOM 5930 C CA . PRO B 1 164 ? -6.707 -35.281 20.469 1 83.56 164 PRO B CA 1
ATOM 5931 C C . PRO B 1 164 ? -7.992 -35.469 19.672 1 83.56 164 PRO B C 1
ATOM 5933 O O . PRO B 1 164 ? -8.367 -34.594 18.875 1 83.56 164 PRO B O 1
ATOM 5936 N N . ARG B 1 165 ? -8.68 -36.625 19.828 1 81 165 ARG B N 1
ATOM 5937 C CA . ARG B 1 165 ? -9.891 -36.969 19.094 1 81 165 ARG B CA 1
ATOM 5938 C C . ARG B 1 165 ? -11.039 -36.031 19.453 1 81 165 ARG B C 1
ATOM 5940 O O . ARG B 1 165 ? -11.898 -35.75 18.609 1 81 165 ARG B O 1
ATOM 5947 N N . ASP B 1 166 ? -10.945 -35.438 20.656 1 78 166 ASP B N 1
ATOM 5948 C CA . ASP B 1 166 ? -11.961 -34.469 21.078 1 78 166 ASP B CA 1
ATOM 5949 C C . ASP B 1 166 ? -11.734 -33.125 20.391 1 78 166 ASP B C 1
ATOM 5951 O O . ASP B 1 166 ? -10.75 -32.438 20.688 1 78 166 ASP B O 1
ATOM 5955 N N . ARG B 1 167 ? -12.633 -32.812 19.5 1 76.56 167 ARG B N 1
ATOM 5956 C CA . ARG B 1 167 ? -12.5 -31.578 18.719 1 76.56 167 ARG B CA 1
ATOM 5957 C C . ARG B 1 167 ? -12.656 -30.344 19.594 1 76.56 167 ARG B C 1
ATOM 5959 O O . ARG B 1 167 ? -12.234 -29.25 19.203 1 76.56 167 ARG B O 1
ATOM 5966 N N . GLU B 1 168 ? -13.219 -30.484 20.703 1 77.06 168 GLU B N 1
ATOM 5967 C CA . GLU B 1 168 ? -13.453 -29.344 21.578 1 77.06 168 GLU B CA 1
ATOM 5968 C C . GLU B 1 168 ? -12.383 -29.25 22.672 1 77.06 168 GLU B C 1
ATOM 5970 O O . GLU B 1 168 ? -12.445 -28.375 23.547 1 77.06 168 GLU B O 1
ATOM 5975 N N . ALA B 1 169 ? -11.43 -30.078 22.516 1 80.25 169 ALA B N 1
ATOM 5976 C CA . ALA B 1 169 ? -10.359 -30.078 23.516 1 80.25 169 ALA B CA 1
ATOM 5977 C C . ALA B 1 169 ? -9.531 -28.797 23.438 1 80.25 169 ALA B C 1
ATOM 5979 O O . ALA B 1 169 ? -9.352 -28.25 22.344 1 80.25 169 ALA B O 1
ATOM 5980 N N . ASP B 1 170 ? -9.156 -28.297 24.547 1 83.88 170 ASP B N 1
ATOM 5981 C CA . ASP B 1 170 ? -8.289 -27.141 24.609 1 83.88 170 ASP B CA 1
ATOM 5982 C C . ASP B 1 170 ? -6.848 -27.5 24.25 1 83.88 170 ASP B C 1
ATOM 5984 O O . ASP B 1 170 ? -6.195 -28.25 24.969 1 83.88 170 ASP B O 1
ATOM 5988 N N . LEU B 1 171 ? -6.379 -27.016 23.172 1 87.25 171 LEU B N 1
ATOM 5989 C CA . LEU B 1 171 ? -5.074 -27.359 22.609 1 87.25 171 LEU B CA 1
ATOM 5990 C C . LEU B 1 171 ? -4.027 -26.328 23.016 1 87.25 171 LEU B C 1
ATOM 5992 O O . LEU B 1 171 ? -2.887 -26.375 22.547 1 87.25 171 LEU B O 1
ATOM 5996 N N . THR B 1 172 ? -4.297 -25.375 23.828 1 86.44 172 THR B N 1
ATOM 5997 C CA . THR B 1 172 ? -3.432 -24.234 24.141 1 86.44 172 THR B CA 1
ATOM 5998 C C . THR B 1 172 ? -2.061 -24.719 24.609 1 86.44 172 THR B C 1
ATOM 6000 O O . THR B 1 172 ? -1.032 -24.234 24.125 1 86.44 172 THR B O 1
ATOM 6003 N N . GLU B 1 173 ? -2.062 -25.672 25.5 1 84.5 173 GLU B N 1
ATOM 6004 C CA . GLU B 1 173 ? -0.793 -26.156 26.031 1 84.5 173 GLU B CA 1
ATOM 6005 C C . GLU B 1 173 ? -0.074 -27.047 25.031 1 84.5 173 GLU B C 1
ATOM 6007 O O . GLU B 1 173 ? 1.156 -27.047 24.953 1 84.5 173 GLU B O 1
ATOM 6012 N N . LEU B 1 174 ? -0.849 -27.719 24.234 1 85.12 174 LEU B N 1
ATOM 6013 C CA . LEU B 1 174 ? -0.284 -28.656 23.281 1 85.12 174 LEU B CA 1
ATOM 6014 C C . LEU B 1 174 ? 0.392 -27.938 22.125 1 85.12 174 LEU B C 1
ATOM 6016 O O . LEU B 1 174 ? 1.393 -28.406 21.594 1 85.12 174 LEU B O 1
ATOM 6020 N N . VAL B 1 175 ? -0.097 -26.75 21.766 1 85.5 175 VAL B N 1
ATOM 6021 C CA . VAL B 1 175 ? 0.354 -26.078 20.547 1 85.5 175 VAL B CA 1
ATOM 6022 C C . VAL B 1 175 ? 1.273 -24.922 20.906 1 85.5 175 VAL B C 1
ATOM 6024 O O . VAL B 1 175 ? 1.889 -24.312 20.031 1 85.5 175 VAL B O 1
ATOM 6027 N N . LYS B 1 176 ? 1.441 -24.469 22.109 1 79.31 176 LYS B N 1
ATOM 6028 C CA . LYS B 1 176 ? 2.143 -23.281 22.562 1 79.31 176 LYS B CA 1
ATOM 6029 C C . LYS B 1 176 ? 3.527 -23.172 21.922 1 79.31 176 LYS B C 1
ATOM 6031 O O . LYS B 1 176 ? 3.916 -22.109 21.438 1 79.31 176 LYS B O 1
ATOM 6036 N N . ASP B 1 177 ? 4.344 -24.203 21.844 1 78.25 177 ASP B N 1
ATOM 6037 C CA . ASP B 1 177 ? 5.707 -24.062 21.344 1 78.25 177 ASP B CA 1
ATOM 6038 C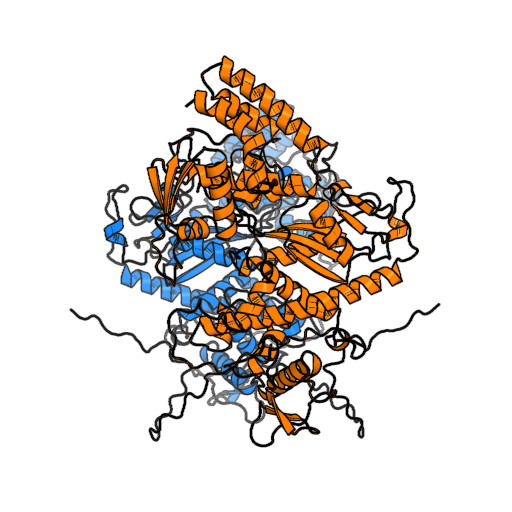 C . ASP B 1 177 ? 5.887 -24.812 20.031 1 78.25 177 ASP B C 1
ATOM 6040 O O . ASP B 1 177 ? 7.004 -25.172 19.656 1 78.25 177 ASP B O 1
ATOM 6044 N N . LYS B 1 178 ? 4.719 -24.938 19.328 1 85.31 178 LYS B N 1
ATOM 6045 C CA . LYS B 1 178 ? 4.805 -25.625 18.047 1 85.31 178 LYS B CA 1
ATOM 6046 C C . LYS B 1 178 ? 4.324 -24.734 16.906 1 85.31 178 LYS B C 1
ATOM 6048 O O . LYS B 1 178 ? 3.227 -24.188 16.969 1 85.31 178 LYS B O 1
ATOM 6053 N N . PRO B 1 179 ? 5.227 -24.516 16 1 88.19 179 PRO B N 1
ATOM 6054 C CA . PRO B 1 179 ? 4.832 -23.703 14.852 1 88.19 179 PRO B CA 1
ATOM 6055 C C . PRO B 1 179 ? 3.873 -24.422 13.906 1 88.19 179 PRO B C 1
ATOM 6057 O O . PRO B 1 179 ? 4.289 -24.906 12.859 1 88.19 179 PRO B O 1
ATOM 6060 N N . ILE B 1 180 ? 2.613 -24.406 14.25 1 91.25 180 ILE B N 1
ATOM 6061 C CA . ILE B 1 180 ? 1.6 -25.094 13.453 1 91.25 180 ILE B CA 1
ATOM 6062 C C . ILE B 1 180 ? 1.263 -24.25 12.219 1 91.25 180 ILE B C 1
ATOM 6064 O O . ILE B 1 180 ? 0.982 -23.062 12.336 1 91.25 180 ILE B O 1
ATOM 6068 N N . PRO B 1 181 ? 1.358 -24.859 11.031 1 92.75 181 PRO B N 1
ATOM 6069 C CA . PRO B 1 181 ? 0.987 -24.125 9.82 1 92.75 181 PRO B CA 1
ATOM 6070 C C . PRO B 1 181 ? -0.474 -23.688 9.82 1 92.75 181 PRO B C 1
ATOM 6072 O O . PRO B 1 181 ? -1.342 -24.406 10.32 1 92.75 181 PRO B O 1
ATOM 6075 N N . GLN B 1 182 ? -0.715 -22.5 9.336 1 93.31 182 GLN B N 1
ATOM 6076 C CA . GLN B 1 182 ? -2.051 -21.938 9.219 1 93.31 182 GLN B CA 1
ATOM 6077 C C . GLN B 1 182 ? -2.383 -21.594 7.77 1 93.31 182 GLN B C 1
ATOM 6079 O O . GLN B 1 182 ? -1.509 -21.172 7.012 1 93.31 182 GLN B O 1
ATOM 6084 N N . ALA B 1 183 ? -3.625 -21.781 7.383 1 92.19 183 ALA B N 1
ATOM 6085 C CA . ALA B 1 183 ? -4.055 -21.469 6.02 1 92.19 183 ALA B CA 1
ATOM 6086 C C . ALA B 1 183 ? -5.324 -20.609 6.031 1 92.19 183 ALA B C 1
ATOM 6088 O O . ALA B 1 183 ? -6.195 -20.797 6.887 1 92.19 183 ALA B O 1
ATOM 6089 N N . ASP B 1 184 ? -5.395 -19.688 5.141 1 91.31 184 ASP B N 1
ATOM 6090 C CA . ASP B 1 184 ? -6.527 -18.781 4.973 1 91.31 184 ASP B CA 1
ATOM 6091 C C . ASP B 1 184 ? -6.59 -18.234 3.545 1 91.31 184 ASP B C 1
ATOM 6093 O O . ASP B 1 184 ? -5.633 -18.375 2.779 1 91.31 184 ASP B O 1
ATOM 6097 N N . THR B 1 185 ? -7.766 -17.75 3.191 1 89.81 185 THR B N 1
ATOM 6098 C CA . THR B 1 185 ? -7.922 -17.188 1.854 1 89.81 185 THR B CA 1
ATOM 6099 C C . THR B 1 185 ? -8.078 -15.672 1.922 1 89.81 185 THR B C 1
ATOM 6101 O O . THR B 1 185 ? -8.578 -15.141 2.912 1 89.81 185 THR B O 1
ATOM 6104 N N . LEU B 1 186 ? -7.594 -15.016 0.915 1 90.5 186 LEU B N 1
ATOM 6105 C CA . LEU B 1 186 ? -7.625 -13.562 0.822 1 90.5 186 LEU B CA 1
ATOM 6106 C C . LEU B 1 186 ? -8.031 -13.117 -0.578 1 90.5 186 LEU B C 1
ATOM 6108 O O . LEU B 1 186 ? -7.613 -13.711 -1.571 1 90.5 186 LEU B O 1
ATOM 6112 N N . VAL B 1 187 ? -8.836 -12.094 -0.634 1 86.94 187 VAL B N 1
ATOM 6113 C CA . VAL B 1 187 ? -9.172 -11.477 -1.911 1 86.94 187 VAL B CA 1
ATOM 6114 C C . VAL B 1 187 ? -8.32 -10.234 -2.125 1 86.94 187 VAL B C 1
ATOM 6116 O O . VAL B 1 187 ? -8.258 -9.352 -1.262 1 86.94 187 VAL B O 1
ATOM 6119 N N . LEU B 1 188 ? -7.52 -10.312 -3.223 1 88.31 188 LEU B N 1
ATOM 6120 C CA . LEU B 1 188 ? -6.789 -9.133 -3.666 1 88.31 188 LEU B CA 1
ATOM 6121 C C . LEU B 1 188 ? -7.543 -8.422 -4.785 1 88.31 188 LEU B C 1
ATOM 6123 O O . LEU B 1 188 ? -7.945 -9.047 -5.766 1 88.31 188 LEU B O 1
ATOM 6127 N N . TYR B 1 189 ? -7.812 -7.191 -4.734 1 77.44 189 TYR B N 1
ATOM 6128 C CA . TYR B 1 189 ? -8.5 -6.363 -5.719 1 77.44 189 TYR B CA 1
ATOM 6129 C C . TYR B 1 189 ? -9.953 -6.809 -5.891 1 77.44 189 TYR B C 1
ATOM 6131 O O . TYR B 1 189 ? -10.219 -7.996 -6.105 1 77.44 189 TYR B O 1
ATOM 6139 N N . SER B 1 190 ? -10.812 -6.027 -5.453 1 71.75 190 SER B N 1
ATOM 6140 C CA . SER B 1 190 ? -12.227 -6.348 -5.559 1 71.75 190 SER B CA 1
ATOM 6141 C C . SER B 1 190 ? -12.945 -5.375 -6.492 1 71.75 190 SER B C 1
ATOM 6143 O O . SER B 1 190 ? -12.438 -4.289 -6.773 1 71.75 190 SER B O 1
ATOM 6145 N N . VAL B 1 191 ? -13.914 -5.93 -7.086 1 62.44 191 VAL B N 1
ATOM 6146 C CA . VAL B 1 191 ? -14.742 -5.094 -7.949 1 62.44 191 VAL B CA 1
ATOM 6147 C C . VAL B 1 191 ? -15.516 -4.09 -7.098 1 62.44 191 VAL B C 1
ATOM 6149 O O . VAL B 1 191 ? -15.961 -4.414 -5.996 1 62.44 191 VAL B O 1
ATOM 6152 N N . GLY B 1 192 ? -15.266 -2.67 -7.16 1 53.78 192 GLY B N 1
ATOM 6153 C CA . GLY B 1 192 ? -15.977 -1.627 -6.438 1 53.78 192 GLY B CA 1
ATOM 6154 C C . GLY B 1 192 ? -17.484 -1.811 -6.449 1 53.78 192 GLY B C 1
ATOM 6155 O O . GLY B 1 192 ? -18 -2.701 -7.129 1 53.78 192 GLY B O 1
ATOM 6156 N N . ASN B 1 193 ? -18.172 -0.978 -5.586 1 45.97 193 ASN B N 1
ATOM 6157 C CA . ASN B 1 193 ? -19.609 -0.976 -5.406 1 45.97 193 ASN B CA 1
ATOM 6158 C C . ASN B 1 193 ? -20.344 -0.939 -6.746 1 45.97 193 ASN B C 1
ATOM 6160 O O . ASN B 1 193 ? -21.438 -1.503 -6.879 1 45.97 193 ASN B O 1
ATOM 6164 N N . LEU B 1 194 ? -19.938 -0.106 -7.582 1 43.25 194 LEU B N 1
ATOM 6165 C CA . LEU B 1 194 ? -20.703 -0.044 -8.828 1 43.25 194 LEU B CA 1
ATOM 6166 C C . LEU B 1 194 ? -20.906 -1.438 -9.406 1 43.25 194 LEU B C 1
ATOM 6168 O O . LEU B 1 194 ? -21.984 -1.742 -9.938 1 43.25 194 LEU B O 1
ATOM 6172 N N . SER B 1 195 ? -19.734 -2.086 -9.484 1 44.06 195 SER B N 1
ATOM 6173 C CA . SER B 1 195 ? -19.844 -3.418 -10.07 1 44.06 195 SER B CA 1
ATOM 6174 C C . SER B 1 195 ? -20.719 -4.328 -9.211 1 44.06 195 SER B C 1
ATOM 6176 O O . SER B 1 195 ? -21.312 -5.285 -9.711 1 44.06 195 SER B O 1
ATOM 6178 N N . ASN B 1 196 ? -20.703 -3.998 -7.922 1 40.28 196 ASN B N 1
ATOM 6179 C CA . ASN B 1 196 ? -21.516 -4.809 -7.02 1 40.28 196 ASN B CA 1
ATOM 6180 C C . ASN B 1 196 ? -23 -4.492 -7.164 1 40.28 196 ASN B C 1
ATOM 6182 O O . ASN B 1 196 ? -23.844 -5.34 -6.875 1 40.28 196 ASN B O 1
ATOM 6186 N N . LYS B 1 197 ? -23.281 -3.256 -7.242 1 39.03 197 LYS B N 1
ATOM 6187 C CA . LYS B 1 197 ? -24.703 -2.971 -7.305 1 39.03 197 LYS B CA 1
ATOM 6188 C C . LYS B 1 197 ? -25.375 -3.742 -8.445 1 39.03 197 LYS B C 1
ATOM 6190 O O . LYS B 1 197 ? -26.547 -4.109 -8.352 1 39.03 197 LYS B O 1
ATOM 6195 N N . GLY B 1 198 ? -24.781 -3.646 -9.602 1 38.5 198 GLY B N 1
ATOM 6196 C CA . GLY B 1 198 ? -25.422 -4.461 -10.617 1 38.5 198 GLY B CA 1
ATOM 6197 C C . GLY B 1 198 ? -25.297 -5.949 -10.359 1 38.5 198 GLY B C 1
ATOM 6198 O O . GLY B 1 198 ? -25.625 -6.762 -11.234 1 38.5 198 GLY B O 1
ATOM 6199 N N . ARG B 1 199 ? -24.375 -6.164 -9.523 1 41.47 199 ARG B N 1
ATOM 6200 C CA . ARG B 1 199 ? -24.312 -7.57 -9.133 1 41.47 199 ARG B CA 1
ATOM 6201 C C . ARG B 1 199 ? -25.688 -8.07 -8.695 1 41.47 199 ARG B C 1
ATOM 6203 O O . ARG B 1 199 ? -26.359 -7.434 -7.871 1 41.47 199 ARG B O 1
ATOM 6210 N N . LYS B 1 200 ? -26.422 -8.477 -9.57 1 36.38 200 LYS B N 1
ATOM 6211 C CA . LYS B 1 200 ? -27.484 -9.273 -8.992 1 36.38 200 LYS B CA 1
ATOM 6212 C C . LYS B 1 200 ? -27.141 -9.703 -7.57 1 36.38 200 LYS B C 1
ATOM 6214 O O . LYS B 1 200 ? -26.016 -10.102 -7.293 1 36.38 200 LYS B O 1
ATOM 6219 N N . ARG B 1 201 ? -27.844 -9.211 -6.523 1 35.41 201 ARG B N 1
ATOM 6220 C CA . ARG B 1 201 ? -27.75 -9.555 -5.109 1 35.41 201 ARG B CA 1
ATOM 6221 C C . ARG B 1 201 ? -26.844 -10.758 -4.898 1 35.41 201 ARG B C 1
ATOM 6223 O O . ARG B 1 201 ? -26.453 -11.438 -5.855 1 35.41 201 ARG B O 1
ATOM 6230 N N . PHE B 1 202 ? -27.219 -11.734 -3.93 1 37.44 202 PHE B N 1
ATOM 6231 C CA . PHE B 1 202 ? -27.094 -12.789 -2.934 1 37.44 202 PHE B CA 1
ATOM 6232 C C . PHE B 1 202 ? -26.672 -14.102 -3.586 1 37.44 202 PHE B C 1
ATOM 6234 O O . PHE B 1 202 ? -26.781 -15.164 -2.977 1 37.44 202 PHE B O 1
ATOM 6241 N N . ARG B 1 203 ? -26.625 -14.125 -4.895 1 38.06 203 ARG B N 1
ATOM 6242 C CA . ARG B 1 203 ? -26.516 -15.57 -5.082 1 38.06 203 ARG B CA 1
ATOM 6243 C C . ARG B 1 203 ? -25.156 -16.078 -4.617 1 38.06 203 ARG B C 1
ATOM 6245 O O . ARG B 1 203 ? -25.016 -17.219 -4.18 1 38.06 203 ARG B O 1
ATOM 6252 N N . ARG B 1 204 ? -24.047 -15.367 -5.117 1 45.28 204 ARG B N 1
ATOM 6253 C CA . ARG B 1 204 ? -22.812 -15.945 -4.594 1 45.28 204 ARG B CA 1
ATOM 6254 C C . ARG B 1 204 ? -22.344 -15.195 -3.348 1 45.28 204 ARG B C 1
ATOM 6256 O O . ARG B 1 204 ? -22.297 -13.969 -3.334 1 45.28 204 ARG B O 1
ATOM 6263 N N . LYS B 1 205 ? -22.703 -15.68 -2.328 1 50.56 205 LYS B N 1
ATOM 6264 C CA . LYS B 1 205 ? -22.297 -15.281 -0.985 1 50.56 205 LYS B CA 1
ATOM 6265 C C . LYS B 1 205 ? -20.812 -15.57 -0.765 1 50.56 205 LYS B C 1
ATOM 6267 O O . LYS B 1 205 ? -20.234 -16.438 -1.423 1 50.56 205 LYS B O 1
ATOM 6272 N N . GLY B 1 206 ? -19.938 -14.664 -0.378 1 59.31 206 GLY B N 1
ATOM 6273 C CA . GLY B 1 206 ? -18.625 -14.891 0.181 1 59.31 206 GLY B CA 1
ATOM 6274 C C . GLY B 1 206 ? -17.531 -14.125 -0.541 1 59.31 206 GLY B C 1
ATOM 6275 O O . GLY B 1 206 ? -17.812 -13.195 -1.3 1 59.31 206 GLY B O 1
ATOM 6276 N N . GLN B 1 207 ? -16.312 -14.32 -0.426 1 63.34 207 GLN B N 1
ATOM 6277 C CA . GLN B 1 207 ? -15.125 -13.648 -0.921 1 63.34 207 GLN B CA 1
ATOM 6278 C C . GLN B 1 207 ? -14.969 -13.828 -2.43 1 63.34 207 GLN B C 1
ATOM 6280 O O . GLN B 1 207 ? -14.469 -12.938 -3.119 1 63.34 207 GLN B O 1
ATOM 6285 N N . THR B 1 208 ? -15.5 -14.875 -3.023 1 68.5 208 THR B N 1
ATOM 6286 C CA . THR B 1 208 ? -15.312 -15.203 -4.43 1 68.5 208 THR B CA 1
ATOM 6287 C C . THR B 1 208 ? -16.156 -14.297 -5.316 1 68.5 208 THR B C 1
ATOM 6289 O O . THR B 1 208 ? -15.805 -14.023 -6.465 1 68.5 208 THR B O 1
ATOM 6292 N N . SER B 1 209 ? -17.203 -13.859 -4.785 1 67.94 209 SER B N 1
ATOM 6293 C CA . SER B 1 209 ? -18.109 -13.031 -5.59 1 67.94 209 SER B CA 1
ATOM 6294 C C . SER B 1 209 ? -17.516 -11.641 -5.812 1 67.94 209 SER B C 1
ATOM 6296 O O . SER B 1 209 ? -17.875 -10.961 -6.781 1 67.94 209 SER B O 1
ATOM 6298 N N . SER B 1 210 ? -16.625 -11.336 -5.047 1 73.06 210 SER B N 1
ATOM 6299 C CA . SER B 1 210 ? -16.109 -9.977 -5.102 1 73.06 210 SER B CA 1
ATOM 6300 C C . SER B 1 210 ? -15.016 -9.844 -6.164 1 73.06 210 SER B C 1
ATOM 6302 O O . SER B 1 210 ? -14.547 -8.734 -6.445 1 73.06 210 SER B O 1
ATOM 6304 N N . ILE B 1 211 ? -14.719 -10.922 -6.766 1 78.75 211 ILE B N 1
ATOM 6305 C CA . ILE B 1 211 ? -13.594 -10.812 -7.688 1 78.75 211 ILE B CA 1
ATOM 6306 C C . ILE B 1 211 ? -14.094 -10.922 -9.125 1 78.75 211 ILE B C 1
ATOM 6308 O O . ILE B 1 211 ? -13.305 -10.836 -10.07 1 78.75 211 ILE B O 1
ATOM 6312 N N . TYR B 1 212 ? -15.398 -11.117 -9.273 1 72.75 212 TYR B N 1
ATOM 6313 C CA . TYR B 1 212 ? -15.977 -11.258 -10.609 1 72.75 212 TYR B CA 1
ATOM 6314 C C . TYR B 1 212 ? -16.891 -10.086 -10.938 1 72.75 212 TYR B C 1
ATOM 6316 O O . TYR B 1 212 ? -17.625 -9.609 -10.07 1 72.75 212 TYR B O 1
ATOM 6324 N N . ARG B 1 213 ? -16.781 -9.57 -12.125 1 68.06 213 ARG B N 1
ATOM 6325 C CA . ARG B 1 213 ? -17.672 -8.508 -12.594 1 68.06 213 ARG B CA 1
ATOM 6326 C C . ARG B 1 213 ? -19.078 -9.039 -12.82 1 68.06 213 ARG B C 1
ATOM 6328 O O . ARG B 1 213 ? -19.281 -10.227 -13.078 1 68.06 213 ARG B O 1
ATOM 6335 N N . SER B 1 214 ? -20.125 -8.023 -12.586 1 58.59 214 SER B N 1
ATOM 6336 C CA . SER B 1 214 ? -21.516 -8.406 -12.789 1 58.59 214 SER B CA 1
ATOM 6337 C C . SER B 1 214 ? -21.781 -8.727 -14.258 1 58.59 214 SER B C 1
ATOM 6339 O O . SER B 1 214 ? -21.219 -8.086 -15.148 1 58.59 214 SER B O 1
ATOM 6341 N N . SER B 1 215 ? -22.375 -9.891 -14.516 1 52.03 215 SER B N 1
ATOM 6342 C CA . SER B 1 215 ? -22.75 -10.273 -15.875 1 52.03 215 SER B CA 1
ATOM 6343 C C . SER B 1 215 ? -23.609 -9.203 -16.531 1 52.03 215 SER B C 1
ATOM 6345 O O . SER B 1 215 ? -23.625 -9.078 -17.766 1 52.03 215 SER B O 1
ATOM 6347 N N . SER B 1 216 ? -24.391 -8.562 -15.617 1 47.81 216 SER B N 1
ATOM 6348 C CA . SER B 1 216 ? -25.328 -7.617 -16.203 1 47.81 216 SER B CA 1
ATOM 6349 C C . SER B 1 216 ? -24.609 -6.375 -16.719 1 47.81 216 SER B C 1
ATOM 6351 O O . SER B 1 216 ? -25.156 -5.609 -17.516 1 47.81 216 SER B O 1
ATOM 6353 N N . VAL B 1 217 ? -23.703 -6.035 -15.938 1 44.91 217 VAL B N 1
ATOM 6354 C CA . VAL B 1 217 ? -23.141 -4.742 -16.297 1 44.91 217 VAL B CA 1
ATOM 6355 C C . VAL B 1 217 ? -22.406 -4.855 -17.641 1 44.91 217 VAL B C 1
ATOM 6357 O O . VAL B 1 217 ? -22.609 -4.031 -18.531 1 44.91 217 VAL B O 1
ATOM 6360 N N . ASP B 1 218 ? -21.391 -5.566 -17.719 1 44.72 218 ASP B N 1
ATOM 6361 C CA . ASP B 1 218 ? -20.672 -5.527 -18.984 1 44.72 218 ASP B CA 1
ATOM 6362 C C . ASP B 1 218 ? -20.797 -6.859 -19.719 1 44.72 218 ASP B C 1
ATOM 6364 O O . ASP B 1 218 ? -20.219 -7.035 -20.797 1 44.72 218 ASP B O 1
ATOM 6368 N N . GLY B 1 219 ? -21.797 -7.566 -19.438 1 44.09 219 GLY B N 1
ATOM 6369 C CA . GLY B 1 219 ? -22 -8.836 -20.109 1 44.09 219 GLY B CA 1
ATOM 6370 C C . GLY B 1 219 ? -20.859 -9.812 -19.922 1 44.09 219 GLY B C 1
ATOM 6371 O O . GLY B 1 219 ? -20.938 -10.969 -20.344 1 44.09 219 GLY B O 1
ATOM 6372 N N . ARG B 1 220 ? -19.672 -9.414 -19.516 1 50.69 220 ARG B N 1
ATOM 6373 C CA . ARG B 1 220 ? -18.469 -10.227 -19.672 1 50.69 220 ARG B CA 1
ATOM 6374 C C . ARG B 1 220 ? -18.141 -10.969 -18.375 1 50.69 220 ARG B C 1
ATOM 6376 O O . ARG B 1 220 ? -17.484 -12.016 -18.406 1 50.69 220 ARG B O 1
ATOM 6383 N N . GLY B 1 221 ? -18.812 -10.836 -17.172 1 59.84 221 GLY B N 1
ATOM 6384 C CA . GLY B 1 221 ? -18.609 -11.562 -15.938 1 59.84 221 GLY B CA 1
ATOM 6385 C C . GLY B 1 221 ? -17.156 -11.945 -15.711 1 59.84 221 GLY B C 1
ATOM 6386 O O . GLY B 1 221 ? -16.859 -12.992 -15.133 1 59.84 221 GLY B O 1
ATOM 6387 N N . GLU B 1 222 ? -16.172 -11.328 -16.25 1 66.44 222 GLU B N 1
ATOM 6388 C CA . GLU B 1 222 ? -14.75 -11.648 -16.203 1 66.44 222 GLU B CA 1
ATOM 6389 C C . GLU B 1 222 ? -14.18 -11.461 -14.805 1 66.44 222 GLU B C 1
ATOM 6391 O O . GLU B 1 222 ? -14.727 -10.695 -14.008 1 66.44 222 GLU B O 1
ATOM 6396 N N . GLN B 1 223 ? -13.312 -12.406 -14.477 1 76.06 223 GLN B N 1
ATOM 6397 C CA . GLN B 1 223 ? -12.594 -12.266 -13.211 1 76.06 223 GLN B CA 1
ATOM 6398 C C . GLN B 1 223 ? -11.703 -11.023 -13.227 1 76.06 223 GLN B C 1
ATOM 6400 O O . GLN B 1 223 ? -10.875 -10.859 -14.117 1 76.06 223 GLN B O 1
ATOM 6405 N N . VAL B 1 224 ? -11.891 -10.164 -12.289 1 77.31 224 VAL B N 1
ATOM 6406 C CA . VAL B 1 224 ? -11.109 -8.93 -12.227 1 77.31 224 VAL B CA 1
ATOM 6407 C C . VAL B 1 224 ? -10.203 -8.961 -10.992 1 77.31 224 VAL B C 1
ATOM 6409 O O . VAL B 1 224 ? -9.125 -8.367 -10.992 1 77.31 224 VAL B O 1
ATOM 6412 N N . GLY B 1 225 ? -10.641 -9.648 -10 1 82.5 225 GLY B N 1
ATOM 6413 C CA . GLY B 1 225 ? -9.852 -9.727 -8.781 1 82.5 225 GLY B CA 1
ATOM 6414 C C . GLY B 1 225 ? -9.086 -11.031 -8.648 1 82.5 225 GLY B C 1
ATOM 6415 O O . GLY B 1 225 ? -9.141 -11.883 -9.539 1 82.5 225 GLY B O 1
ATOM 6416 N N . THR B 1 226 ? -8.234 -11.133 -7.68 1 87.94 226 THR B N 1
ATOM 6417 C CA . THR B 1 226 ? -7.414 -12.312 -7.43 1 87.94 226 THR B CA 1
ATOM 6418 C C . THR B 1 226 ? -7.727 -12.914 -6.062 1 87.94 226 THR B C 1
ATOM 6420 O O . THR B 1 226 ? -7.77 -12.195 -5.062 1 87.94 226 THR B O 1
ATOM 6423 N N . LEU B 1 227 ? -8.109 -14.188 -6.082 1 89.06 227 LEU B N 1
ATOM 6424 C CA . LEU B 1 227 ? -8.258 -14.945 -4.848 1 89.06 227 LEU B CA 1
ATOM 6425 C C . LEU B 1 227 ? -6.957 -15.672 -4.5 1 89.06 227 LEU B C 1
ATOM 6427 O O . LEU B 1 227 ? -6.359 -16.328 -5.355 1 89.06 227 LEU B O 1
ATOM 6431 N N . VAL B 1 228 ? -6.5 -15.492 -3.248 1 93.75 228 VAL B N 1
ATOM 6432 C CA . VAL B 1 228 ? -5.191 -16.016 -2.859 1 93.75 228 VAL B CA 1
ATOM 6433 C C . VAL B 1 228 ? -5.348 -16.984 -1.689 1 93.75 228 VAL B C 1
ATOM 6435 O O . VAL B 1 228 ? -6.047 -16.688 -0.718 1 93.75 228 VAL B O 1
ATOM 6438 N N . ASN B 1 229 ? -4.797 -18.125 -1.841 1 93.25 229 ASN B N 1
ATOM 6439 C CA . ASN B 1 229 ? -4.625 -19.047 -0.715 1 93.25 229 ASN B CA 1
ATOM 6440 C C . ASN B 1 229 ? -3.301 -18.797 0.004 1 93.25 229 ASN B C 1
ATOM 6442 O O . ASN B 1 229 ? -2.246 -18.75 -0.63 1 93.25 229 ASN B O 1
ATOM 6446 N N . THR B 1 230 ? -3.35 -18.641 1.307 1 95.88 230 THR B N 1
ATOM 6447 C CA . THR B 1 230 ? -2.168 -18.328 2.105 1 95.88 230 THR B CA 1
ATOM 6448 C C . THR B 1 230 ? -1.852 -19.484 3.061 1 95.88 230 THR B C 1
ATOM 6450 O O . THR B 1 230 ? -2.742 -19.984 3.748 1 95.88 230 THR B O 1
ATOM 6453 N N . VAL B 1 231 ? -0.646 -19.953 3.051 1 95.56 231 VAL B N 1
ATOM 6454 C CA . VAL B 1 231 ? -0.106 -20.875 4.031 1 95.56 231 VAL B CA 1
ATOM 6455 C C . VAL B 1 231 ? 1.06 -20.234 4.777 1 95.56 231 VAL B C 1
ATOM 6457 O O . VAL B 1 231 ? 2.023 -19.781 4.156 1 95.56 231 VAL B O 1
ATOM 6460 N N . ALA B 1 232 ? 0.951 -20.156 6.094 1 95.44 232 ALA B N 1
ATOM 6461 C CA . ALA B 1 232 ? 1.992 -19.453 6.848 1 95.44 232 ALA B CA 1
ATOM 6462 C C . ALA B 1 232 ? 2.24 -20.141 8.195 1 95.44 232 ALA B C 1
ATOM 6464 O O . ALA B 1 232 ? 1.356 -20.797 8.727 1 95.44 232 ALA B O 1
ATOM 6465 N N . VAL B 1 233 ? 3.379 -20.016 8.656 1 93.38 233 VAL B N 1
ATOM 6466 C CA . VAL B 1 233 ? 3.781 -20.484 9.977 1 93.38 233 VAL B CA 1
ATOM 6467 C C . VAL B 1 233 ? 4.355 -19.344 10.797 1 93.38 233 VAL B C 1
ATOM 6469 O O . VAL B 1 233 ? 4.98 -18.422 10.25 1 93.38 233 VAL B O 1
ATOM 6472 N N . LYS B 1 234 ? 4.117 -19.406 12.07 1 89.44 234 LYS B N 1
ATOM 6473 C CA . LYS B 1 234 ? 4.629 -18.375 12.953 1 89.44 234 LYS B CA 1
ATOM 6474 C C . LYS B 1 234 ? 6.152 -18.328 12.922 1 89.44 234 LYS B C 1
ATOM 6476 O O . LYS B 1 234 ? 6.812 -19.359 13.047 1 89.44 234 LYS B O 1
ATOM 6481 N N . ASN B 1 235 ? 6.754 -17.125 12.695 1 84.62 235 ASN B N 1
ATOM 6482 C CA . ASN B 1 235 ? 8.195 -16.906 12.609 1 84.62 235 ASN B CA 1
ATOM 6483 C C . ASN B 1 235 ? 8.828 -17.812 11.555 1 84.62 235 ASN B C 1
ATOM 6485 O O . ASN B 1 235 ? 9.922 -18.344 11.766 1 84.62 235 ASN B O 1
ATOM 6489 N N . GLY B 1 236 ? 8.07 -18.094 10.531 1 90.19 236 GLY B N 1
ATOM 6490 C CA . GLY B 1 236 ? 8.516 -18.938 9.438 1 90.19 236 GLY B CA 1
ATOM 6491 C C . GLY B 1 236 ? 8.086 -18.438 8.078 1 90.19 236 GLY B C 1
ATOM 6492 O O . GLY B 1 236 ? 7.719 -17.266 7.926 1 90.19 236 GLY B O 1
ATOM 6493 N N . PRO B 1 237 ? 8.234 -19.312 7.121 1 93.25 237 PRO B N 1
ATOM 6494 C CA . PRO B 1 237 ? 7.926 -18.891 5.75 1 93.25 237 PRO B CA 1
ATOM 6495 C C . PRO B 1 237 ? 6.422 -18.781 5.496 1 93.25 237 PRO B C 1
ATOM 6497 O O . PRO B 1 237 ? 5.617 -19.281 6.289 1 93.25 237 PRO B O 1
ATOM 6500 N N . ALA B 1 238 ? 6.059 -18.047 4.516 1 96.19 238 ALA B N 1
ATOM 6501 C CA . ALA B 1 238 ? 4.684 -17.891 4.047 1 96.19 238 ALA B CA 1
ATOM 6502 C C . ALA B 1 238 ? 4.586 -18.094 2.541 1 96.19 238 ALA B C 1
ATOM 6504 O O . ALA B 1 238 ? 5.469 -17.672 1.79 1 96.19 238 ALA B O 1
ATOM 6505 N N . PHE B 1 239 ? 3.602 -18.766 2.1 1 97 239 PHE B N 1
ATOM 6506 C CA . PHE B 1 239 ? 3.375 -19.062 0.691 1 97 239 PHE B CA 1
ATOM 6507 C C . PHE B 1 239 ? 2.023 -18.516 0.235 1 97 239 PHE B C 1
ATOM 6509 O O . PHE B 1 239 ? 1.039 -18.594 0.973 1 97 239 PHE B O 1
ATOM 6516 N N . PHE B 1 240 ? 1.975 -18.016 -0.925 1 96.88 240 PHE B N 1
ATOM 6517 C CA . PHE B 1 240 ? 0.773 -17.422 -1.505 1 96.88 240 PHE B CA 1
ATOM 6518 C C . PHE B 1 240 ? 0.487 -18.016 -2.879 1 96.88 240 PHE B C 1
ATOM 6520 O O . PHE B 1 240 ? 1.333 -17.969 -3.773 1 96.88 240 PHE B O 1
ATOM 6527 N N . ASP B 1 241 ? -0.725 -18.578 -3.086 1 93.88 241 ASP B N 1
ATOM 6528 C CA . ASP B 1 241 ? -1.117 -19.172 -4.359 1 93.88 241 ASP B CA 1
ATOM 6529 C C . ASP B 1 241 ? -2.398 -18.531 -4.891 1 93.88 241 ASP B C 1
ATOM 6531 O O . ASP B 1 241 ? -3.348 -18.312 -4.137 1 93.88 241 ASP B O 1
ATOM 6535 N N . SER B 1 242 ? -2.365 -18.203 -6.176 1 91.31 242 SER B N 1
ATOM 6536 C CA . SER B 1 242 ? -3.596 -17.766 -6.836 1 91.31 242 SER B CA 1
ATOM 6537 C C . SER B 1 242 ? -4.551 -18.938 -7.043 1 91.31 242 SER B C 1
ATOM 6539 O O . SER B 1 242 ? -4.152 -19.984 -7.555 1 91.31 242 SER B O 1
ATOM 6541 N N . ILE B 1 243 ? -5.789 -18.781 -6.617 1 86.62 243 ILE B N 1
ATOM 6542 C CA . ILE B 1 243 ? -6.773 -19.859 -6.766 1 86.62 243 ILE B CA 1
ATOM 6543 C C . ILE B 1 243 ? -8.055 -19.297 -7.379 1 86.62 243 ILE B C 1
ATOM 6545 O O . ILE B 1 243 ? -8.383 -18.125 -7.184 1 86.62 243 ILE B O 1
ATOM 6549 N N . PRO B 1 244 ? -8.766 -20.125 -8.078 1 77.31 244 PRO B N 1
ATOM 6550 C CA . PRO B 1 244 ? -9.992 -19.641 -8.734 1 77.31 244 PRO B CA 1
ATOM 6551 C C . PRO B 1 244 ? -11.18 -19.578 -7.785 1 77.31 244 PRO B C 1
ATOM 6553 O O . PRO B 1 244 ? -12.094 -18.781 -7.984 1 77.31 244 PRO B O 1
ATOM 6556 N N . ASN B 1 245 ? -11.195 -20.5 -6.789 1 76.94 245 ASN B N 1
ATOM 6557 C CA . ASN B 1 245 ? -12.297 -20.562 -5.832 1 76.94 245 ASN B CA 1
ATOM 6558 C C . ASN B 1 245 ? -11.852 -21.188 -4.516 1 76.94 245 ASN B C 1
ATOM 6560 O O . ASN B 1 245 ? -10.703 -21.609 -4.375 1 76.94 245 ASN B O 1
ATOM 6564 N N . GLN B 1 246 ? -12.742 -21.219 -3.602 1 79.06 246 GLN B N 1
ATOM 6565 C CA . GLN B 1 246 ? -12.422 -21.734 -2.271 1 79.06 246 GLN B CA 1
ATOM 6566 C C . GLN B 1 246 ? -12.992 -23.125 -2.066 1 79.06 246 GLN B C 1
ATOM 6568 O O . GLN B 1 246 ? -13.203 -23.562 -0.929 1 79.06 246 GLN B O 1
ATOM 6573 N N . LYS B 1 247 ? -13.242 -23.781 -3.09 1 73.62 247 LYS B N 1
ATOM 6574 C CA . LYS B 1 247 ? -13.797 -25.125 -2.971 1 73.62 247 LYS B CA 1
ATOM 6575 C C . LYS B 1 247 ? -12.734 -26.109 -2.5 1 73.62 247 LYS B C 1
ATOM 6577 O O . LYS B 1 247 ? -11.547 -25.953 -2.799 1 73.62 247 LYS B O 1
ATOM 6582 N N . ALA B 1 248 ? -13.156 -27.156 -1.832 1 75.75 248 ALA B N 1
ATOM 6583 C CA . ALA B 1 248 ? -12.25 -28.156 -1.271 1 75.75 248 ALA B CA 1
ATOM 6584 C C . ALA B 1 248 ? -11.453 -28.859 -2.369 1 75.75 248 ALA B C 1
ATOM 6586 O O . ALA B 1 248 ? -10.266 -29.141 -2.193 1 75.75 248 ALA B O 1
ATOM 6587 N N . GLU B 1 249 ? -12.094 -29.062 -3.443 1 73.44 249 GLU B N 1
ATOM 6588 C CA . GLU B 1 249 ? -11.445 -29.766 -4.551 1 73.44 249 GLU B CA 1
ATOM 6589 C C . GLU B 1 249 ? -10.273 -28.969 -5.102 1 73.44 249 GLU B C 1
ATOM 6591 O O . GLU B 1 249 ? -9.32 -29.531 -5.637 1 73.44 249 GLU B O 1
ATOM 6596 N N . THR B 1 250 ? -10.328 -27.688 -4.926 1 78 250 THR B N 1
ATOM 6597 C CA . THR B 1 250 ? -9.281 -26.812 -5.441 1 78 250 THR B CA 1
ATOM 6598 C C . THR B 1 250 ? -8.234 -26.547 -4.367 1 78 250 THR B C 1
ATOM 6600 O O . THR B 1 250 ? -7.031 -26.625 -4.629 1 78 250 THR B O 1
ATOM 6603 N N . VAL B 1 251 ? -8.633 -26.266 -3.199 1 83.94 251 VAL B N 1
ATOM 6604 C CA . VAL B 1 251 ? -7.746 -25.766 -2.15 1 83.94 251 VAL B CA 1
ATOM 6605 C C . VAL B 1 251 ? -6.992 -26.922 -1.513 1 83.94 251 VAL B C 1
ATOM 6607 O O . VAL B 1 251 ? -5.82 -26.797 -1.155 1 83.94 251 VAL B O 1
ATOM 6610 N N . ASN B 1 252 ? -7.613 -28.109 -1.403 1 81.5 252 ASN B N 1
ATOM 6611 C CA . ASN B 1 252 ? -7.004 -29.234 -0.695 1 81.5 252 ASN B CA 1
ATOM 6612 C C . ASN B 1 252 ? -5.723 -29.703 -1.381 1 81.5 252 ASN B C 1
ATOM 6614 O O . ASN B 1 252 ? -4.68 -29.812 -0.739 1 81.5 252 ASN B O 1
ATOM 6618 N N . PRO B 1 253 ? -5.844 -29.906 -2.668 1 81.75 253 PRO B N 1
ATOM 6619 C CA . PRO B 1 253 ? -4.605 -30.344 -3.328 1 81.75 253 PRO B CA 1
ATOM 6620 C C . PRO B 1 253 ? -3.479 -29.312 -3.184 1 81.75 253 PRO B C 1
ATOM 6622 O O . PRO B 1 253 ? -2.307 -29.688 -3.111 1 81.75 253 PRO B O 1
ATOM 6625 N N . ILE B 1 254 ? -3.771 -28.125 -3.195 1 85.5 254 ILE B N 1
ATOM 6626 C CA . ILE B 1 254 ? -2.768 -27.062 -3.074 1 85.5 254 ILE B CA 1
ATOM 6627 C C . ILE B 1 254 ? -2.156 -27.094 -1.674 1 85.5 254 ILE B C 1
ATOM 6629 O O . ILE B 1 254 ? -0.939 -26.984 -1.519 1 85.5 254 ILE B O 1
ATOM 6633 N N . LEU B 1 255 ? -2.945 -27.281 -0.678 1 87.56 255 LEU B N 1
ATOM 6634 C CA . LEU B 1 255 ? -2.471 -27.328 0.702 1 87.56 255 LEU B CA 1
ATOM 6635 C C . LEU B 1 255 ? -1.547 -28.516 0.919 1 87.56 255 LEU B C 1
ATOM 6637 O O . LEU B 1 255 ? -0.557 -28.422 1.646 1 87.56 255 LEU B O 1
ATOM 6641 N N . PHE B 1 256 ? -1.873 -29.594 0.273 1 86.12 256 PHE B N 1
ATOM 6642 C CA . PHE B 1 256 ? -1.124 -30.828 0.485 1 86.12 256 PHE B CA 1
ATOM 6643 C C . PHE B 1 256 ? 0.241 -30.75 -0.189 1 86.12 256 PHE B C 1
ATOM 6645 O O . PHE B 1 256 ? 1.119 -31.578 0.084 1 86.12 256 PHE B O 1
ATOM 6652 N N . LYS B 1 257 ? 0.415 -29.766 -1.043 1 85.19 257 LYS B N 1
ATOM 6653 C CA . LYS B 1 257 ? 1.752 -29.516 -1.579 1 85.19 257 LYS B CA 1
ATOM 6654 C C . LYS B 1 257 ? 2.684 -28.969 -0.505 1 85.19 257 LYS B C 1
ATOM 6656 O O . LYS B 1 257 ? 3.904 -29.109 -0.601 1 85.19 257 LYS B O 1
ATOM 6661 N N . TYR B 1 258 ? 2.119 -28.328 0.506 1 89 258 TYR B N 1
ATOM 6662 C CA . TYR B 1 258 ? 2.902 -27.672 1.542 1 89 258 TYR B CA 1
ATOM 6663 C C . TYR B 1 258 ? 2.934 -28.5 2.818 1 89 258 TYR B C 1
ATOM 6665 O O . TYR B 1 258 ? 3.932 -28.5 3.543 1 89 258 TYR B O 1
ATOM 6673 N N . ILE B 1 259 ? 1.802 -29.156 3.062 1 88.25 259 ILE B N 1
ATOM 6674 C CA . ILE B 1 259 ? 1.614 -29.828 4.344 1 88.25 259 ILE B CA 1
ATOM 6675 C C . ILE B 1 259 ? 1.189 -31.266 4.102 1 88.25 259 ILE B C 1
ATOM 6677 O O . ILE B 1 259 ? 0.169 -31.531 3.459 1 88.25 259 ILE B O 1
ATOM 6681 N N . PRO B 1 260 ? 1.94 -32.094 4.711 1 84.44 260 PRO B N 1
ATOM 6682 C CA . PRO B 1 260 ? 1.504 -33.5 4.598 1 84.44 260 PRO B CA 1
ATOM 6683 C C . PRO B 1 260 ? 0.104 -33.719 5.16 1 84.44 260 PRO B C 1
ATOM 6685 O O . PRO B 1 260 ? -0.29 -33.062 6.129 1 84.44 260 PRO B O 1
ATOM 6688 N N . VAL B 1 261 ? -0.638 -34.656 4.664 1 80.44 261 VAL B N 1
ATOM 6689 C CA . VAL B 1 261 ? -2.055 -34.875 4.918 1 80.44 261 VAL B CA 1
ATOM 6690 C C . VAL B 1 261 ? -2.277 -35.125 6.41 1 80.44 261 VAL B C 1
ATOM 6692 O O . VAL B 1 261 ? -3.273 -34.656 6.977 1 80.44 261 VAL B O 1
ATOM 6695 N N . HIS B 1 262 ? -1.383 -35.719 7.141 1 81.25 262 HIS B N 1
ATOM 6696 C CA . HIS B 1 262 ? -1.626 -36.062 8.531 1 81.25 262 HIS B CA 1
ATOM 6697 C C . HIS B 1 262 ? -0.975 -35.062 9.477 1 81.25 262 HIS B C 1
ATOM 6699 O O . HIS B 1 262 ? -1.052 -35.219 10.695 1 81.25 262 HIS B O 1
ATOM 6705 N N . ASN B 1 263 ? -0.358 -34.031 8.945 1 88 263 ASN B N 1
ATOM 6706 C CA . ASN B 1 263 ? 0.25 -33 9.766 1 88 263 ASN B CA 1
ATOM 6707 C C . ASN B 1 263 ? -0.797 -32.031 10.305 1 88 263 ASN B C 1
ATOM 6709 O O . ASN B 1 263 ? -1.864 -31.859 9.711 1 88 263 ASN B O 1
ATOM 6713 N N . PRO B 1 264 ? -0.572 -31.438 11.43 1 89.81 264 PRO B N 1
ATOM 6714 C CA . PRO B 1 264 ? -1.519 -30.469 11.992 1 89.81 264 PRO B CA 1
ATOM 6715 C C . PRO B 1 264 ? -1.604 -29.188 11.164 1 89.81 264 PRO B C 1
ATOM 6717 O O . PRO B 1 264 ? -0.591 -28.719 10.641 1 89.81 264 PRO B O 1
ATOM 6720 N N . VAL B 1 265 ? -2.799 -28.688 11.008 1 90.44 265 VAL B N 1
ATOM 6721 C CA . VAL B 1 265 ? -3.023 -27.453 10.258 1 90.44 265 VAL B CA 1
ATOM 6722 C C . VAL B 1 265 ? -4.25 -26.719 10.812 1 90.44 265 VAL B C 1
ATOM 6724 O O . VAL B 1 265 ? -5.258 -27.359 11.133 1 90.44 265 VAL B O 1
ATOM 6727 N N . PHE B 1 266 ? -4.137 -25.438 11.039 1 90.5 266 PHE B N 1
ATOM 6728 C CA . PHE B 1 266 ? -5.262 -24.578 11.398 1 90.5 266 PHE B CA 1
ATOM 6729 C C . PHE B 1 266 ? -5.777 -23.812 10.18 1 90.5 266 PHE B C 1
ATOM 6731 O O . PHE B 1 266 ? -4.996 -23.219 9.438 1 90.5 266 PHE B O 1
ATOM 6738 N N . THR B 1 267 ? -7.043 -23.906 9.898 1 89.19 267 THR B N 1
ATOM 6739 C CA . THR B 1 267 ? -7.609 -23.156 8.781 1 89.19 267 THR B CA 1
ATOM 6740 C C . THR B 1 267 ? -8.852 -22.375 9.219 1 89.19 267 THR B C 1
ATOM 6742 O O . THR B 1 267 ? -9.344 -22.578 10.336 1 89.19 267 THR B O 1
ATOM 6745 N N . ASP B 1 268 ? -9.203 -21.453 8.328 1 81.88 268 ASP B N 1
ATOM 6746 C CA . ASP B 1 268 ? -10.492 -20.781 8.539 1 81.88 268 ASP B CA 1
ATOM 6747 C C . ASP B 1 268 ? -11.648 -21.75 8.289 1 81.88 268 ASP B C 1
ATOM 6749 O O . ASP B 1 268 ? -11.453 -22.844 7.746 1 81.88 268 ASP B O 1
ATOM 6753 N N . GLY B 1 269 ? -12.805 -21.406 8.742 1 75.06 269 GLY B N 1
ATOM 6754 C CA . GLY B 1 269 ? -13.984 -22.266 8.656 1 75.06 269 GLY B CA 1
ATOM 6755 C C . GLY B 1 269 ? -14.375 -22.594 7.234 1 75.06 269 GLY B C 1
ATOM 6756 O O . GLY B 1 269 ? -15.141 -23.531 7 1 75.06 269 GLY B O 1
ATOM 6757 N N . GLY B 1 270 ? -13.75 -21.969 6.328 1 71.38 270 GLY B N 1
ATOM 6758 C CA . GLY B 1 270 ? -14.109 -22.219 4.941 1 71.38 270 GLY B CA 1
ATOM 6759 C C . GLY B 1 270 ? -13.406 -23.422 4.348 1 71.38 270 GLY B C 1
ATOM 6760 O O . GLY B 1 270 ? -13.805 -23.922 3.297 1 71.38 270 GLY B O 1
ATOM 6761 N N . TYR B 1 271 ? -12.438 -24 5.047 1 77.81 271 TYR B N 1
ATOM 6762 C CA . TYR B 1 271 ? -11.672 -25.125 4.551 1 77.81 271 TYR B CA 1
ATOM 6763 C C . TYR B 1 271 ? -12.266 -26.453 5.039 1 77.81 271 TYR B C 1
ATOM 6765 O O . TYR B 1 271 ? -12.758 -26.531 6.168 1 77.81 271 TYR B O 1
ATOM 6773 N N . SER B 1 272 ? -12.406 -27.406 4.203 1 76.12 272 SER B N 1
ATOM 6774 C CA . SER B 1 272 ? -12.797 -28.75 4.59 1 76.12 272 SER B CA 1
ATOM 6775 C C . SER B 1 272 ? -11.703 -29.766 4.25 1 76.12 272 SER B C 1
ATOM 6777 O O . SER B 1 272 ? -11.453 -30.047 3.076 1 76.12 272 SER B O 1
ATOM 6779 N N . LEU B 1 273 ? -10.922 -30.125 5.277 1 76.25 273 LEU B N 1
ATOM 6780 C CA . LEU B 1 273 ? -9.875 -31.109 5.074 1 76.25 273 LEU B CA 1
ATOM 6781 C C . LEU B 1 273 ? -10.227 -32.438 5.754 1 76.25 273 LEU B C 1
ATOM 6783 O O . LEU B 1 273 ? -10.75 -32.438 6.871 1 76.25 273 LEU B O 1
ATOM 6787 N N . PRO B 1 274 ? -10.023 -33.531 5.023 1 69.06 274 PRO B N 1
ATOM 6788 C CA . PRO B 1 274 ? -10.336 -34.844 5.578 1 69.06 274 PRO B CA 1
ATOM 6789 C C . PRO B 1 274 ? -9.297 -35.312 6.602 1 69.06 274 PRO B C 1
ATOM 6791 O O . PRO B 1 274 ? -9.055 -36.5 6.738 1 69.06 274 PRO B O 1
ATOM 6794 N N . SER B 1 275 ? -8.68 -34.469 7.402 1 72.38 275 SER B N 1
ATOM 6795 C CA . SER B 1 275 ? -7.648 -34.906 8.336 1 72.38 275 SER B CA 1
ATOM 6796 C C . SER B 1 275 ? -8.078 -34.656 9.781 1 72.38 275 SER B C 1
ATOM 6798 O O . SER B 1 275 ? -8.766 -33.688 10.078 1 72.38 275 SER B O 1
ATOM 6800 N N . MET B 1 276 ? -7.684 -35.719 10.609 1 69.81 276 MET B N 1
ATOM 6801 C CA . MET B 1 276 ? -7.941 -35.594 12.039 1 69.81 276 MET B CA 1
ATOM 6802 C C . MET B 1 276 ? -7.105 -34.469 12.656 1 69.81 276 MET B C 1
ATOM 6804 O O . MET B 1 276 ? -7.441 -33.969 13.719 1 69.81 276 MET B O 1
ATOM 6808 N N . ASN B 1 277 ? -6.09 -34.094 12.016 1 82.19 277 ASN B N 1
ATOM 6809 C CA . ASN B 1 277 ? -5.199 -33.094 12.57 1 82.19 277 ASN B CA 1
ATOM 6810 C C . ASN B 1 277 ? -5.516 -31.703 12.016 1 82.19 277 ASN B C 1
ATOM 6812 O O . ASN B 1 277 ? -4.68 -30.797 12.078 1 82.19 277 ASN B O 1
ATOM 6816 N N . HIS B 1 278 ? -6.695 -31.641 11.492 1 84.38 278 HIS B N 1
ATOM 6817 C CA . HIS B 1 278 ? -7.18 -30.359 10.984 1 84.38 278 HIS B CA 1
ATOM 6818 C C . HIS B 1 278 ? -8.148 -29.703 11.969 1 84.38 278 HIS B C 1
ATOM 6820 O O . HIS B 1 278 ? -9.078 -30.344 12.453 1 84.38 278 HIS B O 1
ATOM 6826 N N . ARG B 1 279 ? -7.859 -28.5 12.336 1 85.88 279 ARG B N 1
ATOM 6827 C CA . ARG B 1 279 ? -8.766 -27.734 13.18 1 85.88 279 ARG B CA 1
ATOM 6828 C C . ARG B 1 279 ? -9.141 -26.406 12.516 1 85.88 279 ARG B C 1
ATOM 6830 O O . ARG B 1 279 ? -8.328 -25.812 11.797 1 85.88 279 ARG B O 1
ATOM 6837 N N . THR B 1 280 ? -10.328 -26 12.711 1 82.81 280 THR B N 1
ATOM 6838 C CA . THR B 1 280 ? -10.82 -24.797 12.047 1 82.81 280 THR B CA 1
ATOM 6839 C C . THR B 1 280 ? -11.312 -23.781 13.07 1 82.81 280 THR B C 1
ATOM 6841 O O . THR B 1 280 ? -11.648 -24.141 14.203 1 82.81 280 THR B O 1
ATOM 6844 N N . ILE B 1 281 ? -11.195 -22.516 12.727 1 77.25 281 ILE B N 1
ATOM 6845 C CA . ILE B 1 281 ? -11.75 -21.438 13.516 1 77.25 281 ILE B CA 1
ATOM 6846 C C . ILE B 1 281 ? -12.773 -20.656 12.68 1 77.25 281 ILE B C 1
ATOM 6848 O O . ILE B 1 281 ? -12.578 -20.453 11.484 1 77.25 281 ILE B O 1
ATOM 6852 N N . ASN B 1 282 ? -13.875 -20.406 13.266 1 68.56 282 ASN B N 1
ATOM 6853 C CA . ASN B 1 282 ? -14.922 -19.641 12.586 1 68.56 282 ASN B CA 1
ATOM 6854 C C . ASN B 1 282 ? -14.844 -18.156 12.914 1 68.56 282 ASN B C 1
ATOM 6856 O O . ASN B 1 282 ? -15.164 -17.75 14.023 1 68.56 282 ASN B O 1
ATOM 6860 N N . HIS B 1 283 ? -14.477 -17.453 11.984 1 63.84 283 HIS B N 1
ATOM 6861 C CA . HIS B 1 283 ? -14.305 -16.016 12.164 1 63.84 283 HIS B CA 1
ATOM 6862 C C . HIS B 1 283 ? -15.648 -15.289 12.148 1 63.84 283 HIS B C 1
ATOM 6864 O O . HIS B 1 283 ? -15.727 -14.109 12.508 1 63.84 283 HIS B O 1
ATOM 6870 N N . SER B 1 284 ? -16.656 -15.953 11.766 1 59.31 284 SER B N 1
ATOM 6871 C CA . SER B 1 284 ? -17.969 -15.312 11.664 1 59.31 284 SER B CA 1
ATOM 6872 C C . SER B 1 284 ? -18.766 -15.484 12.945 1 59.31 284 SER B C 1
ATOM 6874 O O . SER B 1 284 ? -19.938 -15.078 13.016 1 59.31 284 SER B O 1
ATOM 6876 N N . LEU B 1 285 ? -18.016 -16.078 13.867 1 59.38 285 LEU B N 1
ATOM 6877 C CA . LEU B 1 285 ? -18.766 -16.359 15.094 1 59.38 285 LEU B CA 1
ATOM 6878 C C . LEU B 1 285 ? -19.188 -15.07 15.781 1 59.38 285 LEU B C 1
ATOM 6880 O O . LEU B 1 285 ? -18.375 -14.172 15.992 1 59.38 285 LEU B O 1
ATOM 6884 N N . LYS B 1 286 ? -20.438 -14.797 15.852 1 55.81 286 LYS B N 1
ATOM 6885 C CA . LYS B 1 286 ? -21.047 -13.625 16.484 1 55.81 286 LYS B CA 1
ATOM 6886 C C . LYS B 1 286 ? -21.172 -13.82 18 1 55.81 286 LYS B C 1
ATOM 6888 O O . LYS B 1 286 ? -21.234 -14.953 18.484 1 55.81 286 LYS B O 1
ATOM 6893 N N . SER B 1 287 ? -20.844 -12.766 18.734 1 50.66 287 SER B N 1
ATOM 6894 C CA . SER B 1 287 ? -20.984 -12.82 20.172 1 50.66 287 SER B CA 1
ATOM 6895 C C . SER B 1 287 ? -22.438 -13.078 20.578 1 50.66 287 SER B C 1
ATOM 6897 O O . SER B 1 287 ? -23.359 -12.633 19.891 1 50.66 287 SER B O 1
ATOM 6899 N N . LYS B 1 288 ? -22.672 -14.07 21.344 1 52.72 288 LYS B N 1
ATOM 6900 C CA . LYS B 1 288 ? -24 -14.25 21.953 1 52.72 288 LYS B CA 1
ATOM 6901 C C . LYS B 1 288 ? -24.469 -12.961 22.625 1 52.72 288 LYS B C 1
ATOM 6903 O O . LYS B 1 288 ? -25.672 -12.766 22.812 1 52.72 288 LYS B O 1
ATOM 6908 N N . ASP B 1 289 ? -23.516 -12.219 23.047 1 44.44 289 ASP B N 1
ATOM 6909 C CA . ASP B 1 289 ? -23.875 -10.953 23.688 1 44.44 289 ASP B CA 1
ATOM 6910 C C . ASP B 1 289 ? -24.125 -9.867 22.641 1 44.44 289 ASP B C 1
ATOM 6912 O O . ASP B 1 289 ? -23.266 -9.586 21.812 1 44.44 289 ASP B O 1
ATOM 6916 N N . LYS B 1 290 ? -25.312 -9.445 22.453 1 45.88 290 LYS B N 1
ATOM 6917 C CA . LYS B 1 290 ? -25.844 -8.484 21.484 1 45.88 290 LYS B CA 1
ATOM 6918 C C . LYS B 1 290 ? -24.969 -7.238 21.422 1 45.88 290 LYS B C 1
ATOM 6920 O O . LYS B 1 290 ? -24.969 -6.523 20.406 1 45.88 290 LYS B O 1
ATOM 6925 N N . ARG B 1 291 ? -24.297 -6.984 22.469 1 44.59 291 ARG B N 1
ATOM 6926 C CA . ARG B 1 291 ? -23.5 -5.773 22.562 1 44.59 291 ARG B CA 1
ATOM 6927 C C . ARG B 1 291 ? -22.25 -5.871 21.688 1 44.59 291 ARG B C 1
ATOM 6929 O O . ARG B 1 291 ? -21.625 -4.859 21.375 1 44.59 291 ARG B O 1
ATOM 6936 N N . HIS B 1 292 ? -21.922 -7.211 21.578 1 47.44 292 HIS B N 1
ATOM 6937 C CA . HIS B 1 292 ? -20.719 -7.457 20.781 1 47.44 292 HIS B CA 1
ATOM 6938 C C . HIS B 1 292 ? -21.062 -8.156 19.469 1 47.44 292 HIS B C 1
ATOM 6940 O O . HIS B 1 292 ? -21.812 -9.125 19.453 1 47.44 292 HIS B O 1
ATOM 6946 N N . THR B 1 293 ? -20.984 -7.508 18.438 1 48 293 THR B N 1
ATOM 6947 C CA . THR B 1 293 ? -21.328 -8.148 17.172 1 48 293 THR B CA 1
ATOM 6948 C C . THR B 1 293 ? -20.453 -9.383 16.953 1 48 293 THR B C 1
ATOM 6950 O O . THR B 1 293 ? -20.953 -10.43 16.5 1 48 293 THR B O 1
ATOM 6953 N N . TRP B 1 294 ? -19.266 -9.328 17.281 1 50.88 294 TRP B N 1
ATOM 6954 C CA . TRP B 1 294 ? -18.359 -10.438 16.969 1 50.88 294 TRP B CA 1
ATOM 6955 C C . TRP B 1 294 ? -17.859 -11.102 18.25 1 50.88 294 TRP B C 1
ATOM 6957 O O . TRP B 1 294 ? -17.656 -10.438 19.266 1 50.88 294 TRP B O 1
ATOM 6967 N N . SER B 1 295 ? -18.031 -12.414 18.438 1 47.5 295 SER B N 1
ATOM 6968 C CA . SER B 1 295 ? -17.547 -13.203 19.562 1 47.5 295 SER B CA 1
ATOM 6969 C C . SER B 1 295 ? -16.031 -13.133 19.672 1 47.5 295 SER B C 1
ATOM 6971 O O . SER B 1 295 ? -15.328 -13 18.672 1 47.5 295 SER B O 1
ATOM 6973 N N . ARG B 1 296 ? -15.477 -12.852 20.891 1 49.62 296 ARG B N 1
ATOM 6974 C CA . ARG B 1 296 ? -14.047 -12.945 21.156 1 49.62 296 ARG B CA 1
ATOM 6975 C C . ARG B 1 296 ? -13.469 -14.242 20.609 1 49.62 296 ARG B C 1
ATOM 6977 O O . ARG B 1 296 ? -12.305 -14.289 20.203 1 49.62 296 ARG B O 1
ATOM 6984 N N . GLY B 1 297 ? -14.273 -15.297 20.656 1 49.41 297 GLY B N 1
ATOM 6985 C CA . GLY B 1 297 ? -13.82 -16.609 20.266 1 49.41 297 GLY B CA 1
ATOM 6986 C C . GLY B 1 297 ? -13.594 -16.75 18.766 1 49.41 297 GLY B C 1
ATOM 6987 O O . GLY B 1 297 ? -13.18 -17.797 18.281 1 49.41 297 GLY B O 1
ATOM 6988 N N . ARG B 1 298 ? -13.867 -15.656 18.078 1 54.41 298 ARG B N 1
ATOM 6989 C CA . ARG B 1 298 ? -13.75 -15.688 16.625 1 54.41 298 ARG B CA 1
ATOM 6990 C C . ARG B 1 298 ? -12.289 -15.641 16.188 1 54.41 298 ARG B C 1
ATOM 6992 O O . ARG B 1 298 ? -11.945 -16.078 15.086 1 54.41 298 ARG B O 1
ATOM 6999 N N . TRP B 1 299 ? -11.516 -15.211 17.109 1 58.25 299 TRP B N 1
ATOM 7000 C CA . TRP B 1 299 ? -10.117 -15.039 16.719 1 58.25 299 TRP B CA 1
ATOM 7001 C C . TRP B 1 299 ? -9.273 -16.203 17.219 1 58.25 299 TRP B C 1
ATOM 7003 O O . TRP B 1 299 ? -8.344 -16.641 16.531 1 58.25 299 TRP B O 1
ATOM 7013 N N . SER B 1 300 ? -9.531 -16.609 18.406 1 67.75 300 SER B N 1
ATOM 7014 C CA . SER B 1 300 ? -8.812 -17.719 19.031 1 67.75 300 SER B CA 1
ATOM 7015 C C . SER B 1 300 ? -9.703 -18.5 19.984 1 67.75 300 SER B C 1
ATOM 7017 O O . SER B 1 300 ? -10.445 -17.906 20.781 1 67.75 300 SER B O 1
ATOM 7019 N N . LYS B 1 301 ? -9.969 -19.734 19.672 1 71.06 301 LYS B N 1
ATOM 7020 C CA . LYS B 1 301 ? -10.719 -20.625 20.562 1 71.06 301 LYS B CA 1
ATOM 7021 C C . LYS B 1 301 ? -9.906 -21.875 20.891 1 71.06 301 LYS B C 1
ATOM 7023 O O . LYS B 1 301 ? -9.484 -22.609 19.984 1 71.06 301 LYS B O 1
ATOM 7028 N N . ASN B 1 302 ? -9.664 -22.156 22.109 1 76.06 302 ASN B N 1
ATOM 7029 C CA . ASN B 1 302 ? -9.008 -23.375 22.578 1 76.06 302 ASN B CA 1
ATOM 7030 C C . ASN B 1 302 ? -7.621 -23.531 21.969 1 76.06 302 ASN B C 1
ATOM 7032 O O . ASN B 1 302 ? -7.238 -24.641 21.547 1 76.06 302 ASN B O 1
ATOM 7036 N N . GLY B 1 303 ? -6.977 -22.375 21.688 1 79.56 303 GLY B N 1
ATOM 7037 C CA . GLY B 1 303 ? -5.621 -22.422 21.172 1 79.56 303 GLY B CA 1
ATOM 7038 C C . GLY B 1 303 ? -5.57 -22.422 19.656 1 79.56 303 GLY B C 1
ATOM 7039 O O . GLY B 1 303 ? -4.488 -22.406 19.062 1 79.56 303 GLY B O 1
ATOM 7040 N N . ILE B 1 304 ? -6.73 -22.469 19.078 1 83.81 304 ILE B N 1
ATOM 7041 C CA . ILE B 1 304 ? -6.824 -22.5 17.625 1 83.81 304 ILE B CA 1
ATOM 7042 C C . ILE B 1 304 ? -7.012 -21.078 17.078 1 83.81 304 ILE B C 1
ATOM 7044 O O . ILE B 1 304 ? -7.883 -20.344 17.562 1 83.81 304 ILE B O 1
ATOM 7048 N N . HIS B 1 305 ? -6.137 -20.703 16.203 1 83.81 305 HIS B N 1
ATOM 7049 C CA . HIS B 1 305 ? -6.27 -19.391 15.586 1 83.81 305 HIS B CA 1
ATOM 7050 C C . HIS B 1 305 ? -5.609 -19.359 14.211 1 83.81 305 HIS B C 1
ATOM 7052 O O . HIS B 1 305 ? -4.797 -20.219 13.891 1 83.81 305 HIS B O 1
ATOM 7058 N N . THR B 1 306 ? -6.004 -18.453 13.398 1 87.56 306 THR B N 1
ATOM 7059 C CA . THR B 1 306 ? -5.406 -18.234 12.078 1 87.56 306 THR B CA 1
ATOM 7060 C C . THR B 1 306 ? -4.801 -16.844 11.984 1 87.56 306 THR B C 1
ATOM 7062 O O . THR B 1 306 ? -4.824 -16.219 10.914 1 87.56 306 THR B O 1
ATOM 7065 N N . GLN B 1 307 ? -4.32 -16.344 13.094 1 84.94 307 GLN B N 1
ATOM 7066 C CA . GLN B 1 307 ? -3.826 -14.969 13.188 1 84.94 307 GLN B CA 1
ATOM 7067 C C . GLN B 1 307 ? -2.555 -14.789 12.367 1 84.94 307 GLN B C 1
ATOM 7069 O O . GLN B 1 307 ? -2.303 -13.703 11.836 1 84.94 307 GLN B O 1
ATOM 7074 N N . VAL B 1 308 ? -1.746 -15.852 12.305 1 89.69 308 VAL B N 1
ATOM 7075 C CA . VAL B 1 308 ? -0.487 -15.766 11.57 1 89.69 308 VAL B CA 1
ATOM 7076 C C . VAL B 1 308 ? -0.765 -15.578 10.078 1 89.69 308 VAL B C 1
ATOM 7078 O O . VAL B 1 308 ? -0.186 -14.695 9.445 1 89.69 308 VAL B O 1
ATOM 7081 N N . ALA B 1 309 ? -1.689 -16.344 9.586 1 92.56 309 ALA B N 1
ATOM 7082 C CA . ALA B 1 309 ? -2.066 -16.219 8.18 1 92.56 309 ALA B CA 1
ATOM 7083 C C . ALA B 1 309 ? -2.689 -14.852 7.895 1 92.56 309 ALA B C 1
ATOM 7085 O O . ALA B 1 309 ? -2.4 -14.234 6.867 1 92.56 309 ALA B O 1
ATOM 7086 N N . GLU B 1 310 ? -3.525 -14.383 8.758 1 88.88 310 GLU B N 1
ATOM 7087 C CA . GLU B 1 310 ? -4.164 -13.078 8.594 1 88.88 310 GLU B CA 1
ATOM 7088 C C . GLU B 1 310 ? -3.135 -11.953 8.602 1 88.88 310 GLU B C 1
ATOM 7090 O O . GLU B 1 310 ? -3.254 -10.984 7.844 1 88.88 310 GLU B O 1
ATOM 7095 N N . GLY B 1 311 ? -2.184 -12.109 9.508 1 90.25 311 GLY B N 1
ATOM 7096 C CA . GLY B 1 311 ? -1.108 -11.133 9.547 1 90.25 311 GLY B CA 1
ATOM 7097 C C . GLY B 1 311 ? -0.315 -11.062 8.258 1 90.25 311 GLY B C 1
ATOM 7098 O O . GLY B 1 311 ? -0.026 -9.969 7.762 1 90.25 311 GLY B O 1
ATOM 7099 N N . ARG B 1 312 ? 0.041 -12.18 7.742 1 94.31 312 ARG B N 1
ATOM 7100 C CA . ARG B 1 312 ? 0.788 -12.219 6.488 1 94.31 312 ARG B CA 1
ATOM 7101 C C . ARG B 1 312 ? -0.057 -11.695 5.332 1 94.31 312 ARG B C 1
ATOM 7103 O O . ARG B 1 312 ? 0.467 -11.07 4.406 1 94.31 312 ARG B O 1
ATOM 7110 N N . GLN B 1 313 ? -1.358 -11.945 5.402 1 94.38 313 GLN B N 1
ATOM 7111 C CA . GLN B 1 313 ? -2.264 -11.422 4.383 1 94.38 313 GLN B CA 1
ATOM 7112 C C . GLN B 1 313 ? -2.33 -9.898 4.434 1 94.38 313 GLN B C 1
ATOM 7114 O O . GLN B 1 313 ? -2.43 -9.242 3.395 1 94.38 313 GLN B O 1
ATOM 7119 N N . GLY B 1 314 ? -2.354 -9.438 5.652 1 91.06 314 GLY B N 1
ATOM 7120 C CA . GLY B 1 314 ? -2.309 -7.984 5.781 1 91.06 314 GLY B CA 1
ATOM 7121 C C . GLY B 1 314 ? -1.093 -7.363 5.121 1 91.06 314 GLY B C 1
ATOM 7122 O O . GLY B 1 314 ? -1.198 -6.324 4.465 1 91.06 314 GLY B O 1
ATOM 7123 N N . ILE B 1 315 ? 0.021 -7.996 5.246 1 92.25 315 ILE B N 1
ATOM 7124 C CA . ILE B 1 315 ? 1.263 -7.523 4.641 1 92.25 315 ILE B CA 1
ATOM 7125 C C . ILE B 1 315 ? 1.152 -7.59 3.119 1 92.25 315 ILE B C 1
ATOM 7127 O O . ILE B 1 315 ? 1.53 -6.648 2.422 1 92.25 315 ILE B O 1
ATOM 7131 N N . LEU B 1 316 ? 0.648 -8.664 2.652 1 94.44 316 LEU B N 1
ATOM 7132 C CA . LEU B 1 316 ? 0.475 -8.852 1.216 1 94.44 316 LEU B CA 1
ATOM 7133 C C . LEU B 1 316 ? -0.454 -7.785 0.64 1 94.44 316 LEU B C 1
ATOM 7135 O O . LEU B 1 316 ? -0.168 -7.207 -0.412 1 94.44 316 LEU B O 1
ATOM 7139 N N . LYS B 1 317 ? -1.55 -7.531 1.285 1 90.31 317 LYS B N 1
ATOM 7140 C CA . LYS B 1 317 ? -2.518 -6.539 0.829 1 90.31 317 LYS B CA 1
ATOM 7141 C C . LYS B 1 317 ? -1.878 -5.16 0.711 1 90.31 317 LYS B C 1
ATOM 7143 O O . LYS B 1 317 ? -2.088 -4.453 -0.278 1 90.31 317 LYS B O 1
ATOM 7148 N N . ARG B 1 318 ? -1.142 -4.844 1.656 1 88.12 318 ARG B N 1
ATOM 7149 C CA . ARG B 1 318 ? -0.484 -3.539 1.651 1 88.12 318 ARG B CA 1
ATOM 7150 C C . ARG B 1 318 ? 0.54 -3.447 0.525 1 88.12 318 ARG B C 1
ATOM 7152 O O . ARG B 1 318 ? 0.629 -2.424 -0.156 1 88.12 318 ARG B O 1
ATOM 7159 N N . ALA B 1 319 ? 1.283 -4.465 0.364 1 91.88 319 ALA B N 1
ATOM 7160 C CA . ALA B 1 319 ? 2.324 -4.492 -0.661 1 91.88 319 ALA B CA 1
ATOM 7161 C C . ALA B 1 319 ? 1.72 -4.383 -2.059 1 91.88 319 ALA B C 1
ATOM 7163 O O . ALA B 1 319 ? 2.201 -3.607 -2.889 1 91.88 319 ALA B O 1
ATOM 7164 N N . PHE B 1 320 ? 0.666 -5.059 -2.314 1 92 320 PHE B N 1
ATOM 7165 C CA . PHE B 1 320 ? 0.127 -5.184 -3.664 1 92 320 PHE B CA 1
ATOM 7166 C C . PHE B 1 320 ? -0.689 -3.951 -4.035 1 92 320 PHE B C 1
ATOM 7168 O O . PHE B 1 320 ? -1.024 -3.754 -5.207 1 92 320 PHE B O 1
ATOM 7175 N N . ARG B 1 321 ? -0.946 -3.152 -3.072 1 85.75 321 ARG B N 1
ATOM 7176 C CA . ARG B 1 321 ? -1.617 -1.897 -3.395 1 85.75 321 ARG B CA 1
ATOM 7177 C C . ARG B 1 321 ? -0.742 -1.022 -4.285 1 85.75 321 ARG B C 1
ATOM 7179 O O . ARG B 1 321 ? -1.251 -0.203 -5.055 1 85.75 321 ARG B O 1
ATOM 7186 N N . SER B 1 322 ? 0.519 -1.244 -4.207 1 86.31 322 SER B N 1
ATOM 7187 C CA . SER B 1 322 ? 1.453 -0.463 -5.012 1 86.31 322 SER B CA 1
ATOM 7188 C C . SER B 1 322 ? 1.285 -0.762 -6.5 1 86.31 322 SER B C 1
ATOM 7190 O O . SER B 1 322 ? 1.646 0.058 -7.344 1 86.31 322 SER B O 1
ATOM 7192 N N . TYR B 1 323 ? 0.748 -1.915 -6.809 1 85.38 323 TYR B N 1
ATOM 7193 C CA . TYR B 1 323 ? 0.516 -2.273 -8.203 1 85.38 323 TYR B CA 1
ATOM 7194 C C . TYR B 1 323 ? -0.753 -1.615 -8.734 1 85.38 323 TYR B C 1
ATOM 7196 O O . TYR B 1 323 ? -0.967 -1.548 -9.945 1 85.38 323 TYR B O 1
ATOM 7204 N N . GLY B 1 324 ? -1.574 -1.022 -7.777 1 77.88 324 GLY B N 1
ATOM 7205 C CA . GLY B 1 324 ? -2.902 -0.6 -8.195 1 77.88 324 GLY B CA 1
ATOM 7206 C C . GLY B 1 324 ? -3.807 -1.758 -8.57 1 77.88 324 GLY B C 1
ATOM 7207 O O . GLY B 1 324 ? -4.223 -2.535 -7.707 1 77.88 324 GLY B O 1
ATOM 7208 N N . TRP B 1 325 ? -3.979 -1.972 -9.844 1 79.75 325 TRP B N 1
ATOM 7209 C CA . TRP B 1 325 ? -4.695 -3.139 -10.344 1 79.75 325 TRP B CA 1
ATOM 7210 C C . TRP B 1 325 ? -3.744 -4.113 -11.031 1 79.75 325 TRP B C 1
ATOM 7212 O O . TRP B 1 325 ? -2.854 -3.699 -11.773 1 79.75 325 TRP B O 1
ATOM 7222 N N . LEU B 1 326 ? -3.873 -5.312 -10.633 1 84.75 326 LEU B N 1
ATOM 7223 C CA . LEU B 1 326 ? -3.086 -6.383 -11.234 1 84.75 326 LEU B CA 1
ATOM 7224 C C . LEU B 1 326 ? -3.979 -7.344 -12.016 1 84.75 326 LEU B C 1
ATOM 7226 O O . LEU B 1 326 ? -4.949 -7.875 -11.469 1 84.75 326 LEU B O 1
ATOM 7230 N N . ASN B 1 327 ? -3.658 -7.438 -13.297 1 82.69 327 ASN B N 1
ATOM 7231 C CA . ASN B 1 327 ? -4.359 -8.445 -14.086 1 82.69 327 ASN B CA 1
ATOM 7232 C C . ASN B 1 327 ? -4.203 -9.836 -13.484 1 82.69 327 ASN B C 1
ATOM 7234 O O . ASN B 1 327 ? -3.082 -10.297 -13.25 1 82.69 327 ASN B O 1
ATOM 7238 N N . PRO B 1 328 ? -5.371 -10.438 -13.211 1 85.69 328 PRO B N 1
ATOM 7239 C CA . PRO B 1 328 ? -5.293 -11.766 -12.602 1 85.69 328 PRO B CA 1
ATOM 7240 C C . PRO B 1 328 ? -4.414 -12.734 -13.391 1 85.69 328 PRO B C 1
ATOM 7242 O O . PRO B 1 328 ? -3.83 -13.656 -12.812 1 85.69 328 PRO B O 1
ATOM 7245 N N . LYS B 1 329 ? -4.246 -12.555 -14.68 1 82.19 329 LYS B N 1
ATOM 7246 C CA . LYS B 1 329 ? -3.424 -13.414 -15.531 1 82.19 329 LYS B CA 1
ATOM 7247 C C . LYS B 1 329 ? -1.993 -13.492 -15.008 1 82.19 329 LYS B C 1
ATOM 7249 O O . LYS B 1 329 ? -1.358 -14.547 -15.086 1 82.19 329 LYS B O 1
ATOM 7254 N N . TYR B 1 330 ? -1.54 -12.469 -14.438 1 89.44 330 TYR B N 1
ATOM 7255 C CA . TYR B 1 330 ? -0.149 -12.414 -14 1 89.44 330 TYR B CA 1
ATOM 7256 C C . TYR B 1 330 ? -0.046 -12.5 -12.484 1 89.44 330 TYR B C 1
ATOM 7258 O O . TYR B 1 330 ? 1.004 -12.195 -11.906 1 89.44 330 TYR B O 1
ATOM 7266 N N . SER B 1 331 ? -1.13 -12.922 -11.836 1 92.56 331 SER B N 1
ATOM 7267 C CA . SER B 1 331 ? -1.166 -12.961 -10.375 1 92.56 331 SER B CA 1
ATOM 7268 C C . SER B 1 331 ? -0.167 -13.977 -9.828 1 92.56 331 SER B C 1
ATOM 7270 O O . SER B 1 331 ? 0.49 -13.727 -8.82 1 92.56 331 SER B O 1
ATOM 7272 N N . THR B 1 332 ? 0 -15.062 -10.539 1 93.62 332 THR B N 1
ATOM 7273 C CA . THR B 1 332 ? 0.918 -16.094 -10.078 1 93.62 332 THR B CA 1
ATOM 7274 C C . THR B 1 332 ? 2.354 -15.578 -10.055 1 93.62 332 THR B C 1
ATOM 7276 O O . THR B 1 332 ? 3.094 -15.82 -9.102 1 93.62 332 THR B O 1
ATOM 7279 N N . LEU B 1 333 ? 2.719 -14.867 -11.086 1 94.81 333 LEU B N 1
ATOM 7280 C CA . LEU B 1 333 ? 4.062 -14.312 -11.18 1 94.81 333 LEU B CA 1
ATOM 7281 C C . LEU B 1 333 ? 4.312 -13.312 -10.055 1 94.81 333 LEU B C 1
ATOM 7283 O O . LEU B 1 333 ? 5.355 -13.359 -9.398 1 94.81 333 LEU B O 1
ATOM 7287 N N . ALA B 1 334 ? 3.373 -12.477 -9.867 1 95.5 334 ALA B N 1
ATOM 7288 C CA . ALA B 1 334 ? 3.514 -11.453 -8.828 1 95.5 334 ALA B CA 1
ATOM 7289 C C . ALA B 1 334 ? 3.578 -12.078 -7.441 1 95.5 334 ALA B C 1
ATOM 7291 O O . ALA B 1 334 ? 4.387 -11.672 -6.605 1 95.5 334 ALA B O 1
ATOM 7292 N N . LEU B 1 335 ? 2.744 -13.047 -7.199 1 96.62 335 LEU B N 1
ATOM 7293 C CA . LEU B 1 335 ? 2.705 -13.711 -5.902 1 96.62 335 LEU B CA 1
ATOM 7294 C C . LEU B 1 335 ? 3.979 -14.516 -5.664 1 96.62 335 LEU B C 1
ATOM 7296 O O . LEU B 1 335 ? 4.5 -14.547 -4.547 1 96.62 335 LEU B O 1
ATOM 7300 N N . ASN B 1 336 ? 4.473 -15.164 -6.723 1 96.62 336 ASN B N 1
ATOM 7301 C CA . ASN B 1 336 ? 5.727 -15.906 -6.598 1 96.62 336 ASN B CA 1
ATOM 7302 C C . ASN B 1 336 ? 6.891 -14.984 -6.254 1 96.62 336 ASN B C 1
ATOM 7304 O O . ASN B 1 336 ? 7.754 -15.344 -5.453 1 96.62 336 ASN B O 1
ATOM 7308 N N . GLU B 1 337 ? 6.906 -13.867 -6.891 1 96.5 337 GLU B N 1
ATOM 7309 C CA . GLU B 1 337 ? 7.949 -12.898 -6.586 1 96.5 337 GLU B CA 1
ATOM 7310 C C . GLU B 1 337 ? 7.926 -12.508 -5.109 1 96.5 337 GLU B C 1
ATOM 7312 O O . GLU B 1 337 ? 8.961 -12.523 -4.441 1 96.5 337 GLU B O 1
ATOM 7317 N N . PHE B 1 338 ? 6.785 -12.188 -4.652 1 97.31 338 PHE B N 1
ATOM 7318 C CA . PHE B 1 338 ? 6.633 -11.758 -3.268 1 97.31 338 PHE B CA 1
ATOM 7319 C C . PHE B 1 338 ? 7 -12.883 -2.309 1 97.31 338 PHE B C 1
ATOM 7321 O O . PHE B 1 338 ? 7.66 -12.648 -1.295 1 97.31 338 PHE B O 1
ATOM 7328 N N . THR B 1 339 ? 6.543 -14.07 -2.617 1 96.88 339 THR B N 1
ATOM 7329 C CA . THR B 1 339 ? 6.809 -15.25 -1.792 1 96.88 339 THR B CA 1
ATOM 7330 C C . THR B 1 339 ? 8.305 -15.539 -1.734 1 96.88 339 THR B C 1
ATOM 7332 O O . THR B 1 339 ? 8.867 -15.719 -0.651 1 96.88 339 THR B O 1
ATOM 7335 N N . ALA B 1 340 ? 8.93 -15.594 -2.855 1 95.25 340 ALA B N 1
ATOM 7336 C CA . ALA B 1 340 ? 10.344 -15.961 -2.93 1 95.25 340 ALA B CA 1
ATOM 7337 C C . ALA B 1 340 ? 11.211 -14.953 -2.188 1 95.25 340 ALA B C 1
ATOM 7339 O O . ALA B 1 340 ? 12.055 -15.328 -1.377 1 95.25 340 ALA B O 1
ATOM 7340 N N . ILE B 1 341 ? 10.969 -13.703 -2.441 1 94.12 341 ILE B N 1
ATOM 7341 C CA . ILE B 1 341 ? 11.789 -12.664 -1.829 1 94.12 341 ILE B CA 1
ATOM 7342 C C . ILE B 1 341 ? 11.578 -12.664 -0.316 1 94.12 341 ILE B C 1
ATOM 7344 O O . ILE B 1 341 ? 12.539 -12.516 0.448 1 94.12 341 ILE B O 1
ATOM 7348 N N . GLY B 1 342 ? 10.383 -12.82 0.102 1 92.31 342 GLY B N 1
ATOM 7349 C CA . GLY B 1 342 ? 10.078 -12.836 1.525 1 92.31 342 GLY B CA 1
ATOM 7350 C C . GLY B 1 342 ? 10.672 -14.023 2.252 1 92.31 342 GLY B C 1
ATOM 7351 O O . GLY B 1 342 ? 11.031 -13.93 3.426 1 92.31 342 GLY B O 1
ATOM 7352 N N . ASN B 1 343 ? 10.727 -15.117 1.562 1 93 343 ASN B N 1
ATOM 7353 C CA . ASN B 1 343 ? 11.156 -16.344 2.213 1 93 343 ASN B CA 1
ATOM 7354 C C . ASN B 1 343 ? 12.664 -16.531 2.137 1 93 343 ASN B C 1
ATOM 7356 O O . ASN B 1 343 ? 13.211 -17.484 2.713 1 93 343 ASN B O 1
ATOM 7360 N N . LEU B 1 344 ? 13.367 -15.648 1.489 1 87 344 LEU B N 1
ATOM 7361 C CA . LEU B 1 344 ? 14.82 -15.734 1.398 1 87 344 LEU B CA 1
ATOM 7362 C C . LEU B 1 344 ? 15.461 -15.578 2.773 1 87 344 LEU B C 1
ATOM 7364 O O . LEU B 1 344 ? 16.594 -15.992 2.982 1 87 344 LEU B O 1
ATOM 7368 N N . ARG B 1 345 ? 14.766 -15.016 3.646 1 79.44 345 ARG B N 1
ATOM 7369 C CA . ARG B 1 345 ? 15.289 -14.844 4.996 1 79.44 345 ARG B CA 1
ATOM 7370 C C . ARG B 1 345 ? 15.305 -16.172 5.75 1 79.44 345 ARG B C 1
ATOM 7372 O O . ARG B 1 345 ? 16.047 -16.328 6.719 1 79.44 345 ARG B O 1
ATOM 7379 N N . TYR B 1 346 ? 14.477 -17.047 5.254 1 82.62 346 TYR B N 1
ATOM 7380 C CA . TYR B 1 346 ? 14.367 -18.328 5.957 1 82.62 346 TYR B CA 1
ATOM 7381 C C . TYR B 1 346 ? 15.125 -19.422 5.223 1 82.62 346 TYR B C 1
ATOM 7383 O O . TYR B 1 346 ? 15.531 -20.406 5.828 1 82.62 346 TYR B O 1
ATOM 7391 N N . PHE B 1 347 ? 15.141 -19.188 3.842 1 79.94 347 PHE B N 1
ATOM 7392 C CA . PHE B 1 347 ? 15.789 -20.203 3.014 1 79.94 347 PHE B CA 1
ATOM 7393 C C . PHE B 1 347 ? 17.031 -19.625 2.344 1 79.94 347 PHE B C 1
ATOM 7395 O O . PHE B 1 347 ? 16.953 -18.672 1.566 1 79.94 347 PHE B O 1
ATOM 7402 N N . GLY B 1 348 ? 18.156 -19.578 2.895 1 68.5 348 GLY B N 1
ATOM 7403 C CA . GLY B 1 348 ? 19.328 -19.094 2.176 1 68.5 348 GLY B CA 1
ATOM 7404 C C . GLY B 1 348 ? 19.406 -19.609 0.753 1 68.5 348 GLY B C 1
ATOM 7405 O O . GLY B 1 348 ? 18.906 -20.703 0.456 1 68.5 348 GLY B O 1
ATOM 7406 N N . LEU B 1 349 ? 19.828 -18.891 -0.2 1 68.75 349 LEU B N 1
ATOM 7407 C CA . LEU B 1 349 ? 19.938 -19.281 -1.603 1 68.75 349 LEU B CA 1
ATOM 7408 C C . LEU B 1 349 ? 20.719 -20.578 -1.748 1 68.75 349 LEU B C 1
ATOM 7410 O O . LEU B 1 349 ? 20.453 -21.359 -2.658 1 68.75 349 LEU B O 1
ATOM 7414 N N . GLU B 1 350 ? 21.594 -20.797 -0.856 1 64.31 350 GLU B N 1
ATOM 7415 C CA . GLU B 1 350 ? 22.422 -21.984 -0.917 1 64.31 350 GLU B CA 1
ATOM 7416 C C . GLU B 1 350 ? 21.594 -23.25 -0.672 1 64.31 350 GLU B C 1
ATOM 7418 O O . GLU B 1 350 ? 21.875 -24.297 -1.247 1 64.31 350 GLU B O 1
ATOM 7423 N N . ASP B 1 351 ? 20.594 -23.062 0.162 1 65.75 351 ASP B N 1
ATOM 7424 C CA . ASP B 1 351 ? 19.734 -24.203 0.487 1 65.75 351 ASP B CA 1
ATOM 7425 C C . ASP B 1 351 ? 18.797 -24.531 -0.668 1 65.75 351 ASP B C 1
ATOM 7427 O O . ASP B 1 351 ? 18.219 -25.609 -0.715 1 65.75 351 ASP B O 1
ATOM 7431 N N . LEU B 1 352 ? 18.797 -23.578 -1.569 1 71 352 LEU B N 1
ATOM 7432 C CA . LEU B 1 352 ? 17.812 -23.734 -2.641 1 71 352 LEU B CA 1
ATOM 7433 C C . LEU B 1 352 ? 18.484 -24.203 -3.926 1 71 352 LEU B C 1
ATOM 7435 O O . LEU B 1 352 ? 17.844 -24.281 -4.977 1 71 352 LEU B O 1
ATOM 7439 N N . LEU B 1 353 ? 19.766 -24.516 -3.703 1 69.81 353 LEU B N 1
ATOM 7440 C CA . LEU B 1 353 ? 20.516 -24.984 -4.863 1 69.81 353 LEU B CA 1
ATOM 7441 C C . LEU B 1 353 ? 20.016 -26.359 -5.309 1 69.81 353 LEU B C 1
ATOM 7443 O O . LEU B 1 353 ? 19.594 -27.172 -4.484 1 69.81 353 LEU B O 1
ATOM 7447 N N . PRO B 1 354 ? 19.719 -26.453 -6.578 1 57.66 354 PRO B N 1
ATOM 7448 C CA . PRO B 1 354 ? 19.234 -27.766 -7.059 1 57.66 354 PRO B CA 1
ATOM 7449 C C . PRO B 1 354 ? 20.141 -28.922 -6.605 1 57.66 354 PRO B C 1
ATOM 7451 O O . PRO B 1 354 ? 21.344 -28.75 -6.461 1 57.66 354 PRO B O 1
ATOM 7454 N N . ASP B 1 355 ? 19.703 -29.828 -5.668 1 52.41 355 ASP B N 1
ATOM 7455 C CA . ASP B 1 355 ? 20.453 -31.031 -5.367 1 52.41 355 ASP B CA 1
ATOM 7456 C C . ASP B 1 355 ? 21.078 -31.625 -6.633 1 52.41 355 ASP B C 1
ATOM 7458 O O . ASP B 1 355 ? 20.391 -31.875 -7.617 1 52.41 355 ASP B O 1
ATOM 7462 N N . GLU B 1 356 ? 22.359 -31.469 -6.809 1 45.47 356 GLU B N 1
ATOM 7463 C CA . GLU B 1 356 ? 23.094 -32.094 -7.914 1 45.47 356 GLU B CA 1
ATOM 7464 C C . GLU B 1 356 ? 22.562 -33.469 -8.227 1 45.47 356 GLU B C 1
ATOM 7466 O O . GLU B 1 356 ? 22.625 -33.938 -9.367 1 45.47 356 GLU B O 1
ATOM 7471 N N . SER B 1 357 ? 22.391 -34.375 -7.211 1 38.03 357 SER B N 1
ATOM 7472 C CA . SER B 1 357 ? 22.016 -35.75 -7.473 1 38.03 357 SER B CA 1
ATOM 7473 C C . SER B 1 357 ? 20.625 -35.844 -8.086 1 38.03 357 SER B C 1
ATOM 7475 O O . SER B 1 357 ? 20.25 -36.875 -8.641 1 38.03 357 SER B O 1
ATOM 7477 N N . LYS B 1 358 ? 19.641 -35.25 -7.645 1 38.34 358 LYS B N 1
ATOM 7478 C CA . LYS B 1 358 ? 18.328 -35.375 -8.258 1 38.34 358 LYS B CA 1
ATOM 7479 C C . LYS B 1 358 ? 18.281 -34.625 -9.594 1 38.34 358 LYS B C 1
ATOM 7481 O O . LYS B 1 358 ? 18.812 -33.531 -9.719 1 38.34 358 LYS B O 1
ATOM 7486 N N . GLU B 1 359 ? 18.031 -35.281 -10.781 1 30.89 359 GLU B N 1
ATOM 7487 C CA . GLU B 1 359 ? 17.812 -34.969 -12.195 1 30.89 359 GLU B CA 1
ATOM 7488 C C . GLU B 1 359 ? 16.859 -33.781 -12.352 1 30.89 359 GLU B C 1
ATOM 7490 O O . GLU B 1 359 ? 16.359 -33.531 -13.453 1 30.89 359 GLU B O 1
ATOM 7495 N N . ASN B 1 360 ? 16.453 -33.25 -11.484 1 28.17 360 ASN B N 1
ATOM 7496 C CA . ASN B 1 360 ? 15.352 -32.438 -11.953 1 28.17 360 ASN B CA 1
ATOM 7497 C C . ASN B 1 360 ? 15.82 -31.391 -12.969 1 28.17 360 ASN B C 1
ATOM 7499 O O . ASN B 1 360 ? 16.547 -30.453 -12.617 1 28.17 360 ASN B O 1
ATOM 7503 N N . PRO B 1 361 ? 15.922 -31.844 -14.281 1 29.31 361 PRO B N 1
ATOM 7504 C CA . PRO B 1 361 ? 16.047 -31.109 -15.539 1 29.31 361 PRO B CA 1
ATOM 7505 C C . PRO B 1 361 ? 15.062 -29.938 -15.633 1 29.31 361 PRO B C 1
ATOM 7507 O O . PRO B 1 361 ? 13.852 -30.141 -15.602 1 29.31 361 PRO B O 1
ATOM 7510 N N . VAL B 1 362 ? 14.789 -29.094 -14.984 1 30.47 362 VAL B N 1
ATOM 7511 C CA . VAL B 1 362 ? 14.133 -28.203 -15.93 1 30.47 362 VAL B CA 1
ATOM 7512 C C . VAL B 1 362 ? 14.969 -28.078 -17.203 1 30.47 362 VAL B C 1
ATOM 7514 O O . VAL B 1 362 ? 15.977 -27.375 -17.219 1 30.47 362 VAL B O 1
ATOM 7517 N N . ARG B 1 363 ? 15.367 -29.203 -17.844 1 26.95 363 ARG B N 1
ATOM 7518 C CA . ARG B 1 363 ? 15.875 -29.219 -19.219 1 26.95 363 ARG B CA 1
ATOM 7519 C C . ARG B 1 363 ? 14.992 -28.391 -20.141 1 26.95 363 ARG B C 1
ATOM 7521 O O . ARG B 1 363 ? 13.82 -28.703 -20.344 1 26.95 363 ARG B O 1
ATOM 7528 N N . TYR B 1 364 ? 15.094 -27.219 -20.156 1 28.44 364 TYR B N 1
ATOM 7529 C CA . TYR B 1 364 ? 14.609 -26.656 -21.406 1 28.44 364 TYR B CA 1
ATOM 7530 C C . TYR B 1 364 ? 15.148 -27.438 -22.609 1 28.44 364 TYR B C 1
ATOM 7532 O O . TYR B 1 364 ? 16.344 -27.422 -22.859 1 28.44 364 TYR B O 1
ATOM 7540 N N . GLN B 1 365 ? 14.859 -28.766 -22.859 1 25.72 365 GLN B N 1
ATOM 7541 C CA . GLN B 1 365 ? 15.164 -29.297 -24.188 1 25.72 365 GLN B CA 1
ATOM 7542 C C . GLN B 1 365 ? 14.953 -28.25 -25.266 1 25.72 365 GLN B C 1
ATOM 7544 O O . GLN B 1 365 ? 13.844 -27.75 -25.453 1 25.72 365 GLN B O 1
ATOM 7549 N N . LEU B 1 366 ? 15.961 -27.516 -25.484 1 25.94 366 LEU B N 1
ATOM 7550 C CA . LEU B 1 366 ? 16.031 -26.938 -26.812 1 25.94 366 LEU B CA 1
ATOM 7551 C C . LEU B 1 366 ? 15.734 -27.984 -27.875 1 25.94 366 LEU B C 1
ATOM 7553 O O . LEU B 1 366 ? 16.406 -29.016 -27.953 1 25.94 366 LEU B O 1
ATOM 7557 N N . ASP B 1 367 ? 14.617 -28.516 -28.219 1 25.5 367 ASP B N 1
ATOM 7558 C CA . ASP B 1 367 ? 14.539 -29.203 -29.516 1 25.5 367 ASP B CA 1
ATOM 7559 C C . ASP B 1 367 ? 15.57 -28.641 -30.484 1 25.5 367 ASP B C 1
ATOM 7561 O O . ASP B 1 367 ? 15.727 -27.422 -30.609 1 25.5 367 ASP B O 1
ATOM 7565 N N . ASP B 1 368 ? 16.703 -29.281 -30.812 1 25.92 368 ASP B N 1
ATOM 7566 C CA . ASP B 1 368 ? 17.672 -29.156 -31.891 1 25.92 368 ASP B CA 1
ATOM 7567 C C . ASP B 1 368 ? 17.016 -28.594 -33.156 1 25.92 368 ASP B C 1
ATOM 7569 O O . ASP B 1 368 ? 17.703 -28 -34 1 25.92 368 ASP B O 1
ATOM 7573 N N . ASN B 1 369 ? 15.859 -29.188 -33.656 1 24.47 369 ASN B N 1
ATOM 7574 C CA . ASN B 1 369 ? 15.352 -28.781 -34.969 1 24.47 369 ASN B CA 1
ATOM 7575 C C . ASN B 1 369 ? 15.023 -27.281 -35 1 24.47 369 ASN B C 1
ATOM 7577 O O . ASN B 1 369 ? 14.219 -26.844 -35.812 1 24.47 369 ASN B O 1
ATOM 7581 N N . TRP B 1 370 ? 15.344 -26.562 -34 1 25.02 370 TRP B N 1
ATOM 7582 C CA . TRP B 1 370 ? 15.227 -25.156 -34.375 1 25.02 370 TRP B CA 1
ATOM 7583 C C . TRP B 1 370 ? 16.312 -24.766 -35.375 1 25.02 370 TRP B C 1
ATOM 7585 O O . TRP B 1 370 ? 17.453 -24.5 -35 1 25.02 370 TRP B O 1
ATOM 7595 N N . SER B 1 371 ? 16.547 -25.625 -36.438 1 22.62 371 SER B N 1
ATOM 7596 C CA . SER B 1 371 ? 17.125 -25.031 -37.625 1 22.62 371 SER B CA 1
ATOM 7597 C C . SER B 1 371 ? 16.781 -23.547 -37.75 1 22.62 371 SER B C 1
ATOM 7599 O O . SER B 1 371 ? 15.734 -23.109 -37.25 1 22.62 371 SER B O 1
ATOM 7601 N N . LEU B 1 372 ? 17.859 -22.75 -37.938 1 25.09 372 LEU B N 1
ATOM 7602 C CA . LEU B 1 372 ? 18 -21.438 -38.562 1 25.09 372 LEU B CA 1
ATOM 7603 C C . LEU B 1 372 ? 16.969 -21.234 -39.656 1 25.09 372 LEU B C 1
ATOM 7605 O O . LEU B 1 372 ? 17.297 -21.297 -40.844 1 25.09 372 LEU B O 1
ATOM 7609 N N . ARG B 1 373 ? 15.867 -22.078 -39.781 1 24.33 373 ARG B N 1
ATOM 7610 C CA . ARG B 1 373 ? 15.133 -21.781 -41 1 24.33 373 ARG B CA 1
ATOM 7611 C C . ARG B 1 373 ? 15.055 -20.266 -41.219 1 24.33 373 ARG B C 1
ATOM 7613 O O . ARG B 1 373 ? 15.016 -19.484 -40.281 1 24.33 373 ARG B O 1
ATOM 7620 N N . ASP B 1 374 ? 15.422 -19.891 -42.469 1 23.59 374 ASP B N 1
ATOM 7621 C CA . ASP B 1 374 ? 15.469 -18.656 -43.25 1 23.59 374 ASP B CA 1
ATOM 7622 C C . ASP B 1 374 ? 14.328 -17.719 -42.875 1 23.59 374 ASP B C 1
ATOM 7624 O O . ASP B 1 374 ? 13.219 -18.156 -42.594 1 23.59 374 ASP B O 1
ATOM 7628 N N . SER B 1 375 ? 14.594 -16.531 -42.438 1 27.06 375 SER B N 1
ATOM 7629 C CA . SER B 1 375 ? 13.914 -15.242 -42.281 1 27.06 375 SER B CA 1
ATOM 7630 C C . SER B 1 375 ? 12.695 -15.141 -43.188 1 27.06 375 SER B C 1
ATOM 7632 O O . SER B 1 375 ? 11.984 -14.133 -43.156 1 27.06 375 SER B O 1
ATOM 7634 N N . ARG B 1 376 ? 12.586 -15.805 -44.375 1 27.12 376 ARG B N 1
ATOM 7635 C CA . ARG B 1 376 ? 11.781 -15.188 -45.406 1 27.12 376 ARG B CA 1
ATOM 7636 C C . ARG B 1 376 ? 10.297 -15.414 -45.156 1 27.12 376 ARG B C 1
ATOM 7638 O O . ARG B 1 376 ? 9.453 -14.914 -45.906 1 27.12 376 ARG B O 1
ATOM 7645 N N . ASN B 1 377 ? 9.898 -16.688 -44.719 1 26.31 377 ASN B N 1
ATOM 7646 C CA . ASN B 1 377 ? 8.453 -16.781 -44.875 1 26.31 377 ASN B CA 1
ATOM 7647 C C . ASN B 1 377 ? 7.707 -16 -43.781 1 26.31 377 ASN B C 1
ATOM 7649 O O . ASN B 1 377 ? 7.914 -16.25 -42.594 1 26.31 377 ASN B O 1
ATOM 7653 N N . ARG B 1 378 ? 7.047 -14.789 -43.844 1 30.16 378 ARG B N 1
ATOM 7654 C CA . ARG B 1 378 ? 6.281 -13.625 -43.406 1 30.16 378 ARG B CA 1
ATOM 7655 C C . ARG B 1 378 ? 5.16 -14.031 -42.469 1 30.16 378 ARG B C 1
ATOM 7657 O O . ARG B 1 378 ? 4.793 -13.273 -41.562 1 30.16 378 ARG B O 1
ATOM 7664 N N . ASN B 1 379 ? 4.16 -14.969 -42.719 1 27.11 379 ASN B N 1
ATOM 7665 C CA . ASN B 1 379 ? 2.814 -15.219 -42.188 1 27.11 379 ASN B CA 1
ATOM 7666 C C . ASN B 1 379 ? 2.836 -16.109 -40.969 1 27.11 379 ASN B C 1
ATOM 7668 O O . ASN B 1 379 ? 1.857 -16.797 -40.656 1 27.11 379 ASN B O 1
ATOM 7672 N N . MET B 1 380 ? 3.967 -16.797 -40.469 1 30.41 380 MET B N 1
ATOM 7673 C CA . MET B 1 380 ? 3.826 -17.844 -39.438 1 30.41 380 MET B CA 1
ATOM 7674 C C . MET B 1 380 ? 3.344 -17.266 -38.125 1 30.41 380 MET B C 1
ATOM 7676 O O . MET B 1 380 ? 3.695 -16.141 -37.781 1 30.41 380 MET B O 1
ATOM 7680 N N . PRO B 1 381 ? 2.438 -17.859 -37.219 1 35.88 381 PRO B N 1
ATOM 7681 C CA . PRO B 1 381 ? 1.927 -17.266 -35.969 1 35.88 381 PRO B CA 1
ATOM 7682 C C . PRO B 1 381 ? 3.039 -16.766 -35.062 1 35.88 381 PRO B C 1
ATOM 7684 O O . PRO B 1 381 ? 4.125 -17.359 -35.031 1 35.88 381 PRO B O 1
ATOM 7687 N N . GLY B 1 382 ? 3.396 -15.508 -34.719 1 39.44 382 GLY B N 1
ATOM 7688 C CA . GLY B 1 382 ? 4.449 -14.703 -34.125 1 39.44 382 GLY B CA 1
ATOM 7689 C C . GLY B 1 382 ? 5.164 -15.406 -33 1 39.44 382 GLY B C 1
ATOM 7690 O O . GLY B 1 382 ? 4.523 -15.969 -32.094 1 39.44 382 GLY B O 1
ATOM 7691 N N . HIS B 1 383 ? 6.293 -16.188 -33.031 1 44.53 383 HIS B N 1
ATOM 7692 C CA . HIS B 1 383 ? 7.211 -16.844 -32.094 1 44.53 383 HIS B CA 1
ATOM 7693 C C . HIS B 1 383 ? 7.352 -16.031 -30.797 1 44.53 383 HIS B C 1
ATOM 7695 O O . HIS B 1 383 ? 7.715 -14.852 -30.844 1 44.53 383 HIS B O 1
ATOM 7701 N N . ARG B 1 384 ? 6.57 -16.266 -29.812 1 56.25 384 ARG B N 1
ATOM 7702 C CA . ARG B 1 384 ? 6.734 -15.609 -28.516 1 56.25 384 ARG B CA 1
ATOM 7703 C C . ARG B 1 384 ? 8.172 -15.734 -28.016 1 56.25 384 ARG B C 1
ATOM 7705 O O . ARG B 1 384 ? 8.836 -16.734 -28.281 1 56.25 384 ARG B O 1
ATOM 7712 N N . GLY B 1 385 ? 8.977 -14.711 -27.812 1 64.25 385 GLY B N 1
ATOM 7713 C CA . GLY B 1 385 ? 10.297 -14.703 -27.203 1 64.25 385 GLY B CA 1
ATOM 7714 C C . GLY B 1 385 ? 10.406 -15.641 -26.016 1 64.25 385 GLY B C 1
ATOM 7715 O O . GLY B 1 385 ? 9.391 -16.078 -25.469 1 64.25 385 GLY B O 1
ATOM 7716 N N . PRO B 1 386 ? 11.664 -16.219 -25.797 1 69.69 386 PRO B N 1
ATOM 7717 C CA . PRO B 1 386 ? 11.867 -17.188 -24.719 1 69.69 386 PRO B CA 1
ATOM 7718 C C . PRO B 1 386 ? 11.219 -16.75 -23.406 1 69.69 386 PRO B C 1
ATOM 7720 O O . PRO B 1 386 ? 10.648 -17.578 -22.688 1 69.69 386 PRO B O 1
ATOM 7723 N N . VAL B 1 387 ? 11.25 -15.562 -23.125 1 77 387 VAL B N 1
ATOM 7724 C CA . VAL B 1 387 ? 10.695 -15.078 -21.875 1 77 387 VAL B CA 1
ATOM 7725 C C . VAL B 1 387 ? 9.172 -15.18 -21.906 1 77 387 VAL B C 1
ATOM 7727 O O . VAL B 1 387 ? 8.547 -15.586 -20.922 1 77 387 VAL B O 1
ATOM 7730 N N . SER B 1 388 ? 8.688 -14.852 -23.062 1 76.31 388 SER B N 1
ATOM 7731 C CA . SER B 1 388 ? 7.234 -14.906 -23.203 1 76.31 388 SER B CA 1
ATOM 7732 C C . SER B 1 388 ? 6.719 -16.328 -23.031 1 76.31 388 SER B C 1
ATOM 7734 O O . SER B 1 388 ? 5.648 -16.547 -22.469 1 76.31 388 SER B O 1
ATOM 7736 N N . GLU B 1 389 ? 7.477 -17.234 -23.469 1 74.19 389 GLU B N 1
ATOM 7737 C CA . GLU B 1 389 ? 7.113 -18.641 -23.328 1 74.19 389 GLU B CA 1
ATOM 7738 C C . GLU B 1 389 ? 7.129 -19.062 -21.859 1 74.19 389 GLU B C 1
ATOM 7740 O O . GLU B 1 389 ? 6.223 -19.75 -21.406 1 74.19 389 GLU B O 1
ATOM 7745 N N . LEU B 1 390 ? 8.18 -18.656 -21.219 1 80.81 390 LEU B N 1
ATOM 7746 C CA . LEU B 1 390 ? 8.289 -19 -19.812 1 80.81 390 LEU B CA 1
ATOM 7747 C C . LEU B 1 390 ? 7.168 -18.344 -19 1 80.81 390 LEU B C 1
ATOM 7749 O O . LEU B 1 390 ? 6.641 -18.953 -18.062 1 80.81 390 LEU B O 1
ATOM 7753 N N . VAL B 1 391 ? 6.805 -17.188 -19.391 1 81.12 391 VAL B N 1
ATOM 7754 C CA . VAL B 1 391 ? 5.75 -16.453 -18.703 1 81.12 391 VAL B CA 1
ATOM 7755 C C . VAL B 1 391 ? 4.41 -17.172 -18.891 1 81.12 391 VAL B C 1
ATOM 7757 O O . VAL B 1 391 ? 3.607 -17.266 -17.969 1 81.12 391 VAL B O 1
ATOM 7760 N N . SER B 1 392 ? 4.258 -17.672 -20.031 1 77.06 392 SER B N 1
ATOM 7761 C CA . SER B 1 392 ? 2.992 -18.328 -20.344 1 77.06 392 SER B CA 1
ATOM 7762 C C . SER B 1 392 ? 2.762 -19.547 -19.469 1 77.06 392 SER B C 1
ATOM 7764 O O . SER B 1 392 ? 1.618 -19.891 -19.156 1 77.06 392 SER B O 1
ATOM 7766 N N . LYS B 1 393 ? 3.828 -20.078 -19 1 74.12 393 LYS B N 1
ATOM 7767 C CA . LYS B 1 393 ? 3.725 -21.266 -18.156 1 74.12 393 LYS B CA 1
ATOM 7768 C C . LYS B 1 393 ? 3.34 -20.891 -16.719 1 74.12 393 LYS B C 1
ATOM 7770 O O . LYS B 1 393 ? 2.91 -21.75 -15.945 1 74.12 393 LYS B O 1
ATOM 7775 N N . GLN B 1 394 ? 3.518 -19.656 -16.406 1 80.94 394 GLN B N 1
ATOM 7776 C CA . GLN B 1 394 ? 3.273 -19.219 -15.031 1 80.94 394 GLN B CA 1
ATOM 7777 C C . GLN B 1 394 ? 2.045 -18.312 -14.961 1 80.94 394 GLN B C 1
ATOM 7779 O O . GLN B 1 394 ? 1.865 -17.578 -13.984 1 80.94 394 GLN B O 1
ATOM 7784 N N . THR B 1 395 ? 1.284 -18.297 -15.875 1 79.5 395 THR B N 1
ATOM 7785 C CA . THR B 1 395 ? 0.116 -17.438 -15.875 1 79.5 395 THR B CA 1
ATOM 7786 C C . THR B 1 395 ? -1.084 -18.125 -15.242 1 79.5 395 THR B C 1
ATOM 7788 O O . THR B 1 395 ? -1.19 -19.359 -15.297 1 79.5 395 THR B O 1
ATOM 7791 N N . TYR B 1 396 ? -1.849 -17.359 -14.516 1 79 396 TYR B N 1
ATOM 7792 C CA . TYR B 1 396 ? -3.1 -17.797 -13.906 1 79 396 TYR B CA 1
ATOM 7793 C C . TYR B 1 396 ? -4.234 -17.781 -14.922 1 79 396 TYR B C 1
ATOM 7795 O O . TYR B 1 396 ? -4.391 -16.812 -15.672 1 79 396 TYR B O 1
ATOM 7803 N N . ASP B 1 397 ? -4.879 -18.859 -14.953 1 68.75 397 ASP B N 1
ATOM 7804 C CA . ASP B 1 397 ? -6.023 -18.922 -15.859 1 68.75 397 ASP B CA 1
ATOM 7805 C C . ASP B 1 397 ? -7.293 -18.406 -15.188 1 68.75 397 ASP B C 1
ATOM 7807 O O . ASP B 1 397 ? -7.984 -19.172 -14.5 1 68.75 397 ASP B O 1
ATOM 7811 N N . ALA B 1 398 ? -7.559 -17.156 -15.359 1 67.81 398 ALA B N 1
ATOM 7812 C CA . ALA B 1 398 ? -8.742 -16.531 -14.758 1 67.81 398 ALA B CA 1
ATOM 7813 C C . ALA B 1 398 ? -10.023 -17.109 -15.367 1 67.81 398 ALA B C 1
ATOM 7815 O O . ALA B 1 398 ? -10.086 -17.359 -16.562 1 67.81 398 ALA B O 1
ATOM 7816 N N . LYS B 1 399 ? -10.977 -17.438 -14.492 1 61.59 399 LYS B N 1
ATOM 7817 C CA . LYS B 1 399 ? -12.227 -18.016 -14.977 1 61.59 399 LYS B CA 1
ATOM 7818 C C . LYS B 1 399 ? -12.992 -17.016 -15.844 1 61.59 399 LYS B C 1
ATOM 7820 O O . LYS B 1 399 ? -13.062 -15.828 -15.531 1 61.59 399 LYS B O 1
ATOM 7825 N N . THR B 1 400 ? -13.305 -17.547 -16.953 1 56.47 400 THR B N 1
ATOM 7826 C CA . THR B 1 400 ? -14.109 -16.734 -17.859 1 56.47 400 THR B CA 1
ATOM 7827 C C . THR B 1 400 ? -15.539 -16.625 -17.359 1 56.47 400 THR B C 1
ATOM 7829 O O . THR B 1 400 ? -15.945 -17.344 -16.453 1 56.47 400 THR B O 1
ATOM 7832 N N . LEU B 1 401 ? -16.156 -15.664 -17.828 1 54.97 401 LEU B N 1
ATOM 7833 C CA . LEU B 1 401 ? -17.562 -15.492 -17.484 1 54.97 401 LEU B CA 1
ATOM 7834 C C . LEU B 1 401 ? -18.344 -16.781 -17.688 1 54.97 401 LEU B C 1
ATOM 7836 O O . LEU B 1 401 ? -19.172 -17.141 -16.859 1 54.97 401 LEU B O 1
ATOM 7840 N N . LEU B 1 402 ? -18 -17.438 -18.781 1 52.38 402 LEU B N 1
ATOM 7841 C CA . LEU B 1 402 ? -18.719 -18.656 -19.125 1 52.38 402 LEU B CA 1
ATOM 7842 C C . LEU B 1 402 ? -18.469 -19.734 -18.078 1 52.38 402 LEU B C 1
ATOM 7844 O O . LEU B 1 402 ? -19.375 -20.469 -17.703 1 52.38 402 LEU B O 1
ATOM 7848 N N . GLU B 1 403 ? -17.297 -19.75 -17.594 1 56.75 403 GLU B N 1
ATOM 7849 C CA . GLU B 1 403 ? -16.938 -20.75 -16.594 1 56.75 403 GLU B CA 1
ATOM 7850 C C . GLU B 1 403 ? -17.609 -20.453 -15.25 1 56.75 403 GLU B C 1
ATOM 7852 O O . GLU B 1 403 ? -18.062 -21.359 -14.562 1 56.75 403 GLU B O 1
ATOM 7857 N N . ILE B 1 404 ? -17.656 -19.234 -15.016 1 57.72 404 ILE B N 1
ATOM 7858 C CA . IL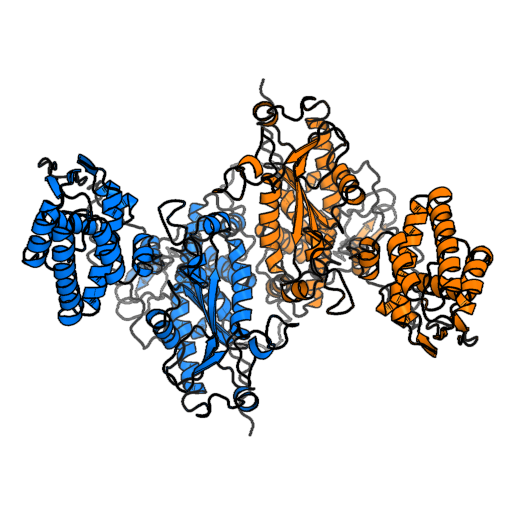E B 1 404 ? -18.266 -18.812 -13.75 1 57.72 404 ILE B CA 1
ATOM 7859 C C . ILE B 1 404 ? -19.766 -19.094 -13.773 1 57.72 404 ILE B C 1
ATOM 7861 O O . ILE B 1 404 ? -20.312 -19.578 -12.781 1 57.72 404 ILE B O 1
ATOM 7865 N N . GLN B 1 405 ? -20.297 -18.641 -14.906 1 53.75 405 GLN B N 1
ATOM 7866 C CA . GLN B 1 405 ? -21.719 -18.922 -15.062 1 53.75 405 GLN B CA 1
ATOM 7867 C C . GLN B 1 405 ? -22.016 -20.422 -14.969 1 53.75 405 GLN B C 1
ATOM 7869 O O . GLN B 1 405 ? -23.016 -20.828 -14.406 1 53.75 405 GLN B O 1
ATOM 7874 N N . HIS B 1 406 ? -21.031 -21.047 -15.5 1 51.38 406 HIS B N 1
ATOM 7875 C CA . HIS B 1 406 ? -21.172 -22.5 -15.453 1 51.38 406 HIS B CA 1
ATOM 7876 C C . HIS B 1 406 ? -21.141 -23.016 -14.016 1 51.38 406 HIS B C 1
ATOM 7878 O O . HIS B 1 406 ? -21.906 -23.906 -13.648 1 51.38 406 HIS B O 1
ATOM 7884 N N . ASP B 1 407 ? -20.281 -22.328 -13.336 1 52.59 407 ASP B N 1
ATOM 7885 C CA . ASP B 1 407 ? -20.125 -22.75 -11.953 1 52.59 407 ASP B CA 1
ATOM 7886 C C . ASP B 1 407 ? -21.344 -22.375 -11.117 1 52.59 407 ASP B C 1
ATOM 7888 O O . ASP B 1 407 ? -21.703 -23.078 -10.164 1 52.59 407 ASP B O 1
ATOM 7892 N N . GLU B 1 408 ? -21.875 -21.172 -11.367 1 49.44 408 GLU B N 1
ATOM 7893 C CA . GLU B 1 408 ? -23 -20.641 -10.609 1 49.44 408 GLU B CA 1
ATOM 7894 C C . GLU B 1 408 ? -24.312 -21.281 -11.047 1 49.44 408 GLU B C 1
ATOM 7896 O O . GLU B 1 408 ? -25.312 -21.219 -10.32 1 49.44 408 GLU B O 1
ATOM 7901 N N . ARG B 1 409 ? -24.438 -21.547 -12.32 1 46.78 409 ARG B N 1
ATOM 7902 C CA . ARG B 1 409 ? -25.734 -21.984 -12.828 1 46.78 409 ARG B CA 1
ATOM 7903 C C . ARG B 1 409 ? -26.297 -23.109 -11.977 1 46.78 409 ARG B C 1
ATOM 7905 O O . ARG B 1 409 ? -25.547 -23.984 -11.516 1 46.78 409 ARG B O 1
ATOM 7912 N N . LYS B 1 410 ? -27.5 -22.719 -11.531 1 46.66 410 LYS B N 1
ATOM 7913 C CA . LYS B 1 410 ? -28.453 -23.641 -10.922 1 46.66 410 LYS B CA 1
ATOM 7914 C C . LYS B 1 410 ? -28.266 -25.062 -11.461 1 46.66 410 LYS B C 1
ATOM 7916 O O . LYS B 1 410 ? -27.672 -25.25 -12.523 1 46.66 410 LYS B O 1
ATOM 7921 N N . SER B 1 411 ? -28.578 -26.016 -10.703 1 48.75 411 SER B N 1
ATOM 7922 C CA . SER B 1 411 ? -28.625 -27.406 -11.148 1 48.75 411 SER B CA 1
ATOM 7923 C C . SER B 1 411 ? -29.172 -27.531 -12.562 1 48.75 411 SER B C 1
ATOM 7925 O O . SER B 1 411 ? -30 -26.703 -12.977 1 48.75 411 SER B O 1
ATOM 7927 N N . ASP B 1 412 ? -28.344 -28.109 -13.547 1 49.69 412 ASP B N 1
ATOM 7928 C CA . ASP B 1 412 ? -28.844 -28.422 -14.883 1 49.69 412 ASP B CA 1
ATOM 7929 C C . ASP B 1 412 ? -30.359 -28.578 -14.883 1 49.69 412 ASP B C 1
ATOM 7931 O O . ASP B 1 412 ? -31.047 -28.094 -15.789 1 49.69 412 ASP B O 1
ATOM 7935 N N . ALA B 1 413 ? -30.688 -28.984 -13.758 1 53.25 413 ALA B N 1
ATOM 7936 C CA . ALA B 1 413 ? -32.125 -29.297 -13.656 1 53.25 413 ALA B CA 1
ATOM 7937 C C . ALA B 1 413 ? -32.969 -28.031 -13.633 1 53.25 413 ALA B C 1
ATOM 7939 O O . ALA B 1 413 ? -33.969 -27.938 -14.312 1 53.25 413 ALA B O 1
ATOM 7940 N N . GLN B 1 414 ? -32.5 -27.078 -12.969 1 56.97 414 GLN B N 1
ATOM 7941 C CA . GLN B 1 414 ? -33.312 -25.875 -12.836 1 56.97 414 GLN B CA 1
ATOM 7942 C C . GLN B 1 414 ? -33.25 -25.016 -14.102 1 56.97 414 GLN B C 1
ATOM 7944 O O . GLN B 1 414 ? -34.25 -24.438 -14.531 1 56.97 414 GLN B O 1
ATOM 7949 N N . ARG B 1 415 ? -32.281 -25.016 -14.719 1 56.5 415 ARG B N 1
ATOM 7950 C CA . ARG B 1 415 ? -32.125 -24.266 -15.961 1 56.5 415 ARG B CA 1
ATOM 7951 C C . ARG B 1 415 ? -32.969 -24.844 -17.078 1 56.5 415 ARG B C 1
ATOM 7953 O O . ARG B 1 415 ? -33.562 -24.109 -17.859 1 56.5 415 ARG B O 1
ATOM 7960 N N . ILE B 1 416 ? -32.844 -26.062 -17.094 1 58.19 416 ILE B N 1
ATOM 7961 C CA . ILE B 1 416 ? -33.656 -26.781 -18.062 1 58.19 416 ILE B CA 1
ATOM 7962 C C . ILE B 1 416 ? -35.125 -26.484 -17.797 1 58.19 416 ILE B C 1
ATOM 7964 O O . ILE B 1 416 ? -35.906 -26.25 -18.719 1 58.19 416 ILE B O 1
ATOM 7968 N N . LYS B 1 417 ? -35.344 -26.422 -16.5 1 60.56 417 LYS B N 1
ATOM 7969 C CA . LYS B 1 417 ? -36.719 -26.141 -16.141 1 60.56 417 LYS B CA 1
ATOM 7970 C C . LYS B 1 417 ? -37.156 -24.75 -16.578 1 60.56 417 LYS B C 1
ATOM 7972 O O . LYS B 1 417 ? -38.25 -24.562 -17.125 1 60.56 417 LYS B O 1
ATOM 7977 N N . ASP B 1 418 ? -36.281 -23.891 -16.484 1 62 418 ASP B N 1
ATOM 7978 C CA . ASP B 1 418 ? -36.594 -22.5 -16.812 1 62 418 ASP B CA 1
ATOM 7979 C C . ASP B 1 418 ? -36.688 -22.312 -18.328 1 62 418 ASP B C 1
ATOM 7981 O O . ASP B 1 418 ? -37.562 -21.562 -18.812 1 62 418 ASP B O 1
ATOM 7985 N N . THR B 1 419 ? -35.844 -22.953 -19.078 1 58.62 419 THR B N 1
ATOM 7986 C CA . THR B 1 419 ? -35.875 -22.906 -20.531 1 58.62 419 THR B CA 1
ATOM 7987 C C . THR B 1 419 ? -37.125 -23.578 -21.078 1 58.62 419 THR B C 1
ATOM 7989 O O . THR B 1 419 ? -37.75 -23.094 -22.031 1 58.62 419 THR B O 1
ATOM 7992 N N . LEU B 1 420 ? -37.5 -24.594 -20.312 1 62.5 420 LEU B N 1
ATOM 7993 C CA . LEU B 1 420 ? -38.656 -25.359 -20.734 1 62.5 420 LEU B CA 1
ATOM 7994 C C . LEU B 1 420 ? -39.938 -24.547 -20.5 1 62.5 420 LEU B C 1
ATOM 7996 O O . LEU B 1 420 ? -40.938 -24.703 -21.234 1 62.5 420 LEU B O 1
ATOM 8000 N N . THR B 1 421 ? -39.781 -23.672 -19.609 1 65.31 421 THR B N 1
ATOM 8001 C CA . THR B 1 421 ? -40.969 -22.859 -19.328 1 65.31 421 THR B CA 1
ATOM 8002 C C . THR B 1 421 ? -41.219 -21.875 -20.469 1 65.31 421 THR B C 1
ATOM 8004 O O . THR B 1 421 ? -42.344 -21.406 -20.656 1 65.31 421 THR B O 1
ATOM 8007 N N . LYS B 1 422 ? -40.281 -21.688 -21.281 1 60.69 422 LYS B N 1
ATOM 8008 C CA . LYS B 1 422 ? -40.406 -20.719 -22.359 1 60.69 422 LYS B CA 1
ATOM 8009 C C . LYS B 1 422 ? -41 -21.359 -23.609 1 60.69 422 LYS B C 1
ATOM 8011 O O . LYS B 1 422 ? -41.344 -20.672 -24.562 1 60.69 422 LYS B O 1
ATOM 8016 N N . VAL B 1 423 ? -41.094 -22.562 -23.562 1 59.97 423 VAL B N 1
ATOM 8017 C CA . VAL B 1 423 ? -41.719 -23.281 -24.672 1 59.97 423 VAL B CA 1
ATOM 8018 C C . VAL B 1 423 ? -43.219 -23.141 -24.578 1 59.97 423 VAL B C 1
ATOM 8020 O O . VAL B 1 423 ? -43.844 -23.578 -23.594 1 59.97 423 VAL B O 1
ATOM 8023 N N . PRO B 1 424 ? -43.75 -22.391 -25.516 1 63.84 424 PRO B N 1
ATOM 8024 C CA . PRO B 1 424 ? -45.188 -22.078 -25.453 1 63.84 424 PRO B CA 1
ATOM 8025 C C . PRO B 1 424 ? -46.062 -23.328 -25.547 1 63.84 424 PRO B C 1
ATOM 8027 O O . PRO B 1 424 ? -47.094 -23.406 -24.891 1 63.84 424 PRO B O 1
ATOM 8030 N N . ASP B 1 425 ? -45.781 -24.281 -26.438 1 63.88 425 ASP B N 1
ATOM 8031 C CA . ASP B 1 425 ? -46.594 -25.469 -26.625 1 63.88 425 ASP B CA 1
ATOM 8032 C C . ASP B 1 425 ? -46.438 -26.453 -25.469 1 63.88 425 ASP B C 1
ATOM 8034 O O . ASP B 1 425 ? -45.344 -26.953 -25.219 1 63.88 425 ASP B O 1
ATOM 8038 N N . LEU B 1 426 ? -47.5 -26.625 -24.781 1 69.5 426 LEU B N 1
ATOM 8039 C CA . LEU B 1 426 ? -47.5 -27.438 -23.578 1 69.5 426 LEU B CA 1
ATOM 8040 C C . LEU B 1 426 ? -47.094 -28.891 -23.891 1 69.5 426 LEU B C 1
ATOM 8042 O O . LEU B 1 426 ? -46.406 -29.531 -23.094 1 69.5 426 LEU B O 1
ATOM 8046 N N . LYS B 1 427 ? -47.656 -29.359 -25.031 1 65.25 427 LYS B N 1
ATOM 8047 C CA . LYS B 1 427 ? -47.344 -30.734 -25.391 1 65.25 427 LYS B CA 1
ATOM 8048 C C . LYS B 1 427 ? -45.844 -30.922 -25.656 1 65.25 427 LYS B C 1
ATOM 8050 O O . LYS B 1 427 ? -45.25 -31.891 -25.203 1 65.25 427 LYS B O 1
ATOM 8055 N N . ILE B 1 428 ? -45.312 -30 -26.25 1 62.78 428 ILE B N 1
ATOM 8056 C CA . ILE B 1 428 ? -43.875 -30.016 -26.531 1 62.78 428 ILE B CA 1
ATOM 8057 C C . ILE B 1 428 ? -43.062 -29.812 -25.25 1 62.78 428 ILE B C 1
ATOM 8059 O O . ILE B 1 428 ? -42.062 -30.469 -25.031 1 62.78 428 ILE B O 1
ATOM 8063 N N . ARG B 1 429 ? -43.625 -29.031 -24.453 1 65.62 429 ARG B N 1
ATOM 8064 C CA . ARG B 1 429 ? -42.969 -28.766 -23.188 1 65.62 429 ARG B CA 1
ATOM 8065 C C . ARG B 1 429 ? -42.906 -30.031 -22.328 1 65.62 429 ARG B C 1
ATOM 8067 O O . ARG B 1 429 ? -41.844 -30.312 -21.734 1 65.62 429 ARG B O 1
ATOM 8074 N N . ARG B 1 430 ? -44 -30.641 -22.281 1 70.12 430 ARG B N 1
ATOM 8075 C CA . ARG B 1 430 ? -44.062 -31.875 -21.5 1 70.12 430 ARG B CA 1
ATOM 8076 C C . ARG B 1 430 ? -43.094 -32.938 -22.078 1 70.12 430 ARG B C 1
ATOM 8078 O O . ARG B 1 430 ? -42.438 -33.656 -21.328 1 70.12 430 ARG B O 1
ATOM 8085 N N . ARG B 1 431 ? -43.062 -33.031 -23.312 1 66.06 431 ARG B N 1
ATOM 8086 C CA . ARG B 1 431 ? -42.188 -34 -23.953 1 66.06 431 ARG B CA 1
ATOM 8087 C C . ARG B 1 431 ? -40.719 -33.656 -23.703 1 66.06 431 ARG B C 1
ATOM 8089 O O . ARG B 1 431 ? -39.906 -34.562 -23.438 1 66.06 431 ARG B O 1
ATOM 8096 N N . LEU B 1 432 ? -40.531 -32.438 -23.75 1 66.25 432 LEU B N 1
ATOM 8097 C CA . LEU B 1 432 ? -39.156 -31.969 -23.5 1 66.25 432 LEU B CA 1
ATOM 8098 C C . LEU B 1 432 ? -38.781 -32.156 -22.047 1 66.25 432 LEU B C 1
ATOM 8100 O O . LEU B 1 432 ? -37.625 -32.469 -21.734 1 66.25 432 LEU B O 1
ATOM 8104 N N . GLN B 1 433 ? -39.75 -32.031 -21.266 1 69.12 433 GLN B N 1
ATOM 8105 C CA . GLN B 1 433 ? -39.5 -32.281 -19.859 1 69.12 433 GLN B CA 1
ATOM 8106 C C . GLN B 1 433 ? -39.156 -33.75 -19.594 1 69.12 433 GLN B C 1
ATOM 8108 O O . GLN B 1 433 ? -38.281 -34.062 -18.797 1 69.12 433 GLN B O 1
ATOM 8113 N N . LEU B 1 434 ? -39.906 -34.562 -20.234 1 69.38 434 LEU B N 1
ATOM 8114 C CA . LEU B 1 434 ? -39.656 -36 -20.094 1 69.38 434 LEU B CA 1
ATOM 8115 C C . LEU B 1 434 ? -38.281 -36.375 -20.625 1 69.38 434 LEU B C 1
ATOM 8117 O O . LEU B 1 434 ? -37.562 -37.156 -20.016 1 69.38 434 LEU B O 1
ATOM 8121 N N . GLU B 1 435 ? -37.938 -35.75 -21.703 1 65.62 435 GLU B N 1
ATOM 8122 C CA . GLU B 1 435 ? -36.625 -36.031 -22.281 1 65.62 435 GLU B CA 1
ATOM 8123 C C . GLU B 1 435 ? -35.5 -35.438 -21.391 1 65.62 435 GLU B C 1
ATOM 8125 O O . GLU B 1 435 ? -34.438 -36.062 -21.266 1 65.62 435 GLU B O 1
ATOM 8130 N N . ASN B 1 436 ? -35.812 -34.406 -20.859 1 64.31 436 ASN B N 1
ATOM 8131 C CA . ASN B 1 436 ? -34.875 -33.812 -19.906 1 64.31 436 ASN B CA 1
ATOM 8132 C C . ASN B 1 436 ? -34.656 -34.75 -18.703 1 64.31 436 ASN B C 1
ATOM 8134 O O . ASN B 1 436 ? -33.531 -34.875 -18.219 1 64.31 436 ASN B O 1
ATOM 8138 N N . HIS B 1 437 ? -35.688 -35.25 -18.25 1 67.62 437 HIS B N 1
ATOM 8139 C CA . HIS B 1 437 ? -35.594 -36.188 -17.141 1 67.62 437 HIS B CA 1
ATOM 8140 C C . HIS B 1 437 ? -34.75 -37.406 -17.547 1 67.62 437 HIS B C 1
ATOM 8142 O O . HIS B 1 437 ? -33.938 -37.875 -16.75 1 67.62 437 HIS B O 1
ATOM 8148 N N . ARG B 1 438 ? -34.938 -37.875 -18.703 1 65.38 438 ARG B N 1
ATOM 8149 C CA . ARG B 1 438 ? -34.156 -39 -19.188 1 65.38 438 ARG B CA 1
ATOM 8150 C C . ARG B 1 438 ? -32.688 -38.594 -19.328 1 65.38 438 ARG B C 1
ATOM 8152 O O . ARG B 1 438 ? -31.797 -39.375 -18.969 1 65.38 438 ARG B O 1
ATOM 8159 N N . TYR B 1 439 ? -32.5 -37.406 -19.828 1 64.12 439 TYR B N 1
ATOM 8160 C CA . TYR B 1 439 ? -31.156 -36.875 -19.984 1 64.12 439 TYR B CA 1
ATOM 8161 C C . TYR B 1 439 ? -30.453 -36.781 -18.641 1 64.12 439 TYR B C 1
ATOM 8163 O O . TYR B 1 439 ? -29.297 -37.188 -18.5 1 64.12 439 TYR B O 1
ATOM 8171 N N . ARG B 1 440 ? -31.141 -36.312 -17.75 1 66.19 440 ARG B N 1
ATOM 8172 C CA . ARG B 1 440 ? -30.547 -36.125 -16.422 1 66.19 440 ARG B CA 1
ATOM 8173 C C . ARG B 1 440 ? -30.25 -37.5 -15.781 1 66.19 440 ARG B C 1
ATOM 8175 O O . ARG B 1 440 ? -29.219 -37.656 -15.109 1 66.19 440 ARG B O 1
ATOM 8182 N N . ARG B 1 441 ? -31.141 -38.344 -15.953 1 67.06 441 ARG B N 1
ATOM 8183 C CA . ARG B 1 441 ? -30.922 -39.719 -15.43 1 67.06 441 ARG B CA 1
ATOM 8184 C C . ARG B 1 441 ? -29.719 -40.375 -16.094 1 67.06 441 ARG B C 1
ATOM 8186 O O . ARG B 1 441 ? -28.938 -41.031 -15.43 1 67.06 441 ARG B O 1
ATOM 8193 N N . TRP B 1 442 ? -29.672 -40.094 -17.359 1 67.5 442 TRP B N 1
ATOM 8194 C CA . TRP B 1 442 ? -28.531 -40.656 -18.078 1 67.5 442 TRP B CA 1
ATOM 8195 C C . TRP B 1 442 ? -27.219 -40.031 -17.609 1 67.5 442 TRP B C 1
ATOM 8197 O O . TRP B 1 442 ? -26.234 -40.719 -17.391 1 67.5 442 TRP B O 1
ATOM 8207 N N . LEU B 1 443 ? -27.219 -38.781 -17.438 1 66.88 443 LEU B N 1
ATOM 8208 C CA . LEU B 1 443 ? -26.047 -38.031 -17 1 66.88 443 LEU B CA 1
ATOM 8209 C C . LEU B 1 443 ? -25.594 -38.469 -15.609 1 66.88 443 LEU B C 1
ATOM 8211 O O . LEU B 1 443 ? -24.406 -38.562 -15.328 1 66.88 443 LEU B O 1
ATOM 8215 N N . LYS B 1 444 ? -26.5 -38.656 -14.828 1 69.31 444 LYS B N 1
ATOM 8216 C CA . LYS B 1 444 ? -26.203 -39.094 -13.469 1 69.31 444 LYS B CA 1
ATOM 8217 C C . LYS B 1 444 ? -25.797 -40.562 -13.422 1 69.31 444 LYS B C 1
ATOM 8219 O O . LYS B 1 444 ? -24.922 -40.938 -12.641 1 69.31 444 LYS B O 1
ATOM 8224 N N . GLY B 1 445 ? -26.406 -41.312 -14.164 1 68.25 445 GLY B N 1
ATOM 8225 C CA . GLY B 1 445 ? -26.234 -42.75 -14.078 1 68.25 445 GLY B CA 1
ATOM 8226 C C . GLY B 1 445 ? -25.078 -43.281 -14.914 1 68.25 445 GLY B C 1
ATOM 8227 O O . GLY B 1 445 ? -24.359 -44.156 -14.492 1 68.25 445 GLY B O 1
ATOM 8228 N N . LYS B 1 446 ? -24.906 -42.75 -16.188 1 64.19 446 LYS B N 1
ATOM 8229 C CA . LYS B 1 446 ? -24 -43.406 -17.125 1 64.19 446 LYS B CA 1
ATOM 8230 C C . LYS B 1 446 ? -22.734 -42.594 -17.344 1 64.19 446 LYS B C 1
ATOM 8232 O O . LYS B 1 446 ? -21.875 -42.969 -18.141 1 64.19 446 LYS B O 1
ATOM 8237 N N . THR B 1 447 ? -22.609 -41.531 -16.672 1 66.31 447 THR B N 1
ATOM 8238 C CA . THR B 1 447 ? -21.438 -40.688 -16.922 1 66.31 447 THR B CA 1
ATOM 8239 C C . THR B 1 447 ? -20.594 -40.531 -15.664 1 66.31 447 THR B C 1
ATOM 8241 O O . THR B 1 447 ? -21.109 -40.656 -14.547 1 66.31 447 THR B O 1
ATOM 8244 N N . THR B 1 448 ? -19.312 -40.531 -15.953 1 68.88 448 THR B N 1
ATOM 8245 C CA . THR B 1 448 ? -18.359 -40.312 -14.867 1 68.88 448 THR B CA 1
ATOM 8246 C C . THR B 1 448 ? -18.375 -38.844 -14.422 1 68.88 448 THR B C 1
ATOM 8248 O O . THR B 1 448 ? -18.922 -38 -15.117 1 68.88 448 THR B O 1
ATOM 8251 N N . GLN B 1 449 ? -17.875 -38.625 -13.297 1 65 449 GLN B N 1
ATOM 8252 C CA . GLN B 1 449 ? -17.812 -37.281 -12.742 1 65 449 GLN B CA 1
ATOM 8253 C C . GLN B 1 449 ? -17.062 -36.344 -13.68 1 65 449 GLN B C 1
ATOM 8255 O O . GLN B 1 449 ? -17.438 -35.188 -13.844 1 65 449 GLN B O 1
ATOM 8260 N N . ASP B 1 450 ? -16.094 -36.875 -14.289 1 68 450 ASP B N 1
ATOM 8261 C CA . ASP B 1 450 ? -15.305 -36.062 -15.219 1 68 450 ASP B CA 1
ATOM 8262 C C . ASP B 1 450 ? -16.125 -35.688 -16.438 1 68 450 ASP B C 1
ATOM 8264 O O . ASP B 1 450 ? -16.047 -34.562 -16.922 1 68 450 ASP B O 1
ATOM 8268 N N . GLN B 1 451 ? -16.891 -36.594 -16.875 1 71.25 451 GLN B N 1
ATOM 8269 C CA . GLN B 1 451 ? -17.75 -36.344 -18.031 1 71.25 451 GLN B CA 1
ATOM 8270 C C . GLN B 1 451 ? -18.828 -35.312 -17.703 1 71.25 451 GLN B C 1
ATOM 8272 O O . GLN B 1 451 ? -19.141 -34.469 -18.531 1 71.25 451 GLN B O 1
ATOM 8277 N N . ARG B 1 452 ? -19.188 -35.438 -16.547 1 69.25 452 ARG B N 1
ATOM 8278 C CA . ARG B 1 452 ? -20.188 -34.469 -16.141 1 69.25 452 ARG B CA 1
ATOM 8279 C C . ARG B 1 452 ? -19.609 -33.062 -16.062 1 69.25 452 ARG B C 1
ATOM 8281 O O . ARG B 1 452 ? -20.266 -32.094 -16.438 1 69.25 452 ARG B O 1
ATOM 8288 N N . ARG B 1 453 ? -18.438 -33.094 -15.703 1 68.75 453 ARG B N 1
ATOM 8289 C CA . ARG B 1 453 ? -17.734 -31.828 -15.648 1 68.75 453 ARG B CA 1
ATOM 8290 C C . ARG B 1 453 ? -17.562 -31.25 -17.047 1 68.75 453 ARG B C 1
ATOM 8292 O O . ARG B 1 453 ? -17.766 -30.047 -17.25 1 68.75 453 ARG B O 1
ATOM 8299 N N . LYS B 1 454 ? -17.219 -32.094 -17.922 1 71.25 454 LYS B N 1
ATOM 8300 C CA . LYS B 1 454 ? -17.031 -31.672 -19.312 1 71.25 454 LYS B CA 1
ATOM 8301 C C . LYS B 1 454 ? -18.344 -31.188 -19.922 1 71.25 454 LYS B C 1
ATOM 8303 O O . LYS B 1 454 ? -18.375 -30.203 -20.656 1 71.25 454 LYS B O 1
ATOM 8308 N N . GLN B 1 455 ? -19.328 -31.922 -19.625 1 72.56 455 GLN B N 1
ATOM 8309 C CA . GLN B 1 455 ? -20.641 -31.562 -20.109 1 72.56 455 GLN B CA 1
ATOM 8310 C C . GLN B 1 455 ? -21.062 -30.172 -19.609 1 72.56 455 GLN B C 1
ATOM 8312 O O . GLN B 1 455 ? -21.562 -29.359 -20.375 1 72.56 455 GLN B O 1
ATOM 8317 N N . ARG B 1 456 ? -20.844 -30.047 -18.422 1 69.69 456 ARG B N 1
ATOM 8318 C CA . ARG B 1 456 ? -21.203 -28.766 -17.828 1 69.69 456 ARG B CA 1
ATOM 8319 C C . ARG B 1 456 ? -20.406 -27.641 -18.469 1 69.69 456 ARG B C 1
ATOM 8321 O O . ARG B 1 456 ? -20.938 -26.562 -18.734 1 69.69 456 ARG B O 1
ATOM 8328 N N . TYR B 1 457 ? -19.188 -27.922 -18.688 1 70.5 457 TYR B N 1
ATOM 8329 C CA . TYR B 1 457 ? -18.312 -26.953 -19.344 1 70.5 457 TYR B CA 1
ATOM 8330 C C . TYR B 1 457 ? -18.844 -26.562 -20.719 1 70.5 457 TYR B C 1
ATOM 8332 O O . TYR B 1 457 ? -19.031 -25.375 -21 1 70.5 457 TYR B O 1
ATOM 8340 N N . TYR B 1 458 ? -19.094 -27.516 -21.516 1 73.94 458 TYR B N 1
ATOM 8341 C CA . TYR B 1 458 ? -19.531 -27.25 -22.891 1 73.94 458 TYR B CA 1
ATOM 8342 C C . TYR B 1 458 ? -20.938 -26.656 -22.906 1 73.94 458 TYR B C 1
ATOM 8344 O O . TYR B 1 458 ? -21.25 -25.828 -23.766 1 73.94 458 TYR B O 1
ATOM 8352 N N . GLN B 1 459 ? -21.641 -26.969 -21.938 1 71.19 459 GLN B N 1
ATOM 8353 C CA . GLN B 1 459 ? -22.984 -26.391 -21.875 1 71.19 459 GLN B CA 1
ATOM 8354 C C . GLN B 1 459 ? -22.922 -24.906 -21.578 1 71.19 459 GLN B C 1
ATOM 8356 O O . GLN B 1 459 ? -23.656 -24.109 -22.172 1 71.19 459 GLN B O 1
ATOM 8361 N N . THR B 1 460 ? -22.156 -24.641 -20.719 1 70.81 460 THR B N 1
ATOM 8362 C CA . THR B 1 460 ? -22 -23.234 -20.375 1 70.81 460 THR B CA 1
ATOM 8363 C C . THR B 1 460 ? -21.438 -22.453 -21.547 1 70.81 460 THR B C 1
ATOM 8365 O O . THR B 1 460 ? -21.891 -21.344 -21.844 1 70.81 460 THR B O 1
ATOM 8368 N N . LEU B 1 461 ? -20.484 -23.016 -22.078 1 73.56 461 LEU B N 1
ATOM 8369 C CA . LEU B 1 461 ? -19.891 -22.391 -23.25 1 73.56 461 LEU B CA 1
ATOM 8370 C C . LEU B 1 461 ? -20.922 -22.219 -24.359 1 73.56 461 LEU B C 1
ATOM 8372 O O . LEU B 1 461 ? -20.969 -21.172 -25 1 73.56 461 LEU B O 1
ATOM 8376 N N . ALA B 1 462 ? -21.641 -23.188 -24.547 1 75.19 462 ALA B N 1
ATOM 8377 C CA . ALA B 1 462 ? -22.672 -23.188 -25.578 1 75.19 462 ALA B CA 1
ATOM 8378 C C . ALA B 1 462 ? -23.688 -22.078 -25.344 1 75.19 462 ALA B C 1
ATOM 8380 O O . ALA B 1 462 ? -24.078 -21.375 -26.281 1 75.19 462 ALA B O 1
ATOM 8381 N N . GLU B 1 463 ? -24.031 -21.938 -24.203 1 70.75 463 GLU B N 1
ATOM 8382 C CA . GLU B 1 463 ? -25.016 -20.906 -23.875 1 70.75 463 GLU B CA 1
ATOM 8383 C C . GLU B 1 463 ? -24.469 -19.5 -24.125 1 70.75 463 GLU B C 1
ATOM 8385 O O . GLU B 1 463 ? -25.172 -18.641 -24.641 1 70.75 463 GLU B O 1
ATOM 8390 N N . SER B 1 464 ? -23.281 -19.375 -23.766 1 70.25 464 SER B N 1
ATOM 8391 C CA . SER B 1 464 ? -22.641 -18.078 -23.984 1 70.25 464 SER B CA 1
ATOM 8392 C C . SER B 1 464 ? -22.516 -17.75 -25.469 1 70.25 464 SER B C 1
ATOM 8394 O O . SER B 1 464 ? -22.781 -16.625 -25.875 1 70.25 464 SER B O 1
ATOM 8396 N N . ILE B 1 465 ? -22.141 -18.75 -26.141 1 73.56 465 ILE B N 1
ATOM 8397 C CA . ILE B 1 465 ? -21.891 -18.547 -27.562 1 73.56 465 ILE B CA 1
ATOM 8398 C C . ILE B 1 465 ? -23.234 -18.438 -28.297 1 73.56 465 ILE B C 1
ATOM 8400 O O . ILE B 1 465 ? -23.359 -17.672 -29.25 1 73.56 465 ILE B O 1
ATOM 8404 N N . TRP B 1 466 ? -24.156 -19.109 -27.859 1 74.19 466 TRP B N 1
ATOM 8405 C CA . TRP B 1 466 ? -25.453 -19.156 -28.516 1 74.19 466 TRP B CA 1
ATOM 8406 C C . TRP B 1 466 ? -26.062 -17.766 -28.578 1 74.19 466 TRP B C 1
ATOM 8408 O O . TRP B 1 466 ? -26.609 -17.359 -29.609 1 74.19 466 TRP B O 1
ATOM 8418 N N . HIS B 1 467 ? -25.828 -17.094 -27.516 1 68.75 467 HIS B N 1
ATOM 8419 C CA . HIS B 1 467 ? -26.438 -15.773 -27.438 1 68.75 467 HIS B CA 1
ATOM 8420 C C . HIS B 1 467 ? -25.656 -14.75 -28.25 1 68.75 467 HIS B C 1
ATOM 8422 O O . HIS B 1 467 ? -26.203 -13.711 -28.656 1 68.75 467 HIS B O 1
ATOM 8428 N N . THR B 1 468 ? -24.469 -15.016 -28.453 1 68.19 468 THR B N 1
ATOM 8429 C CA . THR B 1 468 ? -23.641 -14.078 -29.219 1 68.19 468 THR B CA 1
ATOM 8430 C C . THR B 1 468 ? -23.828 -14.297 -30.719 1 68.19 468 THR B C 1
ATOM 8432 O O . THR B 1 468 ? -23.406 -13.461 -31.531 1 68.19 468 THR B O 1
ATOM 8435 N N . ILE B 1 469 ? -24.281 -15.391 -31.125 1 65.06 469 ILE B N 1
ATOM 8436 C CA . ILE B 1 469 ? -24.453 -15.695 -32.531 1 65.06 469 ILE B CA 1
ATOM 8437 C C . ILE B 1 469 ? -25.797 -15.156 -33.031 1 65.06 469 ILE B C 1
ATOM 8439 O O . ILE B 1 469 ? -26.859 -15.578 -32.531 1 65.06 469 ILE B O 1
ATOM 8443 N N . PRO B 1 470 ? -25.641 -14.039 -33.719 1 62.53 470 PRO B N 1
ATOM 8444 C CA . PRO B 1 470 ? -26.906 -13.539 -34.281 1 62.53 470 PRO B CA 1
ATOM 8445 C C . PRO B 1 470 ? -27.562 -14.547 -35.219 1 62.53 470 PRO B C 1
ATOM 8447 O O . PRO B 1 470 ? -26.891 -15.43 -35.75 1 62.53 470 PRO B O 1
ATOM 8450 N N . SER B 1 471 ? -28.938 -14.469 -35.312 1 62 471 SER B N 1
ATOM 8451 C CA . SER B 1 471 ? -29.688 -15.266 -36.281 1 62 471 SER B CA 1
ATOM 8452 C C . SER B 1 471 ? -29.297 -14.906 -37.688 1 62 471 SER B C 1
ATOM 8454 O O . SER B 1 471 ? -29.203 -13.727 -38.031 1 62 471 SER B O 1
ATOM 8456 N N . ASP B 1 472 ? -28.875 -15.938 -38.562 1 60.56 472 ASP B N 1
ATOM 8457 C CA . ASP B 1 472 ? -28.625 -15.82 -40 1 60.56 472 ASP B CA 1
ATOM 8458 C C . ASP B 1 472 ? -27.406 -14.953 -40.281 1 60.56 472 ASP B C 1
ATOM 8460 O O . ASP B 1 472 ? -27.484 -13.984 -41.031 1 60.56 472 ASP B O 1
ATOM 8464 N N . SER B 1 473 ? -26.453 -15.07 -39.5 1 65.25 473 SER B N 1
ATOM 8465 C CA . SER B 1 473 ? -25.297 -14.203 -39.719 1 65.25 473 SER B CA 1
ATOM 8466 C C . SER B 1 473 ? -24.031 -15.016 -40 1 65.25 473 SER B C 1
ATOM 8468 O O . SER B 1 473 ? -23.953 -16.188 -39.625 1 65.25 473 SER B O 1
ATOM 8470 N N . LEU B 1 474 ? -23.141 -14.312 -40.719 1 62.59 474 LEU B N 1
ATOM 8471 C CA . LEU B 1 474 ? -21.797 -14.805 -40.969 1 62.59 474 LEU B CA 1
ATOM 8472 C C . LEU B 1 474 ? -20.891 -14.586 -39.781 1 62.59 474 LEU B C 1
ATOM 8474 O O . LEU B 1 474 ? -20.812 -13.477 -39.219 1 62.59 474 LEU B O 1
ATOM 8478 N N . ILE B 1 475 ? -20.469 -15.797 -39.219 1 65.75 475 ILE B N 1
ATOM 8479 C CA . ILE B 1 475 ? -19.641 -15.656 -38.031 1 65.75 475 ILE B CA 1
ATOM 8480 C C . ILE B 1 475 ? -18.234 -16.172 -38.344 1 65.75 475 ILE B C 1
ATOM 8482 O O . ILE B 1 475 ? -18.062 -17.188 -39.031 1 65.75 475 ILE B O 1
ATOM 8486 N N . GLU B 1 476 ? -17.219 -15.375 -38.062 1 65.31 476 GLU B N 1
ATOM 8487 C CA . GLU B 1 476 ? -15.82 -15.789 -38.094 1 65.31 476 GLU B CA 1
ATOM 8488 C C . GLU B 1 476 ? -15.406 -16.484 -36.812 1 65.31 476 GLU B C 1
ATOM 8490 O O . GLU B 1 476 ? -15.508 -15.898 -35.719 1 65.31 476 GLU B O 1
ATOM 8495 N N . ILE B 1 477 ? -14.992 -17.797 -36.938 1 67.75 477 ILE B N 1
ATOM 8496 C CA . ILE B 1 477 ? -14.68 -18.641 -35.781 1 67.75 477 ILE B CA 1
ATOM 8497 C C . ILE B 1 477 ? -13.555 -18 -34.969 1 67.75 477 ILE B C 1
ATOM 8499 O O . ILE B 1 477 ? -13.586 -18.016 -33.75 1 67.75 477 ILE B O 1
ATOM 8503 N N . HIS B 1 478 ? -12.656 -17.469 -35.656 1 65 478 HIS B N 1
ATOM 8504 C CA . HIS B 1 478 ? -11.539 -16.875 -34.938 1 65 478 HIS B CA 1
ATOM 8505 C C . HIS B 1 478 ? -11.992 -15.656 -34.156 1 65 478 HIS B C 1
ATOM 8507 O O . HIS B 1 478 ? -11.484 -15.414 -33.031 1 65 478 HIS B O 1
ATOM 8513 N N . ASP B 1 479 ? -12.898 -15.016 -34.688 1 66.69 479 ASP B N 1
ATOM 8514 C CA . ASP B 1 479 ? -13.43 -13.859 -33.969 1 66.69 479 ASP B CA 1
ATOM 8515 C C . ASP B 1 479 ? -14.172 -14.289 -32.719 1 66.69 479 ASP B C 1
ATOM 8517 O O . ASP B 1 479 ? -14.016 -13.68 -31.656 1 66.69 479 ASP B O 1
ATOM 8521 N N . LEU B 1 480 ? -14.922 -15.312 -32.906 1 69.62 480 LEU B N 1
ATOM 8522 C CA . LEU B 1 480 ? -15.664 -15.836 -31.766 1 69.62 480 LEU B CA 1
ATOM 8523 C C . LEU B 1 480 ? -14.703 -16.391 -30.719 1 69.62 480 LEU B C 1
ATOM 8525 O O . LEU B 1 480 ? -14.922 -16.203 -29.516 1 69.62 480 LEU B O 1
ATOM 8529 N N . ALA B 1 481 ? -13.711 -17 -31.219 1 71.44 481 ALA B N 1
ATOM 8530 C CA . ALA B 1 481 ? -12.703 -17.562 -30.312 1 71.44 481 ALA B CA 1
ATOM 8531 C C . ALA B 1 481 ? -11.984 -16.469 -29.547 1 71.44 481 ALA B C 1
ATOM 8533 O O . ALA B 1 481 ? -11.742 -16.609 -28.344 1 71.44 481 ALA B O 1
ATOM 8534 N N . ARG B 1 482 ? -11.688 -15.5 -30.234 1 65.44 482 ARG B N 1
ATOM 8535 C CA . ARG B 1 482 ? -11.023 -14.359 -29.609 1 65.44 482 ARG B CA 1
ATOM 8536 C C . ARG B 1 482 ? -11.93 -13.68 -28.594 1 65.44 482 ARG B C 1
ATOM 8538 O O . ARG B 1 482 ? -11.492 -13.328 -27.5 1 65.44 482 ARG B O 1
ATOM 8545 N N . ARG B 1 483 ? -13.141 -13.594 -29.031 1 64.19 483 ARG B N 1
ATOM 8546 C CA . ARG B 1 483 ? -14.109 -12.898 -28.188 1 64.19 483 ARG B CA 1
ATOM 8547 C C . ARG B 1 483 ? -14.336 -13.641 -26.875 1 64.19 483 ARG B C 1
ATOM 8549 O O . ARG B 1 483 ? -14.492 -13.016 -25.828 1 64.19 483 ARG B O 1
ATOM 8556 N N . HIS B 1 484 ? -14.305 -14.93 -27.062 1 66.38 484 HIS B N 1
ATOM 8557 C CA . HIS B 1 484 ? -14.617 -15.742 -25.891 1 66.38 484 HIS B CA 1
ATOM 8558 C C . HIS B 1 484 ? -13.352 -16.328 -25.281 1 66.38 484 HIS B C 1
ATOM 8560 O O . HIS B 1 484 ? -13.422 -17.078 -24.312 1 66.38 484 HIS B O 1
ATOM 8566 N N . ARG B 1 485 ? -12.211 -15.883 -25.891 1 62.12 485 ARG B N 1
ATOM 8567 C CA . ARG B 1 485 ? -10.883 -16.266 -25.406 1 62.12 485 ARG B CA 1
ATOM 8568 C C . ARG B 1 485 ? -10.781 -17.781 -25.266 1 62.12 485 ARG B C 1
ATOM 8570 O O . ARG B 1 485 ? -10.328 -18.281 -24.219 1 62.12 485 ARG B O 1
ATOM 8577 N N . ILE B 1 486 ? -11.312 -18.547 -26.203 1 69.12 486 ILE B N 1
ATOM 8578 C CA . ILE B 1 486 ? -11.258 -20 -26.25 1 69.12 486 ILE B CA 1
ATOM 8579 C C . ILE B 1 486 ? -10.609 -20.453 -27.547 1 69.12 486 ILE B C 1
ATOM 8581 O O . ILE B 1 486 ? -10.523 -19.688 -28.5 1 69.12 486 ILE B O 1
ATOM 8585 N N . SER B 1 487 ? -10.094 -21.688 -27.453 1 70.38 487 SER B N 1
ATOM 8586 C CA . SER B 1 487 ? -9.523 -22.281 -28.656 1 70.38 487 SER B CA 1
ATOM 8587 C C . SER B 1 487 ? -10.602 -22.516 -29.719 1 70.38 487 SER B C 1
ATOM 8589 O O . SER B 1 487 ? -11.75 -22.812 -29.375 1 70.38 487 SER B O 1
ATOM 8591 N N . GLY B 1 488 ? -10.25 -22.281 -30.906 1 70.56 488 GLY B N 1
ATOM 8592 C CA . GLY B 1 488 ? -11.156 -22.531 -32 1 70.56 488 GLY B CA 1
ATOM 8593 C C . GLY B 1 488 ? -11.68 -23.953 -32.031 1 70.56 488 GLY B C 1
ATOM 8594 O O . GLY B 1 488 ? -12.789 -24.203 -32.531 1 70.56 488 GLY B O 1
ATOM 8595 N N . LYS B 1 489 ? -10.938 -24.828 -31.438 1 73.88 489 LYS B N 1
ATOM 8596 C CA . LYS B 1 489 ? -11.336 -26.234 -31.438 1 73.88 489 LYS B CA 1
ATOM 8597 C C . LYS B 1 489 ? -12.641 -26.438 -30.656 1 73.88 489 LYS B C 1
ATOM 8599 O O . LYS B 1 489 ? -13.484 -27.234 -31.062 1 73.88 489 LYS B O 1
ATOM 8604 N N . HIS B 1 490 ? -12.828 -25.703 -29.672 1 76.25 490 HIS B N 1
ATOM 8605 C CA . HIS B 1 490 ? -14.039 -25.828 -28.875 1 76.25 490 HIS B CA 1
ATOM 8606 C C . HIS B 1 490 ? -15.25 -25.266 -29.609 1 76.25 490 HIS B C 1
ATOM 8608 O O . HIS B 1 490 ? -16.344 -25.812 -29.516 1 76.25 490 HIS B O 1
ATOM 8614 N N . ILE B 1 491 ? -14.945 -24.297 -30.359 1 77.06 491 ILE B N 1
ATOM 8615 C CA . ILE B 1 491 ? -16.031 -23.703 -31.125 1 77.06 491 ILE B CA 1
ATOM 8616 C C . ILE B 1 491 ? -16.469 -24.641 -32.25 1 77.06 491 ILE B C 1
ATOM 8618 O O . ILE B 1 491 ? -17.672 -24.828 -32.469 1 77.06 491 ILE B O 1
ATOM 8622 N N . TYR B 1 492 ? -15.469 -25.281 -32.812 1 75.5 492 TYR B N 1
ATOM 8623 C CA . TYR B 1 492 ? -15.766 -26.25 -33.875 1 75.5 492 TYR B CA 1
ATOM 8624 C C . TYR B 1 492 ? -16.594 -27.406 -33.312 1 75.5 492 TYR B C 1
ATOM 8626 O O . TYR B 1 492 ? -17.531 -27.875 -33.969 1 75.5 492 TYR B O 1
ATOM 8634 N N . ARG B 1 493 ? -16.266 -27.766 -32.25 1 76.44 493 ARG B N 1
ATOM 8635 C CA . ARG B 1 493 ? -17 -28.859 -31.625 1 76.44 493 ARG B CA 1
ATOM 8636 C C . ARG B 1 493 ? -18.453 -28.469 -31.344 1 76.44 493 ARG B C 1
ATOM 8638 O O . ARG B 1 493 ? -19.375 -29.234 -31.641 1 76.44 493 ARG B O 1
ATOM 8645 N N . LEU B 1 494 ? -18.609 -27.312 -30.891 1 80.25 494 LEU B N 1
ATOM 8646 C CA . LEU B 1 494 ? -19.969 -26.844 -30.578 1 80.25 494 LEU B CA 1
ATOM 8647 C C . LEU B 1 494 ? -20.797 -26.719 -31.844 1 80.25 494 LEU B C 1
ATOM 8649 O O . LEU B 1 494 ? -21.938 -27.188 -31.906 1 80.25 494 LEU B O 1
ATOM 8653 N N . LEU B 1 495 ? -20.172 -26.188 -32.812 1 76.5 495 LEU B N 1
ATOM 8654 C CA . LEU B 1 495 ? -20.906 -26 -34.094 1 76.5 495 LEU B CA 1
ATOM 8655 C C . LEU B 1 495 ? -21.219 -27.344 -34.719 1 76.5 495 LEU B C 1
ATOM 8657 O O . LEU B 1 495 ? -22.297 -27.531 -35.312 1 76.5 495 LEU B O 1
ATOM 8661 N N . GLY B 1 496 ? -20.234 -28.203 -34.594 1 73.56 496 GLY B N 1
ATOM 8662 C CA . GLY B 1 496 ? -20.469 -29.547 -35.125 1 73.56 496 GLY B CA 1
ATOM 8663 C C . GLY B 1 496 ? -21.609 -30.266 -34.438 1 73.56 496 GLY B C 1
ATOM 8664 O O . GLY B 1 496 ? -22.453 -30.859 -35.094 1 73.56 496 GLY B O 1
ATOM 8665 N N . ILE B 1 497 ? -21.656 -30.094 -33.188 1 75.38 497 ILE B N 1
ATOM 8666 C CA . ILE B 1 497 ? -22.703 -30.766 -32.406 1 75.38 497 ILE B CA 1
ATOM 8667 C C . ILE B 1 497 ? -24.047 -30.094 -32.656 1 75.38 497 ILE B C 1
ATOM 8669 O O . ILE B 1 497 ? -25.062 -30.766 -32.812 1 75.38 497 ILE B O 1
ATOM 8673 N N . TRP B 1 498 ? -24.016 -28.859 -32.812 1 77 498 TRP B N 1
ATOM 8674 C CA . TRP B 1 498 ? -25.25 -28.125 -33.062 1 77 498 TRP B CA 1
ATOM 8675 C C . TRP B 1 498 ? -25.797 -28.469 -34.438 1 77 498 TRP B C 1
ATOM 8677 O O . TRP B 1 498 ? -27.016 -28.609 -34.625 1 77 498 TRP B O 1
ATOM 8687 N N . THR B 1 499 ? -24.906 -28.641 -35.375 1 73.81 499 THR B N 1
ATOM 8688 C CA . THR B 1 499 ? -25.297 -29 -36.719 1 73.81 499 THR B CA 1
ATOM 8689 C C . THR B 1 499 ? -25.859 -30.422 -36.75 1 73.81 499 THR B C 1
ATOM 8691 O O . THR B 1 499 ? -26.891 -30.688 -37.375 1 73.81 499 THR B O 1
ATOM 8694 N N . ALA B 1 500 ? -25.125 -31.219 -36.062 1 71.56 500 ALA B N 1
ATOM 8695 C CA . ALA B 1 500 ? -25.562 -32.594 -36 1 71.56 500 ALA B CA 1
ATOM 8696 C C . ALA B 1 500 ? -26.906 -32.719 -35.312 1 71.56 500 ALA B C 1
ATOM 8698 O O . ALA B 1 500 ? -27.719 -33.594 -35.656 1 71.56 500 ALA B O 1
ATOM 8699 N N . ALA B 1 501 ? -27.047 -31.844 -34.344 1 69.56 501 ALA B N 1
ATOM 8700 C CA . ALA B 1 501 ? -28.297 -31.859 -33.594 1 69.56 501 ALA B CA 1
ATOM 8701 C C . ALA B 1 501 ? -29.406 -31.109 -34.312 1 69.56 501 ALA B C 1
ATOM 8703 O O . ALA B 1 501 ? -30.562 -31.141 -33.906 1 69.56 501 ALA B O 1
ATOM 8704 N N . GLY B 1 502 ? -29.047 -30.406 -35.375 1 68.06 502 GLY B N 1
ATOM 8705 C CA . GLY B 1 502 ? -30.031 -29.703 -36.188 1 68.06 502 GLY B CA 1
ATOM 8706 C C . GLY B 1 502 ? -30.438 -28.375 -35.594 1 68.06 502 GLY B C 1
ATOM 8707 O O . GLY B 1 502 ? -31.562 -27.891 -35.844 1 68.06 502 GLY B O 1
ATOM 8708 N N . LEU B 1 503 ? -29.625 -27.828 -34.75 1 72.56 503 LEU B N 1
ATOM 8709 C CA . LEU B 1 503 ? -29.953 -26.547 -34.156 1 72.56 503 LEU B CA 1
ATOM 8710 C C . LEU B 1 503 ? -29.531 -25.391 -35.062 1 72.56 503 LEU B C 1
ATOM 8712 O O . LEU B 1 503 ? -30.156 -24.328 -35.031 1 72.56 503 LEU B O 1
ATOM 8716 N N . ILE B 1 504 ? -28.484 -25.75 -35.75 1 73 504 ILE B N 1
ATOM 8717 C CA . ILE B 1 504 ? -27.984 -24.734 -36.656 1 73 504 ILE B CA 1
ATOM 8718 C C . ILE B 1 504 ? -27.656 -25.391 -38 1 73 504 ILE B C 1
ATOM 8720 O O . ILE B 1 504 ? -27.484 -26.609 -38.094 1 73 504 ILE B O 1
ATOM 8724 N N . GLU B 1 505 ? -27.781 -24.531 -38.938 1 75.38 505 GLU B N 1
ATOM 8725 C CA . GLU B 1 505 ? -27.266 -24.906 -40.25 1 75.38 505 GLU B CA 1
ATOM 8726 C C . GLU B 1 505 ? -26 -24.109 -40.594 1 75.38 505 GLU B C 1
ATOM 8728 O O . GLU B 1 505 ? -25.969 -22.891 -40.438 1 75.38 505 GLU B O 1
ATOM 8733 N N . THR B 1 506 ? -25.016 -24.875 -40.688 1 70.62 506 THR B N 1
ATOM 8734 C CA . THR B 1 506 ? -23.75 -24.219 -41 1 70.62 506 THR B CA 1
ATOM 8735 C C . THR B 1 506 ? -23.375 -24.438 -42.469 1 70.62 506 THR B C 1
ATOM 8737 O O . THR B 1 506 ? -23.594 -25.516 -43.031 1 70.62 506 THR B O 1
ATOM 8740 N N . ILE B 1 507 ? -23.156 -23.359 -43.125 1 64.94 507 ILE B N 1
ATOM 8741 C CA . ILE B 1 507 ? -22.594 -23.422 -44.469 1 64.94 507 ILE B CA 1
ATOM 8742 C C . ILE B 1 507 ? -21.109 -23.047 -44.406 1 64.94 507 ILE B C 1
ATOM 8744 O O . ILE B 1 507 ? -20.75 -21.953 -43.969 1 64.94 507 ILE B O 1
ATOM 8748 N N . ASP B 1 508 ? -20.297 -24.062 -44.438 1 59.66 508 ASP B N 1
ATOM 8749 C CA . ASP B 1 508 ? -18.859 -23.844 -44.5 1 59.66 508 ASP B CA 1
ATOM 8750 C C . ASP B 1 508 ? -18.469 -23.078 -45.781 1 59.66 508 ASP B C 1
ATOM 8752 O O . ASP B 1 508 ? -18.656 -23.562 -46.875 1 59.66 508 ASP B O 1
ATOM 8756 N N . LEU B 1 509 ? -18.25 -21.859 -45.5 1 56 509 LEU B N 1
ATOM 8757 C CA . LEU B 1 509 ? -17.875 -21.062 -46.656 1 56 509 LEU B CA 1
ATOM 8758 C C . LEU B 1 509 ? -16.391 -21.172 -46.938 1 56 509 LEU B C 1
ATOM 8760 O O . LEU B 1 509 ? -15.844 -20.438 -47.781 1 56 509 LEU B O 1
ATOM 8764 N N . ASN B 1 510 ? -15.742 -22.062 -46.156 1 51 510 ASN B N 1
ATOM 8765 C CA . ASN B 1 510 ? -14.312 -22.172 -46.438 1 51 510 ASN B CA 1
ATOM 8766 C C . ASN B 1 510 ? -14.039 -22.656 -47.844 1 51 510 ASN B C 1
ATOM 8768 O O . ASN B 1 510 ? -14.5 -23.719 -48.25 1 51 510 ASN B O 1
ATOM 8772 N N . ARG B 1 511 ? -14.078 -21.766 -48.781 1 43.31 511 ARG B N 1
ATOM 8773 C CA . ARG B 1 511 ? -13.508 -22.125 -50.062 1 43.31 511 ARG B CA 1
ATOM 8774 C C . ARG B 1 511 ? -12.227 -22.938 -49.906 1 43.31 511 ARG B C 1
ATOM 8776 O O . ARG B 1 511 ? -11.531 -22.797 -48.875 1 43.31 511 ARG B O 1
ATOM 8783 N N . LYS B 1 512 ? -11.812 -24.016 -50.719 1 39.16 512 LYS B N 1
ATOM 8784 C CA . LYS B 1 512 ? -10.664 -24.875 -50.969 1 39.16 512 LYS B CA 1
ATOM 8785 C C . LYS B 1 512 ? -9.352 -24.141 -50.688 1 39.16 512 LYS B C 1
ATOM 8787 O O . LYS B 1 512 ? -8.281 -24.609 -51.094 1 39.16 512 LYS B O 1
ATOM 8792 N N . THR B 1 513 ? -9.25 -22.766 -50.438 1 37.66 513 THR B N 1
ATOM 8793 C CA . THR B 1 513 ? -7.84 -22.406 -50.531 1 37.66 513 THR B CA 1
ATOM 8794 C C . THR B 1 513 ? -7.035 -23.016 -49.406 1 37.66 513 THR B C 1
ATOM 8796 O O . THR B 1 513 ? -7.562 -23.234 -48.312 1 37.66 513 THR B O 1
ATOM 8799 N N . LYS B 1 514 ? -5.883 -23.641 -49.625 1 37.22 514 LYS B N 1
ATOM 8800 C CA . LYS B 1 514 ? -4.852 -24.328 -48.844 1 37.22 514 LYS B CA 1
ATOM 8801 C C . LYS B 1 514 ? -4.719 -23.734 -47.438 1 37.22 514 LYS B C 1
ATOM 8803 O O . LYS B 1 514 ? -4.492 -24.453 -46.469 1 37.22 514 LYS B O 1
ATOM 8808 N N . ASN B 1 515 ? -4.238 -22.375 -47.344 1 37.38 515 ASN B N 1
ATOM 8809 C CA . ASN B 1 515 ? -3.791 -21.688 -46.125 1 37.38 515 ASN B CA 1
ATOM 8810 C C . ASN B 1 515 ? -4.965 -21.328 -45.219 1 37.38 515 ASN B C 1
ATOM 8812 O O . ASN B 1 515 ? -5.48 -20.203 -45.281 1 37.38 515 ASN B O 1
ATOM 8816 N N . LYS B 1 516 ? -6.047 -22.047 -45.031 1 42.97 516 LYS B N 1
ATOM 8817 C CA . LYS B 1 516 ? -7.414 -21.844 -44.562 1 42.97 516 LYS B CA 1
ATOM 8818 C C . LYS B 1 516 ? -7.43 -21.312 -43.125 1 42.97 516 LYS B C 1
ATOM 8820 O O . LYS B 1 516 ? -7.461 -22.094 -42.156 1 42.97 516 LYS B O 1
ATOM 8825 N N . ILE B 1 517 ? -6.672 -20.281 -42.844 1 40.28 517 ILE B N 1
ATOM 8826 C CA . ILE B 1 517 ? -6.523 -19.766 -41.469 1 40.28 517 ILE B CA 1
ATOM 8827 C C . ILE B 1 517 ? -7.895 -19.406 -40.906 1 40.28 517 ILE B C 1
ATOM 8829 O O . ILE B 1 517 ? -8.203 -19.75 -39.781 1 40.28 517 ILE B O 1
ATOM 8833 N N . ILE B 1 518 ? -8.602 -18.375 -41.562 1 48.84 518 ILE B N 1
ATOM 8834 C CA . ILE B 1 518 ? -9.766 -17.781 -40.938 1 48.84 518 ILE B CA 1
ATOM 8835 C C . ILE B 1 518 ? -11.023 -18.547 -41.312 1 48.84 518 ILE B C 1
ATOM 8837 O O . ILE B 1 518 ? -11.312 -18.688 -42.5 1 48.84 518 ILE B O 1
ATOM 8841 N N . GLU B 1 519 ? -11.594 -19.438 -40.688 1 58.25 519 GLU B N 1
ATOM 8842 C CA . GLU B 1 519 ? -12.781 -20.234 -40.938 1 58.25 519 GLU B CA 1
ATOM 8843 C C . GLU B 1 519 ? -14.055 -19.422 -40.719 1 58.25 519 GLU B C 1
ATOM 8845 O O . GLU B 1 519 ? -14.242 -18.844 -39.625 1 58.25 519 GLU B O 1
ATOM 8850 N N . TYR B 1 520 ? -14.734 -19.047 -41.969 1 59.25 520 TYR B N 1
ATOM 8851 C CA . TYR B 1 520 ? -16.031 -18.375 -41.906 1 59.25 520 TYR B CA 1
ATOM 8852 C C . TYR B 1 520 ? -17.172 -19.375 -41.969 1 59.25 520 TYR B C 1
ATOM 8854 O O . TYR B 1 520 ? -17.125 -20.328 -42.75 1 59.25 520 TYR B O 1
ATOM 8862 N N . TYR B 1 521 ? -18.031 -19.359 -41.031 1 64.44 521 TYR B N 1
ATOM 8863 C CA . TYR B 1 521 ? -19.234 -20.172 -41.062 1 64.44 521 TYR B CA 1
ATOM 8864 C C . TYR B 1 521 ? -20.484 -19.312 -41.125 1 64.44 521 TYR B C 1
ATOM 8866 O O . TYR B 1 521 ? -20.578 -18.281 -40.438 1 64.44 521 TYR B O 1
ATOM 8874 N N . ASP B 1 522 ? -21.25 -19.516 -42.219 1 66.06 522 ASP B N 1
ATOM 8875 C CA . ASP B 1 522 ? -22.609 -18.984 -42.219 1 66.06 522 ASP B CA 1
ATOM 8876 C C . ASP B 1 522 ? -23.531 -19.828 -41.344 1 66.06 522 ASP B C 1
ATOM 8878 O O . ASP B 1 522 ? -23.672 -21.031 -41.562 1 66.06 522 ASP B O 1
ATOM 8882 N N . ILE B 1 523 ? -24.031 -19.203 -40.25 1 70.44 523 ILE B N 1
ATOM 8883 C CA . ILE B 1 523 ? -24.828 -19.938 -39.281 1 70.44 523 ILE B CA 1
ATOM 8884 C C . ILE B 1 523 ? -26.281 -19.469 -39.312 1 70.44 523 ILE B C 1
ATOM 8886 O O . ILE B 1 523 ? -26.547 -18.266 -39.312 1 70.44 523 ILE B O 1
ATOM 8890 N N . ARG B 1 524 ? -27.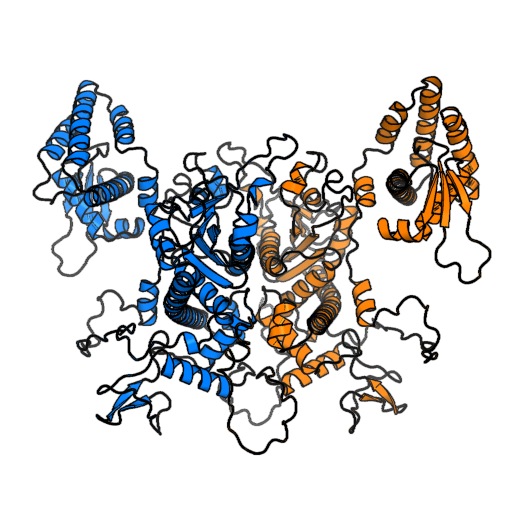172 -20.391 -39.656 1 72.19 524 ARG B N 1
ATOM 8891 C CA . ARG B 1 524 ? -28.609 -20.156 -39.562 1 72.19 524 ARG B CA 1
ATOM 8892 C C . ARG B 1 524 ? -29.203 -20.891 -38.375 1 72.19 524 ARG B C 1
ATOM 8894 O O . ARG B 1 524 ? -29.062 -22.109 -38.281 1 72.19 524 ARG B O 1
ATOM 8901 N N . ARG B 1 525 ? -29.812 -20.156 -37.531 1 72.69 525 ARG B N 1
ATOM 8902 C CA . ARG B 1 525 ? -30.453 -20.75 -36.344 1 72.69 525 ARG B CA 1
ATOM 8903 C C . ARG B 1 525 ? -31.797 -21.391 -36.75 1 72.69 525 ARG B C 1
ATOM 8905 O O . ARG B 1 525 ? -32.594 -20.781 -37.438 1 72.69 525 ARG B O 1
ATOM 8912 N N . LEU B 1 526 ? -31.828 -22.578 -36.406 1 68.94 526 LEU B N 1
ATOM 8913 C CA . LEU B 1 526 ? -33.062 -23.297 -36.688 1 68.94 526 LEU B CA 1
ATOM 8914 C C . LEU B 1 526 ? -33.938 -23.375 -35.438 1 68.94 526 LEU B C 1
ATOM 8916 O O . LEU B 1 526 ? -35.156 -23.609 -35.562 1 68.94 526 LEU B O 1
ATOM 8920 N N . SER B 1 527 ? -33.188 -23.203 -34.281 1 67.12 527 SER B N 1
ATOM 8921 C CA . SER B 1 527 ? -33.906 -23.266 -33.031 1 67.12 527 SER B CA 1
ATOM 8922 C C . SER B 1 527 ? -33.844 -21.953 -32.281 1 67.12 527 SER B C 1
ATOM 8924 O O . SER B 1 527 ? -32.781 -21.297 -32.25 1 67.12 527 SER B O 1
ATOM 8926 N N . PRO B 1 528 ? -34.906 -21.562 -31.812 1 63.06 528 PRO B N 1
ATOM 8927 C CA . PRO B 1 528 ? -34.906 -20.281 -31.094 1 63.06 528 PRO B CA 1
ATOM 8928 C C . PRO B 1 528 ? -34.156 -20.344 -29.766 1 63.06 528 PRO B C 1
ATOM 8930 O O . PRO B 1 528 ? -33.656 -19.312 -29.297 1 63.06 528 PRO B O 1
ATOM 8933 N N . ALA B 1 529 ? -34.156 -21.516 -29.203 1 64.81 529 ALA B N 1
ATOM 8934 C CA . ALA B 1 529 ? -33.469 -21.625 -27.922 1 64.81 529 ALA B CA 1
ATOM 8935 C C . ALA B 1 529 ? -32.5 -22.797 -27.891 1 64.81 529 ALA B C 1
ATOM 8937 O O . ALA B 1 529 ? -32.656 -23.75 -28.656 1 64.81 529 ALA B O 1
ATOM 8938 N N . LEU B 1 530 ? -31.438 -22.547 -27.141 1 68.62 530 LEU B N 1
ATOM 8939 C CA . LEU B 1 530 ? -30.484 -23.641 -26.953 1 68.62 530 LEU B CA 1
ATOM 8940 C C . LEU B 1 530 ? -30.984 -24.625 -25.891 1 68.62 530 LEU B C 1
ATOM 8942 O O . LEU B 1 530 ? -31.172 -24.234 -24.734 1 68.62 530 LEU B O 1
ATOM 8946 N N . LEU B 1 531 ? -31.359 -25.766 -26.312 1 61.28 531 LEU B N 1
ATOM 8947 C CA . LEU B 1 531 ? -31.828 -26.812 -25.406 1 61.28 531 LEU B CA 1
ATOM 8948 C C . LEU B 1 531 ? -30.656 -27.625 -24.859 1 61.28 531 LEU B C 1
ATOM 8950 O O . LEU B 1 531 ? -29.578 -27.641 -25.453 1 61.28 531 LEU B O 1
ATOM 8954 N N . PRO B 1 532 ? -30.797 -28.25 -23.734 1 62.5 532 PRO B N 1
ATOM 8955 C CA . PRO B 1 532 ? -29.688 -29.031 -23.172 1 62.5 532 PRO B CA 1
ATOM 8956 C C . PRO B 1 532 ? -29.297 -30.203 -24.047 1 62.5 532 PRO B C 1
ATOM 8958 O O . PRO B 1 532 ? -30.141 -31.016 -24.438 1 62.5 532 PRO B O 1
ATOM 8961 N N . ILE B 1 533 ? -28.031 -30.172 -24.594 1 67.88 533 ILE B N 1
ATOM 8962 C CA . ILE B 1 533 ? -27.469 -31.219 -25.438 1 67.88 533 ILE B CA 1
ATOM 8963 C C . ILE B 1 533 ? -26.234 -31.812 -24.781 1 67.88 533 ILE B C 1
ATOM 8965 O O . ILE B 1 533 ? -25.578 -31.156 -23.969 1 67.88 533 ILE B O 1
ATOM 8969 N N . LEU B 1 534 ? -26.141 -33.188 -24.984 1 67.5 534 LEU B N 1
ATOM 8970 C CA . LEU B 1 534 ? -24.953 -33.844 -24.484 1 67.5 534 LEU B CA 1
ATOM 8971 C C . LEU B 1 534 ? -23.734 -33.5 -25.328 1 67.5 534 LEU B C 1
ATOM 8973 O O . LEU B 1 534 ? -23.719 -33.719 -26.547 1 67.5 534 LEU B O 1
ATOM 8977 N N . TYR B 1 535 ? -22.812 -32.906 -24.766 1 73.12 535 TYR B N 1
ATOM 8978 C CA . TYR B 1 535 ? -21.625 -32.469 -25.484 1 73.12 535 TYR B CA 1
ATOM 8979 C C . TYR B 1 535 ? -20.469 -33.438 -25.312 1 73.12 535 TYR B C 1
ATOM 8981 O O . TYR B 1 535 ? -19.422 -33.312 -25.953 1 73.12 535 TYR B O 1
ATOM 8989 N N . ILE B 1 536 ? -20.516 -34.406 -24.406 1 69 536 ILE B N 1
ATOM 8990 C CA . ILE B 1 536 ? -19.422 -35.344 -24.109 1 69 536 ILE B CA 1
ATOM 8991 C C . ILE B 1 536 ? -19.438 -36.469 -25.109 1 69 536 ILE B C 1
ATOM 8993 O O . ILE B 1 536 ? -18.438 -37.219 -25.234 1 69 536 ILE B O 1
ATOM 8997 N N . MET B 1 537 ? -20.438 -36.812 -25.781 1 59.81 537 MET B N 1
ATOM 8998 C CA . MET B 1 537 ? -20.531 -37.969 -26.672 1 59.81 537 MET B CA 1
ATOM 8999 C C . MET B 1 537 ? -19.859 -37.688 -28.016 1 59.81 537 MET B C 1
ATOM 9001 O O . MET B 1 537 ? -19.781 -36.531 -28.438 1 59.81 537 MET B O 1
ATOM 9005 N N . PRO B 1 538 ? -19.172 -38.781 -28.562 1 55.09 538 PRO B N 1
ATOM 9006 C CA . PRO B 1 538 ? -18.609 -38.625 -29.922 1 55.09 538 PRO B CA 1
ATOM 9007 C C . PRO B 1 538 ? -19.625 -38.062 -30.906 1 55.09 538 PRO B C 1
ATOM 9009 O O . PRO B 1 538 ? -20.828 -38.25 -30.734 1 55.09 538 PRO B O 1
ATOM 9012 N N . LYS B 1 539 ? -19.156 -37.25 -31.938 1 53.22 539 LYS B N 1
ATOM 9013 C CA . LYS B 1 539 ? -19.969 -36.562 -32.938 1 53.22 539 LYS B CA 1
ATOM 9014 C C . LYS B 1 539 ? -21.031 -37.5 -33.531 1 53.22 539 LYS B C 1
ATOM 9016 O O . LYS B 1 539 ? -22.172 -37.125 -33.75 1 53.22 539 LYS B O 1
ATOM 9021 N N . ALA B 1 540 ? -20.594 -38.688 -33.781 1 53.12 540 ALA B N 1
ATOM 9022 C CA . ALA B 1 540 ? -21.422 -39.656 -34.5 1 53.12 540 ALA B CA 1
ATOM 9023 C C . ALA B 1 540 ? -22.578 -40.125 -33.625 1 53.12 540 ALA B C 1
ATOM 9025 O O . ALA B 1 540 ? -23.641 -40.531 -34.125 1 53.12 540 ALA B O 1
ATOM 9026 N N . ALA B 1 541 ? -22.391 -40.219 -32.344 1 51.66 541 ALA B N 1
ATOM 9027 C CA . ALA B 1 541 ? -23.406 -40.781 -31.469 1 51.66 541 ALA B CA 1
ATOM 9028 C C . ALA B 1 541 ? -24.391 -39.719 -30.984 1 51.66 541 ALA B C 1
ATOM 9030 O O . ALA B 1 541 ? -25.422 -40.031 -30.406 1 51.66 541 ALA B O 1
ATOM 9031 N N . VAL B 1 542 ? -24.094 -38.562 -31.219 1 51.62 542 VAL B N 1
ATOM 9032 C CA . VAL B 1 542 ? -24.844 -37.375 -30.781 1 51.62 542 VAL B CA 1
ATOM 9033 C C . VAL B 1 542 ? -26.219 -37.344 -31.422 1 51.62 542 VAL B C 1
ATOM 9035 O O . VAL B 1 542 ? -27.219 -37.062 -30.766 1 51.62 542 VAL B O 1
ATOM 9038 N N . PRO B 1 543 ? -26.188 -37.75 -32.625 1 51.25 543 PRO B N 1
ATOM 9039 C CA . PRO B 1 543 ? -27.469 -37.594 -33.312 1 51.25 543 PRO B CA 1
ATOM 9040 C C . PRO B 1 543 ? -28.578 -38.438 -32.688 1 51.25 543 PRO B C 1
ATOM 9042 O O . PRO B 1 543 ? -29.734 -38.031 -32.656 1 51.25 543 PRO B O 1
ATOM 9045 N N . GLU B 1 544 ? -28.234 -39.625 -32.281 1 52.25 544 GLU B N 1
ATOM 9046 C CA . GLU B 1 544 ? -29.344 -40.469 -31.875 1 52.25 544 GLU B CA 1
ATOM 9047 C C . GLU B 1 544 ? -30.016 -39.938 -30.609 1 52.25 544 GLU B C 1
ATOM 9049 O O . GLU B 1 544 ? -31.234 -39.844 -30.531 1 52.25 544 GLU B O 1
ATOM 9054 N N . PHE B 1 545 ? -29.219 -39.562 -29.719 1 53.81 545 PHE B N 1
ATOM 9055 C CA . PHE B 1 545 ? -29.781 -39.062 -28.469 1 53.81 545 PHE B CA 1
ATOM 9056 C C . PHE B 1 545 ? -30.312 -37.656 -28.656 1 53.81 545 PHE B C 1
ATOM 9058 O O . PHE B 1 545 ? -31.422 -37.312 -28.219 1 53.81 545 PHE B O 1
ATOM 9065 N N . ASN B 1 546 ? -29.609 -36.969 -29.328 1 55.12 546 ASN B N 1
ATOM 9066 C CA . ASN B 1 546 ? -29.953 -35.562 -29.562 1 55.12 546 ASN B CA 1
ATOM 9067 C C . ASN B 1 546 ? -31.047 -35.406 -30.609 1 55.12 546 ASN B C 1
ATOM 9069 O O . ASN B 1 546 ? -31.875 -34.5 -30.5 1 55.12 546 ASN B O 1
ATOM 9073 N N . LYS B 1 547 ? -31 -36.281 -31.547 1 53.91 547 LYS B N 1
ATOM 9074 C CA . LYS B 1 547 ? -32.031 -36.25 -32.562 1 53.91 547 LYS B CA 1
ATOM 9075 C C . LYS B 1 547 ? -33.438 -36.406 -31.969 1 53.91 547 LYS B C 1
ATOM 9077 O O . LYS B 1 547 ? -34.375 -35.75 -32.375 1 53.91 547 LYS B O 1
ATOM 9082 N N . ARG B 1 548 ? -33.469 -37.312 -31.062 1 51.91 548 ARG B N 1
ATOM 9083 C CA . ARG B 1 548 ? -34.781 -37.5 -30.453 1 51.91 548 ARG B CA 1
ATOM 9084 C C . ARG B 1 548 ? -35.219 -36.25 -29.719 1 51.91 548 ARG B C 1
ATOM 9086 O O . ARG B 1 548 ? -36.406 -35.844 -29.797 1 51.91 548 ARG B O 1
ATOM 9093 N N . TRP B 1 549 ? -34.25 -35.688 -29.203 1 52.66 549 TRP B N 1
ATOM 9094 C CA . TRP B 1 549 ? -34.562 -34.5 -28.422 1 52.66 549 TRP B CA 1
ATOM 9095 C C . TRP B 1 549 ? -34.844 -33.312 -29.328 1 52.66 549 TRP B C 1
ATOM 9097 O O . TRP B 1 549 ? -35.844 -32.594 -29.125 1 52.66 549 TRP B O 1
ATOM 9107 N N . HIS B 1 550 ? -34.031 -33.125 -30.234 1 52.81 550 HIS B N 1
ATOM 9108 C CA . HIS B 1 550 ? -34.156 -31.969 -31.109 1 52.81 550 HIS B CA 1
ATOM 9109 C C . HIS B 1 550 ? -35.281 -32.156 -32.125 1 52.81 550 HIS B C 1
ATOM 9111 O O . HIS B 1 550 ? -35.969 -31.188 -32.5 1 52.81 550 HIS B O 1
ATOM 9117 N N . ALA B 1 551 ? -35.5 -33.344 -32.594 1 54.56 551 ALA B N 1
ATOM 9118 C CA . ALA B 1 551 ? -36.656 -33.562 -33.469 1 54.56 551 ALA B CA 1
ATOM 9119 C C . ALA B 1 551 ? -37.938 -33.156 -32.75 1 54.56 551 ALA B C 1
ATOM 9121 O O . ALA B 1 551 ? -38.844 -32.625 -33.375 1 54.56 551 ALA B O 1
ATOM 9122 N N . LYS B 1 552 ? -37.906 -33.406 -31.5 1 51.06 552 LYS B N 1
ATOM 9123 C CA . LYS B 1 552 ? -39.125 -33.031 -30.766 1 51.06 552 LYS B CA 1
ATOM 9124 C C . LYS B 1 552 ? -39.156 -31.531 -30.484 1 51.06 552 LYS B C 1
ATOM 9126 O O . LYS B 1 552 ? -40.219 -30.906 -30.5 1 51.06 552 LYS B O 1
ATOM 9131 N N . ALA B 1 553 ? -38 -31.031 -30.375 1 51.12 553 ALA B N 1
ATOM 9132 C CA . ALA B 1 553 ? -37.906 -29.594 -30.141 1 51.12 553 ALA B CA 1
ATOM 9133 C C . ALA B 1 553 ? -38.094 -28.812 -31.438 1 51.12 553 ALA B C 1
ATOM 9135 O O . ALA B 1 553 ? -38.625 -27.703 -31.422 1 51.12 553 ALA B O 1
ATOM 9136 N N . ARG B 1 554 ? -37.562 -29.266 -32.531 1 49.19 554 ARG B N 1
ATOM 9137 C CA . ARG B 1 554 ? -37.781 -28.625 -33.812 1 49.19 554 ARG B CA 1
ATOM 9138 C C . ARG B 1 554 ? -39.25 -28.453 -34.125 1 49.19 554 ARG B C 1
ATOM 9140 O O . ARG B 1 554 ? -39.656 -27.547 -34.844 1 49.19 554 ARG B O 1
ATOM 9147 N N . ARG B 1 555 ? -40.031 -29.328 -33.656 1 45.72 555 ARG B N 1
ATOM 9148 C CA . ARG B 1 555 ? -41.469 -29.156 -33.875 1 45.72 555 ARG B CA 1
ATOM 9149 C C . ARG B 1 555 ? -42 -27.953 -33.094 1 45.72 555 ARG B C 1
ATOM 9151 O O . ARG B 1 555 ? -43.125 -27.531 -33.281 1 45.72 555 ARG B O 1
ATOM 9158 N N . ILE B 1 556 ? -41.125 -27.516 -32.344 1 43.72 556 ILE B N 1
ATOM 9159 C CA . ILE B 1 556 ? -41.5 -26.359 -31.547 1 43.72 556 ILE B CA 1
ATOM 9160 C C . ILE B 1 556 ? -41.156 -25.078 -32.281 1 43.72 556 ILE B C 1
ATOM 9162 O O . ILE B 1 556 ? -41.844 -24.062 -32.156 1 43.72 556 ILE B O 1
ATOM 9166 N N . ALA B 1 557 ? -40.094 -25.016 -33 1 41.91 557 ALA B N 1
ATOM 9167 C CA . ALA B 1 557 ? -39.812 -23.828 -33.781 1 41.91 557 ALA B CA 1
ATOM 9168 C C . ALA B 1 557 ? -40.719 -23.734 -35 1 41.91 557 ALA B C 1
ATOM 9170 O O . ALA B 1 557 ? -41 -24.75 -35.656 1 41.91 557 ALA B O 1
#